Protein AF-0000000074214393 (afdb_homodimer)

Sequence (1050 aa):
MMAGSYHRRLPLFVALVVVVVRIVDSNDDSWNRFSKISNHDFQRIFLPNYLDDLMIFKNNNSDLIDQKCRQDLQSILNEMIYKHKLWATKIFNSWSPTLVSSGFLSGTITDYGDYDQCLHINDINYRHPIQTEYCLLEFEWPISSKRPFNHNVYHQTIIMSSNDNDDDETIYTQLARESSIFYYSSIVRGICLPNSCTKNINFLLQKEIFGFKLQRISCYHKPEWPLKPNIIQSIAIFTIGLIISITFVAGLYDYLVKDKNGHSIERILLCFSPMANFRSLIRMKSINQTTTIINADGNDLSFIDGLRFWSNVWIIIAHTFVYEDWNSYKNIFEANEKLKSPIIQSLMQFINPVDVFIFIGGFMASYTTLKNHIRNNDDGNGQKKFNPIIYIGFRYLRFTPQLIIYILLSFLLPLMGFWLNGPLWSKRIEQIEMKCSKTWLYSLIYAQNLIEPENMCGGHTWYLAVDMQLRLLSIIPLWFFVTGKNSSKQGLTITKILVLISIVITSLHIFIKKLPPGLILTSLRMMAGSYHRRLPLFVALVVVVVRIVDSNDDSWNRFSKISNHDFQRIFLPNYLDDLMIFKNNNSDLIDQKCRQDLQSILNEMIYKHKLWATKIFNSWSPTLVSSGFLSGTITDYGDYDQCLHINDINYRHPIQTEYCLLEFEWPISSKRPFNHNVYHQTIIMSSNDNDDDETIYTQLARESSIFYYSSIVRGICLPNSCTKNINFLLQKEIFGFKLQRISCYHKPEWPLKPNIIQSIAIFTIGLIISITFVAGLYDYLVKDKNGHSIERILLCFSPMANFRSLIRMKSINQTTTIINADGNDLSFIDGLRFWSNVWIIIAHTFVYEDWNSYKNIFEANEKLKSPIIQSLMQFINPVDVFIFIGGFMASYTTLKNHIRNNDDGNGQKKFNPIIYIGFRYLRFTPQLIIYILLSFLLPLMGFWLNGPLWSKRIEQIEMKCSKTWLYSLIYAQNLIEPENMCGGHTWYLAVDMQLRLLSIIPLWFFVTGKNSSKQGLTITKILVLISIVITSLHIFIKKLPPGLILTSLR

InterPro domains:
  IPR002656 Acyltransferase 3 domain [PF01757] (302-512)
  IPR006621 Nose resistant-to-fluoxetine protein, N-terminal [PF20146] (69-200)
  IPR006621 Nose resistant-to-fluoxetine protein, N-terminal [SM00703] (66-221)
  IPR052728 Oxygen and lipid transport regulator [PTHR11161] (61-513)

Solvent-accessible surface area (backbone atoms only — not comparable to full-atom values): 58515 Å² total; per-residue (Å²): 136,85,79,75,78,75,76,76,75,72,83,61,84,36,67,78,58,79,42,76,76,80,82,74,80,78,85,63,69,38,48,57,38,48,74,62,53,48,67,69,58,50,45,64,49,43,45,35,80,50,49,60,71,66,68,46,73,76,60,85,79,58,76,65,61,55,67,64,26,53,51,51,51,50,50,35,50,47,40,24,68,76,62,37,26,31,71,39,42,40,34,43,23,8,18,32,54,52,93,52,41,42,20,41,94,34,35,16,44,50,40,60,38,18,57,62,50,24,54,47,50,45,69,72,39,71,80,47,88,73,43,48,26,38,30,39,39,30,23,46,62,31,50,66,41,39,71,55,83,51,53,65,72,69,64,66,57,75,59,64,62,80,79,56,57,71,86,71,41,27,51,64,56,53,51,60,70,53,14,53,54,40,67,76,42,51,37,34,38,15,38,42,42,45,51,64,39,61,77,60,48,70,64,55,52,66,42,68,54,92,37,30,35,29,69,46,76,50,71,47,67,83,82,67,89,73,83,81,74,53,71,67,36,47,50,34,52,50,52,54,49,49,54,54,48,49,30,49,52,18,33,50,45,61,70,70,52,81,82,78,85,75,46,72,66,55,52,57,40,46,71,45,10,58,62,60,50,48,52,61,67,62,61,67,79,72,76,52,84,83,62,73,64,47,64,83,81,68,76,81,59,60,65,56,52,54,51,51,51,53,32,48,51,46,39,51,54,32,47,64,64,57,73,51,56,70,54,73,35,70,37,48,66,51,43,66,63,53,49,66,36,67,68,46,43,58,41,69,47,41,64,54,43,53,52,50,48,53,49,50,52,54,49,49,51,50,48,54,53,51,51,51,50,52,51,39,57,65,69,64,56,59,80,84,67,90,51,67,66,58,60,50,45,52,53,48,61,67,51,44,62,62,50,49,52,51,52,38,49,51,56,42,50,72,73,39,47,87,79,54,70,56,88,60,41,64,65,53,45,52,50,49,39,55,18,28,71,73,23,48,69,35,50,74,69,41,40,26,63,77,75,40,61,89,41,36,54,53,76,77,51,45,56,58,21,49,52,52,51,51,54,60,56,47,47,57,34,53,49,31,40,71,69,40,95,63,13,68,62,51,16,50,50,47,46,51,49,53,53,49,49,54,50,50,52,53,51,48,50,35,65,74,65,60,60,48,73,43,77,49,71,73,34,82,89,135,87,78,78,79,76,78,78,76,73,83,61,84,36,65,78,54,79,45,74,74,76,82,73,81,74,86,69,60,40,48,53,38,48,75,63,52,49,66,67,55,49,45,64,51,43,45,35,79,51,50,59,71,67,68,44,72,74,60,83,84,54,76,66,60,55,67,64,25,53,52,51,51,50,49,35,49,47,39,26,69,76,62,36,26,30,72,40,40,40,34,42,23,8,18,31,53,51,94,49,43,44,20,41,92,34,34,15,44,50,39,60,38,18,59,63,50,24,54,46,48,44,66,73,36,70,81,47,89,71,43,49,27,37,30,40,40,29,22,44,61,31,50,64,40,39,70,54,80,53,54,62,73,67,65,66,59,72,60,66,62,80,79,57,56,71,86,73,40,26,52,65,57,53,52,61,70,52,13,52,54,43,66,78,42,50,38,34,37,16,36,42,40,44,52,64,38,60,77,59,48,70,65,54,53,66,41,68,54,91,37,28,36,29,70,47,77,50,73,46,66,83,82,67,88,72,83,81,74,54,70,69,37,48,51,33,51,48,52,52,49,48,53,53,49,51,31,48,53,19,34,50,46,63,70,69,52,82,80,77,84,75,47,71,68,55,54,58,39,47,70,43,10,59,61,59,50,47,52,60,67,61,61,66,78,73,74,53,83,83,62,72,65,47,66,83,85,64,76,81,58,60,64,55,53,52,51,50,50,55,34,48,51,46,39,51,54,32,47,64,64,58,73,50,56,70,54,73,36,70,36,49,67,50,43,64,64,52,51,65,36,66,68,47,42,58,40,70,47,39,64,54,41,53,52,51,50,54,50,50,53,54,49,49,53,51,48,54,53,50,50,51,49,54,52,38,54,66,69,64,56,61,75,83,67,90,52,67,65,59,60,49,45,52,52,48,61,67,52,43,61,62,51,50,52,51,53,38,49,52,57,41,50,72,74,39,46,86,79,54,71,55,87,61,41,64,64,52,46,51,50,41,40,55,18,28,72,73,26,49,69,36,50,75,70,40,42,28,62,77,75,41,61,90,40,38,51,49,77,76,51,44,57,59,20,50,51,54,50,51,54,59,56,46,48,59,35,51,48,30,40,70,70,41,94,63,14,68,61,52,16,50,51,47,45,51,51,52,53,49,49,53,51,50,52,53,49,49,50,37,65,73,66,58,60,48,78,42,78,49,70,74,32,85,85

Organism: Dermatophagoides pteronyssinus (NCBI:txid6956)

Nearest PDB structures (foldseek):
  6whg-assembly1_B  TM=1.012E-01  e=2.075E+00  Saccharomyces cerev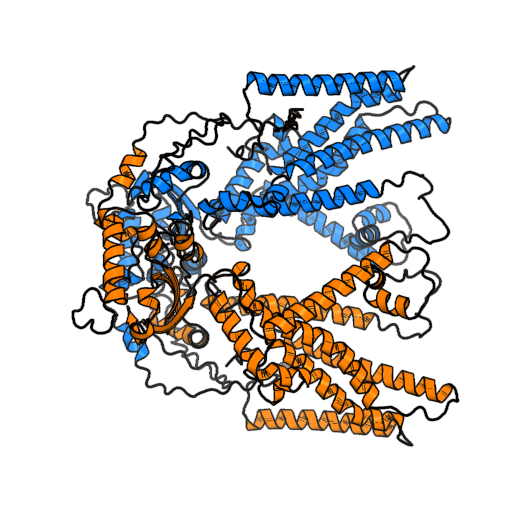isiae
  6whg-assembly1_B  TM=1.035E-01  e=1.298E+00  Saccharomyces cerevisiae

Structure (mmCIF, N/CA/C/O backbone):
data_AF-0000000074214393-model_v1
#
loop_
_entity.id
_entity.type
_entity.pdbx_description
1 polymer 'Nose resistant to fluoxetine protein 6-like'
#
loop_
_atom_site.group_PDB
_atom_site.id
_atom_site.type_symbol
_atom_site.label_atom_id
_atom_site.label_alt_id
_atom_site.label_comp_id
_atom_site.label_asym_id
_atom_site.label_entity_id
_atom_site.label_seq_id
_atom_site.pdbx_PDB_ins_code
_atom_site.Cartn_x
_atom_site.Cartn_y
_atom_site.Cartn_z
_atom_site.occupancy
_atom_site.B_iso_or_equiv
_atom_site.auth_seq_id
_atom_site.auth_comp_id
_atom_site.auth_asym_id
_atom_site.auth_atom_id
_atom_site.pdbx_PDB_model_num
ATOM 1 N N . MET A 1 1 ? 13.898 -31.422 45.75 1 19.58 1 MET A N 1
ATOM 2 C CA . MET A 1 1 ? 15 -31.531 44.812 1 19.58 1 MET A CA 1
ATOM 3 C C . MET A 1 1 ? 14.945 -30.406 43.781 1 19.58 1 MET A C 1
ATOM 5 O O . MET A 1 1 ? 13.883 -30.125 43.219 1 19.58 1 MET A O 1
ATOM 9 N N . MET A 1 2 ? 15.922 -29.375 43.875 1 18.7 2 MET A N 1
ATOM 10 C CA . MET A 1 2 ? 16.266 -28 43.531 1 18.7 2 MET A CA 1
ATOM 11 C C . MET A 1 2 ? 16.672 -27.906 42.062 1 18.7 2 MET A C 1
ATOM 13 O O . MET A 1 2 ? 17.828 -28.125 41.719 1 18.7 2 MET A O 1
ATOM 17 N N . ALA A 1 3 ? 15.836 -28.594 41.156 1 22.28 3 ALA A N 1
ATOM 18 C CA . ALA A 1 3 ? 16.219 -28.891 39.781 1 22.28 3 ALA A CA 1
ATOM 19 C C . ALA A 1 3 ? 16.609 -27.625 39.031 1 22.28 3 ALA A C 1
ATOM 21 O O . ALA A 1 3 ? 15.859 -26.641 39 1 22.28 3 ALA A O 1
ATOM 22 N N . GLY A 1 4 ? 17.938 -27.375 39 1 19.73 4 GLY A N 1
ATOM 23 C CA . GLY A 1 4 ? 18.812 -26.297 38.562 1 19.73 4 GLY A CA 1
ATOM 24 C C . GLY A 1 4 ? 18.625 -25.891 37.125 1 19.73 4 GLY A C 1
ATOM 25 O O . GLY A 1 4 ? 18.641 -26.734 36.219 1 19.73 4 GLY A O 1
ATOM 26 N N . SER A 1 5 ? 17.641 -24.969 36.844 1 20.19 5 SER A N 1
ATOM 27 C CA . SER A 1 5 ? 16.984 -24.453 35.656 1 20.19 5 SER A CA 1
ATOM 28 C C . SER A 1 5 ? 17.984 -23.938 34.625 1 20.19 5 SER A C 1
ATOM 30 O O . SER A 1 5 ? 18.641 -22.938 34.875 1 20.19 5 SER A O 1
ATOM 32 N N . TYR A 1 6 ? 18.844 -24.922 34.094 1 20.17 6 TYR A N 1
ATOM 33 C CA . TYR A 1 6 ? 19.969 -24.688 33.188 1 20.17 6 TYR A CA 1
ATOM 34 C C . TYR A 1 6 ? 19.531 -23.891 31.969 1 20.17 6 TYR A C 1
ATOM 36 O O . TYR A 1 6 ? 18.703 -24.359 31.172 1 20.17 6 TYR A O 1
ATOM 44 N N . HIS A 1 7 ? 19.391 -22.578 32.156 1 20.77 7 HIS A N 1
ATOM 45 C CA . HIS A 1 7 ? 19.031 -21.531 31.188 1 20.77 7 HIS A CA 1
ATOM 46 C C . HIS A 1 7 ? 19.969 -21.562 29.984 1 20.77 7 HIS A C 1
ATOM 48 O O . HIS A 1 7 ? 21.094 -21.078 30.078 1 20.77 7 HIS A O 1
ATOM 54 N N . ARG A 1 8 ? 19.969 -22.719 29.234 1 21.64 8 ARG A N 1
ATOM 55 C CA . ARG A 1 8 ? 20.828 -22.922 28.062 1 21.64 8 ARG A CA 1
ATOM 56 C C . ARG A 1 8 ? 20.734 -21.75 27.094 1 21.64 8 ARG A C 1
ATOM 58 O O . ARG A 1 8 ? 19.656 -21.453 26.594 1 21.64 8 ARG A O 1
ATOM 65 N N . ARG A 1 9 ? 21.703 -20.797 27.25 1 21.61 9 ARG A N 1
ATOM 66 C CA . ARG A 1 9 ? 22.062 -19.609 26.484 1 21.61 9 ARG A CA 1
ATOM 67 C C . ARG A 1 9 ? 22.422 -19.953 25.047 1 21.61 9 ARG A C 1
ATOM 69 O O . ARG A 1 9 ? 23.422 -20.641 24.797 1 21.61 9 ARG A O 1
ATOM 76 N N . LEU A 1 10 ? 21.469 -20.422 24.297 1 21.19 10 LEU A N 1
ATOM 77 C CA . LEU A 1 10 ? 21.781 -20.781 22.922 1 21.19 10 LEU A CA 1
ATOM 78 C C . LEU A 1 10 ? 22.516 -19.641 22.219 1 21.19 10 LEU A C 1
ATOM 80 O O . LEU A 1 10 ? 22.172 -18.469 22.391 1 21.19 10 LEU A O 1
ATOM 84 N N . PRO A 1 11 ? 23.797 -19.891 21.75 1 21.73 11 PRO A N 1
ATOM 85 C CA . PRO A 1 11 ? 24.812 -19.016 21.188 1 21.73 11 PRO A CA 1
ATOM 86 C C . PRO A 1 11 ? 24.312 -18.234 19.969 1 21.73 11 PRO A C 1
ATOM 88 O O . PRO A 1 11 ? 23.75 -18.828 19.047 1 21.73 11 PRO A O 1
ATOM 91 N N . LEU A 1 12 ? 23.812 -17.062 20.234 1 22.38 12 LEU A N 1
ATOM 92 C CA . LEU A 1 12 ? 23.312 -16.047 19.312 1 22.38 12 LEU A CA 1
ATOM 93 C C . LEU A 1 12 ? 24.406 -15.617 18.328 1 22.38 12 LEU A C 1
ATOM 95 O O . LEU A 1 12 ? 25.422 -15.047 18.734 1 22.38 12 LEU A O 1
ATOM 99 N N . PHE A 1 13 ? 24.828 -16.469 17.359 1 20.84 13 PHE A N 1
ATOM 100 C CA . PHE A 1 13 ? 25.781 -16.188 16.281 1 20.84 13 PHE A CA 1
ATOM 101 C C . PHE A 1 13 ? 25.453 -14.867 15.602 1 20.84 13 PHE A C 1
ATOM 103 O O . PHE A 1 13 ? 24.484 -14.773 14.859 1 20.84 13 PHE A O 1
ATOM 110 N N . VAL A 1 14 ? 25.828 -13.719 16.312 1 23.67 14 VAL A N 1
ATOM 111 C CA . VAL A 1 14 ? 25.688 -12.297 16.016 1 23.67 14 VAL A CA 1
ATOM 112 C C . VAL A 1 14 ? 26.641 -11.898 14.891 1 23.67 14 VAL A C 1
ATOM 114 O O . VAL A 1 14 ? 27.859 -12.008 15.039 1 23.67 14 VAL A O 1
ATOM 117 N N . ALA A 1 15 ? 26.516 -12.219 13.664 1 22.58 15 ALA A N 1
ATOM 118 C CA . ALA A 1 15 ? 27.328 -11.672 12.578 1 22.58 15 ALA A CA 1
ATOM 119 C C . ALA A 1 15 ? 27.5 -10.164 12.727 1 22.58 15 ALA A C 1
ATOM 121 O O . ALA A 1 15 ? 26.531 -9.445 12.984 1 22.58 15 ALA A O 1
ATOM 122 N N . LEU A 1 16 ? 28.828 -9.625 12.844 1 22.19 16 LEU A N 1
ATOM 123 C CA . LEU A 1 16 ? 29.625 -8.484 13.281 1 22.19 16 LEU A CA 1
ATOM 124 C C . LEU A 1 16 ? 29.484 -7.324 12.305 1 22.19 16 LEU A C 1
ATOM 126 O O . LEU A 1 16 ? 30.109 -7.328 11.242 1 22.19 16 LEU A O 1
ATOM 130 N N . VAL A 1 17 ? 28.484 -6.98 11.727 1 24.8 17 VAL A N 1
ATOM 131 C CA . VAL A 1 17 ? 28.641 -5.762 10.945 1 24.8 17 VAL A CA 1
ATOM 132 C C . VAL A 1 17 ? 29.156 -4.637 11.836 1 24.8 17 VAL A C 1
ATOM 134 O O . VAL A 1 17 ? 28.562 -4.34 12.875 1 24.8 17 VAL A O 1
ATOM 137 N N . VAL A 1 18 ? 30.484 -4.293 11.781 1 23.39 18 VAL A N 1
ATOM 138 C CA . VAL A 1 18 ? 31.391 -3.334 12.398 1 23.39 18 VAL A CA 1
ATOM 139 C C . VAL A 1 18 ? 30.875 -1.916 12.18 1 23.39 18 VAL A C 1
ATOM 141 O O . VAL A 1 18 ? 30.812 -1.436 11.047 1 23.39 18 VAL A O 1
ATOM 144 N N . VAL A 1 19 ? 29.859 -1.521 12.852 1 27.09 19 VAL A N 1
ATOM 145 C CA . VAL A 1 19 ? 29.469 -0.116 12.812 1 27.09 19 VAL A CA 1
ATOM 146 C C . VAL A 1 19 ? 30.516 0.733 13.531 1 27.09 19 VAL A C 1
ATOM 148 O O . VAL A 1 19 ? 30.859 0.456 14.68 1 27.09 19 VAL A O 1
ATOM 151 N N . VAL A 1 20 ? 31.469 1.395 12.883 1 25.14 20 VAL A N 1
ATOM 152 C CA . VAL A 1 20 ? 32.406 2.391 13.383 1 25.14 20 VAL A CA 1
ATOM 153 C C . VAL A 1 20 ? 31.656 3.49 14.125 1 25.14 20 VAL A C 1
ATOM 155 O O . VAL A 1 20 ? 30.781 4.145 13.547 1 25.14 20 VAL A O 1
ATOM 158 N N . VAL A 1 21 ? 31.641 3.375 15.414 1 27.48 21 VAL A N 1
ATOM 159 C CA . VAL A 1 21 ? 31.078 4.262 16.438 1 27.48 21 VAL A CA 1
ATOM 160 C C . VAL A 1 21 ? 31.906 5.539 16.516 1 27.48 21 VAL A C 1
ATOM 162 O O . VAL A 1 21 ? 33.094 5.488 16.859 1 27.48 21 VAL A O 1
ATOM 165 N N . ARG A 1 22 ? 31.672 6.629 15.828 1 27.42 22 ARG A N 1
ATOM 166 C CA . ARG A 1 22 ? 32.312 7.879 16.234 1 27.42 22 ARG A CA 1
ATOM 167 C C . ARG A 1 22 ? 31.797 8.344 17.594 1 27.42 22 ARG A C 1
ATOM 169 O O . ARG A 1 22 ? 30.594 8.391 17.812 1 27.42 22 ARG A O 1
ATOM 176 N N . ILE A 1 23 ? 32.5 8.266 18.578 1 28.75 23 ILE A N 1
ATOM 177 C CA . ILE A 1 23 ? 32.438 8.812 19.922 1 28.75 23 ILE A CA 1
ATOM 178 C C . ILE A 1 23 ? 32.094 10.305 19.859 1 28.75 23 ILE A C 1
ATOM 180 O O . ILE A 1 23 ? 32.938 11.109 19.422 1 28.75 23 ILE A O 1
ATOM 184 N N . VAL A 1 24 ? 30.828 10.719 19.672 1 31.5 24 VAL A N 1
ATOM 185 C CA . VAL A 1 24 ? 30.609 12.156 19.828 1 31.5 24 VAL A CA 1
ATOM 186 C C . VAL A 1 24 ? 30.688 12.523 21.312 1 31.5 24 VAL A C 1
ATOM 188 O O . VAL A 1 24 ? 30.141 11.812 22.156 1 31.5 24 VAL A O 1
ATOM 191 N N . ASP A 1 25 ? 31.438 13.367 21.812 1 32.34 25 ASP A N 1
ATOM 192 C CA . ASP A 1 25 ? 31.703 14.055 23.078 1 32.34 25 ASP A CA 1
ATOM 193 C C . ASP A 1 25 ? 30.406 14.578 23.688 1 32.34 25 ASP A C 1
ATOM 195 O O . ASP A 1 25 ? 29.531 15.07 22.984 1 32.34 25 ASP A O 1
ATOM 199 N N . SER A 1 26 ? 29.781 14.164 24.875 1 36.78 26 SER A N 1
ATOM 200 C CA . SER A 1 26 ? 28.719 14.414 25.844 1 36.78 26 SER A CA 1
ATOM 201 C C . SER A 1 26 ? 28.531 15.906 26.094 1 36.78 26 SER A C 1
ATOM 203 O O . SER A 1 26 ? 27.75 16.297 26.953 1 36.78 26 SER A O 1
ATOM 205 N N . ASN A 1 27 ? 29.453 16.734 26.062 1 37.91 27 ASN A N 1
ATOM 206 C CA . ASN A 1 27 ? 29.203 18.078 26.578 1 37.91 27 ASN A CA 1
ATOM 207 C C . ASN A 1 27 ? 27.953 18.688 25.984 1 37.91 27 ASN A C 1
ATOM 209 O O . ASN A 1 27 ? 28 19.75 25.359 1 37.91 27 ASN A O 1
ATOM 213 N N . ASP A 1 28 ? 26.844 18.031 25.375 1 42.84 28 ASP A N 1
ATOM 214 C CA . ASP A 1 28 ? 26.094 18.484 24.219 1 42.84 28 ASP A CA 1
ATOM 215 C C . ASP A 1 28 ? 25.047 19.516 24.609 1 42.84 28 ASP A C 1
ATOM 217 O O . ASP A 1 28 ? 24.172 19.234 25.422 1 42.84 28 ASP A O 1
ATOM 221 N N . ASP A 1 29 ? 25.125 20.844 24.531 1 49.19 29 ASP A N 1
ATOM 222 C CA . ASP A 1 29 ? 24.422 22.109 24.438 1 49.19 29 ASP A CA 1
ATOM 223 C C . ASP A 1 29 ? 23.062 21.938 23.766 1 49.19 29 ASP A C 1
ATOM 225 O O . ASP A 1 29 ? 22.219 22.828 23.812 1 49.19 29 ASP A O 1
ATOM 229 N N . SER A 1 30 ? 22.797 20.891 23.219 1 52.66 30 SER A N 1
ATOM 230 C CA . SER A 1 30 ? 21.594 20.766 22.391 1 52.66 30 SER A CA 1
ATOM 231 C C . SER A 1 30 ? 20.344 20.641 23.25 1 52.66 30 SER A C 1
ATOM 233 O O . SER A 1 30 ? 19.297 21.188 22.922 1 52.66 30 SER A O 1
ATOM 235 N N . TRP A 1 31 ? 20.438 19.875 24.516 1 56.19 31 TRP A N 1
ATOM 236 C CA . TRP A 1 31 ? 19.266 19.781 25.391 1 56.19 31 TRP A CA 1
ATOM 237 C C . TRP A 1 31 ? 18.812 21.172 25.812 1 56.19 31 TRP A C 1
ATOM 239 O O . TRP A 1 31 ? 17.609 21.438 25.891 1 56.19 31 TRP A O 1
ATOM 249 N N . ASN A 1 32 ? 19.891 22.016 25.906 1 58.19 32 ASN A N 1
ATOM 250 C CA . ASN A 1 32 ? 19.594 23.328 26.453 1 58.19 32 ASN A CA 1
ATOM 251 C C . ASN A 1 32 ? 18.75 24.156 25.5 1 58.19 32 ASN A C 1
ATOM 253 O O . ASN A 1 32 ? 17.906 24.953 25.922 1 58.19 32 ASN A O 1
ATOM 257 N N . ARG A 1 33 ? 18.703 23.797 24.281 1 64.44 33 ARG A N 1
ATOM 258 C CA . ARG A 1 33 ? 18.031 24.703 23.359 1 64.44 33 ARG A CA 1
ATOM 259 C C . ARG A 1 33 ? 16.516 24.453 23.344 1 64.44 33 ARG A C 1
ATOM 261 O O . ARG A 1 33 ? 15.734 25.406 23.391 1 64.44 33 ARG A O 1
ATOM 268 N N . PHE A 1 34 ? 16.094 23.266 23.438 1 73.31 34 PHE A N 1
ATOM 269 C CA . PHE A 1 34 ? 14.672 22.969 23.344 1 73.31 34 PHE A CA 1
ATOM 270 C C . PHE A 1 34 ? 13.977 23.219 24.688 1 73.31 34 PHE A C 1
ATOM 272 O O . PHE A 1 34 ? 12.836 23.672 24.719 1 73.31 34 PHE A O 1
ATOM 279 N N . SER A 1 35 ? 14.781 23.016 25.75 1 73.69 35 SER A N 1
ATOM 280 C CA . SER A 1 35 ? 14.195 23.234 27.078 1 73.69 35 SER A CA 1
ATOM 281 C C . SER A 1 35 ? 14.07 24.719 27.375 1 73.69 35 SER A C 1
ATOM 283 O O . SER A 1 35 ? 13.297 25.109 28.25 1 73.69 35 SER A O 1
ATOM 285 N N . LYS A 1 36 ? 14.766 25.594 26.531 1 75.88 36 LYS A N 1
ATOM 286 C CA . LYS A 1 36 ? 14.766 27.031 26.797 1 75.88 36 LYS A CA 1
ATOM 287 C C . LYS A 1 36 ? 13.805 27.75 25.859 1 75.88 36 LYS A C 1
ATOM 289 O O . LYS A 1 36 ? 13.852 28.984 25.734 1 75.88 36 LYS A O 1
ATOM 294 N N . ILE A 1 37 ? 12.961 27 25.328 1 80.94 37 ILE A N 1
ATOM 295 C CA . ILE A 1 37 ? 12.016 27.641 24.422 1 80.94 37 ILE A CA 1
ATOM 296 C C . ILE A 1 37 ? 10.984 28.438 25.219 1 80.94 37 ILE A C 1
ATOM 298 O O . ILE A 1 37 ? 10.602 28.047 26.312 1 80.94 37 ILE A O 1
ATOM 302 N N . SER A 1 38 ? 10.633 29.594 24.703 1 85.19 38 SER A N 1
ATOM 303 C CA . SER A 1 38 ? 9.633 30.422 25.344 1 85.19 38 SER A CA 1
ATOM 304 C C . SER A 1 38 ? 8.258 29.75 25.344 1 85.19 38 SER A C 1
ATOM 306 O O . SER A 1 38 ? 7.988 28.906 24.5 1 85.19 38 SER A O 1
ATOM 308 N N . ASN A 1 39 ? 7.465 30.109 26.312 1 87.69 39 ASN A N 1
ATOM 309 C CA . ASN A 1 39 ? 6.102 29.578 26.391 1 87.69 39 ASN A CA 1
ATOM 310 C C . ASN A 1 39 ? 5.309 29.922 25.125 1 87.69 39 ASN A C 1
ATOM 312 O O . ASN A 1 39 ? 4.484 29.141 24.672 1 87.69 39 ASN A O 1
ATOM 316 N N . HIS A 1 40 ? 5.641 31.062 24.609 1 87.12 40 HIS A N 1
ATOM 317 C CA . HIS A 1 40 ? 4.957 31.484 23.391 1 87.12 40 HIS A CA 1
ATOM 318 C C . HIS A 1 40 ? 5.316 30.578 22.219 1 87.12 40 HIS A C 1
ATOM 320 O O . HIS A 1 40 ? 4.438 30.156 21.453 1 87.12 40 HIS A O 1
ATOM 326 N N . ASP A 1 41 ? 6.555 30.25 22.141 1 87.94 41 ASP A N 1
ATOM 327 C CA . ASP A 1 41 ? 7 29.391 21.047 1 87.94 41 ASP A CA 1
ATOM 328 C C . ASP A 1 41 ? 6.516 27.953 21.25 1 87.94 41 ASP A C 1
ATOM 330 O O . ASP A 1 41 ? 6.168 27.266 20.297 1 87.94 41 ASP A O 1
ATOM 334 N N . PHE A 1 42 ? 6.457 27.609 22.484 1 90.81 42 PHE A N 1
ATOM 335 C CA . PHE A 1 42 ? 5.965 26.281 22.812 1 90.81 42 PHE A CA 1
ATOM 336 C C . PHE A 1 42 ? 4.516 26.109 22.375 1 90.81 42 PHE A C 1
ATOM 338 O O . PHE A 1 42 ? 4.148 25.078 21.812 1 90.81 42 PHE A O 1
ATOM 345 N N . GLN A 1 43 ? 3.721 27.141 22.578 1 90.06 43 GLN A N 1
ATOM 346 C CA . GLN A 1 43 ? 2.318 27.109 22.172 1 90.06 43 GLN A CA 1
ATOM 347 C C . GLN A 1 43 ? 2.184 27.109 20.656 1 90.06 43 GLN A C 1
ATOM 349 O O . GLN A 1 43 ? 1.339 26.406 20.094 1 90.06 43 GLN A O 1
ATOM 354 N N . ARG A 1 44 ? 3.055 27.781 20.016 1 87.75 44 ARG A N 1
ATOM 355 C CA . ARG A 1 44 ? 3.018 27.875 18.562 1 87.75 44 ARG A CA 1
ATOM 356 C C . ARG A 1 44 ? 3.338 26.531 17.922 1 87.75 44 ARG A C 1
ATOM 358 O O . ARG A 1 44 ? 2.83 26.219 16.828 1 87.75 44 ARG A O 1
ATOM 365 N N . ILE A 1 45 ? 4.125 25.766 18.625 1 89.12 45 ILE A N 1
ATOM 366 C CA . ILE A 1 45 ? 4.613 24.531 18.031 1 89.12 45 ILE A CA 1
ATOM 367 C C . ILE A 1 45 ? 3.629 23.391 18.312 1 89.12 45 ILE A C 1
ATOM 369 O O . ILE A 1 45 ? 3.387 22.547 17.453 1 89.12 45 ILE A O 1
ATOM 373 N N . PHE A 1 46 ? 2.943 23.438 19.422 1 92.75 46 PHE A N 1
ATOM 374 C CA . PHE A 1 46 ? 2.211 22.234 19.828 1 92.75 46 PHE A CA 1
ATOM 375 C C . PHE A 1 46 ? 0.707 22.484 19.781 1 92.75 46 PHE A C 1
ATOM 377 O O . PHE A 1 46 ? -0.085 21.547 19.812 1 92.75 46 PHE A O 1
ATOM 384 N N . LEU A 1 47 ? 0.25 23.734 19.734 1 92.12 47 LEU A N 1
ATOM 385 C CA . LEU A 1 47 ? -1.185 24 19.719 1 92.12 47 LEU A CA 1
ATOM 386 C C . LEU A 1 47 ? -1.685 24.219 18.297 1 92.12 47 LEU A C 1
ATOM 388 O O . LEU A 1 47 ? -1.022 24.875 17.484 1 92.12 47 LEU A O 1
ATOM 392 N N . PRO A 1 48 ? -2.801 23.578 17.984 1 92.44 48 PRO A N 1
ATOM 393 C CA . PRO A 1 48 ? -3.396 23.844 16.672 1 92.44 48 PRO A CA 1
ATOM 394 C C . PRO A 1 48 ? -3.844 25.297 16.516 1 92.44 48 PRO A C 1
ATOM 396 O O . PRO A 1 48 ? -4.215 25.938 17.5 1 92.44 48 PRO A O 1
ATOM 399 N N . ASN A 1 49 ? -3.867 25.797 15.344 1 89 49 ASN A N 1
ATOM 400 C CA . ASN A 1 49 ? -4.137 27.203 15.102 1 89 49 ASN A CA 1
ATOM 401 C C . ASN A 1 49 ? -5.625 27.516 15.211 1 89 49 ASN A C 1
ATOM 403 O O . ASN A 1 49 ? -6.023 28.688 15.18 1 89 49 ASN A O 1
ATOM 407 N N . TYR A 1 50 ? -6.48 26.531 15.391 1 89.69 50 TYR A N 1
ATOM 408 C CA . TYR A 1 50 ? -7.918 26.781 15.461 1 89.69 50 TYR A CA 1
ATOM 409 C C . TYR A 1 50 ? -8.477 26.344 16.812 1 89.69 50 TYR A C 1
ATOM 411 O O . TYR A 1 50 ? -9.695 26.266 16.984 1 89.69 50 TYR A O 1
ATOM 419 N N . LEU A 1 51 ? -7.598 26.047 17.75 1 88.88 51 LEU A N 1
ATOM 420 C CA . LEU A 1 51 ? -8.031 25.609 19.062 1 88.88 51 LEU A CA 1
ATOM 421 C C . LEU A 1 51 ? -8.906 26.656 19.734 1 88.88 51 LEU A C 1
ATOM 423 O O . LEU A 1 51 ? -9.984 26.359 20.234 1 88.88 51 LEU A O 1
ATOM 427 N N . ASP A 1 52 ? -8.477 27.922 19.672 1 83.06 52 ASP A N 1
ATOM 428 C CA . ASP A 1 52 ? -9.203 29.016 20.344 1 83.06 52 ASP A CA 1
ATOM 429 C C . ASP A 1 52 ? -10.555 29.25 19.672 1 83.06 52 ASP A C 1
ATOM 431 O O . ASP A 1 52 ? -11.547 29.547 20.344 1 83.06 52 ASP A O 1
ATOM 435 N N . ASP A 1 53 ? -10.578 29.094 18.391 1 83.62 53 ASP A N 1
ATOM 436 C CA . ASP A 1 53 ? -11.82 29.297 17.656 1 83.62 53 ASP A CA 1
ATOM 437 C C . ASP A 1 53 ? -12.805 28.156 17.875 1 83.62 53 ASP A C 1
ATOM 439 O O . ASP A 1 53 ? -14.016 28.375 17.906 1 83.62 53 ASP A O 1
ATOM 443 N N . LEU A 1 54 ? -12.211 27.078 18.078 1 79.25 54 LEU A N 1
ATOM 444 C CA . LEU A 1 54 ? -13.062 25.906 18.25 1 79.25 54 LEU A CA 1
ATOM 445 C C . LEU A 1 54 ? -13.602 25.828 19.672 1 79.25 54 LEU A C 1
ATOM 447 O O . LEU A 1 54 ? -14.781 25.547 19.875 1 79.25 54 LEU A O 1
ATOM 451 N N . MET A 1 55 ? -12.781 25.891 20.656 1 69.5 55 MET A N 1
ATOM 452 C CA . MET A 1 55 ? -13.203 25.641 22.031 1 69.5 55 MET A CA 1
ATOM 453 C C . MET A 1 55 ? -13.539 26.938 22.75 1 69.5 55 MET A C 1
ATOM 455 O O . MET A 1 55 ? -14.039 26.922 23.875 1 69.5 55 MET A O 1
ATOM 459 N N . ILE A 1 56 ? -13.977 28.109 21.969 1 59.62 56 ILE A N 1
ATOM 460 C CA . ILE A 1 56 ? -14.516 29.391 22.406 1 59.62 56 ILE A CA 1
ATOM 461 C C . ILE A 1 56 ? -13.891 29.797 23.734 1 59.62 56 ILE A C 1
ATOM 463 O O . ILE A 1 56 ? -14.57 29.812 24.766 1 59.62 56 ILE A O 1
ATOM 467 N N . PHE A 1 57 ? -12.648 29.594 24.016 1 53.44 57 PHE A N 1
ATOM 468 C CA . PHE A 1 57 ? -12.156 30.078 25.312 1 53.44 57 PHE A CA 1
ATOM 469 C C . PHE A 1 57 ? -12.312 31.578 25.422 1 53.44 57 PHE A C 1
ATOM 471 O O . PHE A 1 57 ? -12.367 32.125 26.531 1 53.44 57 PHE A O 1
ATOM 478 N N . LYS A 1 58 ? -12.336 32.312 24.312 1 50.16 58 LYS A N 1
ATOM 479 C CA . LYS A 1 58 ? -12.305 33.781 24.469 1 50.16 58 LYS A CA 1
ATOM 480 C C . LYS A 1 58 ? -13.688 34.312 24.812 1 50.16 58 LYS A C 1
ATOM 482 O O . LYS A 1 58 ? -13.805 35.312 25.531 1 50.16 58 LYS A O 1
ATOM 487 N N . ASN A 1 59 ? -14.703 34.031 23.859 1 46.5 59 ASN A N 1
ATOM 488 C CA . ASN A 1 59 ? -15.883 34.875 24.062 1 46.5 59 ASN A CA 1
ATOM 489 C C . ASN A 1 59 ? -16.75 34.344 25.203 1 46.5 59 ASN A C 1
ATOM 491 O O . ASN A 1 59 ? -16.875 33.125 25.359 1 46.5 59 ASN A O 1
ATOM 495 N N . ASN A 1 60 ? -17 35.125 26.188 1 44.81 60 ASN A N 1
ATOM 496 C CA . ASN A 1 60 ? -17.844 35.156 27.391 1 44.81 60 ASN A CA 1
ATOM 497 C C . ASN A 1 60 ? -19.156 34.406 27.172 1 44.81 60 ASN A C 1
ATOM 499 O O . ASN A 1 60 ? -19.859 34.094 28.125 1 44.81 60 ASN A O 1
ATOM 503 N N . ASN A 1 61 ? -19.797 34.562 26.047 1 43.75 61 ASN A N 1
ATOM 504 C CA . ASN A 1 61 ? -21.188 34.094 25.969 1 43.75 61 ASN A CA 1
ATOM 505 C C . ASN A 1 61 ? -21.281 32.594 25.844 1 43.75 61 ASN A C 1
ATOM 507 O O . ASN A 1 61 ? -22.25 32.062 25.281 1 43.75 61 ASN A O 1
ATOM 511 N N . SER A 1 62 ? -20.219 31.828 25.844 1 49.12 62 SER A N 1
ATOM 512 C CA . SER A 1 62 ? -20.312 30.453 25.375 1 49.12 62 SER A CA 1
ATOM 513 C C . SER A 1 62 ? -21.016 29.578 26.406 1 49.12 62 SER A C 1
ATOM 515 O O . SER A 1 62 ? -20.359 28.938 27.25 1 49.12 62 SER A O 1
ATOM 517 N N . ASP A 1 63 ? -22 29.828 26.719 1 51.38 63 ASP A N 1
ATOM 518 C CA . ASP A 1 63 ? -22.984 29.125 27.531 1 51.38 63 ASP A CA 1
ATOM 519 C C . ASP A 1 63 ? -23.094 27.656 27.125 1 51.38 63 ASP A C 1
ATOM 521 O O . ASP A 1 63 ? -23.625 26.828 27.859 1 51.38 63 ASP A O 1
ATOM 525 N N . LEU A 1 64 ? -22.547 27.266 25.922 1 60.19 64 LEU A N 1
ATOM 526 C CA . LEU A 1 64 ? -23.047 25.969 25.484 1 60.19 64 LEU A CA 1
ATOM 527 C C . LEU A 1 64 ? -22.031 24.859 25.797 1 60.19 64 LEU A C 1
ATOM 529 O O . LEU A 1 64 ? -22.344 23.672 25.672 1 60.19 64 LEU A O 1
ATOM 533 N N . ILE A 1 65 ? -20.797 25.281 26.297 1 69.75 65 ILE A N 1
ATOM 534 C CA . ILE A 1 65 ? -19.875 24.188 26.594 1 69.75 65 ILE A CA 1
ATOM 535 C C . ILE A 1 65 ? -20.094 23.688 28.016 1 69.75 65 ILE A C 1
ATOM 537 O O . ILE A 1 65 ? -20.25 24.484 28.938 1 69.75 65 ILE A O 1
ATOM 541 N N . ASP A 1 66 ? -20.297 22.391 28.094 1 76.81 66 ASP A N 1
ATOM 542 C CA . ASP A 1 66 ? -20.391 21.75 29.406 1 76.81 66 ASP A CA 1
ATOM 543 C C . ASP A 1 66 ? -19.266 22.219 30.328 1 76.81 66 ASP A C 1
ATOM 545 O O . ASP A 1 66 ? -18.109 22.359 29.891 1 76.81 66 ASP A O 1
ATOM 549 N N . GLN A 1 67 ? -19.562 22.75 31.469 1 82.31 67 GLN A N 1
ATOM 550 C CA . GLN A 1 67 ? -18.625 23.297 32.469 1 82.31 67 GLN A CA 1
ATOM 551 C C . GLN A 1 67 ? -17.484 22.312 32.719 1 82.31 67 GLN A C 1
ATOM 553 O O . GLN A 1 67 ? -16.328 22.719 32.844 1 82.31 67 GLN A O 1
ATOM 558 N N . LYS A 1 68 ? -17.812 21.062 32.75 1 86.56 68 LYS A N 1
ATOM 559 C CA . LYS A 1 68 ? -16.781 20.062 33.031 1 86.56 68 LYS A CA 1
ATOM 560 C C . LYS A 1 68 ? -15.781 19.969 31.875 1 86.56 68 LYS A C 1
ATOM 562 O O . LYS A 1 68 ? -14.578 19.828 32.094 1 86.56 68 LYS A O 1
ATOM 567 N N . CYS A 1 69 ? -16.25 20.062 30.734 1 87.81 69 CYS A N 1
ATOM 568 C CA . CYS A 1 69 ? -15.398 20.047 29.547 1 87.81 69 CYS A CA 1
ATOM 569 C C . CYS A 1 69 ? -14.438 21.219 29.547 1 87.81 69 CYS A C 1
ATOM 571 O O . CYS A 1 69 ? -13.242 21.062 29.312 1 87.81 69 CYS A O 1
ATOM 573 N N . ARG A 1 70 ? -14.938 22.375 29.875 1 85.62 70 ARG A N 1
ATOM 574 C CA . ARG A 1 70 ? -14.109 23.578 29.922 1 85.62 70 ARG A CA 1
ATOM 575 C C . ARG A 1 70 ? -13.031 23.469 30.984 1 85.62 70 ARG A C 1
ATOM 577 O O . ARG A 1 70 ? -11.883 23.844 30.75 1 85.62 70 ARG A O 1
ATOM 584 N N . GLN A 1 71 ? -13.453 22.969 32.094 1 87.69 71 GLN A N 1
ATOM 585 C CA . GLN A 1 71 ? -12.5 22.828 33.188 1 87.69 71 GLN A CA 1
ATOM 586 C C . GLN A 1 71 ? -11.391 21.828 32.812 1 87.69 71 GLN A C 1
ATOM 588 O O . GLN A 1 71 ? -10.219 22.078 33.094 1 87.69 71 GLN A O 1
ATOM 593 N N . ASP A 1 72 ? -11.797 20.781 32.25 1 89.5 72 ASP A N 1
ATOM 594 C CA . ASP A 1 72 ? -10.805 19.781 31.859 1 89.5 72 ASP A CA 1
ATOM 595 C C . ASP A 1 72 ? -9.844 20.312 30.812 1 89.5 72 ASP A C 1
ATOM 597 O O . ASP A 1 72 ? -8.633 20.125 30.906 1 89.5 72 ASP A O 1
ATOM 601 N N . LEU A 1 73 ? -10.344 21.016 29.875 1 90.12 73 LEU A N 1
ATOM 602 C CA . LEU A 1 73 ? -9.508 21.562 28.812 1 90.12 73 LEU A CA 1
ATOM 603 C C . LEU A 1 73 ? -8.547 22.609 29.375 1 90.12 73 LEU A C 1
ATOM 605 O O . LEU A 1 73 ? -7.387 22.672 28.953 1 90.12 73 LEU A O 1
ATOM 609 N N . GLN A 1 74 ? -9.031 23.391 30.281 1 88.56 74 GLN A N 1
ATOM 610 C CA . GLN A 1 74 ? -8.18 24.391 30.906 1 88.56 74 GLN A CA 1
ATOM 611 C C . GLN A 1 74 ? -7.082 23.734 31.734 1 88.56 74 GLN A C 1
ATOM 613 O O . GLN A 1 74 ? -5.938 24.203 31.75 1 88.56 74 GLN A O 1
ATOM 618 N N . SER A 1 75 ? -7.504 22.719 32.375 1 89.31 75 SER A N 1
ATOM 619 C CA . SER A 1 75 ? -6.512 22 33.156 1 89.31 75 SER A CA 1
ATOM 620 C C . SER A 1 75 ? -5.445 21.375 32.281 1 89.31 75 SER A C 1
ATOM 622 O O . SER A 1 75 ? -4.254 21.438 32.594 1 89.31 75 SER A O 1
ATOM 624 N N . ILE A 1 76 ? -5.867 20.844 31.172 1 92 76 ILE A N 1
ATOM 625 C CA . ILE A 1 76 ? -4.938 20.234 30.234 1 92 76 ILE A CA 1
ATOM 626 C C . ILE A 1 76 ? -4 21.297 29.672 1 92 76 ILE A C 1
ATOM 628 O O . ILE A 1 76 ? -2.787 21.094 29.594 1 92 76 ILE A O 1
ATOM 632 N N . LEU A 1 77 ? -4.523 22.422 29.375 1 92.31 77 LEU A N 1
ATOM 633 C CA . LEU A 1 77 ? -3.736 23.516 28.812 1 92.31 77 LEU A CA 1
ATOM 634 C C . LEU A 1 77 ? -2.715 24.031 29.812 1 92.31 77 LEU A C 1
ATOM 636 O O . LEU A 1 77 ? -1.558 24.266 29.469 1 92.31 77 LEU A O 1
ATOM 640 N N . ASN A 1 78 ? -3.121 24.125 31.031 1 90.12 78 ASN A N 1
ATOM 641 C CA . ASN A 1 78 ? -2.219 24.594 32.062 1 90.12 78 ASN A CA 1
ATOM 642 C C . ASN A 1 78 ? -1.089 23.609 32.344 1 90.12 78 ASN A C 1
ATOM 644 O O . ASN A 1 78 ? 0.069 24.016 32.469 1 90.12 78 ASN A O 1
ATOM 648 N N . GLU A 1 79 ? -1.473 22.406 32.375 1 90.25 79 GLU A N 1
ATOM 649 C CA . GLU A 1 79 ? -0.453 21.391 32.594 1 90.25 79 GLU A CA 1
ATOM 650 C C . GLU A 1 79 ? 0.534 21.312 31.438 1 90.25 79 GLU A C 1
ATOM 652 O O . GLU A 1 79 ? 1.716 21.031 31.625 1 90.25 79 GLU A O 1
ATOM 657 N N . MET A 1 80 ? 0.105 21.594 30.234 1 92.25 80 MET A N 1
ATOM 658 C CA . MET A 1 80 ? 0.971 21.578 29.062 1 92.25 80 MET A CA 1
ATOM 659 C C . MET A 1 80 ? 1.889 22.797 29.047 1 92.25 80 MET A C 1
ATOM 661 O O . MET A 1 80 ? 3.1 22.672 28.859 1 92.25 80 MET A O 1
ATOM 665 N N . ILE A 1 81 ? 1.35 23.984 29.328 1 90.06 81 ILE A N 1
ATOM 666 C CA . ILE A 1 81 ? 2.076 25.234 29.141 1 90.06 81 ILE A CA 1
ATOM 667 C C . ILE A 1 81 ? 3.043 25.453 30.312 1 90.06 81 ILE A C 1
ATOM 669 O O . ILE A 1 81 ? 4.203 25.812 30.094 1 90.06 81 ILE A O 1
ATOM 673 N N . TYR A 1 82 ? 2.641 25.078 31.516 1 88.25 82 TYR A N 1
ATOM 674 C CA . TYR A 1 82 ? 3.461 25.469 32.656 1 88.25 82 TYR A CA 1
ATOM 675 C C . TYR A 1 82 ? 4.324 24.297 33.125 1 88.25 82 TYR A C 1
ATOM 677 O O . TYR A 1 82 ? 5.441 24.484 33.594 1 88.25 82 TYR A O 1
ATOM 685 N N . LYS A 1 83 ? 3.838 23.094 32.906 1 88.06 83 LYS A N 1
ATOM 686 C CA . LYS A 1 83 ? 4.594 21.953 33.406 1 88.06 83 LYS A CA 1
ATOM 687 C C . LYS A 1 83 ? 5.129 21.094 32.25 1 88.06 83 LYS A C 1
ATOM 689 O O . LYS A 1 83 ? 5.918 20.172 32.5 1 88.06 83 LYS A O 1
ATOM 694 N N . HIS A 1 84 ? 4.711 21.359 31.125 1 89.62 84 HIS A N 1
ATOM 695 C CA . HIS A 1 84 ? 5.141 20.609 29.938 1 89.62 84 HIS A CA 1
ATOM 696 C C . HIS A 1 84 ? 4.953 19.109 30.141 1 89.62 84 HIS A C 1
ATOM 698 O O . HIS A 1 84 ? 5.84 18.328 29.812 1 89.62 84 HIS A O 1
ATOM 704 N N . LYS A 1 85 ? 3.805 18.797 30.719 1 89.44 85 LYS A N 1
ATOM 705 C CA . LYS A 1 85 ? 3.504 17.391 30.953 1 89.44 85 LYS A CA 1
ATOM 706 C C . LYS A 1 85 ? 3.291 16.656 29.625 1 89.44 85 LYS A C 1
ATOM 708 O O . LYS A 1 85 ? 2.682 17.188 28.703 1 89.44 85 LYS A O 1
ATOM 713 N N . LEU A 1 86 ? 3.738 15.461 29.562 1 89.75 86 LEU A N 1
ATOM 714 C CA . LEU A 1 86 ? 3.717 14.656 28.359 1 89.75 86 LEU A CA 1
ATOM 715 C C . LEU A 1 86 ? 2.283 14.359 27.922 1 89.75 86 LEU A C 1
ATOM 717 O O . LEU A 1 86 ? 1.921 14.578 26.766 1 89.75 86 LEU A O 1
ATOM 721 N N . TRP A 1 87 ? 1.405 13.859 28.875 1 88.25 87 TRP A N 1
ATOM 722 C CA . TRP A 1 87 ? 0.048 13.445 28.531 1 88.25 87 TRP A CA 1
ATOM 723 C C . TRP A 1 87 ? -0.772 14.633 28.031 1 88.25 87 TRP A C 1
ATOM 725 O O . TRP A 1 87 ? -1.562 14.5 27.094 1 88.25 87 TRP A O 1
ATOM 735 N N . ALA A 1 88 ? -0.561 15.781 28.609 1 91.12 88 ALA A N 1
ATOM 736 C CA . ALA A 1 88 ? -1.296 16.984 28.234 1 91.12 88 ALA A CA 1
ATOM 737 C C . ALA A 1 88 ? -0.856 17.469 26.859 1 91.12 88 ALA A C 1
ATOM 739 O O . ALA A 1 88 ? -1.689 17.859 26.031 1 91.12 88 ALA A O 1
ATOM 740 N N . THR A 1 89 ? 0.451 17.391 26.609 1 93.12 89 THR A N 1
ATOM 741 C CA . THR A 1 89 ? 0.971 17.859 25.328 1 93.12 89 THR A CA 1
ATOM 742 C C . THR A 1 89 ? 0.584 16.891 24.203 1 93.12 89 THR A C 1
ATOM 744 O O . THR A 1 89 ? 0.336 17.328 23.078 1 93.12 89 THR A O 1
ATOM 747 N N . LYS A 1 90 ? 0.521 15.625 24.547 1 93.44 90 LYS A N 1
ATOM 748 C CA . LYS A 1 90 ? 0.156 14.617 23.547 1 93.44 90 LYS A CA 1
ATOM 749 C C . LYS A 1 90 ? -1.276 14.82 23.062 1 93.44 90 LYS A C 1
ATOM 751 O O . LYS A 1 90 ? -1.591 14.523 21.906 1 93.44 90 LYS A O 1
ATOM 756 N N . ILE A 1 91 ? -2.154 15.297 23.922 1 94.12 91 ILE A N 1
ATOM 757 C CA . ILE A 1 91 ? -3.551 15.492 23.547 1 94.12 91 ILE A CA 1
ATOM 758 C C . ILE A 1 91 ? -3.645 16.531 22.422 1 94.12 91 ILE A C 1
ATOM 760 O O . ILE A 1 91 ? -4.246 16.266 21.375 1 94.12 91 ILE A O 1
ATOM 764 N N . PHE A 1 92 ? -2.945 17.625 22.578 1 94.56 92 PHE A N 1
ATOM 765 C CA . PHE A 1 92 ? -3.031 18.688 21.578 1 94.56 92 PHE A CA 1
ATOM 766 C C . PHE A 1 92 ? -2.15 18.375 20.375 1 94.56 92 PHE A C 1
ATOM 768 O O . PHE A 1 92 ? -2.479 18.75 19.25 1 94.56 92 PHE A O 1
ATOM 775 N N . ASN A 1 93 ? -1.069 17.672 20.641 1 95.56 93 ASN A N 1
ATOM 776 C CA . ASN A 1 93 ? -0.185 17.297 19.547 1 95.56 93 ASN A CA 1
ATOM 777 C C . ASN A 1 93 ? -0.822 16.25 18.641 1 95.56 93 ASN A C 1
ATOM 779 O O . ASN A 1 93 ? -0.37 16.031 17.516 1 95.56 93 ASN A O 1
ATOM 783 N N . SER A 1 94 ? -1.875 15.641 19.062 1 96.31 94 SER A N 1
ATOM 784 C CA . SER A 1 94 ? -2.57 14.648 18.25 1 96.31 94 SER A CA 1
ATOM 785 C C . SER A 1 94 ? -3.531 15.305 17.266 1 96.31 94 SER A C 1
ATOM 787 O O . SER A 1 94 ? -4.012 14.664 16.328 1 96.31 94 SER A O 1
ATOM 789 N N . TRP A 1 95 ? -3.793 16.594 17.5 1 96.5 95 TRP A N 1
ATOM 790 C CA . TRP A 1 95 ? -4.707 17.328 16.641 1 96.5 95 TRP A CA 1
ATOM 791 C C . TRP A 1 95 ? -4.066 17.609 15.281 1 96.5 95 TRP A C 1
ATOM 793 O O . TRP A 1 95 ? -2.842 17.688 15.164 1 96.5 95 TRP A O 1
ATOM 803 N N . SER A 1 96 ? -4.934 17.656 14.273 1 95.12 96 SER A N 1
ATOM 804 C CA . SER A 1 96 ? -4.453 18.297 13.055 1 95.12 96 SER A CA 1
ATOM 805 C C . SER A 1 96 ? -4 19.734 13.336 1 95.12 96 SER A C 1
ATOM 807 O O . SER A 1 96 ? -4.723 20.5 13.969 1 95.12 96 SER A O 1
ATOM 809 N N . PRO A 1 97 ? -2.844 20.094 12.945 1 93.44 97 PRO A N 1
ATOM 810 C CA . PRO A 1 97 ? -2.297 21.391 13.352 1 93.44 97 PRO A CA 1
ATOM 811 C C . PRO A 1 97 ? -3.041 22.562 12.719 1 93.44 97 PRO A C 1
ATOM 813 O O . PRO A 1 97 ? -3.111 23.641 13.312 1 93.44 97 PRO A O 1
ATOM 816 N N . THR A 1 98 ? -3.535 22.375 11.5 1 92.88 98 THR A N 1
ATOM 817 C CA . THR A 1 98 ? -4.23 23.453 10.805 1 92.88 98 THR A CA 1
ATOM 818 C C . THR A 1 98 ? -5.555 22.953 10.234 1 92.88 98 THR A C 1
ATOM 820 O O . THR A 1 98 ? -5.738 21.75 10.023 1 92.88 98 THR A O 1
ATOM 823 N N . LEU A 1 99 ? -6.449 23.859 10.055 1 90.88 99 LEU A N 1
ATOM 824 C CA . LEU A 1 99 ? -7.727 23.5 9.453 1 90.88 99 LEU A CA 1
ATOM 825 C C . LEU A 1 99 ? -7.57 23.25 7.957 1 90.88 99 LEU A C 1
ATOM 827 O O . LEU A 1 99 ? -8.258 22.391 7.398 1 90.88 99 LEU A O 1
ATOM 831 N N . VAL A 1 100 ? -6.621 24.016 7.363 1 91.44 100 VAL A N 1
ATOM 832 C CA . VAL A 1 100 ? -6.312 23.812 5.949 1 91.44 100 VAL A CA 1
ATOM 833 C C . VAL A 1 100 ? -5 23.047 5.805 1 91.44 100 VAL A C 1
ATOM 835 O O . VAL A 1 100 ? -3.955 23.5 6.273 1 91.44 100 VAL A O 1
ATOM 838 N N . SER A 1 101 ? -5.07 21.922 5.25 1 92.19 101 SER A N 1
ATOM 839 C CA . SER A 1 101 ? -3.9 21.047 5.121 1 92.19 101 SER A CA 1
ATOM 840 C C . SER A 1 101 ? -3.006 21.5 3.969 1 92.19 101 SER A C 1
ATOM 842 O O . SER A 1 101 ? -3.41 22.328 3.146 1 92.19 101 SER A O 1
ATOM 844 N N . SER A 1 102 ? -1.812 20.953 4.012 1 94.44 102 SER A N 1
ATOM 845 C CA . SER A 1 102 ? -0.93 21.141 2.863 1 94.44 102 SER A CA 1
ATOM 846 C C . SER A 1 102 ? -1.519 20.516 1.604 1 94.44 102 SER A C 1
ATOM 848 O O . SER A 1 102 ? -2.014 19.391 1.637 1 94.44 102 SER A O 1
ATOM 850 N N . GLY A 1 103 ? -1.595 21.328 0.579 1 94.31 103 GLY A N 1
ATOM 851 C CA . GLY A 1 103 ? -2.137 20.828 -0.677 1 94.31 103 GLY A CA 1
ATOM 852 C C . GLY A 1 103 ? -3.643 20.984 -0.779 1 94.31 103 GLY A C 1
ATOM 853 O O . GLY A 1 103 ? -4.293 20.297 -1.563 1 94.31 103 GLY A O 1
ATOM 854 N N . PHE A 1 104 ? -4.219 21.844 0.03 1 92.88 104 PHE A N 1
ATOM 855 C CA . PHE A 1 104 ? -5.656 22.078 0.045 1 92.88 104 PHE A CA 1
ATOM 856 C C . PHE A 1 104 ? -6.137 22.562 -1.317 1 92.88 104 PHE A C 1
ATOM 858 O O . PHE A 1 104 ? -7.199 22.141 -1.79 1 92.88 104 PHE A O 1
ATOM 865 N N . LEU A 1 105 ? -5.379 23.344 -1.928 1 91.56 105 LEU A N 1
ATOM 866 C CA . LEU A 1 105 ? -5.789 23.953 -3.189 1 91.56 105 LEU A CA 1
ATOM 867 C C . LEU A 1 105 ? -5.633 22.969 -4.344 1 91.56 105 LEU A C 1
ATOM 869 O O . LEU A 1 105 ? -6.059 23.25 -5.465 1 91.56 105 LEU A O 1
ATOM 873 N N . SER A 1 106 ? -4.977 21.891 -4.031 1 91.06 106 SER A N 1
ATOM 874 C CA . SER A 1 106 ? -4.926 20.797 -5.008 1 91.06 106 SER A CA 1
ATOM 875 C C . SER A 1 106 ? -5.926 19.703 -4.664 1 91.06 106 SER A C 1
ATOM 877 O O . SER A 1 106 ? -6.016 18.688 -5.367 1 91.06 106 SER A O 1
ATOM 879 N N . GLY A 1 107 ? -6.609 19.891 -3.578 1 90.38 107 GLY A N 1
ATOM 880 C CA . GLY A 1 107 ? -7.695 18.984 -3.262 1 90.38 107 GLY A CA 1
ATOM 881 C C . GLY A 1 107 ? -7.375 18.047 -2.111 1 90.38 107 GLY A C 1
ATOM 882 O O . GLY A 1 107 ? -8.023 17.016 -1.947 1 90.38 107 GLY A O 1
ATOM 883 N N . THR A 1 108 ? -6.289 18.266 -1.368 1 92.62 108 THR A N 1
ATOM 884 C CA . THR A 1 108 ? -6.031 17.516 -0.142 1 92.62 108 THR A CA 1
ATOM 885 C C . THR A 1 108 ? -6.871 18.062 1.009 1 92.62 108 THR A C 1
ATOM 887 O O . THR A 1 108 ? -6.547 19.094 1.585 1 92.62 108 THR A O 1
ATOM 890 N N . ILE A 1 109 ? -7.863 17.328 1.353 1 91.12 109 ILE A N 1
ATOM 891 C CA . ILE A 1 109 ? -8.859 17.922 2.236 1 91.12 109 ILE A CA 1
ATOM 892 C C . ILE A 1 109 ? -8.906 17.141 3.553 1 91.12 109 ILE A C 1
ATOM 894 O O . ILE A 1 109 ? -9.672 17.5 4.461 1 91.12 109 ILE A O 1
ATOM 898 N N . THR A 1 110 ? -8.109 16.156 3.688 1 92.62 110 THR A N 1
ATOM 899 C CA . THR A 1 110 ? -8.18 15.375 4.91 1 92.62 110 THR A CA 1
ATOM 900 C C . THR A 1 110 ? -6.848 15.414 5.656 1 92.62 110 THR A C 1
ATOM 902 O O . THR A 1 110 ? -5.781 15.438 5.039 1 92.62 110 THR A O 1
ATOM 905 N N . ASP A 1 111 ? -6.867 15.594 6.902 1 93.75 111 ASP A N 1
ATOM 906 C CA . ASP A 1 111 ? -5.777 15.461 7.863 1 93.75 111 ASP A CA 1
ATOM 907 C C . ASP A 1 111 ? -6.266 14.805 9.156 1 93.75 111 ASP A C 1
ATOM 909 O O . ASP A 1 111 ? -6.961 15.43 9.953 1 93.75 111 ASP A O 1
ATOM 913 N N . TYR A 1 112 ? -5.906 13.633 9.391 1 93.62 112 TYR A N 1
ATOM 914 C CA . TYR A 1 112 ? -6.457 12.828 10.477 1 93.62 112 TYR A CA 1
ATOM 915 C C . TYR A 1 112 ? -5.691 13.07 11.773 1 93.62 112 TYR A C 1
ATOM 917 O O . TYR A 1 112 ? -6.012 12.484 12.812 1 93.62 112 TYR A O 1
ATOM 925 N N . GLY A 1 113 ? -4.734 13.953 11.734 1 94.38 113 GLY A N 1
ATOM 926 C CA . GLY A 1 113 ? -3.912 14.039 12.93 1 94.38 113 GLY A CA 1
ATOM 927 C C . GLY A 1 113 ? -3.238 12.727 13.289 1 94.38 113 GLY A C 1
ATOM 928 O O . GLY A 1 113 ? -2.748 12.016 12.414 1 94.38 113 GLY A O 1
ATOM 929 N N . ASP A 1 114 ? -3.115 12.516 14.586 1 95.25 114 ASP A N 1
ATOM 930 C CA . ASP A 1 114 ? -2.516 11.25 14.992 1 95.25 114 ASP A CA 1
ATOM 931 C C . ASP A 1 114 ? -3.482 10.438 15.852 1 95.25 114 ASP A C 1
ATOM 933 O O . ASP A 1 114 ? -3.604 10.68 17.062 1 95.25 114 ASP A O 1
ATOM 937 N N . TYR A 1 115 ? -4.094 9.484 15.266 1 93.56 115 TYR A N 1
ATOM 938 C CA . TYR A 1 115 ? -5.105 8.625 15.867 1 93.56 115 TYR A CA 1
ATOM 939 C C . TYR A 1 115 ? -4.504 7.789 17 1 93.56 115 TYR A C 1
ATOM 941 O O . TYR A 1 115 ? -5.078 7.703 18.078 1 93.56 115 TYR A O 1
ATOM 949 N N . ASP A 1 116 ? -3.404 7.246 16.812 1 90 116 ASP A N 1
ATOM 950 C CA . ASP A 1 116 ? -2.779 6.324 17.766 1 90 116 ASP A CA 1
ATOM 951 C C . ASP A 1 116 ? -2.281 7.062 19 1 90 116 ASP A C 1
ATOM 953 O O . ASP A 1 116 ? -2.441 6.578 20.125 1 90 116 ASP A O 1
ATOM 957 N N . GLN A 1 117 ? -1.664 8.195 18.781 1 91.62 117 GLN A N 1
ATOM 958 C CA . GLN A 1 117 ? -1.184 8.977 19.906 1 91.62 117 GLN A CA 1
ATOM 959 C C . GLN A 1 117 ? -2.334 9.383 20.828 1 91.62 117 GLN A C 1
ATOM 961 O O . GLN A 1 117 ? -2.189 9.375 22.062 1 91.62 117 GLN A O 1
ATOM 966 N N . CYS A 1 118 ? -3.422 9.703 20.281 1 93.31 118 CYS A N 1
ATOM 967 C CA . CYS A 1 118 ? -4.582 10.109 21.047 1 93.31 118 CYS A CA 1
ATOM 968 C C . CYS A 1 118 ? -5.102 8.961 21.906 1 93.31 118 CYS A C 1
ATOM 970 O O . CYS A 1 118 ? -5.344 9.133 23.109 1 93.31 118 CYS A O 1
ATOM 972 N N . LEU A 1 119 ? -5.195 7.844 21.359 1 89.94 119 LEU A N 1
ATOM 973 C CA . LEU A 1 119 ? -5.812 6.727 22.078 1 89.94 119 LEU A CA 1
ATOM 974 C C . LEU A 1 119 ? -4.816 6.055 23.016 1 89.94 119 LEU A C 1
ATOM 976 O O . LEU A 1 119 ? -5.207 5.457 24.016 1 89.94 119 LEU A O 1
ATOM 980 N N . HIS A 1 120 ? -3.545 6.18 22.75 1 86.06 120 HIS A N 1
ATOM 981 C CA . HIS A 1 120 ? -2.525 5.535 23.578 1 86.06 120 HIS A CA 1
ATOM 982 C C . HIS A 1 120 ? -2.316 6.289 24.891 1 86.06 120 HIS A C 1
ATOM 984 O O . HIS A 1 120 ? -1.708 5.766 25.812 1 86.06 120 HIS A O 1
ATOM 990 N N . ILE A 1 121 ? -2.771 7.492 24.984 1 84.75 121 ILE A N 1
ATOM 991 C CA . ILE A 1 121 ? -2.676 8.258 26.219 1 84.75 121 ILE A CA 1
ATOM 992 C C . ILE A 1 121 ? -3.416 7.527 27.344 1 84.75 121 ILE A C 1
ATOM 994 O O . ILE A 1 121 ? -2.996 7.562 28.5 1 84.75 121 ILE A O 1
ATOM 998 N N . ASN A 1 122 ? -4.414 6.805 26.969 1 76.5 122 ASN A N 1
ATOM 999 C CA . ASN A 1 122 ? -5.234 6.082 27.922 1 76.5 122 ASN A CA 1
ATOM 1000 C C . ASN A 1 122 ? -4.52 4.84 28.453 1 76.5 122 ASN A C 1
ATOM 1002 O O . ASN A 1 122 ? -4.848 4.336 29.531 1 76.5 122 ASN A O 1
ATOM 1006 N N . ASP A 1 123 ? -3.576 4.348 27.672 1 67.88 123 ASP A N 1
ATOM 1007 C CA . ASP A 1 123 ? -2.863 3.139 28.062 1 67.88 123 ASP A CA 1
ATOM 1008 C C . ASP A 1 123 ? -1.814 3.443 29.141 1 67.88 123 ASP A C 1
ATOM 1010 O O . ASP A 1 123 ? -1.526 2.602 29.984 1 67.88 123 ASP A O 1
ATOM 1014 N N . ILE A 1 124 ? -1.052 4.496 28.953 1 58.97 124 ILE A N 1
ATOM 1015 C CA . ILE A 1 124 ? 0.032 4.852 29.859 1 58.97 124 ILE A CA 1
ATOM 1016 C C . ILE A 1 124 ? -0.543 5.23 31.219 1 58.97 124 ILE A C 1
ATOM 1018 O O . ILE A 1 124 ? -0.04 4.789 32.25 1 58.97 124 ILE A O 1
ATOM 1022 N N . ASN A 1 125 ? -1.537 6.227 31.203 1 55.16 125 ASN A N 1
ATOM 1023 C CA . ASN A 1 125 ? -1.931 6.875 32.438 1 55.16 125 ASN A CA 1
ATOM 1024 C C . ASN A 1 125 ? -3.236 6.305 32.969 1 55.16 125 ASN A C 1
ATOM 1026 O O . ASN A 1 125 ? -4.305 6.887 32.781 1 55.16 125 ASN A O 1
ATOM 1030 N N . TYR A 1 126 ? -3.213 4.938 33.219 1 52.09 126 TYR A N 1
ATOM 1031 C CA . TYR A 1 126 ? -4.449 4.375 33.781 1 52.09 126 TYR A CA 1
ATOM 1032 C C . TYR A 1 126 ? -4.996 5.246 34.906 1 52.09 126 TYR A C 1
ATOM 1034 O O . TYR A 1 126 ? -6.211 5.305 35.094 1 52.09 126 TYR A O 1
ATOM 1042 N N . ARG A 1 127 ? -4.043 5.984 35.469 1 53.22 127 ARG A N 1
ATOM 1043 C CA . ARG A 1 127 ? -4.52 6.586 36.719 1 53.22 127 ARG A CA 1
ATOM 1044 C C . ARG A 1 127 ? -4.988 8.023 36.5 1 53.22 127 ARG A C 1
ATOM 1046 O O . ARG A 1 127 ? -5.469 8.68 37.406 1 53.22 127 ARG A O 1
ATOM 1053 N N . HIS A 1 128 ? -4.703 8.461 35.156 1 59.03 128 HIS A N 1
ATOM 1054 C CA . HIS A 1 128 ? -5.18 9.836 35.062 1 59.03 128 HIS A CA 1
ATOM 1055 C C . HIS A 1 128 ? -6.672 9.883 34.75 1 59.03 128 HIS A C 1
ATOM 1057 O O . HIS A 1 128 ? -7.195 9.031 34.031 1 59.03 128 HIS A O 1
ATOM 1063 N N . PRO A 1 129 ? -7.301 10.641 35.5 1 66 129 PRO A N 1
ATOM 1064 C CA . PRO A 1 129 ? -8.766 10.695 35.469 1 66 129 PRO A CA 1
ATOM 1065 C C . PRO A 1 129 ? -9.305 11.125 34.094 1 66 129 PRO A C 1
ATOM 1067 O O . PRO A 1 129 ? -10.492 10.953 33.812 1 66 129 PRO A O 1
ATOM 1070 N N . ILE A 1 130 ? -8.32 11.648 33.125 1 81.25 130 ILE A N 1
ATOM 1071 C CA . ILE A 1 130 ? -8.906 12.148 31.906 1 81.25 130 ILE A CA 1
ATOM 1072 C C . ILE A 1 130 ? -8.703 11.125 30.781 1 81.25 130 ILE A C 1
ATOM 1074 O O . ILE A 1 130 ? -7.566 10.797 30.438 1 81.25 130 ILE A O 1
ATOM 1078 N N . GLN A 1 131 ? -9.758 10.555 30.359 1 87.62 131 GLN A N 1
ATOM 1079 C CA . GLN A 1 131 ? -9.758 9.656 29.203 1 87.62 131 GLN A CA 1
ATOM 1080 C C . GLN A 1 131 ? -10 10.43 27.906 1 87.62 131 GLN A C 1
ATOM 1082 O O . GLN A 1 131 ? -10.805 11.359 27.875 1 87.62 131 GLN A O 1
ATOM 1087 N N . THR A 1 132 ? -9.188 10.047 26.906 1 92.19 132 THR A N 1
ATOM 1088 C CA . THR A 1 132 ? -9.281 10.773 25.641 1 92.19 132 THR A CA 1
ATOM 1089 C C . THR A 1 132 ? -10.031 9.953 24.594 1 92.19 132 THR A C 1
ATOM 1091 O O . THR A 1 132 ? -10.062 8.727 24.672 1 92.19 132 THR A O 1
ATOM 1094 N N . GLU A 1 133 ? -10.688 10.664 23.766 1 92.94 133 GLU A N 1
ATOM 1095 C CA . GLU A 1 133 ? -11.367 10.094 22.609 1 92.94 133 GLU A CA 1
ATOM 1096 C C . GLU A 1 133 ? -10.938 10.781 21.328 1 92.94 133 GLU A C 1
ATOM 1098 O O . GLU A 1 133 ? -10.648 11.977 21.312 1 92.94 133 GLU A O 1
ATOM 1103 N N . TYR A 1 134 ? -10.781 9.961 20.312 1 94.69 134 TYR A N 1
ATOM 1104 C CA . TYR A 1 134 ? -10.438 10.492 19 1 94.69 134 TYR A CA 1
ATOM 1105 C C . TYR A 1 134 ? -11.688 10.883 18.219 1 94.69 134 TYR A C 1
ATOM 1107 O O . TYR A 1 134 ? -12.617 10.086 18.094 1 94.69 134 TYR A O 1
ATOM 1115 N N . CYS A 1 135 ? -11.734 12.117 17.734 1 94.5 135 CYS A N 1
ATOM 1116 C CA . CYS A 1 135 ? -12.914 12.609 17.016 1 94.5 135 CYS A CA 1
ATOM 1117 C C . CYS A 1 135 ? -12.539 13.125 15.641 1 94.5 135 CYS A C 1
ATOM 1119 O O . CYS A 1 135 ? -11.461 13.695 15.445 1 94.5 135 CYS A O 1
ATOM 1121 N N . LEU A 1 136 ? -13.398 12.891 14.719 1 93.88 136 LEU A N 1
ATOM 1122 C CA . LEU A 1 136 ? -13.273 13.43 13.367 1 93.88 136 LEU A CA 1
ATOM 1123 C C . LEU A 1 136 ? -14.273 14.562 13.141 1 93.88 136 LEU A C 1
ATOM 1125 O O . LEU A 1 136 ? -15.477 14.383 13.336 1 93.88 136 LEU A O 1
ATOM 1129 N N . LEU A 1 137 ? -13.781 15.703 12.766 1 94.12 137 LEU A N 1
ATOM 1130 C CA . LEU A 1 137 ? -14.617 16.844 12.414 1 94.12 137 LEU A CA 1
ATOM 1131 C C . LEU A 1 137 ? -14.797 16.953 10.906 1 94.12 137 LEU A C 1
ATOM 1133 O O . LEU A 1 137 ? -13.82 16.938 10.156 1 94.12 137 LEU A O 1
ATOM 1137 N N . GLU A 1 138 ? -15.953 17.016 10.5 1 92.88 138 GLU A N 1
ATOM 1138 C CA . GLU A 1 138 ? -16.25 17.172 9.078 1 92.88 138 GLU A CA 1
ATOM 1139 C C . GLU A 1 138 ? -16.828 18.562 8.789 1 92.88 138 GLU A C 1
ATOM 1141 O O . GLU A 1 138 ? -17.906 18.906 9.281 1 92.88 138 GLU A O 1
ATOM 1146 N N . PHE A 1 139 ? -16.109 19.281 7.984 1 91.88 139 PHE A N 1
ATOM 1147 C CA . PHE A 1 139 ? -16.516 20.641 7.613 1 91.88 139 PHE A CA 1
ATOM 1148 C C . PHE A 1 139 ? -17.094 20.656 6.199 1 91.88 139 PHE A C 1
ATOM 1150 O O . PHE A 1 139 ? -16.609 19.938 5.316 1 91.88 139 PHE A O 1
ATOM 1157 N N . GLU A 1 140 ? -18.047 21.453 6.043 1 88 140 GLU A N 1
ATOM 1158 C CA . GLU A 1 140 ? -18.594 21.672 4.707 1 88 140 GLU A CA 1
ATOM 1159 C C . GLU A 1 140 ? -17.734 22.656 3.91 1 88 140 GLU A C 1
ATOM 1161 O O . GLU A 1 140 ? -17.062 23.516 4.484 1 88 140 GLU A O 1
ATOM 1166 N N . TRP A 1 141 ? -17.781 22.469 2.621 1 84 141 TRP A N 1
ATOM 1167 C CA . TRP A 1 141 ? -17.062 23.391 1.75 1 84 141 TRP A CA 1
ATOM 1168 C C . TRP A 1 141 ? -17.688 24.781 1.786 1 84 141 TRP A C 1
ATOM 1170 O O . TRP A 1 141 ? -18.906 24.906 1.895 1 84 141 TRP A O 1
ATOM 1180 N N . PRO A 1 142 ? -16.844 25.734 1.792 1 74.12 142 PRO A N 1
ATOM 1181 C CA . PRO A 1 142 ? -17.391 27.094 1.85 1 74.12 142 PRO A CA 1
ATOM 1182 C C . PRO A 1 142 ? -18.156 27.484 0.588 1 74.12 142 PRO A C 1
ATOM 1184 O O . PRO A 1 142 ? -18.969 28.406 0.618 1 74.12 142 PRO A O 1
ATOM 1187 N N . ILE A 1 143 ? -17.734 26.797 -0.524 1 69.19 143 ILE A N 1
ATOM 1188 C CA . ILE A 1 143 ? -18.422 27.094 -1.773 1 69.19 143 ILE A CA 1
ATOM 1189 C C . ILE A 1 143 ? -19.469 26.016 -2.064 1 69.19 143 ILE A C 1
ATOM 1191 O O . ILE A 1 143 ? -19.203 24.828 -1.855 1 69.19 143 ILE A O 1
ATOM 1195 N N . SER A 1 144 ? -20.578 26.547 -2.207 1 60.47 144 SER A N 1
ATOM 1196 C CA . SER A 1 144 ? -21.672 25.594 -2.461 1 60.47 144 SER A CA 1
ATOM 1197 C C . SER A 1 144 ? -21.328 24.672 -3.625 1 60.47 144 SER A C 1
ATOM 1199 O O . SER A 1 144 ? -20.672 25.094 -4.586 1 60.47 144 SER A O 1
ATOM 1201 N N . SER A 1 145 ? -21.344 23.406 -3.279 1 58.22 145 SER A N 1
ATOM 1202 C CA . SER A 1 145 ? -21.078 22.359 -4.258 1 58.22 145 SER A CA 1
ATOM 1203 C C . SER A 1 145 ? -21.906 22.547 -5.52 1 58.22 145 SER A C 1
ATOM 1205 O O . SER A 1 145 ? -23.062 22.984 -5.445 1 58.22 145 SER A O 1
ATOM 1207 N N . LYS A 1 146 ? -21.156 22.844 -6.602 1 52.91 146 LYS A N 1
ATOM 1208 C CA . LYS A 1 146 ? -21.938 22.75 -7.832 1 52.91 146 LYS A CA 1
ATOM 1209 C C . LYS A 1 146 ? -22.734 21.453 -7.875 1 52.91 146 LYS A C 1
ATOM 1211 O O . LYS A 1 146 ? -22.281 20.422 -7.395 1 52.91 146 LYS A O 1
ATOM 1216 N N . ARG A 1 147 ? -23.984 21.625 -7.883 1 43.94 147 ARG A N 1
ATOM 1217 C CA . ARG A 1 147 ? -24.859 20.453 -7.957 1 43.94 147 ARG A CA 1
ATOM 1218 C C . ARG A 1 147 ? -24.203 19.344 -8.781 1 43.94 147 ARG A C 1
ATOM 1220 O O . ARG A 1 147 ? -23.516 19.625 -9.758 1 43.94 147 ARG A O 1
ATOM 1227 N N . PRO A 1 148 ? -24.016 18.234 -8.062 1 44.12 148 PRO A N 1
ATOM 1228 C CA . PRO A 1 148 ? -23.5 17.094 -8.82 1 44.12 148 PRO A CA 1
ATOM 1229 C C . PRO A 1 148 ? -23.922 17.109 -10.289 1 44.12 148 PRO A C 1
ATOM 1231 O O . PRO A 1 148 ? -24.906 17.766 -10.641 1 44.12 148 PRO A O 1
ATOM 1234 N N . PHE A 1 149 ? -23.141 16.641 -11.219 1 39.66 149 PHE A N 1
ATOM 1235 C CA . PHE A 1 149 ? -23.562 16.406 -12.594 1 39.66 149 PHE A CA 1
ATOM 1236 C C . PHE A 1 149 ? -25.047 16.062 -12.648 1 39.66 149 PHE A C 1
ATOM 1238 O O . PHE A 1 149 ? -25.469 14.984 -12.211 1 39.66 149 PHE A O 1
ATOM 1245 N N . ASN A 1 150 ? -25.906 16.75 -12.156 1 34.97 150 ASN A N 1
ATOM 1246 C CA . ASN A 1 150 ? -27.094 16.391 -12.898 1 34.97 150 ASN A CA 1
ATOM 1247 C C . ASN A 1 150 ? -26.766 15.984 -14.336 1 34.97 150 ASN A C 1
ATOM 1249 O O . ASN A 1 150 ? -25.766 16.453 -14.898 1 34.97 150 ASN A O 1
ATOM 1253 N N . HIS A 1 151 ? -27.172 14.758 -14.773 1 34.34 151 HIS A N 1
ATOM 1254 C CA . HIS A 1 151 ? -27.078 14.305 -16.156 1 34.34 151 HIS A CA 1
ATOM 1255 C C . HIS A 1 151 ? -27.203 15.477 -17.125 1 34.34 151 HIS A C 1
ATOM 1257 O O . HIS A 1 151 ? -27.25 15.273 -18.344 1 34.34 151 HIS A O 1
ATOM 1263 N N . ASN A 1 152 ? -27.891 16.547 -16.812 1 31.33 152 ASN A N 1
ATOM 1264 C CA . ASN A 1 152 ? -27.766 17.531 -17.875 1 31.33 152 ASN A CA 1
ATOM 1265 C C . ASN A 1 152 ? -26.344 18.062 -17.984 1 31.33 152 ASN A C 1
ATOM 1267 O O . ASN A 1 152 ? -25.797 18.609 -17.016 1 31.33 152 ASN A O 1
ATOM 1271 N N . VAL A 1 153 ? -25.547 17.422 -18.656 1 31.66 153 VAL A N 1
ATOM 1272 C CA . VAL A 1 153 ? -24.266 17.781 -19.266 1 31.66 153 VAL A CA 1
ATOM 1273 C C . VAL A 1 153 ? -24.156 19.297 -19.375 1 31.66 153 VAL A C 1
ATOM 1275 O O . VAL A 1 153 ? -23.281 19.812 -20.078 1 31.66 153 VAL A O 1
ATOM 1278 N N . TYR A 1 154 ? -25.219 20.016 -19.031 1 28.95 154 TYR A N 1
ATOM 1279 C CA . TYR A 1 154 ? -24.844 21.391 -19.312 1 28.95 154 TYR A CA 1
ATOM 1280 C C . TYR A 1 154 ? -23.719 21.828 -18.375 1 28.95 154 TYR A C 1
ATOM 1282 O O . TYR A 1 154 ? -23.938 22.094 -17.188 1 28.95 154 TYR A O 1
ATOM 1290 N N . HIS A 1 155 ? -22.672 21.125 -18.281 1 31.98 155 HIS A N 1
ATOM 1291 C CA . HIS A 1 155 ? -21.453 21.766 -17.812 1 31.98 155 HIS A CA 1
ATOM 1292 C C . HIS A 1 155 ? -21.438 23.25 -18.172 1 31.98 155 HIS A C 1
ATOM 1294 O O . HIS A 1 155 ? -21.125 23.609 -19.297 1 31.98 155 HIS A O 1
ATOM 1300 N N . GLN A 1 156 ? -22.5 23.906 -17.922 1 30.64 156 GLN A N 1
ATOM 1301 C CA . GLN A 1 156 ? -22.031 25.281 -18.047 1 30.64 156 GLN A CA 1
ATOM 1302 C C . GLN A 1 156 ? -20.688 25.469 -17.344 1 30.64 156 GLN A C 1
ATOM 1304 O O . GLN A 1 156 ? -20.609 25.391 -16.125 1 30.64 156 GLN A O 1
ATOM 1309 N N . THR A 1 157 ? -19.672 24.75 -17.75 1 32.88 157 THR A N 1
ATOM 1310 C CA . THR A 1 157 ? -18.375 25.375 -17.516 1 32.88 157 THR A CA 1
ATOM 1311 C C . THR A 1 157 ? -18.531 26.875 -17.328 1 32.88 157 THR A C 1
ATOM 1313 O O . THR A 1 157 ? -19.016 27.578 -18.219 1 32.88 157 THR A O 1
ATOM 1316 N N . ILE A 1 158 ? -19.359 27.359 -16.438 1 33.06 158 ILE A N 1
ATOM 1317 C CA . ILE A 1 158 ? -18.922 28.75 -16.328 1 33.06 158 ILE A CA 1
ATOM 1318 C C . ILE A 1 158 ? -17.469 28.859 -16.812 1 33.06 158 ILE A C 1
ATOM 1320 O O . ILE A 1 158 ? -16.547 28.344 -16.172 1 33.06 158 ILE A O 1
ATOM 1324 N N . ILE A 1 159 ? -17.25 28.453 -18.078 1 33.53 159 ILE A N 1
ATOM 1325 C CA . ILE A 1 159 ? -16.109 28.969 -18.812 1 33.53 159 ILE A CA 1
ATOM 1326 C C . ILE A 1 159 ? -15.6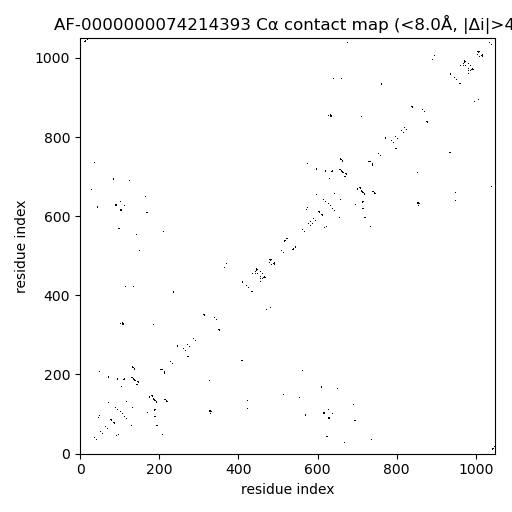95 30.328 -18.234 1 33.53 159 ILE A C 1
ATOM 1328 O O . ILE A 1 159 ? -16.391 31.328 -18.438 1 33.53 159 ILE A O 1
ATOM 1332 N N . MET A 1 160 ? -15.633 30.484 -16.906 1 33.41 160 MET A N 1
ATOM 1333 C CA . MET A 1 160 ? -14.781 31.672 -16.812 1 33.41 160 MET A CA 1
ATOM 1334 C C . MET A 1 160 ? -13.867 31.797 -18.016 1 33.41 160 MET A C 1
ATOM 1336 O O . MET A 1 160 ? -13.344 30.797 -18.516 1 33.41 160 MET A O 1
ATOM 1340 N N . SER A 1 161 ? -14.203 32.719 -18.969 1 32.38 161 SER A N 1
ATOM 1341 C CA . SER A 1 161 ? -13.469 33.062 -20.172 1 32.38 161 SER A CA 1
ATOM 1342 C C . SER A 1 161 ? -12.062 32.469 -20.156 1 32.38 161 SER A C 1
ATOM 1344 O O . SER A 1 161 ? -11.344 32.594 -19.172 1 32.38 161 SER A O 1
ATOM 1346 N N . SER A 1 162 ? -11.82 31.312 -20.703 1 36.59 162 SER A N 1
ATOM 1347 C CA . SER A 1 162 ? -10.539 30.812 -21.188 1 36.59 162 SER A CA 1
ATOM 1348 C C . SER A 1 162 ? -9.523 31.938 -21.328 1 36.59 162 SER A C 1
ATOM 1350 O O . SER A 1 162 ? -8.328 31.688 -21.5 1 36.59 162 SER A O 1
ATOM 1352 N N . ASN A 1 163 ? -10.078 33 -21.891 1 35.56 163 ASN A N 1
ATOM 1353 C CA . ASN A 1 163 ? -9.148 34.094 -22.125 1 35.56 163 ASN A CA 1
ATOM 1354 C C . ASN A 1 163 ? -8.43 34.5 -20.859 1 35.56 163 ASN A C 1
ATOM 1356 O O . ASN A 1 163 ? -7.891 35.594 -20.766 1 35.56 163 ASN A O 1
ATOM 1360 N N . ASP A 1 164 ? -8.984 34.188 -19.703 1 40.03 164 ASP A N 1
ATOM 1361 C CA . ASP A 1 164 ? -8.406 34.719 -18.469 1 40.03 164 ASP A CA 1
ATOM 1362 C C . ASP A 1 164 ? -6.965 34.219 -18.297 1 40.03 164 ASP A C 1
ATOM 1364 O O . ASP A 1 164 ? -6.695 33.031 -18.312 1 40.03 164 ASP A O 1
ATOM 1368 N N . ASN A 1 165 ? -6.191 34.906 -18.656 1 44.66 165 ASN A N 1
ATOM 1369 C CA . ASN A 1 165 ? -4.758 34.844 -18.391 1 44.66 165 ASN A CA 1
ATOM 1370 C C . ASN A 1 165 ? -4.453 34.219 -17.031 1 44.66 165 ASN A C 1
ATOM 1372 O O . ASN A 1 165 ? -4.918 34.688 -16 1 44.66 165 ASN A O 1
ATOM 1376 N N . ASP A 1 166 ? -4.211 32.875 -16.953 1 52.75 166 ASP A N 1
ATOM 1377 C CA . ASP A 1 166 ? -3.76 32.031 -15.859 1 52.75 166 ASP A CA 1
ATOM 1378 C C . ASP A 1 166 ? -3.096 32.844 -14.766 1 52.75 166 ASP A C 1
ATOM 1380 O O . ASP A 1 166 ? -3.193 32.531 -13.578 1 52.75 166 ASP A O 1
ATOM 1384 N N . ASP A 1 167 ? -2.576 34 -15.211 1 58.81 167 ASP A N 1
ATOM 1385 C CA . ASP A 1 167 ? -1.867 34.844 -14.242 1 58.81 167 ASP A CA 1
ATOM 1386 C C . ASP A 1 167 ? -2.84 35.5 -13.266 1 58.81 167 ASP A C 1
ATOM 1388 O O . ASP A 1 167 ? -2.447 35.906 -12.18 1 58.81 167 ASP A O 1
ATOM 1392 N N . ASP A 1 168 ? -4.242 35.531 -13.547 1 67 168 ASP A N 1
ATOM 1393 C CA . ASP A 1 168 ? -5.121 36.281 -12.656 1 67 168 ASP A CA 1
ATOM 1394 C C . ASP A 1 168 ? -6.078 35.344 -11.914 1 67 168 ASP A C 1
ATOM 1396 O O . ASP A 1 168 ? -7.082 35.812 -11.359 1 67 168 ASP A O 1
ATOM 1400 N N . GLU A 1 169 ? -5.672 34.125 -11.836 1 82 169 GLU A N 1
ATOM 1401 C CA . GLU A 1 169 ? -6.562 33.219 -11.125 1 82 169 GLU A CA 1
ATOM 1402 C C . GLU A 1 169 ? -6.387 33.344 -9.617 1 82 169 GLU A C 1
ATOM 1404 O O . GLU A 1 169 ? -5.262 33.438 -9.125 1 82 169 GLU A O 1
ATOM 1409 N N . THR A 1 170 ? -7.578 33.469 -8.945 1 85.69 170 THR A N 1
ATOM 1410 C CA . THR A 1 170 ? -7.57 33.531 -7.484 1 85.69 170 THR A CA 1
ATOM 1411 C C . THR A 1 170 ? -7.945 32.188 -6.891 1 85.69 170 THR A C 1
ATOM 1413 O O . THR A 1 170 ? -8.297 31.25 -7.621 1 85.69 170 THR A O 1
ATOM 1416 N N . ILE A 1 171 ? -7.816 32.062 -5.664 1 87.88 171 ILE A N 1
ATOM 1417 C CA . ILE A 1 171 ? -8.148 30.828 -4.961 1 87.88 171 ILE A CA 1
ATOM 1418 C C . ILE A 1 171 ? -9.648 30.547 -5.086 1 87.88 171 ILE A C 1
ATOM 1420 O O . ILE A 1 171 ? -10.062 29.391 -5.203 1 87.88 171 ILE A O 1
ATOM 1424 N N . TYR A 1 172 ? -10.43 31.562 -5.277 1 82 172 TYR A N 1
ATOM 1425 C CA . TYR A 1 172 ? -11.875 31.422 -5.348 1 82 172 TYR A CA 1
ATOM 1426 C C . TYR A 1 172 ? -12.305 30.859 -6.699 1 82 172 TYR A C 1
ATOM 1428 O O . TYR A 1 172 ? -13.211 30.031 -6.77 1 82 172 TYR A O 1
ATOM 1436 N N . THR A 1 173 ? -11.555 31.266 -7.676 1 80.06 173 THR A N 1
ATOM 1437 C CA . THR A 1 173 ? -11.883 30.766 -9.008 1 80.06 173 THR A CA 1
ATOM 1438 C C . THR A 1 173 ? -11.539 29.281 -9.125 1 80.06 173 THR A C 1
ATOM 1440 O O . THR A 1 173 ? -12.273 28.516 -9.75 1 80.06 173 THR A O 1
ATOM 1443 N N . GLN A 1 174 ? -10.445 28.953 -8.508 1 82.25 174 GLN A N 1
ATOM 1444 C CA . GLN A 1 174 ? -10.062 27.547 -8.523 1 82.25 174 GLN A CA 1
ATOM 1445 C C . GLN A 1 174 ? -11.07 26.688 -7.773 1 82.25 174 GLN A C 1
ATOM 1447 O O . GLN A 1 174 ? -11.484 25.641 -8.266 1 82.25 174 GLN A O 1
ATOM 1452 N N . LEU A 1 175 ? -11.469 27.109 -6.625 1 82 175 LEU A N 1
ATOM 1453 C CA . LEU A 1 175 ? -12.422 26.359 -5.816 1 82 175 LEU A CA 1
ATOM 1454 C C . LEU A 1 175 ? -13.781 26.281 -6.504 1 82 175 LEU A C 1
ATOM 1456 O O . LEU A 1 175 ? -14.477 25.266 -6.414 1 82 175 LEU A O 1
ATOM 1460 N N . ALA A 1 176 ? -14.125 27.312 -7.227 1 76.81 176 ALA A N 1
ATOM 1461 C CA . ALA A 1 176 ? -15.383 27.312 -7.965 1 76.81 176 ALA A CA 1
ATOM 1462 C C . ALA A 1 176 ? -15.352 26.312 -9.117 1 76.81 176 ALA A C 1
ATOM 1464 O O . ALA A 1 176 ? -16.344 25.625 -9.391 1 76.81 176 ALA A O 1
ATOM 1465 N N . ARG A 1 177 ? -14.188 26.25 -9.695 1 75.44 177 ARG A N 1
ATOM 1466 C CA . ARG A 1 177 ? -14.023 25.344 -10.82 1 75.44 177 ARG A CA 1
ATOM 1467 C C . ARG A 1 177 ? -14.117 23.891 -10.375 1 75.44 177 ARG A C 1
ATOM 1469 O O . ARG A 1 177 ? -14.68 23.047 -11.086 1 75.44 177 ARG A O 1
ATOM 1476 N N . GLU A 1 178 ? -13.633 23.656 -9.18 1 78.94 178 GLU A N 1
ATOM 1477 C CA . GLU A 1 178 ? -13.586 22.281 -8.695 1 78.94 178 GLU A CA 1
ATOM 1478 C C . GLU A 1 178 ? -14.758 21.969 -7.777 1 78.94 178 GLU A C 1
ATOM 1480 O O . GLU A 1 178 ? -14.758 20.969 -7.059 1 78.94 178 GLU A O 1
ATOM 1485 N N . SER A 1 179 ? -15.789 22.688 -7.742 1 77.31 179 SER A N 1
ATOM 1486 C CA . SER A 1 179 ? -16.891 22.594 -6.789 1 77.31 179 SER A CA 1
ATOM 1487 C C . SER A 1 179 ? -17.703 21.328 -7.004 1 77.31 179 SER A C 1
ATOM 1489 O O . SER A 1 179 ? -18.469 20.906 -6.125 1 77.31 179 SER A O 1
ATOM 1491 N N . SER A 1 180 ? -17.531 20.609 -8.117 1 70.44 180 SER A N 1
ATOM 1492 C CA . SER A 1 180 ? -18.281 19.375 -8.375 1 70.44 180 SER A CA 1
ATOM 1493 C C . SER A 1 180 ? -17.891 18.281 -7.387 1 70.44 180 SER A C 1
ATOM 1495 O O . SER A 1 180 ? -18.703 17.422 -7.055 1 70.44 180 SER A O 1
ATOM 1497 N N . ILE A 1 181 ? -16.719 18.375 -6.902 1 75.44 181 ILE A N 1
ATOM 1498 C CA . ILE A 1 181 ? -16.188 17.344 -6.016 1 75.44 181 ILE A CA 1
ATOM 1499 C C . ILE A 1 181 ? -16.672 17.594 -4.59 1 75.44 181 ILE A C 1
ATOM 1501 O O . ILE A 1 181 ? -16.672 16.688 -3.754 1 75.44 181 ILE A O 1
ATOM 1505 N N . PHE A 1 182 ? -17.156 18.828 -4.332 1 77.88 182 PHE A N 1
ATOM 1506 C CA . PHE A 1 182 ? -17.5 19.25 -2.975 1 77.88 182 PHE A CA 1
ATOM 1507 C C . PHE A 1 182 ? -18.734 18.5 -2.48 1 77.88 182 PHE A C 1
ATOM 1509 O O . PHE A 1 182 ? -18.922 18.344 -1.272 1 77.88 182 PHE A O 1
ATOM 1516 N N . TYR A 1 183 ? -19.469 17.953 -3.418 1 71.31 183 TYR A N 1
ATOM 1517 C CA . TYR A 1 183 ? -20.672 17.203 -3.049 1 71.31 183 TYR A CA 1
ATOM 1518 C C . TYR A 1 183 ? -20.312 15.859 -2.447 1 71.31 183 TYR A C 1
ATOM 1520 O O . TYR A 1 183 ? -21 15.359 -1.554 1 71.31 183 TYR A O 1
ATOM 1528 N N . TYR A 1 184 ? -19.203 15.328 -2.816 1 72.12 184 TYR A N 1
ATOM 1529 C CA . TYR A 1 184 ? -18.828 13.977 -2.418 1 72.12 184 TYR A CA 1
ATOM 1530 C C . TYR A 1 184 ? -17.75 14 -1.348 1 72.12 184 TYR A C 1
ATOM 1532 O O . TYR A 1 184 ? -17.266 12.945 -0.909 1 72.12 184 TYR A O 1
ATOM 1540 N N . SER A 1 185 ? -17.438 15.164 -1 1 81.88 185 SER A N 1
ATOM 1541 C CA . SER A 1 185 ? -16.312 15.258 -0.077 1 81.88 185 SER A CA 1
ATOM 1542 C C . SER A 1 185 ? -16.547 16.328 0.989 1 81.88 185 SER A C 1
ATOM 1544 O O . SER A 1 185 ? -17.438 17.156 0.842 1 81.88 185 SER A O 1
ATOM 1546 N N . SER A 1 186 ? -15.977 16.141 2.039 1 88.5 186 SER A N 1
ATOM 1547 C CA . SER A 1 186 ? -15.938 17.109 3.135 1 88.5 186 SER A CA 1
ATOM 1548 C C . SER A 1 186 ? -14.523 17.281 3.666 1 88.5 186 SER A C 1
ATOM 1550 O O . SER A 1 186 ? -13.641 16.469 3.391 1 88.5 186 SER A O 1
ATOM 1552 N N . ILE A 1 187 ? -14.312 18.375 4.203 1 91.88 187 ILE A N 1
ATOM 1553 C CA . ILE A 1 187 ? -13.016 18.625 4.824 1 91.88 187 ILE A CA 1
ATOM 1554 C C . ILE A 1 187 ? -12.953 17.938 6.188 1 91.88 187 ILE A C 1
ATOM 1556 O O . ILE A 1 187 ? -13.781 18.203 7.062 1 91.88 187 ILE A O 1
ATOM 1560 N N . VAL A 1 188 ? -12.078 17.031 6.355 1 93.81 188 VAL A N 1
ATOM 1561 C CA . VAL A 1 188 ? -12.039 16.203 7.555 1 93.81 188 VAL A CA 1
ATOM 1562 C C . VAL A 1 188 ? -10.781 16.516 8.367 1 93.81 188 VAL A C 1
ATOM 1564 O O . VAL A 1 188 ? -9.688 16.594 7.809 1 93.81 188 VAL A O 1
ATOM 1567 N N . ARG A 1 189 ? -10.922 16.75 9.656 1 94.88 189 ARG A N 1
ATOM 1568 C CA . ARG A 1 189 ? -9.82 16.969 10.586 1 94.88 189 ARG A CA 1
ATOM 1569 C C . ARG A 1 189 ? -9.938 16.062 11.805 1 94.88 189 ARG A C 1
ATOM 1571 O O . ARG A 1 189 ? -11.039 15.859 12.328 1 94.88 189 ARG A O 1
ATOM 1578 N N . GLY A 1 190 ? -8.828 15.484 12.18 1 95.56 190 GLY A N 1
ATOM 1579 C CA . GLY A 1 190 ? -8.797 14.664 13.391 1 95.56 190 GLY A CA 1
ATOM 1580 C C . GLY A 1 190 ? -8.383 15.445 14.625 1 95.56 190 GLY A C 1
ATOM 1581 O O . GLY A 1 190 ? -7.453 16.25 14.57 1 95.56 190 GLY A O 1
ATOM 1582 N N . ILE A 1 191 ? -9.125 15.266 15.734 1 95.75 191 ILE A N 1
ATOM 1583 C CA . ILE A 1 191 ? -8.789 15.914 17 1 95.75 191 ILE A CA 1
ATOM 1584 C C . ILE A 1 191 ? -8.891 14.914 18.141 1 95.75 191 ILE A C 1
ATOM 1586 O O . ILE A 1 191 ? -9.414 13.812 17.969 1 95.75 191 ILE A O 1
ATOM 1590 N N . CYS A 1 192 ? -8.328 15.266 19.219 1 95.69 192 CYS A N 1
ATOM 1591 C CA . CYS A 1 192 ? -8.328 14.469 20.438 1 95.69 192 CYS A CA 1
ATOM 1592 C C . CYS A 1 192 ? -8.961 15.234 21.594 1 95.69 192 CYS A C 1
ATOM 1594 O O . CYS A 1 192 ? -8.461 16.297 21.984 1 95.69 192 CYS A O 1
ATOM 1596 N N . LEU A 1 193 ? -10.062 14.727 22.156 1 93.5 193 LEU A N 1
ATOM 1597 C CA . LEU A 1 193 ? -10.781 15.406 23.234 1 93.5 193 LEU A CA 1
ATOM 1598 C C . LEU A 1 193 ? -10.945 14.484 24.438 1 93.5 193 LEU A C 1
ATOM 1600 O O . LEU A 1 193 ? -10.977 13.258 24.297 1 93.5 193 LEU A O 1
ATOM 1604 N N . PRO A 1 194 ? -11.023 15.133 25.578 1 91.31 194 PRO A N 1
ATOM 1605 C CA . PRO A 1 194 ? -11.352 14.328 26.75 1 91.31 194 PRO A CA 1
ATOM 1606 C C . PRO A 1 194 ? -12.789 13.812 26.734 1 91.31 194 PRO A C 1
ATOM 1608 O O . PRO A 1 194 ? -13.648 14.391 26.062 1 91.31 194 PRO A O 1
ATOM 1611 N N . ASN A 1 195 ? -13.031 12.828 27.469 1 89.25 195 ASN A N 1
ATOM 1612 C CA . ASN A 1 195 ? -14.336 12.172 27.484 1 89.25 195 ASN A CA 1
ATOM 1613 C C . ASN A 1 195 ? -15.422 13.102 28 1 89.25 195 ASN A C 1
ATOM 1615 O O . ASN A 1 195 ? -16.594 12.969 27.625 1 89.25 195 ASN A O 1
ATOM 1619 N N . SER A 1 196 ? -15.07 14.086 28.797 1 88.62 196 SER A N 1
ATOM 1620 C CA . SER A 1 196 ? -16.031 15.047 29.312 1 88.62 196 SER A CA 1
ATOM 1621 C C . SER A 1 196 ? -16.594 15.914 28.203 1 88.62 196 SER A C 1
ATOM 1623 O O . SER A 1 196 ? -17.734 16.391 28.297 1 88.62 196 SER A O 1
ATOM 1625 N N . CYS A 1 197 ? -15.836 16.078 27.172 1 89.12 197 CYS A N 1
ATOM 1626 C CA . CYS A 1 197 ? -16.266 16.922 26.062 1 89.12 197 CYS A CA 1
ATOM 1627 C C . CYS A 1 197 ? -17.094 16.141 25.062 1 89.12 197 CYS A C 1
ATOM 1629 O O . CYS A 1 197 ? -17.969 16.703 24.391 1 89.12 197 CYS A O 1
ATOM 1631 N N . THR A 1 198 ? -16.828 14.914 24.953 1 88.75 198 THR A N 1
ATOM 1632 C CA . THR A 1 198 ? -17.469 14.117 23.922 1 88.75 198 THR A CA 1
ATOM 1633 C C . THR A 1 198 ? -18.891 13.727 24.328 1 88.75 198 THR A C 1
ATOM 1635 O O . THR A 1 198 ? -19.719 13.391 23.484 1 88.75 198 THR A O 1
ATOM 1638 N N . LYS A 1 199 ? -19.156 13.742 25.594 1 84.38 199 LYS A N 1
ATOM 1639 C CA . LYS A 1 199 ? -20.5 13.406 26.062 1 84.38 199 LYS A CA 1
ATOM 1640 C C . LYS A 1 199 ? -21.531 14.391 25.531 1 84.38 199 LYS A C 1
ATOM 1642 O O . LYS A 1 199 ? -22.641 13.984 25.125 1 84.38 199 LYS A O 1
ATOM 1647 N N . ASN A 1 200 ? -21.156 15.648 25.406 1 82.12 200 ASN A N 1
ATOM 1648 C CA . ASN A 1 200 ? -22.031 16.672 24.844 1 82.12 200 ASN A CA 1
ATOM 1649 C C . ASN A 1 200 ? -21.344 17.453 23.734 1 82.12 200 ASN A C 1
ATOM 1651 O O . ASN A 1 200 ? -21.219 18.672 23.828 1 82.12 200 ASN A O 1
ATOM 1655 N N . ILE A 1 201 ? -21 16.781 22.688 1 85.81 201 ILE A N 1
ATOM 1656 C CA . ILE A 1 201 ? -20.141 17.391 21.656 1 85.81 201 ILE A CA 1
ATOM 1657 C C . ILE A 1 201 ? -21.016 18.141 20.641 1 85.81 201 ILE A C 1
ATOM 1659 O O . ILE A 1 201 ? -20.5 18.922 19.844 1 85.81 201 ILE A O 1
ATOM 1663 N N . ASN A 1 202 ? -22.328 18.141 20.797 1 83.19 202 ASN A N 1
ATOM 1664 C CA . ASN A 1 202 ? -23.234 18.734 19.828 1 83.19 202 ASN A CA 1
ATOM 1665 C C . ASN A 1 202 ? -23.156 20.266 19.844 1 83.19 202 ASN A C 1
ATOM 1667 O O . ASN A 1 202 ? -23.594 20.922 18.906 1 83.19 202 ASN A O 1
ATOM 1671 N N . PHE A 1 203 ? -22.516 20.75 20.938 1 80.69 203 PHE A N 1
ATOM 1672 C CA . PHE A 1 203 ? -22.391 22.188 21.016 1 80.69 203 PHE A CA 1
ATOM 1673 C C . PHE A 1 203 ? -21.422 22.719 19.969 1 80.69 203 PHE A C 1
ATOM 1675 O O . PHE A 1 203 ? -21.453 23.906 19.625 1 80.69 203 PHE A O 1
ATOM 1682 N N . LEU A 1 204 ? -20.625 21.891 19.359 1 86.5 204 LEU A N 1
ATOM 1683 C CA . LEU A 1 204 ? -19.656 22.297 18.359 1 86.5 204 LEU A CA 1
ATOM 1684 C C . LEU A 1 204 ? -20.281 22.297 16.969 1 86.5 204 LEU A C 1
ATOM 1686 O O . LEU A 1 204 ? -19.75 22.922 16.047 1 86.5 204 LEU A O 1
ATOM 1690 N N . LEU A 1 205 ? -21.422 21.703 16.906 1 87.75 205 LEU A N 1
ATOM 1691 C CA . LEU A 1 205 ? -22.031 21.562 15.594 1 87.75 205 LEU A CA 1
ATOM 1692 C C . LEU A 1 205 ? -22.5 22.922 15.055 1 87.75 205 LEU A C 1
ATOM 1694 O O . LEU A 1 205 ? -22.984 23.75 15.82 1 87.75 205 LEU A O 1
ATOM 1698 N N . GLN A 1 206 ? -22.25 23.266 13.82 1 84.19 206 GLN A N 1
ATOM 1699 C CA . GLN A 1 206 ? -22.672 24.438 13.062 1 84.19 206 GLN A CA 1
ATOM 1700 C C . GLN A 1 206 ? -21.797 25.641 13.391 1 84.19 206 GLN A C 1
ATOM 1702 O O . GLN A 1 206 ? -22.078 26.766 12.961 1 84.19 206 GLN A O 1
ATOM 1707 N N . LYS A 1 207 ? -20.766 25.344 14.125 1 85.44 207 LYS A N 1
ATOM 1708 C CA . LYS A 1 207 ? -19.812 26.422 14.359 1 85.44 207 LYS A CA 1
ATOM 1709 C C . LYS A 1 207 ? -19.016 26.734 13.086 1 85.44 207 LYS A C 1
ATOM 1711 O O . LYS A 1 207 ? -18.641 25.828 12.344 1 85.44 207 LYS A O 1
ATOM 1716 N N . GLU A 1 208 ? -18.812 28.031 12.883 1 85.88 208 GLU A N 1
ATOM 1717 C CA . GLU A 1 208 ? -18.047 28.469 11.727 1 85.88 208 GLU A CA 1
ATOM 1718 C C . GLU A 1 208 ? -16.641 28.906 12.133 1 85.88 208 GLU A C 1
ATOM 1720 O O . GLU A 1 208 ? -16.484 29.766 13 1 85.88 208 GLU A O 1
ATOM 1725 N N . ILE A 1 209 ? -15.688 28.234 11.633 1 87.88 209 ILE A N 1
ATOM 1726 C CA . ILE A 1 209 ? -14.289 28.562 11.867 1 87.88 209 ILE A CA 1
ATOM 1727 C C . ILE A 1 209 ? -13.609 28.938 10.547 1 87.88 209 ILE A C 1
ATOM 1729 O O . ILE A 1 209 ? -13.484 28.094 9.648 1 87.88 209 ILE A O 1
ATOM 1733 N N . PHE A 1 210 ? -13.109 30.094 10.367 1 86.69 210 PHE A N 1
ATOM 1734 C CA . PHE A 1 210 ? -12.43 30.594 9.18 1 86.69 210 PHE A CA 1
ATOM 1735 C C . PHE A 1 210 ? -13.297 30.406 7.938 1 86.69 210 PHE A C 1
ATOM 1737 O O . PHE A 1 210 ? -12.805 30 6.883 1 86.69 210 PHE A O 1
ATOM 1744 N N . GLY A 1 211 ? -14.547 30.484 8.086 1 82.62 211 GLY A N 1
ATOM 1745 C CA . GLY A 1 211 ? -15.461 30.359 6.957 1 82.62 211 GLY A CA 1
ATOM 1746 C C . GLY A 1 211 ? -15.922 28.938 6.707 1 82.62 211 GLY A C 1
ATOM 1747 O O . GLY A 1 211 ? -16.75 28.688 5.828 1 82.62 211 GLY A O 1
ATOM 1748 N N . PHE A 1 212 ? -15.414 28.016 7.488 1 88.62 212 PHE A N 1
ATOM 1749 C CA . PHE A 1 212 ? -15.812 26.625 7.352 1 88.62 212 PHE A CA 1
ATOM 1750 C C . PHE A 1 212 ? -16.844 26.25 8.414 1 88.62 212 PHE A C 1
ATOM 1752 O O . PHE A 1 212 ? -16.625 26.484 9.602 1 88.62 212 PHE A O 1
ATOM 1759 N N . LYS A 1 213 ? -17.859 25.641 7.988 1 88.5 213 LYS A N 1
ATOM 1760 C CA . LYS A 1 213 ? -18.938 25.25 8.898 1 88.5 213 LYS A CA 1
ATOM 1761 C C . LYS A 1 213 ? -18.828 23.766 9.266 1 88.5 213 LYS A C 1
ATOM 1763 O O . LYS A 1 213 ? -18.688 22.922 8.391 1 88.5 213 LYS A O 1
ATOM 1768 N N . LEU A 1 214 ? -18.875 23.516 10.562 1 91.94 214 LEU A N 1
ATOM 1769 C CA . LEU A 1 214 ? -18.812 22.141 11.055 1 91.94 214 LEU A CA 1
ATOM 1770 C C . LEU A 1 214 ? -20.156 21.453 10.922 1 91.94 214 LEU A C 1
ATOM 1772 O O . LEU A 1 214 ? -21.156 21.938 11.461 1 91.94 214 LEU A O 1
ATOM 1776 N N . GLN A 1 215 ? -20.172 20.344 10.25 1 90 215 GLN A N 1
ATOM 1777 C CA . GLN A 1 215 ? -21.438 19.688 9.953 1 90 215 GLN A CA 1
ATOM 1778 C C . GLN A 1 215 ? -21.609 18.406 10.781 1 90 215 GLN A C 1
ATOM 1780 O O . GLN A 1 215 ? -22.703 18.125 11.273 1 90 215 GLN A O 1
ATOM 1785 N N . ARG A 1 216 ? -20.547 17.703 10.836 1 89.94 216 ARG A N 1
ATOM 1786 C CA . ARG A 1 216 ? -20.656 16.406 11.5 1 89.94 216 ARG A CA 1
ATOM 1787 C C . ARG A 1 216 ? -19.422 16.141 12.367 1 89.94 216 ARG A C 1
ATOM 1789 O O . ARG A 1 216 ? -18.312 16.578 12.039 1 89.94 216 ARG A O 1
ATOM 1796 N N . ILE A 1 217 ? -19.672 15.469 13.492 1 91.31 217 ILE A N 1
ATOM 1797 C CA . ILE A 1 217 ? -18.609 15.047 14.398 1 91.31 217 ILE A CA 1
ATOM 1798 C C . ILE A 1 217 ? -18.766 13.57 14.742 1 91.31 217 ILE A C 1
ATOM 1800 O O . ILE A 1 217 ? -19.875 13.117 15.055 1 91.31 217 ILE A O 1
ATOM 1804 N N . SER A 1 218 ? -17.734 12.789 14.562 1 89.62 218 SER A N 1
ATOM 1805 C CA . SER A 1 218 ? -17.719 11.383 14.938 1 89.62 218 SER A CA 1
ATOM 1806 C C . SER A 1 218 ? -16.547 11.07 15.859 1 89.62 218 SER A C 1
ATOM 1808 O O . SER A 1 218 ? -15.398 11.312 15.508 1 89.62 218 SER A O 1
ATOM 1810 N N . CYS A 1 219 ? -16.844 10.594 16.984 1 91.12 219 CYS A N 1
ATOM 1811 C CA . CYS A 1 219 ? -15.805 10.297 17.953 1 91.12 219 CYS A CA 1
ATOM 1812 C C . CYS A 1 219 ? -15.688 8.797 18.188 1 91.12 219 CYS A C 1
ATOM 1814 O O . CYS A 1 219 ? -16.672 8.062 18.078 1 91.12 219 CYS A O 1
ATOM 1816 N N . TYR A 1 220 ? -14.508 8.367 18.438 1 89.06 220 TYR A N 1
ATOM 1817 C CA . TYR A 1 220 ? -14.195 6.961 18.672 1 89.06 220 TYR A CA 1
ATOM 1818 C C . TYR A 1 220 ? -13.469 6.766 19.984 1 89.06 220 TYR A C 1
ATOM 1820 O O . TYR A 1 220 ? -12.602 7.562 20.359 1 89.06 220 TYR A O 1
ATOM 1828 N N . HIS A 1 221 ? -13.906 5.84 20.719 1 85.44 221 HIS A N 1
ATOM 1829 C CA . HIS A 1 221 ? -13.234 5.441 21.953 1 85.44 221 HIS A CA 1
ATOM 1830 C C . HIS A 1 221 ? -12.711 4.012 21.859 1 85.44 221 HIS A C 1
ATOM 1832 O O . HIS A 1 221 ? -13.305 3.172 21.188 1 85.44 221 HIS A O 1
ATOM 1838 N N . LYS A 1 222 ? -11.602 3.717 22.453 1 80.5 222 LYS A N 1
ATOM 1839 C CA . LYS A 1 222 ? -11.031 2.371 22.469 1 80.5 222 LYS A CA 1
ATOM 1840 C C . LYS A 1 222 ? -11.977 1.392 23.172 1 80.5 222 LYS A C 1
ATOM 1842 O O . LYS A 1 222 ? -12.508 1.688 24.234 1 80.5 222 LYS A O 1
ATOM 1847 N N . PRO A 1 223 ? -12.242 0.34 22.484 1 79.75 223 PRO A N 1
ATOM 1848 C CA . PRO A 1 223 ? -13.141 -0.628 23.125 1 79.75 223 PRO A CA 1
ATOM 1849 C C . PRO A 1 223 ? -12.562 -1.226 24.391 1 79.75 223 PRO A C 1
ATOM 1851 O O . PRO A 1 223 ? -11.344 -1.392 24.516 1 79.75 223 PRO A O 1
ATOM 1854 N N . GLU A 1 224 ? -13.422 -1.426 25.344 1 75.75 224 GLU A N 1
ATOM 1855 C CA . GLU A 1 224 ? -13.023 -2.004 26.625 1 75.75 224 GLU A CA 1
ATOM 1856 C C . GLU A 1 224 ? -13.117 -3.525 26.594 1 75.75 224 GLU A C 1
ATOM 1858 O O . GLU A 1 224 ? -13.984 -4.086 25.922 1 75.75 224 GLU A O 1
ATOM 1863 N N . TRP A 1 225 ? -12.141 -4.203 27.188 1 77.5 225 TRP A N 1
ATOM 1864 C CA . TRP A 1 225 ? -12.172 -5.652 27.344 1 77.5 225 TRP A CA 1
ATOM 1865 C C . TRP A 1 225 ? -12.977 -6.043 28.578 1 77.5 225 TRP A C 1
ATOM 1867 O O . TRP A 1 225 ? -12.891 -5.383 29.625 1 77.5 225 TRP A O 1
ATOM 1877 N N . PRO A 1 226 ? -13.883 -7.082 28.438 1 80.44 226 PRO A N 1
ATOM 1878 C CA . PRO A 1 226 ? -14.102 -8.07 27.375 1 80.44 226 PRO A CA 1
ATOM 1879 C C . PRO A 1 226 ? -15.156 -7.637 26.375 1 80.44 226 PRO A C 1
ATOM 1881 O O . PRO A 1 226 ? -16.047 -6.844 26.703 1 80.44 226 PRO A O 1
ATOM 1884 N N . LEU A 1 227 ? -15.086 -8.164 25.25 1 82.31 227 LEU A N 1
ATOM 1885 C CA . LEU A 1 227 ? -16.047 -7.863 24.203 1 82.31 227 LEU A CA 1
ATOM 1886 C C . LEU A 1 227 ? -17.422 -8.422 24.547 1 82.31 227 LEU A C 1
ATOM 1888 O O . LEU A 1 227 ? -17.531 -9.523 25.094 1 82.31 227 LEU A O 1
ATOM 1892 N N . LYS A 1 228 ? -18.422 -7.633 24.484 1 87.88 228 LYS A N 1
ATOM 1893 C CA . LYS A 1 228 ? -19.797 -8.062 24.703 1 87.88 228 LYS A CA 1
ATOM 1894 C C . LYS A 1 228 ? -20.562 -8.172 23.375 1 87.88 228 LYS A C 1
ATOM 1896 O O . LYS A 1 228 ? -21.172 -7.199 22.922 1 87.88 228 LYS A O 1
ATOM 1901 N N . PRO A 1 229 ? -20.516 -9.398 22.766 1 91 229 PRO A N 1
ATOM 1902 C CA . PRO A 1 229 ? -21.203 -9.555 21.484 1 91 229 PRO A CA 1
ATOM 1903 C C . PRO A 1 229 ? -22.719 -9.594 21.641 1 91 229 PRO A C 1
ATOM 1905 O O . PRO A 1 229 ? -23.234 -10.062 22.656 1 91 229 PRO A O 1
ATOM 1908 N N . ASN A 1 230 ? -23.484 -9.031 20.766 1 90.62 230 ASN A N 1
ATOM 1909 C CA . ASN A 1 230 ? -24.938 -9.156 20.703 1 90.62 230 ASN A CA 1
ATOM 1910 C C . ASN A 1 230 ? -25.359 -10.531 20.203 1 90.62 230 ASN A C 1
ATOM 1912 O O . ASN A 1 230 ? -24.5 -11.383 19.922 1 90.62 230 ASN A O 1
ATOM 1916 N N . ILE A 1 231 ? -26.578 -10.781 20.062 1 92.06 231 ILE A N 1
ATOM 1917 C CA . ILE A 1 231 ? -27.109 -12.094 19.703 1 92.06 231 ILE A CA 1
ATOM 1918 C C . ILE A 1 231 ? -26.703 -12.438 18.281 1 92.06 231 ILE A C 1
ATOM 1920 O O . ILE A 1 231 ? -26.281 -13.555 18 1 92.06 231 ILE A O 1
ATOM 1924 N N . ILE A 1 232 ? -26.812 -11.492 17.422 1 90.56 232 ILE A N 1
ATOM 1925 C CA . ILE A 1 232 ? -26.484 -11.734 16.016 1 90.56 232 ILE A CA 1
ATOM 1926 C C . ILE A 1 232 ? -25 -12.008 15.875 1 90.56 232 ILE A C 1
ATOM 1928 O O . ILE A 1 232 ? -24.594 -12.883 15.109 1 90.56 232 ILE A O 1
ATOM 1932 N N . GLN A 1 233 ? -24.25 -11.312 16.578 1 93.12 233 GLN A N 1
ATOM 1933 C CA . GLN A 1 233 ? -22.797 -11.492 16.547 1 93.12 233 GLN A CA 1
ATOM 1934 C C . GLN A 1 233 ? -22.391 -12.836 17.141 1 93.12 233 GLN A C 1
ATOM 1936 O O . GLN A 1 233 ? -21.484 -13.492 16.641 1 93.12 233 GLN A O 1
ATOM 1941 N N . SER A 1 234 ? -23.125 -13.328 18.094 1 95 234 SER A N 1
ATOM 1942 C CA . SER A 1 234 ? -22.859 -14.625 18.688 1 95 234 SER A CA 1
ATOM 1943 C C . SER A 1 234 ? -23.172 -15.758 17.719 1 95 234 SER A C 1
ATOM 1945 O O . SER A 1 234 ? -22.438 -16.734 17.641 1 95 234 SER A O 1
ATOM 1947 N N . ILE A 1 235 ? -24.234 -15.539 17.047 1 93.94 235 ILE A N 1
ATOM 1948 C CA . ILE A 1 235 ? -24.609 -16.531 16.031 1 93.94 235 ILE A CA 1
ATOM 1949 C C . ILE A 1 235 ? -23.547 -16.578 14.938 1 93.94 235 ILE A C 1
ATOM 1951 O O . ILE A 1 235 ? -23.172 -17.656 14.469 1 93.94 235 ILE A O 1
ATOM 1955 N N . A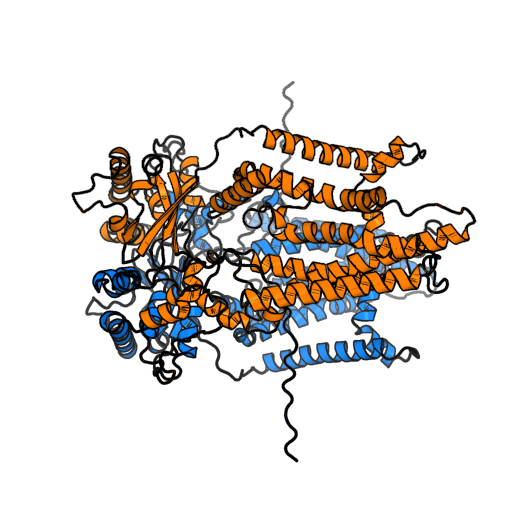LA A 1 236 ? -23.125 -15.383 14.578 1 94.62 236 ALA A N 1
ATOM 1956 C CA . ALA A 1 236 ? -22.094 -15.305 13.547 1 94.62 236 ALA A CA 1
ATOM 1957 C C . ALA A 1 236 ? -20.812 -15.984 13.992 1 94.62 236 ALA A C 1
ATOM 1959 O O . ALA A 1 236 ? -20.203 -16.75 13.234 1 94.62 236 ALA A O 1
ATOM 1960 N N . ILE A 1 237 ? -20.375 -15.805 15.188 1 95.25 237 ILE A N 1
ATOM 1961 C CA . ILE A 1 237 ? -19.156 -16.391 15.727 1 95.25 237 ILE A CA 1
ATOM 1962 C C . ILE A 1 237 ? -19.297 -17.922 15.773 1 95.25 237 ILE A C 1
ATOM 1964 O O . ILE A 1 237 ? -18.375 -18.641 15.375 1 95.25 237 ILE A O 1
ATOM 1968 N N . PHE A 1 238 ? -20.469 -18.375 16.141 1 95.75 238 PHE A N 1
ATOM 1969 C CA . PHE A 1 238 ? -20.703 -19.797 16.25 1 95.75 238 PHE A CA 1
ATOM 1970 C C . PHE A 1 238 ? -20.719 -20.453 14.867 1 95.75 238 PHE A C 1
ATOM 1972 O O . PHE A 1 238 ? -20.094 -21.5 14.664 1 95.75 238 PHE A O 1
ATOM 1979 N N . THR A 1 239 ? -21.391 -19.812 13.945 1 95.25 239 THR A N 1
ATOM 1980 C CA . THR A 1 239 ? -21.5 -20.375 12.602 1 95.25 239 THR A CA 1
ATOM 1981 C C . THR A 1 239 ? -20.141 -20.422 11.914 1 95.25 239 THR A C 1
ATOM 1983 O O . THR A 1 239 ? -19.766 -21.438 11.336 1 95.25 239 THR A O 1
ATOM 1986 N N . ILE A 1 240 ? -19.406 -19.359 11.977 1 94.88 240 ILE A N 1
ATOM 1987 C CA . ILE A 1 240 ? -18.094 -19.312 11.352 1 94.88 240 ILE A CA 1
ATOM 1988 C C . ILE A 1 240 ? -17.141 -20.266 12.078 1 94.88 240 ILE A C 1
ATOM 1990 O O . ILE A 1 240 ? -16.344 -20.969 11.445 1 94.88 240 ILE A O 1
ATOM 1994 N N . GLY A 1 241 ? -17.25 -20.328 13.391 1 95.5 241 GLY A N 1
ATOM 1995 C CA . GLY A 1 241 ? -16.453 -21.266 14.148 1 95.5 241 GLY A CA 1
ATOM 1996 C C . GLY A 1 241 ? -16.734 -22.719 13.789 1 95.5 241 GLY A C 1
ATOM 1997 O O . GLY A 1 241 ? -15.805 -23.531 13.703 1 95.5 241 GLY A O 1
ATOM 1998 N N . LEU A 1 242 ? -17.969 -22.984 13.562 1 94.94 242 LEU A N 1
ATOM 1999 C CA . LEU A 1 242 ? -18.375 -24.344 13.18 1 94.94 242 LEU A CA 1
ATOM 2000 C C . LEU A 1 242 ? -17.812 -24.703 11.812 1 94.94 242 LEU A C 1
ATOM 2002 O O . LEU A 1 242 ? -17.297 -25.812 11.625 1 94.94 242 LEU A O 1
ATOM 2006 N N . ILE A 1 243 ? -17.859 -23.781 10.898 1 93.5 243 ILE A N 1
ATOM 2007 C CA . ILE A 1 243 ? -17.344 -24.031 9.555 1 93.5 243 ILE A CA 1
ATOM 2008 C C . ILE A 1 243 ? -15.836 -24.25 9.602 1 93.5 243 ILE A C 1
ATOM 2010 O O . ILE A 1 243 ? -15.312 -25.156 8.969 1 93.5 243 ILE A O 1
ATOM 2014 N N . ILE A 1 244 ? -15.133 -23.453 10.375 1 94.62 244 ILE A N 1
ATOM 2015 C CA . ILE A 1 244 ? -13.68 -23.562 10.492 1 94.62 244 ILE A CA 1
ATOM 2016 C C . ILE A 1 244 ? -13.32 -24.875 11.172 1 94.62 244 ILE A C 1
ATOM 2018 O O . ILE A 1 244 ? -12.383 -25.562 10.75 1 94.62 244 ILE A O 1
ATOM 2022 N N . SER A 1 245 ? -14.109 -25.344 12.133 1 95.75 245 SER A N 1
ATOM 2023 C CA . SER A 1 245 ? -13.852 -26.594 12.852 1 95.75 245 SER A CA 1
ATOM 2024 C C . SER A 1 245 ? -14.07 -27.797 11.945 1 95.75 245 SER A C 1
ATOM 2026 O O . SER A 1 245 ? -13.266 -28.734 11.938 1 95.75 245 SER A O 1
ATOM 2028 N N . ILE A 1 246 ? -15.086 -27.719 11.148 1 93.94 246 ILE A N 1
ATOM 2029 C CA . ILE A 1 246 ? -15.383 -28.812 10.242 1 93.94 246 ILE A CA 1
ATOM 2030 C C . ILE A 1 246 ? -14.273 -28.938 9.195 1 93.94 246 ILE A C 1
ATOM 2032 O O . ILE A 1 246 ? -13.828 -30.031 8.875 1 93.94 246 ILE A O 1
ATOM 2036 N N . THR A 1 247 ? -13.836 -27.812 8.672 1 93.94 247 THR A N 1
ATOM 2037 C CA . THR A 1 247 ? -12.773 -27.812 7.68 1 93.94 247 THR A CA 1
ATOM 2038 C C . THR A 1 247 ? -11.469 -28.344 8.281 1 93.94 247 THR A C 1
ATOM 2040 O O . THR A 1 247 ? -10.727 -29.062 7.629 1 93.94 247 THR A O 1
ATOM 2043 N N . PHE A 1 248 ? -11.312 -28.016 9.547 1 94.69 248 PHE A N 1
ATOM 2044 C CA . PHE A 1 248 ? -10.102 -28.469 10.227 1 94.69 248 PHE A CA 1
ATOM 2045 C C . PHE A 1 248 ? -10.141 -29.969 10.461 1 94.69 248 PHE A C 1
ATOM 2047 O O . PHE A 1 248 ? -9.156 -30.672 10.195 1 94.69 248 PHE A O 1
ATOM 2054 N N . VAL A 1 249 ? -11.242 -30.516 10.883 1 94 249 VAL A N 1
ATOM 2055 C CA . VAL A 1 249 ? -11.391 -31.938 11.141 1 94 249 VAL A CA 1
ATOM 2056 C C . VAL A 1 249 ? -11.297 -32.719 9.836 1 94 249 VAL A C 1
ATOM 2058 O O . VAL A 1 249 ? -10.648 -33.781 9.773 1 94 249 VAL A O 1
ATOM 2061 N N . ALA A 1 250 ? -11.898 -32.156 8.812 1 93.88 250 ALA A N 1
ATOM 2062 C CA . ALA A 1 250 ? -11.836 -32.781 7.508 1 93.88 250 ALA A CA 1
ATOM 2063 C C . ALA A 1 250 ? -10.406 -32.844 6.98 1 93.88 250 ALA A C 1
ATOM 2065 O O . ALA A 1 250 ? -9.977 -33.844 6.41 1 93.88 250 ALA A O 1
ATOM 2066 N N . GLY A 1 251 ? -9.711 -31.781 7.129 1 92.69 251 GLY A N 1
ATOM 2067 C CA . GLY A 1 251 ? -8.32 -31.734 6.707 1 92.69 251 GLY A CA 1
ATOM 2068 C C . GLY A 1 251 ? -7.434 -32.719 7.457 1 92.69 251 GLY A C 1
ATOM 2069 O O . GLY A 1 251 ? -6.594 -33.375 6.852 1 92.69 251 GLY A O 1
ATOM 2070 N N . LEU A 1 252 ? -7.648 -32.844 8.734 1 92.94 252 LEU A N 1
ATOM 2071 C CA . LEU A 1 252 ? -6.879 -33.781 9.562 1 92.94 252 LEU A CA 1
ATOM 2072 C C . LEU A 1 252 ? -7.184 -35.219 9.18 1 92.94 252 LEU A C 1
ATOM 2074 O O . LEU A 1 252 ? -6.273 -36.062 9.117 1 92.94 252 LEU A O 1
ATOM 2078 N N . TYR A 1 253 ? -8.445 -35.469 8.922 1 90.38 253 TYR A N 1
ATOM 2079 C CA . TYR A 1 253 ? -8.844 -36.812 8.5 1 90.38 253 TYR A CA 1
ATOM 2080 C C . TYR A 1 253 ? -8.203 -37.188 7.16 1 90.38 253 TYR A C 1
ATOM 2082 O O . TYR A 1 253 ? -7.703 -38.281 6.984 1 90.38 253 TYR A O 1
ATOM 2090 N N . ASP A 1 254 ? -8.281 -36.219 6.266 1 89.56 254 ASP A N 1
ATOM 2091 C CA . ASP A 1 254 ? -7.703 -36.438 4.941 1 89.56 254 ASP A CA 1
ATOM 2092 C C . ASP A 1 254 ? -6.203 -36.719 5.035 1 89.56 254 ASP A C 1
ATOM 2094 O O . ASP A 1 254 ? -5.668 -37.562 4.305 1 89.56 254 ASP A O 1
ATOM 2098 N N . TYR A 1 255 ? -5.516 -36.094 5.965 1 87.12 255 TYR A N 1
ATOM 2099 C CA . TYR A 1 255 ? -4.066 -36.188 6.102 1 87.12 255 TYR A CA 1
ATOM 2100 C C . TYR A 1 255 ? -3.684 -37.469 6.832 1 87.12 255 TYR A C 1
ATOM 2102 O O . TYR A 1 255 ? -2.727 -38.156 6.449 1 87.12 255 TYR A O 1
ATOM 2110 N N . LEU A 1 256 ? -4.449 -37.906 7.793 1 88.44 256 LEU A N 1
ATOM 2111 C CA . LEU A 1 256 ? -4.051 -39 8.68 1 88.44 256 LEU A CA 1
ATOM 2112 C C . LEU A 1 256 ? -4.539 -40.344 8.148 1 88.44 256 LEU A C 1
ATOM 2114 O O . LEU A 1 256 ? -3.852 -41.344 8.281 1 88.44 256 LEU A O 1
ATOM 2118 N N . VAL A 1 257 ? -5.75 -40.312 7.543 1 83 257 VAL A N 1
ATOM 2119 C CA . VAL A 1 257 ? -6.32 -41.594 7.137 1 83 257 VAL A CA 1
ATOM 2120 C C . VAL A 1 257 ? -5.918 -41.906 5.695 1 83 257 VAL A C 1
ATOM 2122 O O . VAL A 1 257 ? -6.27 -41.156 4.773 1 83 257 VAL A O 1
AT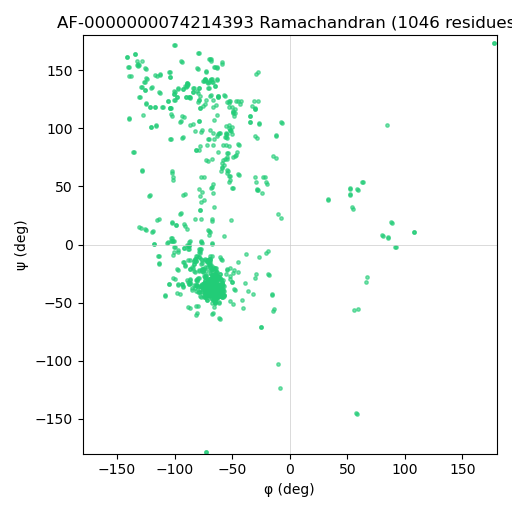OM 2125 N N . LYS A 1 258 ? -5.078 -42.844 5.395 1 74.81 258 LYS A N 1
ATOM 2126 C CA . LYS A 1 258 ? -4.57 -43.25 4.082 1 74.81 258 LYS A CA 1
ATOM 2127 C C . LYS A 1 258 ? -5.566 -44.125 3.35 1 74.81 258 LYS A C 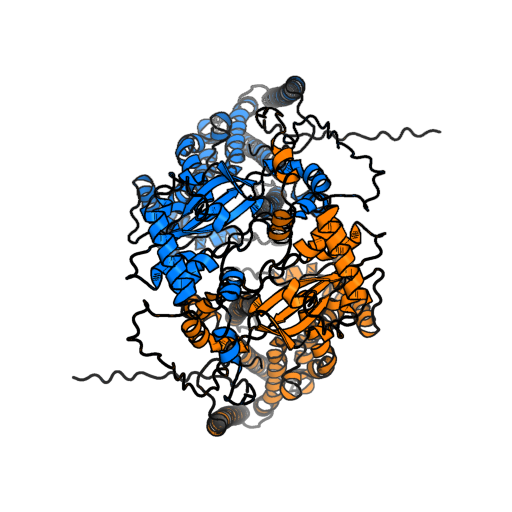1
ATOM 2129 O O . LYS A 1 258 ? -5.762 -44 2.141 1 74.81 258 LYS A O 1
ATOM 2134 N N . ASP A 1 259 ? -6.242 -45.094 4.102 1 73.5 259 ASP A N 1
ATOM 2135 C CA . ASP A 1 259 ? -7.168 -46.031 3.471 1 73.5 259 ASP A CA 1
ATOM 2136 C C . ASP A 1 259 ? -8.602 -45.5 3.531 1 73.5 259 ASP A C 1
ATOM 2138 O O . ASP A 1 259 ? -9.258 -45.594 4.57 1 73.5 259 ASP A O 1
ATOM 2142 N N . LYS A 1 260 ? -9.125 -44.781 2.598 1 74.56 260 LYS A N 1
ATOM 2143 C CA . LYS A 1 260 ? -10.461 -44.219 2.564 1 74.56 260 LYS A CA 1
ATOM 2144 C C . LYS A 1 260 ? -11.484 -45.219 2.055 1 74.56 260 LYS A C 1
ATOM 2146 O O . LYS A 1 260 ? -11.305 -45.812 0.989 1 74.56 260 LYS A O 1
ATOM 2151 N N . ASN A 1 261 ? -12.289 -45.812 2.93 1 73.56 261 ASN A N 1
ATOM 2152 C CA . ASN A 1 261 ? -13.227 -46.875 2.678 1 73.56 261 ASN A CA 1
ATOM 2153 C C . ASN A 1 261 ? -14.398 -46.438 1.811 1 73.56 261 ASN A C 1
ATOM 2155 O O . ASN A 1 261 ? -15.203 -47.25 1.359 1 73.56 261 ASN A O 1
ATOM 2159 N N . GLY A 1 262 ? -14.633 -45.188 1.502 1 73.38 262 GLY A N 1
ATOM 2160 C CA . GLY A 1 262 ? -15.664 -44.75 0.579 1 73.38 262 GLY A CA 1
ATOM 2161 C C . GLY A 1 262 ? -17.031 -44.594 1.231 1 73.38 262 GLY A C 1
ATOM 2162 O O . GLY A 1 262 ? -18.047 -44.5 0.542 1 73.38 262 GLY A O 1
ATOM 2163 N N . HIS A 1 263 ? -17.078 -44.75 2.621 1 82.44 263 HIS A N 1
ATOM 2164 C CA . HIS A 1 263 ? -18.359 -44.562 3.287 1 82.44 263 HIS A CA 1
ATOM 2165 C C . HIS A 1 263 ? -18.922 -43.188 3.045 1 82.44 263 HIS A C 1
ATOM 2167 O O . HIS A 1 263 ? -18.188 -42.25 2.697 1 82.44 263 HIS A O 1
ATOM 2173 N N . SER A 1 264 ? -20.312 -43.094 3.195 1 84.69 264 SER A N 1
ATOM 2174 C CA . SER A 1 264 ? -21.031 -41.875 2.848 1 84.69 264 SER A CA 1
ATOM 2175 C C . SER A 1 264 ? -20.547 -40.719 3.697 1 84.69 264 SER A C 1
ATOM 2177 O O . SER A 1 264 ? -20.344 -39.594 3.182 1 84.69 264 SER A O 1
ATOM 2179 N N . ILE A 1 265 ? -20.312 -40.938 4.988 1 86.31 265 ILE A N 1
ATOM 2180 C CA . ILE A 1 265 ? -19.906 -39.875 5.883 1 86.31 265 ILE A CA 1
ATOM 2181 C C . ILE A 1 265 ? -18.5 -39.406 5.523 1 86.31 265 ILE A C 1
ATOM 2183 O O . ILE A 1 265 ? -18.203 -38.219 5.582 1 86.31 265 ILE A O 1
ATOM 2187 N N . GLU A 1 266 ? -17.781 -40.312 5.141 1 87.5 266 GLU A N 1
ATOM 2188 C CA . GLU A 1 266 ? -16.422 -40 4.73 1 87.5 266 GLU A CA 1
ATOM 2189 C C . GLU A 1 266 ? -16.406 -39.125 3.479 1 87.5 266 GLU A C 1
ATOM 2191 O O . GLU A 1 266 ? -15.648 -38.156 3.391 1 87.5 266 GLU A O 1
ATOM 2196 N N . ARG A 1 267 ? -17.312 -39.469 2.629 1 87.38 267 ARG A N 1
ATOM 2197 C CA . ARG A 1 267 ? -17.375 -38.719 1.381 1 87.38 267 ARG A CA 1
ATOM 2198 C C . ARG A 1 267 ? -17.828 -37.281 1.635 1 87.38 267 ARG A C 1
ATOM 2200 O O . ARG A 1 267 ? -17.281 -36.344 1.041 1 87.38 267 ARG A O 1
ATOM 2207 N N . ILE A 1 268 ? -18.672 -37.188 2.51 1 88.44 268 ILE A N 1
ATOM 2208 C CA . ILE A 1 268 ? -19.188 -35.844 2.818 1 88.44 268 ILE A CA 1
ATOM 2209 C C . ILE A 1 268 ? -18.125 -35.031 3.539 1 88.44 268 ILE A C 1
ATOM 2211 O O . ILE A 1 268 ? -17.938 -33.844 3.25 1 88.44 268 ILE A O 1
ATOM 2215 N N . LEU A 1 269 ? -17.438 -35.625 4.41 1 88.62 269 LEU A N 1
ATOM 2216 C CA . LEU A 1 269 ? -16.391 -34.938 5.164 1 88.62 269 LEU A CA 1
ATOM 2217 C C . LEU A 1 269 ? -15.258 -34.5 4.242 1 88.62 269 LEU A C 1
ATOM 2219 O O . LEU A 1 269 ? -14.703 -33.406 4.402 1 88.62 269 LEU A O 1
ATOM 2223 N N . LEU A 1 270 ? -15 -35.281 3.299 1 88.69 270 LEU A N 1
ATOM 2224 C CA . LEU A 1 270 ? -13.867 -35.031 2.412 1 88.69 270 LEU A CA 1
ATOM 2225 C C . LEU A 1 270 ? -14.188 -33.875 1.471 1 88.69 270 LEU A C 1
ATOM 2227 O O . LEU A 1 270 ? -13.273 -33.25 0.912 1 88.69 270 LEU A O 1
ATOM 2231 N N . CYS A 1 271 ? -15.453 -33.625 1.349 1 88.56 271 CYS A N 1
ATOM 2232 C CA . CYS A 1 271 ? -15.836 -32.469 0.539 1 88.56 271 CYS A CA 1
ATOM 2233 C C . CYS A 1 271 ? -15.367 -31.172 1.186 1 88.56 271 CYS A C 1
ATOM 2235 O O . CYS A 1 271 ? -15.141 -30.172 0.496 1 88.56 271 CYS A O 1
ATOM 2237 N N . PHE A 1 272 ? -15.109 -31.266 2.49 1 91.38 272 PHE A N 1
ATOM 2238 C CA . PHE A 1 272 ? -14.734 -30.047 3.211 1 91.38 272 PHE A CA 1
ATOM 2239 C C . PHE A 1 272 ? -13.227 -30 3.453 1 91.38 272 PHE A C 1
ATOM 2241 O O . PHE A 1 272 ? -12.727 -29.078 4.098 1 91.38 272 PHE A O 1
ATOM 2248 N N . SER A 1 273 ? -12.5 -30.953 2.965 1 91.62 273 SER A N 1
ATOM 2249 C CA . SER A 1 273 ? -11.055 -30.984 3.154 1 91.62 273 SER A CA 1
ATOM 2250 C C . SER A 1 273 ? -10.359 -29.969 2.262 1 91.62 273 SER A C 1
ATOM 2252 O O . SER A 1 273 ? -10.523 -29.984 1.039 1 91.62 273 SER A O 1
ATOM 2254 N N . PRO A 1 274 ? -9.633 -29 2.859 1 90.94 274 PRO A N 1
ATOM 2255 C CA . PRO A 1 274 ? -8.938 -28 2.047 1 90.94 274 PRO A CA 1
ATOM 2256 C C . PRO A 1 274 ? -7.891 -28.609 1.121 1 90.94 274 PRO A C 1
ATOM 2258 O O . PRO A 1 274 ? -7.688 -28.125 0.005 1 90.94 274 PRO A O 1
ATOM 2261 N N . MET A 1 275 ? -7.285 -29.703 1.462 1 86 275 MET A N 1
ATOM 2262 C CA . MET A 1 275 ? -6.258 -30.344 0.646 1 86 275 MET A CA 1
ATOM 2263 C C . MET A 1 275 ? -6.871 -30.984 -0.594 1 86 275 MET A C 1
ATOM 2265 O O . MET A 1 275 ? -6.352 -30.828 -1.701 1 86 275 MET A O 1
ATOM 2269 N N . ALA A 1 276 ? -7.941 -31.719 -0.343 1 84.19 276 ALA A N 1
ATOM 2270 C CA . ALA A 1 276 ? -8.617 -32.344 -1.47 1 84.19 276 ALA A CA 1
ATOM 2271 C C . ALA A 1 276 ? -9.133 -31.312 -2.457 1 84.19 276 ALA A C 1
ATOM 2273 O O . ALA A 1 276 ? -9 -31.484 -3.672 1 84.19 276 ALA A O 1
ATOM 2274 N N . ASN A 1 277 ? -9.625 -30.219 -1.897 1 86.94 277 ASN A N 1
ATOM 2275 C CA . ASN A 1 277 ? -10.156 -29.172 -2.752 1 86.94 277 ASN A CA 1
ATOM 2276 C C . ASN A 1 277 ? -9.047 -28.422 -3.477 1 86.94 277 ASN A C 1
ATOM 2278 O O . ASN A 1 277 ? -9.211 -28.016 -4.633 1 86.94 277 ASN A O 1
ATOM 2282 N N . PHE A 1 278 ? -7.973 -28.281 -2.756 1 85 278 PHE A N 1
ATOM 2283 C CA . PHE A 1 278 ? -6.848 -27.594 -3.379 1 85 278 PHE A CA 1
ATOM 2284 C C . PHE A 1 278 ? -6.277 -28.406 -4.527 1 85 278 PHE A C 1
ATOM 2286 O O . PHE A 1 278 ? -5.965 -27.875 -5.59 1 85 278 PHE A O 1
ATOM 2293 N N . ARG A 1 279 ? -6.125 -29.719 -4.434 1 75.75 279 ARG A N 1
ATOM 2294 C CA . ARG A 1 279 ? -5.641 -30.609 -5.477 1 75.75 279 ARG A CA 1
ATOM 2295 C C . ARG A 1 279 ? -6.562 -30.594 -6.691 1 75.75 279 ARG A C 1
ATOM 2297 O O . ARG A 1 279 ? -6.098 -30.609 -7.832 1 75.75 279 ARG A O 1
ATOM 2304 N N . SER A 1 280 ? -7.773 -30.5 -6.297 1 78.12 280 SER A N 1
ATOM 2305 C CA . SER A 1 280 ? -8.75 -30.453 -7.379 1 78.12 280 SER A CA 1
ATOM 2306 C C . SER A 1 280 ? -8.672 -29.141 -8.141 1 78.12 280 SER A C 1
ATOM 2308 O O . SER A 1 280 ? -8.867 -29.109 -9.359 1 78.12 280 SER A O 1
ATOM 2310 N N . LEU A 1 281 ? -8.289 -28.172 -7.438 1 75.88 281 LEU A N 1
ATOM 2311 C CA . LEU A 1 281 ? -8.234 -26.844 -8.039 1 75.88 281 LEU A CA 1
ATOM 2312 C C . LEU A 1 281 ? -7.016 -26.703 -8.945 1 75.88 281 LEU A C 1
ATOM 2314 O O . LEU A 1 281 ? -7.09 -26.078 -10 1 75.88 281 LEU A O 1
ATOM 2318 N N . ILE A 1 282 ? -5.875 -27.344 -8.562 1 68.44 282 ILE A N 1
ATOM 2319 C CA . ILE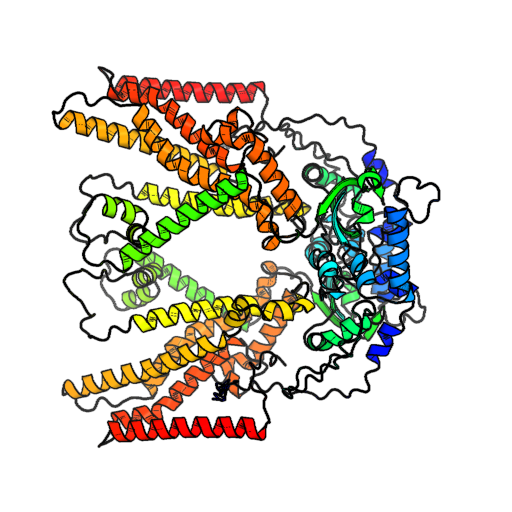 A 1 282 ? -4.637 -27.156 -9.312 1 68.44 282 ILE A CA 1
ATOM 2320 C C . ILE A 1 282 ? -4.52 -28.234 -10.391 1 68.44 282 ILE A C 1
ATOM 2322 O O . ILE A 1 282 ? -3.74 -28.094 -11.336 1 68.44 282 ILE A O 1
ATOM 2326 N N . ARG A 1 283 ? -5.234 -29.281 -10.406 1 58.94 283 ARG A N 1
ATOM 2327 C CA . ARG A 1 283 ? -5.156 -30.359 -11.391 1 58.94 283 ARG A CA 1
ATOM 2328 C C . ARG A 1 283 ? -5.316 -29.812 -12.805 1 58.94 283 ARG A C 1
ATOM 2330 O O . ARG A 1 283 ? -6.312 -29.156 -13.117 1 58.94 283 ARG A O 1
ATOM 2337 N N . MET A 1 284 ? -3.959 -29.531 -13.312 1 52.59 284 MET A N 1
ATOM 2338 C CA . MET A 1 284 ? -3.939 -29.172 -14.727 1 52.59 284 MET A CA 1
ATOM 2339 C C . MET A 1 284 ? -4.109 -30.422 -15.594 1 52.59 284 MET A C 1
ATOM 2341 O O . MET A 1 284 ? -3.49 -31.453 -15.344 1 52.59 284 MET A O 1
ATOM 2345 N N . LYS A 1 285 ? -5.156 -30.812 -16.109 1 48.75 285 LYS A N 1
ATOM 2346 C CA . LYS A 1 285 ? -5.285 -31.938 -17.031 1 48.75 285 LYS A CA 1
ATOM 2347 C C . LYS A 1 285 ? -4.188 -31.906 -18.094 1 48.75 285 LYS A C 1
ATOM 2349 O O . LYS A 1 285 ? -3.98 -30.891 -18.75 1 48.75 285 LYS A O 1
ATOM 2354 N N . SER A 1 286 ? -3.031 -32.5 -17.734 1 42.72 286 SER A N 1
ATOM 2355 C CA . SER A 1 286 ? -2.012 -32.688 -18.75 1 42.72 286 SER A CA 1
ATOM 2356 C C . SER A 1 286 ? -2.641 -32.969 -20.109 1 42.72 286 SER A C 1
ATOM 2358 O O . SER A 1 286 ? -3.539 -33.812 -20.203 1 42.72 286 SER A O 1
ATOM 2360 N N . ILE A 1 287 ? -2.551 -32.062 -21.031 1 39.53 287 ILE A N 1
ATOM 2361 C CA . ILE A 1 287 ? -2.795 -32.406 -22.422 1 39.53 287 ILE A CA 1
ATOM 2362 C C . ILE A 1 287 ? -1.928 -33.594 -22.828 1 39.53 287 ILE A C 1
ATOM 2364 O O . ILE A 1 287 ? -0.703 -33.469 -22.906 1 39.53 287 ILE A O 1
ATOM 2368 N N . ASN A 1 288 ? -1.812 -34.719 -22.297 1 34 288 ASN A N 1
ATOM 2369 C CA . ASN A 1 288 ? -1.132 -35.719 -23.109 1 34 288 ASN A CA 1
ATOM 2370 C C . ASN A 1 288 ? -1.348 -35.469 -24.609 1 34 288 ASN A C 1
ATOM 2372 O O . ASN A 1 288 ? -2.441 -35.094 -25.031 1 34 288 ASN A O 1
ATOM 2376 N N . GLN A 1 289 ? -0.203 -35.188 -25.375 1 34.72 289 GLN A N 1
ATOM 2377 C CA . GLN A 1 289 ? -0.149 -35.094 -26.828 1 34.72 289 GLN A CA 1
ATOM 2378 C C . GLN A 1 289 ? -1.258 -35.906 -27.484 1 34.72 289 GLN A C 1
ATOM 2380 O O . GLN A 1 289 ? -1.831 -35.5 -28.484 1 34.72 289 GLN A O 1
ATOM 2385 N N . THR A 1 290 ? -1.076 -37.344 -27.391 1 31.41 290 THR A N 1
ATOM 2386 C CA . THR A 1 290 ? -1.825 -38.25 -28.281 1 31.41 290 THR A CA 1
ATOM 2387 C C . THR A 1 290 ? -3.326 -38.094 -28.062 1 31.41 290 THR A C 1
ATOM 2389 O O . THR A 1 290 ? -4.109 -38.125 -29 1 31.41 290 THR A O 1
ATOM 2392 N N . THR A 1 291 ? -3.75 -38.469 -26.766 1 29.56 291 THR A N 1
ATOM 2393 C CA . THR A 1 291 ? -5.207 -38.438 -26.688 1 29.56 291 THR A CA 1
ATOM 2394 C C . THR A 1 291 ? -5.699 -37 -26.516 1 29.56 291 THR A C 1
ATOM 2396 O O . THR A 1 291 ? -5.328 -36.344 -25.562 1 29.56 291 THR A O 1
ATOM 2399 N N . THR A 1 292 ? -5.844 -36.156 -27.469 1 31.78 292 THR A N 1
ATOM 2400 C CA . THR A 1 292 ? -6.934 -35.219 -27.641 1 31.78 292 THR A CA 1
ATOM 2401 C C . THR A 1 292 ? -8.039 -35.469 -26.625 1 31.78 292 THR A C 1
ATOM 2403 O O . THR A 1 292 ? -9.039 -36.125 -26.922 1 31.78 292 THR A O 1
ATOM 2406 N N . ILE A 1 293 ? -7.668 -36.094 -25.547 1 30.12 293 ILE A N 1
ATOM 2407 C CA . ILE A 1 293 ? -8.898 -36.25 -24.797 1 30.12 293 ILE A CA 1
ATOM 2408 C C . ILE A 1 293 ? -9.586 -34.906 -24.594 1 30.12 293 ILE A C 1
ATOM 2410 O O . ILE A 1 293 ? -9.062 -34.031 -23.906 1 30.12 293 ILE A O 1
ATOM 2414 N N . ILE A 1 294 ? -10.18 -34.344 -25.453 1 33.09 294 ILE A N 1
ATOM 2415 C CA . ILE A 1 294 ? -11.539 -33.812 -25.312 1 33.09 294 ILE A CA 1
ATOM 2416 C C . ILE A 1 294 ? -12.18 -34.406 -24.047 1 33.09 294 ILE A C 1
ATOM 2418 O O . ILE A 1 294 ? -12.219 -35.625 -23.875 1 33.09 294 ILE A O 1
ATOM 2422 N N . ASN A 1 295 ? -11.945 -34.062 -22.75 1 35.72 295 ASN A N 1
ATOM 2423 C CA . ASN A 1 295 ? -13.062 -34.688 -22.062 1 35.72 295 ASN A CA 1
ATOM 2424 C C . ASN A 1 295 ? -14.078 -35.281 -23.047 1 35.72 295 ASN A C 1
ATOM 2426 O O . ASN A 1 295 ? -14.289 -34.719 -24.125 1 35.72 295 ASN A O 1
ATOM 2430 N N . ALA A 1 296 ? -14.148 -36.625 -23.266 1 35.72 296 ALA A N 1
ATOM 2431 C CA . ALA A 1 296 ? -15.227 -37.188 -24.078 1 35.72 296 ALA A CA 1
ATOM 2432 C C . ALA A 1 296 ? -16.328 -36.188 -24.312 1 35.72 296 ALA A C 1
ATOM 2434 O O . ALA A 1 296 ? -17.062 -36.25 -25.297 1 35.72 296 ALA A O 1
ATOM 2435 N N . ASP A 1 297 ? -16.891 -35.625 -23.219 1 42.72 297 ASP A N 1
ATOM 2436 C CA . ASP A 1 297 ? -18.094 -34.906 -23.609 1 42.72 297 ASP A CA 1
ATOM 2437 C C . ASP A 1 297 ? -17.75 -33.688 -24.453 1 42.72 297 ASP A C 1
ATOM 2439 O O . ASP A 1 297 ? -17.141 -32.75 -23.969 1 42.72 297 ASP A O 1
ATOM 2443 N N . GLY A 1 298 ? -16.922 -33.562 -25.562 1 44.97 298 GLY A N 1
ATOM 2444 C CA . GLY A 1 298 ? -16.688 -32.688 -26.703 1 44.97 298 GLY A CA 1
ATOM 2445 C C . GLY A 1 298 ? -16.438 -31.25 -26.297 1 44.97 298 GLY A C 1
ATOM 2446 O O . GLY A 1 298 ? -16.047 -30.422 -27.125 1 44.97 298 GLY A O 1
ATOM 2447 N N . ASN A 1 299 ? -17.203 -30.375 -25.547 1 50.91 299 ASN A N 1
ATOM 2448 C CA . ASN A 1 299 ? -17.406 -28.922 -25.547 1 50.91 299 ASN A CA 1
ATOM 2449 C C . ASN A 1 299 ? -16.297 -28.203 -24.797 1 50.91 299 ASN A C 1
ATOM 2451 O O . ASN A 1 299 ? -16.188 -28.312 -23.578 1 50.91 299 ASN A O 1
ATOM 2455 N N . ASP A 1 300 ? -15.094 -27.938 -25.391 1 59.06 300 ASP A N 1
ATOM 2456 C CA . ASP A 1 300 ? -13.922 -27.172 -24.984 1 59.06 300 ASP A CA 1
ATOM 2457 C C . ASP A 1 300 ? -14.312 -25.766 -24.547 1 59.06 300 ASP A C 1
ATOM 2459 O O . ASP A 1 300 ? -14.383 -24.844 -25.375 1 59.06 300 ASP A O 1
ATOM 2463 N N . LEU A 1 301 ? -15.086 -25.609 -23.625 1 75.81 301 LEU A N 1
ATOM 2464 C CA . LEU A 1 301 ? -15.469 -24.297 -23.125 1 75.81 301 LEU A CA 1
ATOM 2465 C C . LEU A 1 301 ? -14.367 -23.703 -22.234 1 75.81 301 LEU A C 1
ATOM 2467 O O . LEU A 1 301 ? -14.648 -22.969 -21.297 1 75.81 301 LEU A O 1
ATOM 2471 N N . SER A 1 302 ? -13.086 -24.109 -22.547 1 78.31 302 SER A N 1
ATOM 2472 C CA . SER A 1 302 ? -11.961 -23.594 -21.766 1 78.31 302 SER A CA 1
ATOM 2473 C C . SER A 1 302 ? -11.797 -22.094 -21.969 1 78.31 302 SER A C 1
ATOM 2475 O O . SER A 1 302 ? -11.289 -21.391 -21.078 1 78.31 302 SER A O 1
ATOM 2477 N N . PHE A 1 303 ? -12.242 -21.672 -23.078 1 81.94 303 PHE A N 1
ATOM 2478 C CA . PHE A 1 303 ? -12.125 -20.234 -23.344 1 81.94 303 PHE A CA 1
ATOM 2479 C C . PHE A 1 303 ? -13 -19.438 -22.391 1 81.94 303 PHE A C 1
ATOM 2481 O O . PHE A 1 303 ? -12.672 -18.297 -22.047 1 81.94 303 PHE A O 1
ATOM 2488 N N . ILE A 1 304 ? -14.07 -20 -21.922 1 86.12 304 ILE A N 1
ATOM 2489 C CA . ILE A 1 304 ? -14.969 -19.328 -20.984 1 86.12 304 ILE A CA 1
ATOM 2490 C C . ILE A 1 304 ? -14.281 -19.141 -19.641 1 86.12 304 ILE A C 1
ATOM 2492 O O . ILE A 1 304 ? -14.461 -18.125 -18.969 1 86.12 304 ILE A O 1
ATOM 2496 N N . ASP A 1 305 ? -13.453 -20.078 -19.344 1 84.75 305 ASP A N 1
ATOM 2497 C CA . ASP A 1 305 ? -12.719 -19.984 -18.094 1 84.75 305 ASP A CA 1
ATOM 2498 C C . ASP A 1 305 ? -11.695 -18.859 -18.141 1 84.75 305 ASP A C 1
ATOM 2500 O O . ASP A 1 305 ? -11.484 -18.156 -17.141 1 84.75 305 ASP A O 1
ATOM 2504 N N . GLY A 1 306 ? -11.086 -18.766 -19.25 1 86.62 306 GLY A N 1
ATOM 2505 C CA . GLY A 1 306 ? -10.164 -17.656 -19.406 1 86.62 306 GLY A CA 1
ATOM 2506 C C . GLY A 1 306 ? -10.836 -16.297 -19.328 1 86.62 306 GLY A C 1
ATOM 2507 O O . GLY A 1 306 ? -10.312 -15.383 -18.703 1 86.62 306 GLY A O 1
ATOM 2508 N N . LEU A 1 307 ? -12.016 -16.219 -19.859 1 89.94 307 LEU A N 1
ATOM 2509 C CA . LEU A 1 307 ? -12.781 -14.969 -19.828 1 89.94 307 LEU A CA 1
ATOM 2510 C C . LEU A 1 307 ? -13.211 -14.633 -18.406 1 89.94 307 LEU A C 1
ATOM 2512 O O . LEU A 1 307 ? -13.156 -13.469 -18 1 89.94 307 LEU A O 1
ATOM 2516 N N . ARG A 1 308 ? -13.555 -15.633 -17.703 1 90.19 308 ARG A N 1
ATOM 2517 C CA . ARG A 1 308 ? -13.953 -15.43 -16.312 1 90.19 308 ARG A CA 1
ATOM 2518 C C . ARG A 1 308 ? -12.781 -14.938 -15.469 1 90.19 308 ARG A C 1
ATOM 2520 O O . ARG A 1 308 ? -12.945 -14.062 -14.617 1 90.19 308 ARG A O 1
ATOM 2527 N N . PHE A 1 309 ? -11.633 -15.531 -15.781 1 88.31 309 PHE A N 1
ATOM 2528 C CA . PHE A 1 309 ? -10.438 -15.172 -15.016 1 88.31 309 PHE A CA 1
ATOM 2529 C C . PHE A 1 309 ? -10.07 -13.711 -15.242 1 88.31 309 PHE A C 1
ATOM 2531 O O . PHE A 1 309 ? -9.898 -12.953 -14.289 1 88.31 309 PHE A O 1
ATOM 2538 N N . TRP A 1 310 ? -10.047 -13.328 -16.422 1 89.81 310 TRP A N 1
ATOM 2539 C CA . TRP A 1 310 ? -9.617 -11.969 -16.734 1 89.81 310 TRP A CA 1
ATOM 2540 C C . TRP A 1 310 ? -10.672 -10.953 -16.297 1 89.81 310 TRP A C 1
ATOM 2542 O O . TRP A 1 310 ? -10.328 -9.852 -15.852 1 89.81 310 TRP A O 1
ATOM 2552 N N . SER A 1 311 ? -11.891 -11.297 -16.406 1 91.31 311 SER A N 1
ATOM 2553 C CA . SER A 1 311 ? -12.961 -10.414 -15.953 1 91.31 311 SER A CA 1
ATOM 2554 C C . SER A 1 311 ? -12.93 -10.227 -14.438 1 91.31 311 SER A C 1
ATOM 2556 O O . SER A 1 311 ? -13.133 -9.117 -13.938 1 91.31 311 SER A O 1
ATOM 2558 N N . ASN A 1 312 ? -12.609 -11.273 -13.82 1 91.81 312 ASN A N 1
ATOM 2559 C CA . ASN A 1 312 ? -12.516 -11.203 -12.367 1 91.81 312 ASN A CA 1
ATOM 2560 C C . ASN A 1 312 ? -11.336 -10.336 -11.922 1 91.81 312 ASN A C 1
ATOM 2562 O O . ASN A 1 312 ? -11.469 -9.539 -10.992 1 91.81 312 ASN A O 1
ATOM 2566 N N . VAL A 1 313 ? -10.25 -10.5 -12.562 1 91.56 313 VAL A N 1
ATOM 2567 C CA . VAL A 1 313 ? -9.062 -9.711 -12.242 1 91.56 313 VAL A CA 1
ATOM 2568 C C . VAL A 1 313 ? -9.359 -8.227 -12.469 1 91.56 313 VAL A C 1
ATOM 2570 O O . VAL A 1 313 ? -9.016 -7.383 -11.641 1 91.56 313 VAL A O 1
ATOM 2573 N N . TRP A 1 314 ? -10.016 -8.016 -13.523 1 89.25 314 TRP A N 1
ATOM 2574 C CA . TRP A 1 314 ? -10.375 -6.645 -13.875 1 89.25 314 TRP A CA 1
ATOM 2575 C C . TRP A 1 314 ? -11.281 -6.031 -12.812 1 89.25 314 TRP A C 1
ATOM 2577 O O . TRP A 1 314 ? -11.016 -4.93 -12.32 1 89.25 314 TRP A O 1
ATOM 2587 N N . ILE A 1 315 ? -12.156 -6.715 -12.352 1 88.81 315 ILE A N 1
ATOM 2588 C CA . ILE A 1 315 ? -13.133 -6.227 -11.383 1 88.81 315 ILE A CA 1
ATOM 2589 C C . ILE A 1 315 ? -12.453 -6.004 -10.031 1 88.81 315 ILE A C 1
ATOM 2591 O O . ILE A 1 315 ? -12.688 -4.988 -9.375 1 88.81 315 ILE A O 1
ATOM 2595 N N . ILE A 1 316 ? -11.641 -6.906 -9.703 1 89.25 316 ILE A N 1
ATOM 2596 C CA . ILE A 1 316 ? -10.977 -6.805 -8.406 1 89.25 316 ILE A CA 1
ATOM 2597 C C . ILE A 1 316 ? -10.047 -5.598 -8.398 1 89.25 316 ILE A C 1
ATOM 2599 O O . ILE A 1 316 ? -10.039 -4.816 -7.441 1 89.25 316 ILE A O 1
ATOM 2603 N N . ILE A 1 317 ? -9.328 -5.375 -9.422 1 86.5 317 ILE A N 1
ATOM 2604 C CA . ILE A 1 317 ? -8.406 -4.246 -9.5 1 86.5 317 ILE A CA 1
ATOM 2605 C C . ILE A 1 317 ? -9.195 -2.936 -9.5 1 86.5 317 ILE A C 1
ATOM 2607 O O . ILE A 1 317 ? -8.836 -1.99 -8.797 1 86.5 317 ILE A O 1
ATOM 2611 N N . ALA A 1 318 ? -10.195 -2.934 -10.211 1 83 318 ALA A N 1
ATOM 2612 C CA . ALA A 1 318 ? -11 -1.723 -10.312 1 83 318 ALA A CA 1
ATOM 2613 C C . ALA A 1 318 ? -11.648 -1.383 -8.969 1 83 318 ALA A C 1
ATOM 2615 O O . ALA A 1 318 ? -11.625 -0.226 -8.539 1 83 318 ALA A O 1
ATOM 2616 N N . HIS A 1 319 ? -12.148 -2.369 -8.273 1 82.44 319 HIS A N 1
ATOM 2617 C CA . HIS A 1 319 ? -12.797 -2.129 -6.988 1 82.44 319 HIS A CA 1
ATOM 2618 C C . HIS A 1 319 ? -11.773 -1.729 -5.926 1 82.44 319 HIS A C 1
ATOM 2620 O O . HIS A 1 319 ? -12.078 -0.929 -5.039 1 82.44 319 HIS A O 1
ATOM 2626 N N . THR A 1 320 ? -10.68 -2.293 -6.047 1 82.25 320 THR A N 1
ATOM 2627 C CA . THR A 1 320 ? -9.641 -1.931 -5.098 1 82.25 320 THR A CA 1
ATOM 2628 C C . THR A 1 320 ? -9.234 -0.47 -5.27 1 82.25 320 THR A C 1
ATOM 2630 O O . THR A 1 320 ? -8.945 0.221 -4.289 1 82.25 320 THR A O 1
ATOM 2633 N N . PHE A 1 321 ? -9.328 -0.013 -6.406 1 72.69 321 PHE A N 1
ATOM 2634 C CA . PHE A 1 321 ? -8.953 1.365 -6.695 1 72.69 321 PHE A CA 1
ATOM 2635 C C . PHE A 1 321 ? -10.078 2.324 -6.324 1 72.69 321 PHE A C 1
ATOM 2637 O O . PHE A 1 321 ? -9.828 3.422 -5.82 1 72.69 321 PHE A O 1
ATOM 2644 N N . VAL A 1 322 ? -11.312 1.881 -6.504 1 69.12 322 VAL A N 1
ATOM 2645 C CA . VAL A 1 322 ? -12.445 2.783 -6.344 1 69.12 322 VAL A CA 1
ATOM 2646 C C . VAL A 1 322 ? -12.891 2.795 -4.883 1 69.12 322 VAL A C 1
ATOM 2648 O O . VAL A 1 322 ? -13.398 3.809 -4.391 1 69.12 322 VAL A O 1
ATOM 2651 N N . TYR A 1 323 ? -12.805 1.673 -4.133 1 69.81 323 TYR A N 1
ATOM 2652 C CA . TYR A 1 323 ? -13.352 1.594 -2.783 1 69.81 323 TYR A CA 1
ATOM 2653 C C . TYR A 1 323 ? -12.531 2.439 -1.815 1 69.81 323 TYR A C 1
ATOM 2655 O O . TYR A 1 323 ? -12.922 2.633 -0.664 1 69.81 323 TYR A O 1
ATOM 2663 N N . GLU A 1 324 ? -11.727 3.189 -2.43 1 68.12 324 GLU A N 1
ATOM 2664 C CA . GLU A 1 324 ? -10.992 4.09 -1.544 1 68.12 324 GLU A CA 1
ATOM 2665 C C . GLU A 1 324 ? -11.742 5.406 -1.354 1 68.12 324 GLU A C 1
ATOM 2667 O O . GLU A 1 324 ? -12.43 5.875 -2.262 1 68.12 324 GLU A O 1
ATOM 2672 N N . ASP A 1 325 ? -12.016 5.852 -0.049 1 66.19 325 ASP A N 1
ATOM 2673 C CA . ASP A 1 325 ? -12.656 7.109 0.333 1 66.19 325 ASP A CA 1
ATOM 2674 C C . ASP A 1 325 ? -11.969 8.297 -0.333 1 66.19 325 ASP A C 1
ATOM 2676 O O . ASP A 1 325 ? -10.742 8.398 -0.323 1 66.19 325 ASP A O 1
ATOM 2680 N N . TRP A 1 326 ? -12.883 9.031 -1.061 1 69.88 326 TRP A N 1
ATOM 2681 C CA . TRP A 1 326 ? -12.367 10.211 -1.745 1 69.88 326 TRP A CA 1
ATOM 2682 C C . TRP A 1 326 ? -11.555 11.078 -0.792 1 69.88 326 TRP A C 1
ATOM 2684 O O . TRP A 1 326 ? -10.594 11.742 -1.205 1 69.88 326 TRP A O 1
ATOM 2694 N N . ASN A 1 327 ? -12.031 11 0.43 1 74.69 327 ASN A N 1
ATOM 2695 C CA . ASN A 1 327 ? -11.352 11.828 1.417 1 74.69 327 ASN A CA 1
ATOM 2696 C C . ASN A 1 327 ? -9.945 11.305 1.717 1 74.69 327 ASN A C 1
ATOM 2698 O O . ASN A 1 327 ? -9.117 12.023 2.281 1 74.69 327 ASN A O 1
ATOM 2702 N N . SER A 1 328 ? -9.812 10.133 1.277 1 75.31 328 SER A N 1
ATOM 2703 C CA . SER A 1 328 ? -8.5 9.547 1.569 1 75.31 328 SER A CA 1
ATOM 2704 C C . SER A 1 328 ? -7.488 9.891 0.484 1 75.31 328 SER A C 1
ATOM 2706 O O . SER A 1 328 ? -6.285 9.688 0.662 1 75.31 328 SER A O 1
ATOM 2708 N N . TYR A 1 329 ? -8 10.594 -0.572 1 75.06 329 TYR A N 1
ATOM 2709 C CA . TYR A 1 329 ? -7.117 10.906 -1.688 1 75.06 329 TYR A CA 1
ATOM 2710 C C . TYR A 1 329 ? -6.426 12.25 -1.479 1 75.06 329 TYR A C 1
ATOM 2712 O O . TYR A 1 329 ? -7.039 13.203 -0.992 1 75.06 329 TYR A O 1
ATOM 2720 N N . LYS A 1 330 ? -5.227 12.188 -1.761 1 82.31 330 LYS A N 1
ATOM 2721 C CA . LYS A 1 330 ? -4.477 13.438 -1.845 1 82.31 330 LYS A CA 1
ATOM 2722 C C . LYS A 1 330 ? -4.555 14.031 -3.248 1 82.31 330 LYS A C 1
ATOM 2724 O O . LYS A 1 330 ? -4.594 13.297 -4.238 1 82.31 330 LYS A O 1
ATOM 2729 N N . ASN A 1 331 ? -4.734 15.32 -3.396 1 85.94 331 ASN A N 1
ATOM 2730 C CA . ASN A 1 331 ? -4.758 16.031 -4.672 1 85.94 331 ASN A CA 1
ATOM 2731 C C . ASN A 1 331 ? -5.91 15.562 -5.551 1 85.94 331 ASN A C 1
ATOM 2733 O O . ASN A 1 331 ? -5.711 15.242 -6.727 1 85.94 331 ASN A O 1
ATOM 2737 N N . ILE A 1 332 ? -7.055 15.602 -5.023 1 84.06 332 ILE A N 1
ATOM 2738 C CA . ILE A 1 332 ? -8.242 15.062 -5.688 1 84.06 332 ILE A CA 1
ATOM 2739 C C . ILE A 1 332 ? -8.586 15.93 -6.895 1 84.06 332 ILE A C 1
ATOM 2741 O O . ILE A 1 332 ? -9.234 15.461 -7.836 1 84.06 332 ILE A O 1
ATOM 2745 N N . PHE A 1 333 ? -8.18 17.188 -6.875 1 82.44 333 PHE A N 1
ATOM 2746 C CA . PHE A 1 333 ? -8.516 18.078 -7.988 1 82.44 333 PHE A CA 1
ATOM 2747 C C . PHE A 1 333 ? -7.781 17.641 -9.258 1 82.44 333 PHE A C 1
ATOM 2749 O O . PHE A 1 333 ? -8.203 17.969 -10.367 1 82.44 333 PHE A O 1
ATOM 2756 N N . GLU A 1 334 ? -6.691 16.906 -9.07 1 76.56 334 GLU A N 1
ATOM 2757 C CA . GLU A 1 334 ? -5.953 16.406 -10.219 1 76.56 334 GLU A CA 1
ATOM 2758 C C . GLU A 1 334 ? -6.492 15.047 -10.68 1 76.56 334 GLU A C 1
ATOM 2760 O O . GLU A 1 334 ? -6 14.477 -11.648 1 76.56 334 GLU A O 1
ATOM 2765 N N . ALA A 1 335 ? -7.453 14.609 -9.977 1 70.94 335 ALA A N 1
ATOM 2766 C CA . ALA A 1 335 ? -8.039 13.305 -10.297 1 70.94 335 ALA A CA 1
ATOM 2767 C C . ALA A 1 335 ? -8.625 13.305 -11.711 1 70.94 335 ALA A C 1
ATOM 2769 O O . ALA A 1 335 ? -8.531 12.297 -12.422 1 70.94 335 ALA A O 1
ATOM 2770 N N . ASN A 1 336 ? -9.195 14.477 -12.125 1 66.56 336 ASN A N 1
ATOM 2771 C CA . ASN A 1 336 ? -9.766 14.555 -13.461 1 66.56 336 ASN A CA 1
ATOM 2772 C C . ASN A 1 336 ? -8.711 14.344 -14.539 1 66.56 336 ASN A C 1
ATOM 2774 O O . ASN A 1 336 ? -8.977 13.703 -15.555 1 66.56 336 ASN A O 1
ATOM 2778 N N . GLU A 1 337 ? -7.523 14.93 -14.211 1 68.88 337 GLU A N 1
ATOM 2779 C CA . GLU A 1 337 ? -6.445 14.758 -15.18 1 68.88 337 GLU A CA 1
ATOM 2780 C C . GLU A 1 337 ? -5.953 13.312 -15.203 1 68.88 337 GLU A C 1
ATOM 2782 O O . GLU A 1 337 ? -5.637 12.773 -16.266 1 68.88 337 GLU A O 1
ATOM 2787 N N . LYS A 1 338 ? -5.992 12.727 -14.117 1 71.75 338 LYS A N 1
ATOM 2788 C CA . LYS A 1 338 ? -5.543 11.344 -14.031 1 71.75 338 LYS A CA 1
ATOM 2789 C C . LYS A 1 338 ? -6.559 10.398 -14.672 1 71.75 338 LYS A C 1
ATOM 2791 O O . LYS A 1 338 ? -6.188 9.367 -15.234 1 71.75 338 LYS A O 1
ATOM 2796 N N . LEU A 1 339 ? -7.84 10.812 -14.664 1 68.94 339 LEU A N 1
ATOM 2797 C CA . LEU A 1 339 ? -8.906 10 -15.234 1 68.94 339 LEU A CA 1
ATOM 2798 C C . LEU A 1 339 ? -8.859 10.016 -16.766 1 68.94 339 LEU A C 1
ATOM 2800 O O . LEU A 1 339 ? -9.43 9.141 -17.422 1 68.94 339 LEU A O 1
ATOM 2804 N N . LYS A 1 340 ? -8.031 10.969 -17.281 1 70.62 340 LYS A N 1
ATOM 2805 C CA . LYS A 1 340 ? -7.918 11.07 -18.734 1 70.62 340 LYS A CA 1
ATOM 2806 C C . LYS A 1 340 ? -6.918 10.047 -19.281 1 70.62 340 LYS A C 1
ATOM 2808 O O . LYS A 1 340 ? -6.906 9.758 -20.469 1 70.62 340 LYS A O 1
ATOM 2813 N N . SER A 1 341 ? -6.203 9.484 -18.375 1 75.5 341 SER A N 1
ATOM 2814 C CA . SER A 1 341 ? -5.262 8.453 -18.797 1 75.5 341 SER A CA 1
ATOM 2815 C C . SER A 1 341 ? -5.992 7.234 -19.359 1 75.5 341 SER A C 1
ATOM 2817 O O . SER A 1 341 ? -6.996 6.797 -18.781 1 75.5 341 SER A O 1
ATOM 2819 N N . PRO A 1 342 ? -5.551 6.699 -20.422 1 78.12 342 PRO A N 1
ATOM 2820 C CA . PRO A 1 342 ? -6.227 5.551 -21.031 1 78.12 342 PRO A CA 1
ATOM 2821 C C . PRO A 1 342 ? -6.23 4.32 -20.125 1 78.12 342 PRO A C 1
ATOM 2823 O O . PRO A 1 342 ? -7.195 3.551 -20.141 1 78.12 342 PRO A O 1
ATOM 2826 N N . ILE A 1 343 ? -5.25 4.188 -19.391 1 76.31 343 ILE A N 1
ATOM 2827 C CA . ILE A 1 343 ? -5.168 3.033 -18.5 1 76.31 343 ILE A CA 1
ATOM 2828 C C . ILE A 1 343 ? -6.223 3.148 -17.406 1 76.31 343 ILE A C 1
ATOM 2830 O O . ILE A 1 343 ? -6.945 2.188 -17.125 1 76.31 343 ILE A O 1
ATOM 2834 N N . ILE A 1 344 ? -6.375 4.328 -16.906 1 76.56 344 ILE A N 1
ATOM 2835 C CA . ILE A 1 344 ? -7.332 4.539 -15.828 1 76.56 344 ILE A CA 1
ATOM 2836 C C . ILE A 1 344 ? -8.758 4.504 -16.391 1 76.56 344 ILE A C 1
ATOM 2838 O O . ILE A 1 344 ? -9.664 3.949 -15.758 1 76.56 344 ILE A O 1
ATOM 2842 N N . GLN A 1 345 ? -8.859 4.996 -17.562 1 76.06 345 GLN A N 1
ATOM 2843 C CA . GLN A 1 345 ? -10.18 4.965 -18.203 1 76.06 345 GLN A CA 1
ATOM 2844 C C . GLN A 1 345 ? -10.633 3.531 -18.453 1 76.06 345 GLN A C 1
ATOM 2846 O O . GLN A 1 345 ? -11.805 3.199 -18.234 1 76.06 345 GLN A O 1
ATOM 2851 N N . SER A 1 346 ? -9.664 2.748 -18.859 1 78.31 346 SER A N 1
ATOM 2852 C CA . SER A 1 346 ? -9.984 1.347 -19.109 1 78.31 346 SER A CA 1
ATOM 2853 C C . SER A 1 346 ? -10.32 0.616 -17.812 1 78.31 346 SER A C 1
ATOM 2855 O O . SER A 1 346 ? -11.227 -0.217 -17.781 1 78.31 346 SER A O 1
ATOM 2857 N N . LEU A 1 347 ? -9.695 1.038 -16.828 1 77.69 347 LEU A N 1
ATOM 2858 C CA . LEU A 1 347 ? -9.93 0.407 -15.539 1 77.69 347 LEU A CA 1
ATOM 2859 C C . LEU A 1 347 ? -11.281 0.832 -14.961 1 77.69 347 LEU A C 1
ATOM 2861 O O . LEU A 1 347 ? -11.984 0.02 -14.359 1 77.69 347 LEU A O 1
ATOM 2865 N N . MET A 1 348 ? -11.617 2.064 -15.281 1 74.56 348 MET A N 1
ATOM 2866 C CA . MET A 1 348 ? -12.844 2.611 -14.711 1 74.56 348 MET A CA 1
ATOM 2867 C C . MET A 1 348 ? -14.07 2.088 -15.445 1 74.56 348 MET A C 1
ATOM 2869 O O . MET A 1 348 ? -15.195 2.232 -14.977 1 74.56 348 MET A O 1
ATOM 2873 N N . GLN A 1 349 ? -13.789 1.411 -16.484 1 76.31 349 GLN A N 1
ATOM 2874 C CA . GLN A 1 349 ? -14.883 0.763 -17.203 1 76.31 349 GLN A CA 1
ATOM 2875 C C . GLN A 1 349 ? -15.109 -0.66 -16.688 1 76.31 349 GLN A C 1
ATOM 2877 O O . GLN A 1 349 ? -15.266 -1.589 -17.484 1 76.31 349 GLN A O 1
ATOM 2882 N N . PHE A 1 350 ? -15.07 -0.779 -15.398 1 74.88 350 PHE A N 1
ATOM 2883 C CA . PHE A 1 350 ? -15.133 -2.107 -14.797 1 74.88 350 PHE A CA 1
ATOM 2884 C C . PHE A 1 350 ? -16.562 -2.639 -14.812 1 74.88 350 PHE A C 1
ATOM 2886 O O . PHE A 1 350 ? -16.812 -3.762 -14.375 1 74.88 350 PHE A O 1
ATOM 2893 N N . ILE A 1 351 ? -17.531 -1.898 -15.391 1 75.12 351 ILE A N 1
ATOM 2894 C CA . ILE A 1 351 ? -18.891 -2.377 -15.57 1 75.12 351 ILE A CA 1
ATOM 2895 C C . ILE A 1 351 ? -18.953 -3.361 -16.734 1 75.12 351 ILE A C 1
ATOM 2897 O O . ILE A 1 351 ? -19.797 -4.262 -16.75 1 75.12 351 ILE A O 1
ATOM 2901 N N . ASN A 1 352 ? -17.953 -3.24 -17.578 1 81.25 352 ASN A N 1
ATOM 2902 C CA . ASN A 1 352 ? -17.938 -4.082 -18.766 1 81.25 352 ASN A CA 1
ATOM 2903 C C . ASN A 1 352 ? -17.703 -5.551 -18.422 1 81.25 352 ASN A C 1
ATOM 2905 O O . ASN A 1 352 ? -18.422 -6.43 -18.906 1 81.25 352 ASN A O 1
ATOM 2909 N N . PRO A 1 353 ? -16.797 -5.719 -17.516 1 87.69 353 PRO A N 1
ATOM 2910 C CA . PRO A 1 353 ? -16.609 -7.129 -17.156 1 87.69 353 PRO A CA 1
ATOM 2911 C C . PRO A 1 353 ? -17.844 -7.727 -16.484 1 87.69 353 PRO A C 1
ATOM 2913 O O . PRO A 1 353 ? -18.078 -8.938 -16.562 1 87.69 353 PRO A O 1
ATOM 2916 N N . VAL A 1 354 ? -18.719 -7.008 -15.898 1 87.81 354 VAL A N 1
ATOM 2917 C CA . VAL A 1 354 ? -19.953 -7.492 -15.289 1 87.81 354 VAL A CA 1
ATOM 2918 C C . VAL A 1 354 ? -20.906 -7.984 -16.375 1 87.81 354 VAL A C 1
ATOM 2920 O O . VAL A 1 354 ? -21.562 -9.016 -16.219 1 87.81 354 VAL A O 1
ATOM 2923 N N . ASP A 1 355 ? -20.906 -7.312 -17.453 1 88.69 355 ASP A N 1
ATOM 2924 C CA . ASP A 1 355 ? -21.734 -7.734 -18.594 1 88.69 355 ASP A CA 1
ATOM 2925 C C . ASP A 1 355 ? -21.266 -9.07 -19.141 1 88.69 355 ASP A C 1
ATOM 2927 O O . ASP A 1 355 ? -22.078 -9.898 -19.562 1 88.69 355 ASP A O 1
ATOM 2931 N N . VAL A 1 356 ? -20.016 -9.203 -19.078 1 91.19 356 VAL A N 1
ATOM 2932 C CA . VAL A 1 356 ? -19.453 -10.453 -19.562 1 91.19 356 VAL A CA 1
ATOM 2933 C C . VAL A 1 356 ? -19.891 -11.609 -18.656 1 91.19 356 VAL A C 1
ATOM 2935 O O . VAL A 1 356 ? -20.25 -12.68 -19.141 1 91.19 356 VAL A O 1
ATOM 2938 N N . PHE A 1 357 ? -19.969 -11.328 -17.438 1 91.44 357 PHE A N 1
ATOM 2939 C CA . PHE A 1 357 ? -20.375 -12.367 -16.5 1 91.44 357 PHE A CA 1
ATOM 2940 C C . PHE A 1 357 ? -21.844 -12.727 -16.703 1 91.44 357 PHE A C 1
ATOM 2942 O O . PHE A 1 357 ? -22.219 -13.898 -16.656 1 91.44 357 PHE A O 1
ATOM 2949 N N . ILE A 1 358 ? -22.609 -11.742 -16.922 1 91.12 358 ILE A N 1
ATOM 2950 C CA . ILE A 1 358 ? -24.031 -11.984 -17.141 1 91.12 358 ILE A CA 1
ATOM 2951 C C . ILE A 1 358 ? -24.234 -12.766 -18.438 1 91.12 358 ILE A C 1
ATOM 2953 O O . ILE A 1 358 ? -25.047 -13.688 -18.5 1 91.12 358 ILE A O 1
ATOM 2957 N N . PHE A 1 359 ? -23.438 -12.422 -19.359 1 91.69 359 PHE A N 1
ATOM 2958 C CA . PHE A 1 359 ? -23.5 -13.117 -20.641 1 91.69 359 PHE A CA 1
ATOM 2959 C C . PHE A 1 359 ? -23.094 -14.578 -20.484 1 91.69 359 PHE A C 1
ATOM 2961 O O . PHE A 1 359 ? -23.797 -15.477 -20.969 1 91.69 359 PHE A O 1
ATOM 2968 N N . ILE A 1 360 ? -22.062 -14.766 -19.781 1 91.56 360 ILE A N 1
ATOM 2969 C CA . ILE A 1 360 ? -21.578 -16.125 -19.562 1 91.56 360 ILE A CA 1
ATOM 2970 C C . ILE A 1 360 ? -22.609 -16.922 -18.766 1 91.56 360 ILE A C 1
ATOM 2972 O O . ILE A 1 360 ? -22.859 -18.094 -19.047 1 91.56 360 ILE A O 1
ATOM 2976 N N . GLY A 1 361 ? -23.25 -16.312 -17.781 1 90.31 361 GLY A N 1
ATOM 2977 C CA . GLY A 1 361 ? -24.281 -16.969 -16.984 1 90.31 361 GLY A CA 1
ATOM 2978 C C . GLY A 1 361 ? -25.469 -17.422 -17.812 1 90.31 361 GLY A C 1
ATOM 2979 O O . GLY A 1 361 ? -25.938 -18.547 -17.672 1 90.31 361 GLY A O 1
ATOM 2980 N N . GLY A 1 362 ? -25.906 -16.578 -18.688 1 90.94 362 GLY A N 1
ATOM 2981 C CA . GLY A 1 362 ? -26.984 -16.938 -19.578 1 90.94 362 GLY A CA 1
ATOM 2982 C C . GLY A 1 362 ? -26.609 -18.031 -20.578 1 90.94 362 GLY A C 1
ATOM 2983 O O . GLY A 1 362 ? -27.391 -18.953 -20.812 1 90.94 362 GLY A O 1
ATOM 2984 N N . PHE A 1 363 ? -25.422 -17.922 -21.062 1 91 363 PHE A N 1
ATOM 2985 C CA . PHE A 1 363 ? -24.938 -18.891 -22.031 1 91 363 PHE A CA 1
ATOM 2986 C C . PHE A 1 363 ? -24.828 -20.281 -21.406 1 91 363 PHE A C 1
ATOM 2988 O O . PHE A 1 363 ? -25.281 -21.266 -21.984 1 91 363 PHE A O 1
ATOM 2995 N N . MET A 1 364 ? -24.266 -20.266 -20.234 1 88.69 364 MET A N 1
ATOM 2996 C CA . MET A 1 364 ? -24.078 -21.547 -19.562 1 88.69 364 MET A CA 1
ATOM 2997 C C . MET A 1 364 ? -25.422 -22.141 -19.156 1 88.69 364 MET A C 1
ATOM 2999 O O . MET A 1 364 ? -25.594 -23.359 -19.219 1 88.69 364 MET A O 1
ATOM 3003 N N . ALA A 1 365 ? -26.312 -21.344 -18.766 1 89.44 365 ALA A N 1
ATOM 3004 C CA . ALA A 1 365 ? -27.641 -21.812 -18.391 1 89.44 365 ALA A CA 1
ATOM 3005 C C . ALA A 1 365 ? -28.359 -22.469 -19.578 1 89.44 365 ALA A C 1
ATOM 3007 O O . ALA A 1 365 ? -28.938 -23.547 -19.438 1 89.44 365 ALA A O 1
ATOM 3008 N N . SER A 1 366 ? -28.219 -21.859 -20.688 1 89.94 366 SER A N 1
ATOM 3009 C CA . SER A 1 366 ? -28.859 -22.391 -21.891 1 89.94 366 SER A CA 1
ATOM 3010 C C . SER A 1 366 ? -28.141 -23.641 -22.391 1 89.94 366 SER A C 1
ATOM 3012 O O . SER A 1 366 ? -28.766 -24.656 -22.688 1 89.94 366 SER A O 1
ATOM 3014 N N . TYR A 1 367 ? -26.875 -23.516 -22.344 1 87.75 367 TYR A N 1
ATOM 3015 C CA . TYR A 1 367 ? -26.062 -24.609 -22.875 1 87.75 367 TYR A CA 1
ATOM 3016 C C . TYR A 1 367 ? -26.25 -25.875 -22.047 1 87.75 367 TYR A C 1
ATOM 3018 O O . TYR A 1 367 ? -26.531 -26.938 -22.609 1 87.75 367 TYR A O 1
ATOM 3026 N N . THR A 1 368 ? -26.156 -25.781 -20.766 1 85.88 368 THR A N 1
ATOM 3027 C CA . THR A 1 368 ? -26.25 -26.953 -19.906 1 85.88 368 THR A CA 1
ATOM 3028 C C . THR A 1 368 ? -27.672 -27.531 -19.922 1 85.88 368 THR A C 1
ATOM 3030 O O . THR A 1 368 ? -27.844 -28.75 -19.953 1 85.88 368 THR A O 1
ATOM 3033 N N . THR A 1 369 ? -28.703 -26.703 -19.922 1 86.12 369 THR A N 1
ATOM 3034 C CA . THR A 1 369 ? -30.094 -27.172 -19.922 1 86.12 369 THR A CA 1
ATOM 3035 C C . THR A 1 369 ? -30.438 -27.859 -21.25 1 86.12 369 THR A C 1
ATOM 3037 O O . THR A 1 369 ? -31.047 -28.922 -21.25 1 86.12 369 THR A O 1
ATOM 3040 N N . LEU A 1 370 ? -29.938 -27.281 -22.312 1 84.12 370 LEU A N 1
ATOM 3041 C CA . LEU A 1 370 ? -30.234 -27.844 -23.625 1 84.12 370 LEU A CA 1
ATOM 3042 C C . LEU A 1 370 ? -29.438 -29.141 -23.844 1 84.12 370 LEU A C 1
ATOM 3044 O O . LEU A 1 370 ? -29.969 -30.109 -24.406 1 84.12 370 LEU A O 1
ATOM 3048 N N . LYS A 1 371 ? -28.281 -29.094 -23.391 1 83.19 371 LYS A N 1
ATOM 3049 C CA . LYS A 1 371 ? -27.453 -30.297 -23.516 1 83.19 371 LYS A CA 1
ATOM 3050 C C . LYS A 1 371 ? -28.031 -31.453 -22.719 1 83.19 371 LYS A C 1
ATOM 3052 O O . LYS A 1 371 ? -28.094 -32.594 -23.203 1 83.19 371 LYS A O 1
ATOM 3057 N N . ASN A 1 372 ? -28.484 -31.172 -21.516 1 81.5 372 ASN A N 1
ATOM 3058 C CA . ASN A 1 372 ? -29.094 -32.188 -20.672 1 81.5 372 ASN A CA 1
ATOM 3059 C C . ASN A 1 372 ? -30.422 -32.688 -21.266 1 81.5 372 ASN A C 1
ATOM 3061 O O . ASN A 1 372 ? -30.734 -33.875 -21.172 1 81.5 372 ASN A O 1
ATOM 3065 N N . HIS A 1 373 ? -31.203 -31.844 -21.875 1 78.5 373 HIS A N 1
ATOM 3066 C CA . HIS A 1 373 ? -32.469 -32.188 -22.516 1 78.5 373 HIS A CA 1
ATOM 3067 C C . HIS A 1 373 ? -32.219 -33.125 -23.703 1 78.5 373 HIS A C 1
ATOM 3069 O O . HIS A 1 373 ? -32.938 -34.125 -23.859 1 78.5 373 HIS A O 1
ATOM 3075 N N . ILE A 1 374 ? -31.234 -32.781 -24.438 1 75.62 374 ILE A N 1
ATOM 3076 C CA . ILE A 1 374 ? -30.922 -33.562 -25.625 1 75.62 374 ILE A CA 1
ATOM 3077 C C . ILE A 1 374 ? -30.422 -34.938 -25.203 1 75.62 374 ILE A C 1
ATOM 3079 O O . ILE A 1 374 ? -30.828 -35.969 -25.781 1 75.62 374 ILE A O 1
ATOM 3083 N N . ARG A 1 375 ? -29.656 -34.938 -24.219 1 75.75 375 ARG A N 1
ATOM 3084 C CA . ARG A 1 375 ? -29.125 -36.219 -23.719 1 75.75 375 ARG A CA 1
ATOM 3085 C C . ARG A 1 375 ? -30.234 -37.094 -23.172 1 75.75 375 ARG A C 1
ATOM 3087 O O . ARG A 1 375 ? -30.234 -38.312 -23.406 1 75.75 375 ARG A O 1
ATOM 3094 N N . ASN A 1 376 ? -31.172 -36.562 -22.469 1 74.44 376 ASN A N 1
ATOM 3095 C CA . ASN A 1 376 ? -32.281 -37.281 -21.875 1 74.44 376 ASN A CA 1
ATOM 3096 C C . ASN A 1 376 ? -33.25 -37.812 -22.953 1 74.44 376 ASN A C 1
ATOM 3098 O O . ASN A 1 376 ? -33.844 -38.875 -22.797 1 74.44 376 ASN A O 1
ATOM 3102 N N . ASN A 1 377 ? -33.5 -37.062 -23.906 1 70.12 377 ASN A N 1
ATOM 3103 C CA . ASN A 1 377 ? -34.344 -37.5 -25.016 1 70.12 377 ASN A CA 1
ATOM 3104 C C . ASN A 1 377 ? -33.719 -38.656 -25.781 1 70.12 377 ASN A C 1
ATOM 3106 O O . ASN A 1 377 ? -34.438 -39.531 -26.266 1 70.12 377 ASN A O 1
ATOM 3110 N N . ASP A 1 378 ? -32.438 -38.625 -25.875 1 64.5 378 ASP A N 1
ATOM 3111 C CA . ASP A 1 378 ? -31.734 -39.688 -26.594 1 64.5 378 ASP A CA 1
ATOM 3112 C C . ASP A 1 378 ? -31.719 -41 -25.797 1 64.5 378 ASP A C 1
ATOM 3114 O O . ASP A 1 378 ? -31.75 -42.062 -26.375 1 64.5 378 ASP A O 1
ATOM 3118 N N . ASP A 1 379 ? -31.438 -41 -24.609 1 59.75 379 ASP A N 1
ATOM 3119 C CA . ASP A 1 379 ? -31.328 -42.219 -23.797 1 59.75 379 ASP A CA 1
ATOM 3120 C C . ASP A 1 379 ? -32.688 -42.875 -23.625 1 59.75 379 ASP A C 1
ATOM 3122 O O . ASP A 1 379 ? -32.812 -43.906 -22.969 1 59.75 379 ASP A O 1
ATOM 3126 N N . GLY A 1 380 ? -33.656 -42.688 -24.406 1 56.81 380 GLY A N 1
ATOM 3127 C CA . GLY A 1 380 ? -34.938 -43.375 -24.406 1 56.81 380 GLY A CA 1
ATOM 3128 C C . GLY A 1 380 ? -35.781 -43.094 -23.188 1 56.81 380 GLY A C 1
ATOM 3129 O O . GLY A 1 380 ? -36.875 -43.656 -23.016 1 56.81 380 GLY A O 1
ATOM 3130 N N . ASN A 1 381 ? -35.031 -42.906 -22.172 1 51.59 381 ASN A N 1
ATOM 3131 C CA . ASN A 1 381 ? -35.812 -42.688 -20.953 1 51.59 381 ASN A CA 1
ATOM 3132 C C . ASN A 1 381 ? -36.688 -41.438 -21.047 1 51.59 381 ASN A C 1
ATOM 3134 O O . ASN A 1 381 ? -36.188 -40.344 -21.266 1 51.59 381 ASN A O 1
ATOM 3138 N N . GLY A 1 382 ? -37.688 -41.438 -21.609 1 48.56 382 GLY A N 1
ATOM 3139 C CA . GLY A 1 382 ? -38.719 -40.469 -21.984 1 48.56 382 GLY A CA 1
ATOM 3140 C C . GLY A 1 382 ? -38.5 -39.125 -21.328 1 48.56 382 GLY A C 1
ATOM 3141 O O . GLY A 1 382 ? -37.562 -38.375 -21.688 1 48.56 382 GLY A O 1
ATOM 3142 N N . GLN A 1 383 ? -39.469 -38.531 -20.547 1 48.34 383 GLN A N 1
ATOM 3143 C CA . GLN A 1 383 ? -40.031 -37.219 -20.156 1 48.34 383 GLN A CA 1
ATOM 3144 C C . GLN A 1 383 ? -39.188 -36.594 -19.047 1 48.34 383 GLN A C 1
ATOM 3146 O O . GLN A 1 383 ? -39.688 -36.25 -17.984 1 48.34 383 GLN A O 1
ATOM 3151 N N . LYS A 1 384 ? -38 -36.906 -18.828 1 57.91 384 LYS A N 1
ATOM 3152 C CA . LYS A 1 384 ? -37.5 -36.188 -17.656 1 57.91 384 LYS A CA 1
ATOM 3153 C C . LYS A 1 384 ? -37.562 -34.688 -17.875 1 57.91 384 LYS A C 1
ATOM 3155 O O . LYS A 1 384 ? -36.906 -34.156 -18.797 1 57.91 384 LYS A O 1
ATOM 3160 N N . LYS A 1 385 ? -38.625 -33.938 -17.422 1 65.69 385 LYS A N 1
ATOM 3161 C CA . LYS A 1 385 ? -39.219 -32.594 -17.5 1 65.69 385 LYS A CA 1
ATOM 3162 C C . LYS A 1 385 ? -38.312 -31.578 -16.844 1 65.69 385 LYS A C 1
ATOM 3164 O O . LYS A 1 385 ? -37.625 -31.875 -15.852 1 65.69 385 LYS A O 1
ATOM 3169 N N . PHE A 1 386 ? -37.844 -30.625 -17.578 1 82.81 386 PHE A N 1
ATOM 3170 C CA . PHE A 1 386 ? -37.25 -29.406 -17.031 1 82.81 386 PHE A CA 1
ATOM 3171 C C . PHE A 1 386 ? -37.938 -29 -15.75 1 82.81 386 PHE A C 1
ATOM 3173 O O . PHE A 1 386 ? -39.156 -28.766 -15.734 1 82.81 386 PHE A O 1
ATOM 3180 N N . ASN A 1 387 ? -37.25 -29.234 -14.555 1 86.62 387 ASN A N 1
ATOM 3181 C CA . ASN A 1 387 ? -37.781 -28.812 -13.258 1 86.62 387 ASN A CA 1
ATOM 3182 C C . ASN A 1 387 ? -37.219 -27.438 -12.859 1 86.62 387 ASN A C 1
ATOM 3184 O O . ASN A 1 387 ? -36.062 -27.328 -12.469 1 86.62 387 ASN A O 1
ATOM 3188 N N . PRO A 1 388 ? -38.031 -26.438 -12.945 1 90 388 PRO A N 1
ATOM 3189 C CA . PRO A 1 388 ? -37.594 -25.078 -12.633 1 90 388 PRO A CA 1
ATOM 3190 C C . PRO A 1 388 ? -37.125 -24.938 -11.195 1 90 388 PRO A C 1
ATOM 3192 O O . PRO A 1 388 ? -36.25 -24.109 -10.906 1 90 388 PRO A O 1
ATOM 3195 N N . ILE A 1 389 ? -37.594 -25.688 -10.273 1 91.88 389 ILE A N 1
ATOM 3196 C CA . ILE A 1 389 ? -37.219 -25.578 -8.859 1 91.88 389 ILE A CA 1
ATOM 3197 C C . ILE A 1 389 ? -35.781 -26.062 -8.656 1 91.88 389 ILE A C 1
ATOM 3199 O O . ILE A 1 389 ? -35.031 -25.422 -7.945 1 91.88 389 ILE A O 1
ATOM 3203 N N . ILE A 1 390 ? -35.5 -27.047 -9.336 1 89 390 ILE A N 1
ATOM 3204 C CA . ILE A 1 390 ? -34.125 -27.578 -9.219 1 89 390 ILE A CA 1
ATOM 3205 C C . ILE A 1 390 ? -33.156 -26.656 -9.93 1 89 390 ILE A C 1
ATOM 3207 O O . ILE A 1 390 ? -32.031 -26.438 -9.453 1 89 390 ILE A O 1
ATOM 3211 N N . TYR A 1 391 ? -33.688 -26.156 -11.078 1 90.94 391 TYR A N 1
ATOM 3212 C CA . TYR A 1 391 ? -32.875 -25.219 -11.867 1 90.94 391 TYR A CA 1
ATOM 3213 C C . TYR A 1 391 ? -32.5 -24 -11.039 1 90.94 391 TYR A C 1
ATOM 3215 O O . TYR A 1 391 ? -31.312 -23.656 -10.969 1 90.94 391 TYR A O 1
ATOM 3223 N N . ILE A 1 392 ? -33.406 -23.469 -10.297 1 93.75 392 ILE A N 1
ATOM 3224 C CA . ILE A 1 392 ? -33.156 -22.281 -9.484 1 93.75 392 ILE A CA 1
ATOM 3225 C C . ILE A 1 392 ? -32.469 -22.688 -8.172 1 93.75 392 ILE A C 1
ATOM 3227 O O . ILE A 1 392 ? -31.641 -21.953 -7.645 1 93.75 392 ILE A O 1
ATOM 3231 N N . GLY A 1 393 ? -32.875 -23.797 -7.656 1 93.62 393 GLY A N 1
ATOM 3232 C CA . GLY A 1 393 ? -32.312 -24.281 -6.395 1 93.62 393 GLY A CA 1
ATOM 3233 C C . GLY A 1 393 ? -30.812 -24.5 -6.426 1 93.62 393 GLY A C 1
ATOM 3234 O O . GLY A 1 393 ? -30.109 -24.125 -5.488 1 93.62 393 GLY A O 1
ATOM 3235 N N . PHE A 1 394 ? -30.344 -24.984 -7.512 1 90.06 394 PHE A N 1
ATOM 3236 C CA . PHE A 1 394 ? -28.906 -25.234 -7.629 1 90.06 394 PHE A CA 1
ATOM 3237 C C . PHE A 1 394 ? -28.141 -23.922 -7.695 1 90.06 394 PHE A C 1
ATOM 3239 O O . PHE A 1 394 ? -27.047 -23.797 -7.117 1 90.06 394 PHE A O 1
ATOM 3246 N N . ARG A 1 395 ? -28.656 -23.031 -8.352 1 91.81 395 ARG A N 1
ATOM 3247 C CA . ARG A 1 395 ? -28.016 -21.734 -8.422 1 91.81 395 ARG A CA 1
ATOM 3248 C C . ARG A 1 395 ? -28.031 -21.047 -7.059 1 91.81 395 ARG A C 1
ATOM 3250 O O . ARG A 1 395 ? -27.031 -20.438 -6.656 1 91.81 395 ARG A O 1
ATOM 3257 N N . TYR A 1 396 ? -29.156 -21.156 -6.422 1 95.31 396 TYR A N 1
ATOM 3258 C CA . TYR A 1 396 ? -29.281 -20.594 -5.086 1 95.31 396 TYR A CA 1
ATOM 3259 C C . TYR A 1 396 ? -28.25 -21.188 -4.137 1 95.31 396 TYR A C 1
ATOM 3261 O O . TYR A 1 396 ? -27.625 -20.469 -3.357 1 95.31 396 TYR A O 1
ATOM 3269 N N . LEU A 1 397 ? -28.062 -22.453 -4.309 1 93.44 397 LEU A N 1
ATOM 3270 C CA . LEU A 1 397 ? -27.125 -23.156 -3.439 1 93.44 397 LEU A CA 1
ATOM 3271 C C . LEU A 1 397 ? -25.688 -22.781 -3.783 1 93.44 397 LEU A C 1
ATOM 3273 O O . LEU A 1 397 ? -24.812 -22.812 -2.916 1 93.44 397 LEU A O 1
ATOM 3277 N N . ARG A 1 398 ? -25.453 -22.406 -4.941 1 91.31 398 ARG A N 1
ATOM 3278 C CA . ARG A 1 398 ? -24.109 -22.031 -5.379 1 91.31 398 ARG A CA 1
ATOM 3279 C C . ARG A 1 398 ? -23.734 -20.641 -4.879 1 91.31 398 ARG A C 1
ATOM 3281 O O . ARG A 1 398 ? -22.609 -20.422 -4.434 1 91.31 398 ARG A O 1
ATOM 3288 N N . PHE A 1 399 ? -24.672 -19.719 -4.812 1 93.56 399 PHE A N 1
ATOM 3289 C CA . PHE A 1 399 ? -24.406 -18.312 -4.504 1 93.56 399 PHE A CA 1
ATOM 3290 C C . PHE A 1 399 ? -24.562 -18.047 -3.012 1 93.56 399 PHE A C 1
ATOM 3292 O O . PHE A 1 399 ? -23.797 -17.281 -2.422 1 93.56 399 PHE A O 1
ATOM 3299 N N . THR A 1 400 ? -25.422 -18.688 -2.369 1 95.31 400 THR A N 1
ATOM 3300 C CA . THR A 1 400 ? -25.953 -18.281 -1.068 1 95.31 400 THR A CA 1
ATOM 3301 C C . THR A 1 400 ? -24.922 -18.531 0.028 1 95.31 400 THR A C 1
ATOM 3303 O O . THR A 1 400 ? -24.766 -17.703 0.93 1 95.31 400 THR A O 1
ATOM 3306 N N . PRO A 1 401 ? -24.203 -19.656 -0.006 1 92.31 401 PRO A N 1
ATOM 3307 C CA . PRO A 1 401 ? -23.219 -19.844 1.07 1 92.31 401 PRO A CA 1
ATOM 3308 C C . PRO A 1 401 ? -22.203 -18.719 1.155 1 92.31 401 PRO A C 1
ATOM 3310 O O . PRO A 1 401 ? -21.875 -18.25 2.252 1 92.31 401 PRO A O 1
ATOM 3313 N N . GLN A 1 402 ? -21.703 -18.281 0.05 1 92.94 402 GLN A N 1
ATOM 3314 C CA . GLN A 1 402 ? -20.734 -17.188 0.048 1 92.94 402 GLN A CA 1
ATOM 3315 C C . GLN A 1 402 ? -21.375 -15.883 0.503 1 92.94 402 GLN A C 1
ATOM 3317 O O . GLN A 1 402 ? -20.734 -15.094 1.214 1 92.94 402 GLN A O 1
ATOM 3322 N N . LEU A 1 403 ? -22.594 -15.688 0.122 1 95.5 403 LEU A N 1
ATOM 3323 C CA . LEU A 1 403 ? -23.312 -14.484 0.525 1 95.5 403 LEU A CA 1
ATOM 3324 C C . LEU A 1 403 ? -23.562 -14.484 2.029 1 95.5 403 LEU A C 1
ATOM 3326 O O . LEU A 1 403 ? -23.406 -13.445 2.686 1 95.5 403 LEU A O 1
ATOM 3330 N N . ILE A 1 404 ? -23.906 -15.648 2.545 1 94.38 404 ILE A N 1
ATOM 3331 C CA . ILE A 1 404 ? -24.156 -15.766 3.975 1 94.38 404 ILE A CA 1
ATOM 3332 C C . ILE A 1 404 ? -22.875 -15.469 4.758 1 94.38 404 ILE A C 1
ATOM 3334 O O . ILE A 1 404 ? -22.922 -14.758 5.766 1 94.38 404 ILE A O 1
ATOM 3338 N N . ILE A 1 405 ? -21.797 -15.969 4.324 1 93.81 405 ILE A N 1
ATOM 3339 C CA . ILE A 1 405 ? -20.531 -15.719 5 1 93.81 405 ILE A CA 1
ATOM 3340 C C . ILE A 1 405 ? -20.203 -14.227 4.961 1 93.81 405 ILE A C 1
ATOM 3342 O O . ILE A 1 405 ? -19.734 -13.664 5.949 1 93.81 405 ILE A O 1
ATOM 3346 N N . TYR A 1 406 ? -20.469 -13.586 3.848 1 93.88 406 TYR A N 1
ATOM 3347 C CA . TYR A 1 406 ? -20.234 -12.148 3.727 1 93.88 406 TYR A CA 1
ATOM 3348 C C . TYR A 1 406 ? -21.078 -11.367 4.723 1 93.88 406 TYR A C 1
ATOM 3350 O O . TYR A 1 406 ? -20.578 -10.461 5.395 1 93.88 406 TYR A O 1
ATOM 3358 N N . ILE A 1 407 ? -22.297 -11.75 4.809 1 94.88 407 ILE A N 1
ATOM 3359 C CA . ILE A 1 407 ? -23.234 -11.07 5.711 1 94.88 407 ILE A CA 1
ATOM 3360 C C . ILE A 1 407 ? -22.797 -11.289 7.156 1 94.88 407 ILE A C 1
ATOM 3362 O O . ILE A 1 407 ? -22.75 -10.352 7.949 1 94.88 407 ILE A O 1
ATOM 3366 N N . LEU A 1 408 ? -22.5 -12.508 7.484 1 94.5 408 LEU A N 1
ATOM 3367 C CA . LEU A 1 408 ? -22.062 -12.82 8.844 1 94.5 408 LEU A CA 1
ATOM 3368 C C . LEU A 1 408 ? -20.781 -12.062 9.195 1 94.5 408 LEU A C 1
ATOM 3370 O O . LEU A 1 408 ? -20.656 -11.539 10.305 1 94.5 408 LEU A O 1
ATOM 3374 N N . LEU A 1 409 ? -19.859 -11.969 8.258 1 93.25 409 LEU A N 1
ATOM 3375 C CA . LEU A 1 409 ? -18.609 -11.234 8.484 1 93.25 409 LEU A CA 1
ATOM 3376 C C . LEU A 1 409 ? -18.891 -9.75 8.68 1 93.25 409 LEU A C 1
ATOM 3378 O O . LEU A 1 409 ? -18.219 -9.094 9.477 1 93.25 409 LEU A O 1
ATOM 3382 N N . SER A 1 410 ? -19.859 -9.211 7.957 1 93.19 410 SER A N 1
ATOM 3383 C CA . SER A 1 410 ? -20.234 -7.805 8.086 1 93.19 410 SER A CA 1
ATOM 3384 C C . SER A 1 410 ? -20.75 -7.492 9.484 1 93.19 410 SER A C 1
ATOM 3386 O O . SER A 1 410 ? -20.547 -6.395 10.008 1 93.19 410 SER A O 1
ATOM 3388 N N . PHE A 1 411 ? -21.328 -8.492 10.172 1 92.56 411 PHE A N 1
ATOM 3389 C CA . PHE A 1 411 ? -21.844 -8.297 11.523 1 92.56 411 PHE A CA 1
ATOM 3390 C C . PHE A 1 411 ? -20.734 -8.461 12.555 1 92.56 411 PHE A C 1
ATOM 3392 O O . PHE A 1 411 ? -20.844 -7.957 13.672 1 92.56 411 PHE A O 1
ATOM 3399 N N . LEU A 1 412 ? -19.688 -9.102 12.164 1 92.44 412 LEU A N 1
ATOM 3400 C CA . LEU A 1 412 ? -18.594 -9.375 13.102 1 92.44 412 LEU A CA 1
ATOM 3401 C C . LEU A 1 412 ? -17.562 -8.258 13.07 1 92.44 412 LEU A C 1
ATOM 3403 O O . LEU A 1 412 ? -16.781 -8.109 14.008 1 92.44 412 LEU A O 1
ATOM 3407 N N . LEU A 1 413 ? -17.531 -7.441 12.055 1 89.81 413 LEU A N 1
ATOM 3408 C CA . LEU A 1 413 ? -16.484 -6.445 11.828 1 89.81 413 LEU A CA 1
ATOM 3409 C C . LEU A 1 413 ? -16.422 -5.453 12.984 1 89.81 413 LEU A C 1
ATOM 3411 O O . LEU A 1 413 ? -15.328 -5.098 13.445 1 89.81 413 LEU A O 1
ATOM 3415 N N . PRO A 1 414 ? -17.609 -5.027 13.578 1 86.81 414 PRO A N 1
ATOM 3416 C CA . PRO A 1 414 ? -17.531 -4.062 14.68 1 86.81 414 PRO A CA 1
ATOM 3417 C C . PRO A 1 414 ? -16.812 -4.617 15.898 1 86.81 414 PRO A C 1
ATOM 3419 O O . PRO A 1 414 ? -16.266 -3.854 16.703 1 86.81 414 PRO A O 1
ATOM 3422 N N . LEU A 1 415 ? -16.766 -5.961 16.031 1 87.75 415 LEU A N 1
ATOM 3423 C CA . LEU A 1 415 ? -16.109 -6.586 17.156 1 87.75 415 LEU A CA 1
ATOM 3424 C C . LEU A 1 415 ? -14.594 -6.652 16.938 1 87.75 415 LEU A C 1
ATOM 3426 O O . LEU A 1 415 ? -13.836 -6.867 17.875 1 87.75 415 LEU A O 1
ATOM 3430 N N . MET A 1 416 ? -14.188 -6.434 15.727 1 85.38 416 MET A N 1
ATOM 3431 C CA . MET A 1 416 ? -12.773 -6.586 15.391 1 85.38 416 MET A CA 1
ATOM 3432 C C . MET A 1 416 ? -12.023 -5.266 15.555 1 85.38 416 MET A C 1
ATOM 3434 O O . MET A 1 416 ? -10.883 -5.137 15.117 1 85.38 416 MET A O 1
ATOM 3438 N N . GLY A 1 417 ? -12.586 -4.336 16.234 1 79.19 417 GLY A N 1
ATOM 3439 C CA . GLY A 1 417 ? -12 -3.02 16.438 1 79.19 417 GLY A CA 1
ATOM 3440 C C . GLY A 1 417 ? -10.711 -3.059 17.234 1 79.19 417 GLY A C 1
ATOM 3441 O O . GLY A 1 417 ? -9.891 -2.141 17.141 1 79.19 417 GLY A O 1
ATOM 3442 N N . PHE A 1 418 ? -10.539 -4.18 17.969 1 76.94 418 PHE A N 1
ATOM 3443 C CA . PHE A 1 418 ? -9.328 -4.328 18.766 1 76.94 418 PHE A CA 1
ATOM 3444 C C . PHE A 1 418 ? -8.117 -4.559 17.859 1 76.94 418 PHE A C 1
ATOM 3446 O O . PHE A 1 418 ? -7.023 -4.074 18.141 1 76.94 418 PHE A O 1
ATOM 3453 N N . TRP A 1 419 ? -8.453 -5.195 16.75 1 77.25 419 TRP A N 1
ATOM 3454 C CA . TRP A 1 419 ? -7.352 -5.555 15.859 1 77.25 419 TRP A CA 1
ATOM 3455 C C . TRP A 1 419 ? -7.309 -4.633 14.648 1 77.25 419 TRP A C 1
ATOM 3457 O O . TRP A 1 419 ? -6.23 -4.309 14.148 1 77.25 419 TRP A O 1
ATOM 3467 N N . LEU A 1 420 ? -8.484 -4.281 14.297 1 81.81 420 LEU A N 1
ATOM 3468 C CA . LEU A 1 420 ? -8.609 -3.428 13.117 1 81.81 420 LEU A CA 1
ATOM 3469 C C . LEU A 1 420 ? -9.188 -2.068 13.492 1 81.81 420 LEU A C 1
ATOM 3471 O O . LEU A 1 420 ? -10.312 -1.983 13.992 1 81.81 420 LEU A O 1
ATOM 3475 N N . ASN A 1 421 ? -8.281 -1.097 13.547 1 84.62 421 ASN A N 1
ATOM 3476 C CA . ASN A 1 421 ? -8.75 0.245 13.875 1 84.62 421 ASN A CA 1
ATOM 3477 C C . ASN A 1 421 ? -8.016 1.309 13.062 1 84.62 421 ASN A C 1
ATOM 3479 O O . ASN A 1 421 ? -7.055 1 12.352 1 84.62 421 ASN A O 1
ATOM 3483 N N . GLY A 1 422 ? -8.648 2.443 13.031 1 87.5 422 GLY A N 1
ATOM 3484 C CA . GLY A 1 422 ? -8.141 3.588 12.297 1 87.5 422 GLY A CA 1
ATOM 3485 C C . GLY A 1 422 ? -9.07 4.785 12.336 1 87.5 422 GLY A C 1
ATOM 3486 O O . GLY A 1 422 ? -10.164 4.711 12.898 1 87.5 422 GLY A O 1
ATOM 3487 N N . PRO A 1 423 ? -8.602 5.801 11.828 1 88.69 423 PRO A N 1
ATOM 3488 C CA . PRO A 1 423 ? -9.375 7.047 11.906 1 88.69 423 PRO A CA 1
ATOM 3489 C C . PRO A 1 423 ? -10.75 6.93 11.258 1 88.69 423 PRO A C 1
ATOM 3491 O O . PRO A 1 423 ? -11.727 7.488 11.758 1 88.69 423 PRO A O 1
ATOM 3494 N N . LEU A 1 424 ? -10.828 6.141 10.156 1 87.44 424 LEU A N 1
ATOM 3495 C CA . LEU A 1 424 ? -12.086 6.055 9.43 1 87.44 424 LEU A CA 1
ATOM 3496 C C . LEU A 1 424 ? -12.836 4.773 9.781 1 87.44 424 LEU A C 1
ATOM 3498 O O . LEU A 1 424 ? -13.906 4.5 9.227 1 87.44 424 LEU A O 1
ATOM 3502 N N . TRP A 1 425 ? -12.352 4.023 10.641 1 85 425 TRP A N 1
ATOM 3503 C CA . TRP A 1 425 ? -12.883 2.703 10.961 1 85 425 TRP A CA 1
ATOM 3504 C C . TRP A 1 425 ? -14.312 2.805 11.484 1 85 425 TRP A C 1
ATOM 3506 O O . TRP A 1 425 ? -15.219 2.141 10.969 1 85 425 TRP A O 1
ATOM 3516 N N . SER A 1 426 ? -14.531 3.707 12.484 1 81.5 426 SER A N 1
ATOM 3517 C CA . SER A 1 426 ? -15.844 3.801 13.125 1 81.5 426 SER A CA 1
ATOM 3518 C C . SER A 1 426 ? -16.906 4.234 12.125 1 81.5 426 SER A C 1
ATOM 3520 O O . SER A 1 426 ? -18 3.65 12.078 1 81.5 426 SER A O 1
ATOM 3522 N N . LYS A 1 427 ? -16.531 5.188 11.359 1 81.06 427 LYS A N 1
ATOM 3523 C CA . LYS A 1 427 ? -17.5 5.691 10.383 1 81.06 427 LYS A CA 1
ATOM 3524 C C . LYS A 1 427 ? -17.859 4.617 9.359 1 81.06 427 LYS A C 1
ATOM 3526 O O . LYS A 1 427 ? -19.031 4.418 9.039 1 81.06 427 LYS A O 1
ATOM 3531 N N . ARG A 1 428 ? -16.906 3.9 8.891 1 82.81 428 ARG A N 1
ATOM 3532 C CA . ARG A 1 428 ? -17.109 2.902 7.852 1 82.81 428 ARG A CA 1
ATOM 3533 C C . ARG A 1 428 ? -17.859 1.689 8.398 1 82.81 428 ARG A C 1
ATOM 3535 O O . ARG A 1 428 ? -18.781 1.187 7.762 1 82.81 428 ARG A O 1
ATOM 3542 N N . ILE A 1 429 ? -17.516 1.239 9.555 1 85.62 429 ILE A N 1
ATOM 3543 C CA . ILE A 1 429 ? -18.109 0.036 10.133 1 85.62 429 ILE A CA 1
ATOM 3544 C C . ILE A 1 429 ? -19.547 0.318 10.547 1 85.62 429 ILE A C 1
ATOM 3546 O O . ILE A 1 429 ? -20.422 -0.537 10.398 1 85.62 429 ILE A O 1
ATOM 3550 N N . GLU A 1 430 ? -19.766 1.537 11.07 1 83.31 430 GLU A N 1
ATOM 3551 C CA . GLU A 1 430 ? -21.125 1.909 11.422 1 83.31 430 GLU A CA 1
ATOM 3552 C C . GLU A 1 430 ? -22.047 1.889 10.203 1 83.31 430 GLU A C 1
ATOM 3554 O O . GLU A 1 430 ? -23.188 1.427 10.281 1 83.31 430 GLU A O 1
ATOM 3559 N N . GLN A 1 431 ? -21.547 2.322 9.133 1 84.69 431 GLN A N 1
ATOM 3560 C CA . GLN A 1 431 ? -22.328 2.334 7.906 1 84.69 431 GLN A CA 1
ATOM 3561 C C . GLN A 1 431 ? -22.609 0.917 7.414 1 84.69 431 GLN A C 1
ATOM 3563 O O . GLN A 1 431 ? -23.734 0.604 7.008 1 84.69 431 GLN A O 1
ATOM 3568 N N . ILE A 1 432 ? -21.672 0.067 7.469 1 88.44 432 ILE A N 1
ATOM 3569 C CA . ILE A 1 432 ? -21.828 -1.312 7.016 1 88.44 432 ILE A CA 1
ATOM 3570 C C . ILE A 1 432 ? -22.828 -2.043 7.91 1 88.44 432 ILE A C 1
ATOM 3572 O O . ILE A 1 432 ? -23.703 -2.752 7.418 1 88.44 432 ILE A O 1
ATOM 3576 N N . GLU A 1 433 ? -22.703 -1.815 9.195 1 87.88 433 GLU A N 1
ATOM 3577 C CA . GLU A 1 433 ? -23.594 -2.477 10.141 1 87.88 433 GLU A CA 1
ATOM 3578 C C . GLU A 1 433 ? -25.047 -1.998 9.969 1 87.88 433 GLU A C 1
ATOM 3580 O O . GLU A 1 433 ? -25.969 -2.803 9.984 1 87.88 433 GLU A O 1
ATOM 3585 N N . MET A 1 434 ? -25.188 -0.733 9.797 1 88.69 434 MET A N 1
ATOM 3586 C CA . MET A 1 434 ? -26.531 -0.177 9.617 1 88.69 434 MET A CA 1
ATOM 3587 C C . MET A 1 434 ? -27.172 -0.714 8.344 1 88.69 434 MET A C 1
ATOM 3589 O O . MET A 1 434 ? -28.328 -1.136 8.359 1 88.69 434 MET A O 1
ATOM 3593 N N . LYS A 1 435 ? -26.422 -0.755 7.277 1 91.88 435 LYS A N 1
ATOM 3594 C CA . LYS A 1 435 ? -26.953 -1.216 5.996 1 91.88 435 LYS A CA 1
ATOM 3595 C C . LYS A 1 435 ? -27.266 -2.709 6.035 1 91.88 435 LYS A C 1
ATOM 3597 O O . LYS A 1 435 ? -28.328 -3.137 5.602 1 91.88 435 LYS A O 1
ATOM 3602 N N . CYS A 1 436 ? -26.438 -3.473 6.613 1 93.44 436 CYS A N 1
ATOM 3603 C CA . CYS A 1 436 ? -26.625 -4.918 6.645 1 93.44 436 CYS A CA 1
ATOM 3604 C C . CYS A 1 436 ? -27.75 -5.297 7.613 1 93.44 436 CYS A C 1
ATOM 3606 O O . CYS A 1 436 ? -28.484 -6.258 7.375 1 93.44 436 CYS A O 1
ATOM 3608 N N . SER A 1 437 ? -27.891 -4.516 8.719 1 92 437 SER A N 1
ATOM 3609 C CA . SER A 1 437 ? -28.969 -4.793 9.664 1 92 437 SER A CA 1
ATOM 3610 C C . SER A 1 437 ? -30.328 -4.527 9.039 1 92 437 SER A C 1
ATOM 3612 O O . SER A 1 437 ? -31.297 -5.246 9.32 1 92 437 SER A O 1
ATOM 3614 N N . LYS A 1 438 ? -30.344 -3.654 8.117 1 91.25 438 LYS A N 1
ATOM 3615 C CA . LYS A 1 438 ? -31.609 -3.266 7.504 1 91.25 438 LYS A CA 1
ATOM 3616 C C . LYS A 1 438 ? -31.969 -4.203 6.359 1 91.25 438 LYS A C 1
ATOM 3618 O O . LYS A 1 438 ? -33.156 -4.504 6.152 1 91.25 438 LYS A O 1
ATOM 3623 N N . THR A 1 439 ? -30.938 -4.73 5.625 1 93 439 THR A N 1
ATOM 3624 C CA . THR A 1 439 ? -31.297 -5.367 4.363 1 93 439 THR A CA 1
ATOM 3625 C C . THR A 1 439 ? -30.75 -6.793 4.305 1 93 439 THR A C 1
ATOM 3627 O O . THR A 1 439 ? -30.781 -7.43 3.25 1 93 439 THR A O 1
ATOM 3630 N N . TRP A 1 440 ? -30.297 -7.395 5.348 1 92.81 440 TRP A N 1
ATOM 3631 C CA . TRP A 1 440 ? -29.688 -8.727 5.293 1 92.81 440 TRP A CA 1
ATOM 3632 C C . TRP A 1 440 ? -30.688 -9.758 4.805 1 92.81 440 TRP A C 1
ATOM 3634 O O . TRP A 1 440 ? -30.344 -10.664 4.039 1 92.81 440 TRP A O 1
ATOM 3644 N N . LEU A 1 441 ? -32.031 -9.617 5.148 1 93.19 441 LEU A N 1
ATOM 3645 C CA . LEU A 1 441 ? -33.062 -10.562 4.746 1 93.19 441 LEU A CA 1
ATOM 3646 C C . LEU A 1 441 ? -33.344 -10.438 3.256 1 93.19 441 LEU A C 1
ATOM 3648 O O . LEU A 1 441 ? -33.562 -11.445 2.57 1 93.19 441 LEU A O 1
ATOM 3652 N N . TYR A 1 442 ? -33.312 -9.227 2.783 1 95.06 442 TYR A N 1
ATOM 3653 C CA . TYR A 1 442 ? -33.562 -8.992 1.366 1 95.06 442 TYR A CA 1
ATOM 3654 C C . TYR A 1 442 ? -32.438 -9.523 0.509 1 95.06 442 TYR A C 1
ATOM 3656 O O . TYR A 1 442 ? -32.656 -9.961 -0.625 1 95.06 442 TYR A O 1
ATOM 3664 N N . SER A 1 443 ? -31.281 -9.5 1.104 1 95.5 443 SER A N 1
ATOM 3665 C CA . SER A 1 443 ? -30.125 -10.031 0.381 1 95.5 443 SER A CA 1
ATOM 3666 C C . SER A 1 443 ? -30.219 -11.547 0.233 1 95.5 443 SER A C 1
ATOM 3668 O O . SER A 1 443 ? -29.828 -12.094 -0.802 1 95.5 443 SER A O 1
ATOM 3670 N N . LEU A 1 444 ? -30.812 -12.234 1.187 1 94.94 444 LEU A N 1
ATOM 3671 C CA . LEU A 1 444 ? -30.906 -13.688 1.149 1 94.94 444 LEU A CA 1
ATOM 3672 C C . LEU A 1 444 ? -31.953 -14.133 0.127 1 94.94 444 LEU A C 1
ATOM 3674 O O . LEU A 1 444 ? -31.859 -15.242 -0.405 1 94.94 444 LEU A O 1
ATOM 3678 N N . ILE A 1 445 ? -32.844 -13.258 -0.194 1 95.44 445 ILE A N 1
ATOM 3679 C CA . ILE A 1 445 ? -33.844 -13.594 -1.202 1 95.44 445 ILE A CA 1
ATOM 3680 C C . ILE A 1 445 ? -33.5 -12.922 -2.527 1 95.44 445 ILE A C 1
ATOM 3682 O O . ILE A 1 445 ? -34.281 -12.961 -3.482 1 95.44 445 ILE A O 1
ATOM 3686 N N . TYR A 1 446 ? -32.375 -12.281 -2.6 1 96.06 446 TYR A N 1
ATOM 3687 C CA . TYR A 1 446 ? -31.797 -11.664 -3.797 1 96.06 446 TYR A CA 1
ATOM 3688 C C . TYR A 1 446 ? -32.75 -10.609 -4.359 1 96.06 446 TYR A C 1
ATOM 3690 O O . TYR A 1 446 ? -33 -10.57 -5.566 1 96.06 446 TYR A O 1
ATOM 3698 N N . ALA A 1 447 ? -33.281 -9.719 -3.469 1 95.44 447 ALA A N 1
ATOM 3699 C CA . ALA A 1 447 ? -34.188 -8.648 -3.855 1 95.44 447 ALA A CA 1
ATOM 3700 C C . ALA A 1 447 ? -33.719 -7.305 -3.295 1 95.44 447 ALA A C 1
ATOM 3702 O O . ALA A 1 447 ? -34.5 -6.332 -3.283 1 95.44 447 ALA A O 1
ATOM 3703 N N . GLN A 1 448 ? -32.5 -7.242 -2.83 1 92.19 448 GLN A N 1
ATOM 3704 C CA . GLN A 1 448 ? -32 -6.047 -2.162 1 92.19 448 GLN A CA 1
ATOM 3705 C C . GLN A 1 448 ? -31.906 -4.879 -3.135 1 92.19 448 GLN A C 1
ATOM 3707 O O . GLN A 1 448 ? -32.062 -3.719 -2.742 1 92.19 448 GLN A O 1
ATOM 3712 N N . ASN A 1 449 ? -31.672 -5.152 -4.426 1 91 449 ASN A N 1
ATOM 3713 C CA . ASN A 1 449 ? -31.516 -4.09 -5.414 1 91 449 ASN A CA 1
ATOM 3714 C C . ASN A 1 449 ? -32.844 -3.467 -5.781 1 91 449 ASN A C 1
ATOM 3716 O O . ASN A 1 449 ? -32.906 -2.336 -6.266 1 91 449 ASN A O 1
ATOM 3720 N N . LEU A 1 450 ? -33.938 -4.199 -5.535 1 92 450 LEU A N 1
ATOM 3721 C CA . LEU A 1 450 ? -35.281 -3.717 -5.895 1 92 450 LEU A CA 1
ATOM 3722 C C . LEU A 1 450 ? -35.969 -3.078 -4.695 1 92 450 LEU A C 1
ATOM 3724 O O . LEU A 1 450 ? -36.656 -2.061 -4.836 1 92 450 LEU A O 1
ATOM 3728 N N . ILE A 1 451 ? -35.75 -3.541 -3.512 1 91.94 451 ILE A N 1
ATOM 3729 C CA . ILE A 1 451 ? -36.5 -3.109 -2.326 1 91.94 451 ILE A CA 1
ATOM 3730 C C . ILE A 1 451 ? -35.812 -1.896 -1.708 1 91.94 451 ILE A C 1
ATOM 3732 O O . ILE A 1 451 ? -36.438 -0.871 -1.459 1 91.94 451 ILE A O 1
ATOM 3736 N N . GLU A 1 452 ? -34.469 -2.016 -1.41 1 90.88 452 GLU A N 1
ATOM 3737 C CA . GLU A 1 452 ? -33.719 -0.923 -0.812 1 90.88 452 GLU A CA 1
ATOM 3738 C C . GLU A 1 452 ? -32.375 -0.758 -1.491 1 90.88 452 GLU A C 1
ATOM 3740 O O . GLU A 1 452 ? -31.328 -1.129 -0.927 1 90.88 452 GLU A O 1
ATOM 3745 N N . PRO A 1 453 ? -32.375 -0.138 -2.59 1 87.94 453 PRO A N 1
ATOM 3746 C CA . PRO A 1 453 ? -31.109 -0.038 -3.357 1 87.94 453 PRO A CA 1
ATOM 3747 C C . PRO A 1 453 ? -30.078 0.845 -2.676 1 87.94 453 PRO A C 1
ATOM 3749 O O . PRO A 1 453 ? -28.875 0.656 -2.879 1 87.94 453 PRO A O 1
ATOM 3752 N N . GLU A 1 454 ? -30.469 1.744 -1.784 1 84.56 454 GLU A N 1
ATOM 3753 C CA . GLU A 1 454 ? -29.531 2.684 -1.173 1 84.56 454 GLU A CA 1
ATOM 3754 C C . GLU A 1 454 ? -28.859 2.078 0.06 1 84.56 454 GLU A C 1
ATOM 3756 O O . GLU A 1 454 ? -27.781 2.498 0.454 1 84.56 454 GLU A O 1
ATOM 3761 N N . ASN A 1 455 ? -29.469 1.116 0.598 1 88.94 455 ASN A N 1
ATOM 3762 C CA . ASN A 1 455 ? -28.969 0.549 1.846 1 88.94 455 ASN A CA 1
ATOM 3763 C C . ASN A 1 455 ? -28.672 -0.941 1.704 1 88.94 455 ASN A C 1
ATOM 3765 O O . ASN A 1 455 ? -28.984 -1.728 2.602 1 88.94 455 ASN A O 1
ATOM 3769 N N . MET A 1 456 ? -28.078 -1.276 0.594 1 91.12 456 MET A N 1
ATOM 3770 C CA . MET A 1 456 ? -27.766 -2.688 0.385 1 91.12 456 MET A CA 1
ATOM 3771 C C . MET A 1 456 ? -26.594 -3.121 1.249 1 91.12 456 MET A C 1
ATOM 3773 O O . MET A 1 456 ? -25.625 -2.367 1.413 1 91.12 456 MET A O 1
ATOM 3777 N N . CYS A 1 457 ? -26.703 -4.324 1.756 1 90.81 457 CYS A N 1
ATOM 3778 C CA . CYS A 1 457 ? -25.578 -4.91 2.482 1 90.81 457 CYS A CA 1
ATOM 3779 C C . CYS A 1 457 ? -24.438 -5.273 1.532 1 90.81 457 CYS A C 1
ATOM 3781 O O . CYS A 1 457 ? -24.375 -6.402 1.034 1 90.81 457 CYS A O 1
ATOM 3783 N N . GLY A 1 458 ? -23.516 -4.438 1.268 1 87.44 458 GLY A N 1
ATOM 3784 C CA . GLY A 1 458 ? -22.5 -4.578 0.229 1 87.44 458 GLY A CA 1
ATOM 3785 C C . GLY A 1 458 ? -22.984 -4.117 -1.134 1 87.44 458 GLY A C 1
ATOM 3786 O O . GLY A 1 458 ? -23.766 -4.805 -1.793 1 87.44 458 GLY A O 1
ATOM 3787 N N . GLY A 1 459 ? -22.594 -3.021 -1.511 1 84.69 459 GLY A N 1
ATOM 3788 C CA . GLY A 1 459 ? -23.031 -2.441 -2.77 1 84.69 459 GLY A CA 1
ATOM 3789 C C . GLY A 1 459 ? -22.766 -3.338 -3.963 1 84.69 459 GLY A C 1
ATOM 3790 O O . GLY A 1 459 ? -23.562 -3.367 -4.906 1 84.69 459 GLY A O 1
ATOM 3791 N N . HIS A 1 460 ? -21.781 -4.223 -3.896 1 85.31 460 HIS A N 1
ATOM 3792 C CA . HIS A 1 460 ? -21.406 -5.055 -5.031 1 85.31 460 HIS A CA 1
ATOM 3793 C C . HIS A 1 460 ? -22.328 -6.266 -5.156 1 85.31 460 HIS A C 1
ATOM 3795 O O . HIS A 1 460 ? -22.328 -6.938 -6.191 1 85.31 460 HIS A O 1
ATOM 3801 N N . THR A 1 461 ? -23.188 -6.523 -4.148 1 91.44 461 THR A N 1
ATOM 3802 C CA . THR A 1 461 ? -24.062 -7.691 -4.18 1 91.44 461 THR A CA 1
ATOM 3803 C C . THR A 1 461 ? -25.25 -7.453 -5.113 1 91.44 461 THR A C 1
ATOM 3805 O O . THR A 1 461 ? -26.047 -8.359 -5.352 1 91.44 461 THR A O 1
ATOM 3808 N N . TRP A 1 462 ? -25.359 -6.27 -5.664 1 90.12 462 TRP A N 1
ATOM 3809 C CA . TRP A 1 462 ? -26.406 -6.012 -6.645 1 90.12 462 TRP A CA 1
ATOM 3810 C C . TRP A 1 462 ? -26.312 -6.984 -7.812 1 90.12 462 TRP A C 1
ATOM 3812 O O . TRP A 1 462 ? -27.328 -7.406 -8.367 1 90.12 462 TRP A O 1
ATOM 3822 N N . TYR A 1 463 ? -25.125 -7.34 -8.195 1 90.31 463 TYR A N 1
ATOM 3823 C CA . TYR A 1 463 ? -24.906 -8.258 -9.305 1 90.31 463 TYR A CA 1
ATOM 3824 C C . TYR A 1 463 ? -25.531 -9.617 -9.023 1 90.31 463 TYR A C 1
ATOM 3826 O O . TYR A 1 463 ? -26.109 -10.242 -9.914 1 90.31 463 TYR A O 1
ATOM 3834 N N . LEU A 1 464 ? -25.375 -10.086 -7.82 1 93.12 464 LEU A N 1
ATOM 3835 C CA . LEU A 1 464 ? -25.938 -11.383 -7.457 1 93.12 464 LEU A CA 1
ATOM 3836 C C . LEU A 1 464 ? -27.469 -11.359 -7.566 1 93.12 464 LEU A C 1
ATOM 3838 O O . LEU A 1 464 ? -28.078 -12.336 -8.008 1 93.12 464 LEU A O 1
ATOM 3842 N N . ALA A 1 465 ? -28 -10.258 -7.125 1 94.5 465 ALA A N 1
ATOM 3843 C CA . ALA A 1 465 ? -29.453 -10.117 -7.211 1 94.5 465 ALA A CA 1
ATOM 3844 C C . ALA A 1 465 ? -29.922 -10.125 -8.664 1 94.5 465 ALA A C 1
ATOM 3846 O O . ALA A 1 465 ? -30.859 -10.852 -9.016 1 94.5 465 ALA A O 1
ATOM 3847 N N . VAL A 1 466 ? -29.234 -9.477 -9.516 1 93.69 466 VAL A N 1
ATOM 3848 C CA . VAL A 1 466 ? -29.594 -9.391 -10.93 1 93.69 466 VAL A CA 1
ATOM 3849 C C . VAL A 1 466 ? -29.406 -10.75 -11.594 1 93.69 466 VAL A C 1
ATOM 3851 O O . VAL A 1 466 ? -30.25 -11.18 -12.383 1 93.69 466 VAL A O 1
ATOM 3854 N N . ASP A 1 467 ? -28.312 -11.367 -11.289 1 93.94 467 ASP A N 1
ATOM 3855 C CA . ASP A 1 467 ? -28.047 -12.688 -11.852 1 93.94 467 ASP A CA 1
ATOM 3856 C C . ASP A 1 467 ? -29.156 -13.672 -11.5 1 93.94 467 ASP A C 1
ATOM 3858 O O . ASP A 1 467 ? -29.656 -14.398 -12.367 1 93.94 467 ASP A O 1
ATOM 3862 N N . MET A 1 468 ? -29.594 -13.703 -10.25 1 95.12 468 MET A N 1
ATOM 3863 C CA . MET A 1 468 ? -30.656 -14.602 -9.812 1 95.12 468 MET A CA 1
ATOM 3864 C C . MET A 1 468 ? -31.984 -14.234 -10.469 1 95.12 468 MET A C 1
ATOM 3866 O O . MET A 1 468 ? -32.75 -15.109 -10.875 1 95.12 468 MET A O 1
ATOM 3870 N N . GLN A 1 469 ? -32.219 -13.016 -10.594 1 94.62 469 GLN A N 1
ATOM 3871 C CA . GLN A 1 469 ? -33.438 -12.547 -11.227 1 94.62 469 GLN A CA 1
ATOM 3872 C C . GLN A 1 469 ? -33.5 -12.914 -12.703 1 94.62 469 GLN A C 1
ATOM 3874 O O . GLN A 1 469 ? -34.5 -13.367 -13.211 1 94.62 469 GLN A O 1
ATOM 3879 N N . LEU A 1 470 ? -32.406 -12.734 -13.359 1 94.06 470 LEU A N 1
ATOM 3880 C CA . LEU A 1 470 ? -32.344 -13.094 -14.766 1 94.06 470 LEU A CA 1
ATOM 3881 C C . LEU A 1 470 ? -32.406 -14.609 -14.945 1 94.06 470 LEU A C 1
ATOM 3883 O O . LEU A 1 470 ? -32.969 -15.094 -15.93 1 94.06 470 LEU A O 1
ATOM 3887 N N . ARG A 1 471 ? -31.844 -15.305 -13.984 1 93.88 471 ARG A N 1
ATOM 3888 C CA . ARG A 1 471 ? -31.984 -16.766 -14.008 1 93.88 471 ARG A CA 1
ATOM 3889 C C . ARG A 1 471 ? -33.438 -17.188 -13.883 1 93.88 471 ARG A C 1
ATOM 3891 O O . ARG A 1 471 ? -33.875 -18.109 -14.555 1 93.88 471 ARG A O 1
ATOM 3898 N N . LEU A 1 472 ? -34.156 -16.516 -13.047 1 94.25 472 LEU A N 1
ATOM 3899 C CA . LEU A 1 472 ? -35.562 -16.781 -12.883 1 94.25 472 LEU A CA 1
ATOM 3900 C C . LEU A 1 472 ? -36.344 -16.453 -14.156 1 94.25 472 LEU A C 1
ATOM 3902 O O . LEU A 1 472 ? -37.219 -17.219 -14.578 1 94.25 472 LEU A O 1
ATOM 3906 N N . LEU A 1 473 ? -35.969 -15.406 -14.758 1 92.81 473 LEU A N 1
ATOM 3907 C CA . LEU A 1 473 ? -36.625 -14.984 -15.992 1 92.81 473 LEU A CA 1
ATOM 3908 C C . LEU A 1 473 ? -36.312 -15.938 -17.141 1 92.81 473 LEU A C 1
ATOM 3910 O O . LEU A 1 473 ? -37.094 -16.109 -18.047 1 92.81 473 LEU A O 1
ATOM 3914 N N . SER A 1 474 ? -35.156 -16.547 -17.109 1 94.06 474 SER A N 1
ATOM 3915 C CA . SER A 1 474 ? -34.719 -17.422 -18.188 1 94.06 474 SER A CA 1
ATOM 3916 C C . SER A 1 474 ? -35.531 -18.703 -18.219 1 94.06 474 SER A C 1
ATOM 3918 O O . SER A 1 474 ? -35.5 -19.453 -19.203 1 94.06 474 SER A O 1
ATOM 3920 N N . ILE A 1 475 ? -36.312 -19 -17.172 1 93.06 475 ILE A N 1
ATOM 3921 C CA . ILE A 1 475 ? -37.156 -20.188 -17.109 1 93.06 475 ILE A CA 1
ATOM 3922 C C . ILE A 1 475 ? -38.219 -20.125 -18.219 1 93.06 475 ILE A C 1
ATOM 3924 O O . ILE A 1 475 ? -38.562 -21.141 -18.828 1 93.06 475 ILE A O 1
ATOM 3928 N N . ILE A 1 476 ? -38.594 -18.953 -18.562 1 92.12 476 ILE A N 1
ATOM 3929 C CA . ILE A 1 476 ? -39.656 -18.766 -19.531 1 92.12 476 ILE A CA 1
ATOM 3930 C C . ILE A 1 476 ? -39.188 -19.25 -20.906 1 92.12 476 ILE A C 1
ATOM 3932 O O . ILE A 1 476 ? -39.75 -20.203 -21.469 1 92.12 476 ILE A O 1
ATOM 3936 N N . PRO A 1 477 ? -38.125 -18.688 -21.469 1 91.75 477 PRO A N 1
ATOM 3937 C CA . PRO A 1 477 ? -37.719 -19.203 -22.766 1 91.75 477 PRO A CA 1
ATOM 3938 C C . PRO A 1 477 ? -37.219 -20.656 -22.719 1 91.75 477 PRO A C 1
ATOM 3940 O O . PRO A 1 477 ? -37.469 -21.422 -23.656 1 91.75 477 PRO A O 1
ATOM 3943 N N . LEU A 1 478 ? -36.562 -21.141 -21.703 1 90.75 478 LEU A N 1
ATOM 3944 C CA . LEU A 1 478 ? -36.031 -22.484 -21.594 1 90.75 478 LEU A CA 1
ATOM 3945 C C . LEU A 1 478 ? -37.156 -23.516 -21.516 1 90.75 478 LEU A C 1
ATOM 3947 O O . LEU A 1 478 ? -37.031 -24.609 -22.047 1 90.75 478 LEU A O 1
ATOM 3951 N N . TRP A 1 479 ? -38.281 -23.062 -20.812 1 88.38 479 TRP A N 1
ATOM 3952 C CA . TRP A 1 479 ? -39.438 -23.938 -20.734 1 88.38 479 TRP A CA 1
ATOM 3953 C C . TRP A 1 479 ? -40 -24.219 -22.125 1 88.38 479 TRP A C 1
ATOM 3955 O O . TRP A 1 479 ? -40.312 -25.359 -22.453 1 88.38 479 TRP A O 1
ATOM 3965 N N . PHE A 1 480 ? -39.969 -23.25 -22.953 1 87.62 480 PHE A N 1
ATOM 3966 C CA . PHE A 1 480 ? -40.531 -23.391 -24.312 1 87.62 480 PHE A CA 1
ATOM 3967 C C . PHE A 1 480 ? -39.531 -24.125 -25.203 1 87.62 480 PHE A C 1
ATOM 3969 O O . PHE A 1 480 ? -39.938 -24.797 -26.156 1 87.62 480 PHE A O 1
ATOM 3976 N N . PHE A 1 481 ? -38.281 -24.031 -24.969 1 87.12 481 PHE A N 1
ATOM 3977 C CA . PHE A 1 481 ? -37.25 -24.734 -25.734 1 87.12 481 PHE A CA 1
ATOM 3978 C C . PHE A 1 481 ? -37.344 -26.234 -25.484 1 87.12 481 PHE A C 1
ATOM 3980 O O . PHE A 1 481 ? -37.094 -27.047 -26.375 1 87.12 481 PHE A O 1
ATOM 3987 N N . VAL A 1 482 ? -37.75 -26.609 -24.281 1 83 482 VAL A N 1
ATOM 3988 C CA . VAL A 1 482 ? -37.656 -28.016 -23.875 1 83 482 VAL A CA 1
ATOM 3989 C C . VAL A 1 482 ? -39.031 -28.672 -24.078 1 83 482 VAL A C 1
ATOM 3991 O O . VAL A 1 482 ? -39.125 -29.812 -24.516 1 83 482 VAL A O 1
ATOM 3994 N N . THR A 1 483 ? -40.188 -28.016 -23.734 1 76.94 483 THR A N 1
ATOM 3995 C CA . THR A 1 483 ? -41.5 -28.672 -23.688 1 76.94 483 THR A CA 1
ATOM 3996 C C . THR A 1 483 ? -42.281 -28.422 -24.969 1 76.94 483 THR A C 1
ATOM 3998 O O . THR A 1 483 ? -43.219 -29.156 -25.297 1 76.94 483 THR A O 1
ATOM 4001 N N . GLY A 1 484 ? -41.969 -27.406 -25.734 1 68 484 GLY A N 1
ATOM 4002 C CA . GLY A 1 484 ? -42.812 -27.047 -26.859 1 68 484 GLY A CA 1
ATOM 4003 C C . GLY A 1 484 ? -42.781 -28.047 -27.984 1 68 484 GLY A C 1
ATOM 4004 O O . GLY A 1 484 ? -41.812 -28.812 -28.109 1 68 484 GLY A O 1
ATOM 4005 N N . LYS A 1 485 ? -43.875 -28.422 -28.734 1 65.12 485 LYS A N 1
ATOM 4006 C CA . LYS A 1 485 ? -43.969 -29.312 -29.875 1 65.12 485 LYS A CA 1
ATOM 4007 C C . LYS A 1 485 ? -42.969 -28.938 -30.953 1 65.12 485 LYS A C 1
ATOM 4009 O O . LYS A 1 485 ? -42.312 -29.812 -31.531 1 65.12 485 LYS A O 1
ATOM 4014 N N . ASN A 1 486 ? -42.844 -27.625 -31.391 1 73.25 486 ASN A N 1
ATOM 4015 C CA . ASN A 1 486 ? -41.844 -27.016 -32.219 1 73.25 486 ASN A CA 1
ATOM 4016 C C . ASN A 1 486 ? -40.844 -26.203 -31.406 1 73.25 486 ASN A C 1
ATOM 4018 O O . ASN A 1 486 ? -40.719 -24.984 -31.594 1 73.25 486 ASN A O 1
ATOM 4022 N N . SER A 1 487 ? -40.125 -26.859 -30.5 1 75.88 487 SER A N 1
ATOM 4023 C CA . SER A 1 487 ? -39.438 -26.375 -29.312 1 75.88 487 SER A CA 1
ATOM 4024 C C . SER A 1 487 ? -38.375 -25.344 -29.688 1 75.88 487 SER A C 1
ATOM 4026 O O . SER A 1 487 ? -38.281 -24.281 -29.062 1 75.88 487 SER A O 1
ATOM 4028 N N . SER A 1 488 ? -37.656 -25.516 -30.812 1 81.88 488 SER A N 1
ATOM 4029 C CA . SER A 1 488 ? -36.531 -24.625 -31.125 1 81.88 488 SER A CA 1
ATOM 4030 C C . SER A 1 488 ? -37.031 -23.281 -31.625 1 81.88 488 SER A C 1
ATOM 4032 O O . SER A 1 488 ? -36.531 -22.234 -31.219 1 81.88 488 SER A O 1
ATOM 4034 N N . LYS A 1 489 ? -38.156 -23.281 -32.406 1 87.88 489 LYS A N 1
ATOM 4035 C CA . LYS A 1 489 ? -38.688 -22.047 -32.969 1 87.88 489 LYS A CA 1
ATOM 4036 C C . LYS A 1 489 ? -39.406 -21.234 -31.906 1 87.88 489 LYS A C 1
ATOM 4038 O O . LYS A 1 489 ? -39.281 -20.016 -31.859 1 87.88 489 LYS A O 1
ATOM 4043 N N . GLN A 1 490 ? -40.125 -21.859 -31.094 1 89.31 490 GLN A N 1
ATOM 4044 C CA . GLN A 1 490 ? -40.875 -21.172 -30.047 1 89.31 490 GLN A CA 1
ATOM 4045 C C . GLN A 1 490 ? -39.906 -20.547 -29.016 1 89.31 490 GLN A C 1
ATOM 4047 O O . GLN A 1 490 ? -40.125 -19.406 -28.594 1 89.31 490 GLN A O 1
ATOM 4052 N N . GLY A 1 491 ? -38.969 -21.375 -28.609 1 88.69 491 GLY A N 1
ATOM 4053 C CA . GLY A 1 491 ? -37.969 -20.844 -27.672 1 88.69 491 GLY A CA 1
ATOM 4054 C C . GLY A 1 491 ? -37.219 -19.641 -28.203 1 88.69 491 GLY A C 1
ATOM 4055 O O . GLY A 1 491 ? -37.031 -18.656 -27.469 1 88.69 491 GLY A O 1
ATOM 4056 N N . LEU A 1 492 ? -36.875 -19.641 -29.438 1 91.38 492 LEU A N 1
ATOM 4057 C CA . LEU A 1 492 ? -36.156 -18.531 -30.047 1 91.38 492 LEU A CA 1
ATOM 4058 C C . LEU A 1 492 ? -37.031 -17.312 -30.188 1 91.38 492 LEU A C 1
ATOM 4060 O O . LEU A 1 492 ? -36.562 -16.172 -30.016 1 91.38 492 LEU A O 1
ATOM 4064 N N . THR A 1 493 ? -38.281 -17.547 -30.547 1 93.06 493 THR A N 1
ATOM 4065 C CA . THR A 1 493 ? -39.219 -16.438 -30.703 1 93.06 493 THR A CA 1
ATOM 4066 C C . THR A 1 493 ? -39.438 -15.727 -29.375 1 93.06 493 THR A C 1
ATOM 4068 O O . THR A 1 493 ? -39.438 -14.492 -29.297 1 93.06 493 THR A O 1
ATOM 4071 N N . ILE A 1 494 ? -39.594 -16.484 -28.328 1 92.69 494 ILE A N 1
ATOM 4072 C CA . ILE A 1 494 ? -39.781 -15.898 -27.016 1 92.69 494 ILE A CA 1
ATOM 4073 C C . ILE A 1 494 ? -38.531 -15.125 -26.578 1 92.69 494 ILE A C 1
ATOM 4075 O O . ILE A 1 494 ? -38.656 -14.055 -25.984 1 92.69 494 ILE A O 1
ATOM 4079 N N . THR A 1 495 ? -37.375 -15.711 -26.859 1 92.5 495 THR A N 1
ATOM 4080 C CA . THR A 1 495 ? -36.125 -15.031 -26.531 1 92.5 495 THR A CA 1
ATOM 4081 C C . THR A 1 495 ? -36.031 -13.695 -27.266 1 92.5 495 THR A C 1
ATOM 4083 O O . THR A 1 495 ? -35.656 -12.68 -26.672 1 92.5 495 THR A O 1
ATOM 4086 N N . LYS A 1 496 ? -36.438 -13.633 -28.516 1 94.12 496 LYS A N 1
ATOM 4087 C CA . LYS A 1 496 ? -36.406 -12.406 -29.312 1 94.12 496 LYS A CA 1
ATOM 4088 C C . LYS A 1 496 ? -37.375 -11.375 -28.75 1 94.12 496 LYS A C 1
ATOM 4090 O O . LYS A 1 496 ? -37.062 -10.18 -28.703 1 94.12 496 LYS A O 1
ATOM 4095 N N . ILE A 1 497 ? -38.469 -11.859 -28.375 1 94.81 497 ILE A N 1
ATOM 4096 C CA . ILE A 1 497 ? -39.469 -10.961 -27.812 1 94.81 497 ILE A CA 1
ATOM 4097 C C . ILE A 1 497 ? -38.969 -10.359 -26.5 1 94.81 497 ILE A C 1
ATOM 4099 O O . ILE A 1 497 ? -39.125 -9.164 -26.266 1 94.81 497 ILE A O 1
ATOM 4103 N N . LEU A 1 498 ? -38.375 -11.188 -25.672 1 93.69 498 LEU A N 1
ATOM 4104 C CA . LEU A 1 498 ? -37.844 -10.711 -24.406 1 93.69 498 LEU A CA 1
ATOM 4105 C C . LEU A 1 498 ? -36.719 -9.695 -24.609 1 93.69 498 LEU A C 1
ATOM 4107 O O . LEU A 1 498 ? -36.625 -8.719 -23.875 1 93.69 498 LEU A O 1
ATOM 4111 N N . VAL A 1 499 ? -35.875 -9.898 -25.562 1 92.31 499 VAL A N 1
ATOM 4112 C CA . VAL A 1 499 ? -34.812 -8.969 -25.891 1 92.31 499 VAL A CA 1
ATOM 4113 C C . VAL A 1 499 ? -35.375 -7.645 -26.375 1 92.31 499 VAL A C 1
ATOM 4115 O O . VAL A 1 499 ? -34.938 -6.57 -25.969 1 92.31 499 VAL A O 1
ATOM 4118 N N . LEU A 1 500 ? -36.406 -7.742 -27.203 1 93.81 500 LEU A N 1
ATOM 4119 C CA . LEU A 1 500 ? -37.062 -6.543 -27.719 1 93.81 500 LEU A CA 1
ATOM 4120 C C . LEU A 1 500 ? -37.75 -5.758 -26.609 1 93.81 500 LEU A C 1
ATOM 4122 O O . LEU A 1 500 ? -37.656 -4.527 -26.562 1 93.81 500 LEU A O 1
ATOM 4126 N N . ILE A 1 501 ? -38.312 -6.445 -25.75 1 94.12 501 ILE A N 1
ATOM 4127 C CA . ILE A 1 501 ? -39 -5.801 -24.609 1 94.12 501 ILE A CA 1
ATOM 4128 C C . ILE A 1 501 ? -37.938 -5.086 -23.75 1 94.12 501 ILE A C 1
ATOM 4130 O O . ILE A 1 501 ? -38.188 -3.969 -23.281 1 94.12 501 ILE A O 1
ATOM 4134 N N . SER A 1 502 ? -36.844 -5.684 -23.484 1 91.44 502 SER A N 1
ATOM 4135 C CA . SER A 1 502 ? -35.781 -5.09 -22.672 1 91.44 502 SER A CA 1
ATOM 4136 C C . SER A 1 502 ? -35.25 -3.816 -23.312 1 91.44 502 SER A C 1
ATOM 4138 O O . SER A 1 502 ? -35 -2.822 -22.625 1 91.44 502 SER A O 1
ATOM 4140 N N . ILE A 1 503 ? -35.156 -3.83 -24.625 1 90.94 503 ILE A N 1
ATOM 4141 C CA . ILE A 1 503 ? -34.656 -2.668 -25.359 1 90.94 503 ILE A CA 1
ATOM 4142 C C . ILE A 1 503 ? -35.688 -1.538 -25.281 1 90.94 503 ILE A C 1
ATOM 4144 O O . ILE A 1 503 ? -35.344 -0.385 -25.016 1 90.94 503 ILE A O 1
ATOM 4148 N N . VAL A 1 504 ? -36.875 -1.883 -25.438 1 92.38 504 VAL A N 1
ATOM 4149 C CA . VAL A 1 504 ? -37.938 -0.886 -25.453 1 92.38 504 VAL A CA 1
ATOM 4150 C C . VAL A 1 504 ? -38.094 -0.275 -24.062 1 92.38 504 VAL A C 1
ATOM 4152 O O . VAL A 1 504 ? -38.188 0.947 -23.922 1 92.38 504 VAL A O 1
ATOM 4155 N N . ILE A 1 505 ? -38.031 -1.054 -23.062 1 91.25 505 ILE A N 1
ATOM 4156 C CA . ILE A 1 505 ? -38.219 -0.571 -21.703 1 91.25 505 ILE A CA 1
ATOM 4157 C C . ILE A 1 505 ? -37.062 0.341 -21.328 1 91.25 505 ILE A C 1
ATOM 4159 O O . ILE A 1 505 ? -37.281 1.404 -20.734 1 91.25 505 ILE A O 1
ATOM 4163 N N . THR A 1 506 ? -35.906 -0.028 -21.625 1 86.69 506 THR A N 1
ATOM 4164 C CA . THR A 1 506 ? -34.719 0.769 -21.297 1 86.69 506 THR A CA 1
ATOM 4165 C C . THR A 1 506 ? -34.75 2.09 -22.047 1 86.69 506 THR A C 1
ATOM 4167 O O . THR A 1 506 ? -34.438 3.143 -21.484 1 86.69 506 THR A O 1
ATOM 4170 N N . SER A 1 507 ? -35.125 2.018 -23.328 1 87.69 507 SER A N 1
ATOM 4171 C CA . SER A 1 507 ? -35.219 3.221 -24.156 1 87.69 507 SER A CA 1
ATOM 4172 C C . SER A 1 507 ? -36.281 4.176 -23.656 1 87.69 507 SER A C 1
ATOM 4174 O O . SER A 1 507 ? -36.062 5.387 -23.594 1 87.69 507 SER A O 1
ATOM 4176 N N . LEU A 1 508 ? -37.312 3.654 -23.281 1 88.62 508 LEU A N 1
ATOM 4177 C CA . LEU A 1 508 ? -38.406 4.473 -22.766 1 88.62 508 LEU A CA 1
ATOM 4178 C C . LEU A 1 508 ? -38.031 5.109 -21.438 1 88.62 508 LEU A C 1
ATOM 4180 O O . LEU A 1 508 ? -38.344 6.273 -21.188 1 88.62 508 LEU A O 1
ATOM 4184 N N . HIS A 1 509 ? -37.375 4.375 -20.625 1 86.38 509 HIS A N 1
ATOM 4185 C CA . HIS A 1 509 ? -36.938 4.895 -19.344 1 86.38 509 HIS A CA 1
ATOM 4186 C C . HIS A 1 509 ? -35.938 6.043 -19.516 1 86.38 509 HIS A C 1
ATOM 4188 O O . HIS A 1 509 ? -36.031 7.051 -18.812 1 86.38 509 HIS A O 1
ATOM 4194 N N . ILE A 1 510 ? -35.062 5.926 -20.438 1 77.69 510 ILE A N 1
ATOM 4195 C CA . ILE A 1 510 ? -34.062 6.953 -20.719 1 77.69 510 ILE A CA 1
ATOM 4196 C C . ILE A 1 510 ? -34.75 8.188 -21.297 1 77.69 510 ILE A C 1
ATOM 4198 O O . ILE A 1 510 ? -34.406 9.32 -20.938 1 77.69 510 ILE A O 1
ATOM 4202 N N . PHE A 1 511 ? -35.719 7.957 -22.172 1 80.5 511 PHE A N 1
ATOM 4203 C CA . PHE A 1 511 ? -36.438 9.047 -22.828 1 80.5 511 PHE A CA 1
ATOM 4204 C C . PHE A 1 511 ? -37.281 9.812 -21.828 1 80.5 511 PHE A C 1
ATOM 4206 O O . PHE A 1 511 ? -37.312 11.047 -21.828 1 80.5 511 PHE A O 1
ATOM 4213 N N . ILE A 1 512 ? -37.844 9.133 -20.969 1 84.62 512 ILE A N 1
ATOM 4214 C CA . ILE A 1 512 ? -38.75 9.75 -20.031 1 84.62 512 ILE A CA 1
ATOM 4215 C C . ILE A 1 512 ? -37.969 10.469 -18.938 1 84.62 512 ILE A C 1
ATOM 4217 O O . ILE A 1 512 ? -38.312 11.602 -18.562 1 84.62 512 ILE A O 1
ATOM 4221 N N . LYS A 1 513 ? -36.938 9.852 -18.5 1 77.44 513 LYS A N 1
ATOM 4222 C CA . LYS A 1 513 ? -36.156 10.422 -17.391 1 77.44 513 LYS A CA 1
ATOM 4223 C C . LYS A 1 513 ? -35.031 11.281 -17.891 1 77.44 513 LYS A C 1
ATOM 4225 O O . LYS A 1 513 ? -34.312 11.906 -17.109 1 77.44 513 LYS A O 1
ATOM 4230 N N . LYS A 1 514 ? -34.812 11.398 -19.188 1 72.81 514 LYS A N 1
ATOM 4231 C CA . LYS A 1 514 ? -33.781 12.211 -19.812 1 72.81 514 LYS A CA 1
ATOM 4232 C C . LYS A 1 514 ? -32.406 11.906 -19.234 1 72.81 514 LYS A C 1
ATOM 4234 O O . LYS A 1 514 ? -31.672 12.82 -18.844 1 72.81 514 LYS A O 1
ATOM 4239 N N . LEU A 1 515 ? -32.062 10.688 -19.125 1 68.56 515 LEU A N 1
ATOM 4240 C CA . LEU A 1 515 ? -30.797 10.266 -18.516 1 68.56 515 LEU A CA 1
ATOM 4241 C C . LEU A 1 515 ? -29.641 10.445 -19.484 1 68.56 515 LEU A C 1
ATOM 4243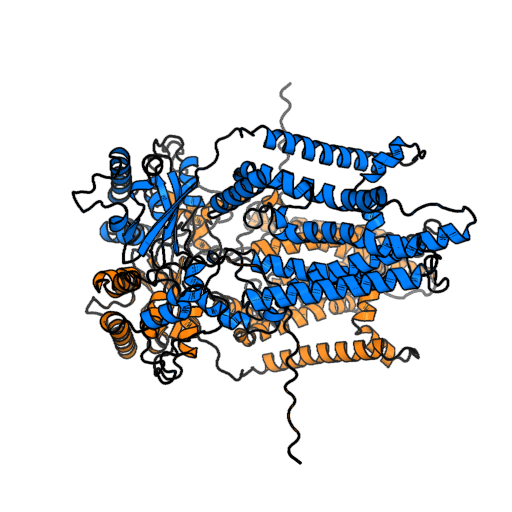 O O . LEU A 1 515 ? -29.797 10.203 -20.688 1 68.56 515 LEU A O 1
ATOM 4247 N N . PRO A 1 516 ? -28.344 11.078 -19.031 1 58.69 516 PRO A N 1
ATOM 4248 C CA . PRO A 1 516 ? -27.172 11.25 -19.906 1 58.69 516 PRO A CA 1
ATOM 4249 C C . PRO A 1 516 ? -26.516 9.922 -20.281 1 58.69 516 PRO A C 1
ATOM 4251 O O . PRO A 1 516 ? -26.75 8.906 -19.625 1 58.69 516 PRO A O 1
ATOM 4254 N N . PRO A 1 517 ? -25.672 9.922 -21.531 1 57.22 517 PRO A N 1
ATOM 4255 C CA . PRO A 1 517 ? -24.984 8.703 -21.969 1 57.22 517 PRO A CA 1
ATOM 4256 C C . PRO A 1 517 ? -23.719 8.406 -21.172 1 57.22 517 PRO A C 1
ATOM 4258 O O . PRO A 1 517 ? -22.75 9.156 -21.234 1 57.22 517 PRO A O 1
ATOM 4261 N N . GLY A 1 518 ? -23.453 8.484 -19.875 1 53.16 518 GLY A N 1
ATOM 4262 C CA . GLY A 1 518 ? -22.219 8.18 -19.156 1 53.16 518 GLY A CA 1
ATOM 4263 C C . GLY A 1 518 ? -22.438 7.227 -17.984 1 53.16 518 GLY A C 1
ATOM 4264 O O . GLY A 1 518 ? -23.562 6.84 -17.703 1 53.16 518 GLY A O 1
ATOM 4265 N N . LEU A 1 519 ? -21.172 6.586 -17.672 1 49.12 519 LEU A N 1
ATOM 4266 C CA . LEU A 1 519 ? -21.172 5.734 -16.484 1 49.12 519 LEU A CA 1
ATOM 4267 C C . LEU A 1 519 ? -21.766 6.473 -15.297 1 49.12 519 LEU A C 1
ATOM 4269 O O . LEU A 1 519 ? -21.406 7.617 -15.023 1 49.12 519 LEU A O 1
ATOM 4273 N N . ILE A 1 520 ? -22.906 6.219 -15.008 1 39.56 520 ILE A N 1
ATOM 4274 C CA . ILE A 1 520 ? -23.484 6.824 -13.812 1 39.56 520 ILE A CA 1
ATOM 4275 C C . ILE A 1 520 ? -22.547 6.613 -12.625 1 39.56 520 ILE A C 1
ATOM 4277 O O . ILE A 1 520 ? -22.469 5.512 -12.078 1 39.56 520 ILE A O 1
ATOM 4281 N N . LEU A 1 521 ? -21.203 6.898 -12.734 1 40.12 521 LEU A N 1
ATOM 4282 C CA . LEU A 1 521 ? -20.422 6.711 -11.508 1 40.12 521 LEU A CA 1
ATOM 4283 C C . LEU A 1 521 ? -21.188 7.234 -10.297 1 40.12 521 LEU A C 1
ATOM 4285 O O . LEU A 1 521 ? -20.812 6.949 -9.156 1 40.12 521 LEU A O 1
ATOM 4289 N N . THR A 1 522 ? -21.688 8.367 -10.398 1 34 522 THR A N 1
ATOM 4290 C CA . THR A 1 522 ? -22.047 9.219 -9.273 1 34 522 THR A CA 1
ATOM 4291 C C . THR A 1 522 ? -23.25 8.648 -8.523 1 34 522 THR A C 1
ATOM 4293 O O . THR A 1 522 ? -23.891 9.344 -7.723 1 34 522 THR A O 1
ATOM 4296 N N . SER A 1 523 ? -23.672 7.414 -8.875 1 31.92 523 SER A N 1
ATOM 4297 C CA . SER A 1 523 ? -24.875 7.141 -8.117 1 31.92 523 SER A CA 1
ATOM 4298 C C . SER A 1 523 ? -24.578 6.996 -6.625 1 31.92 523 SER A C 1
ATOM 4300 O O . SER A 1 523 ? -25.406 6.484 -5.871 1 31.92 523 SER A O 1
ATOM 4302 N N . LEU A 1 524 ? -23.422 7.105 -6.078 1 29.34 524 LEU A N 1
ATOM 4303 C CA . LEU A 1 524 ? -23.484 6.781 -4.656 1 29.34 524 LEU A CA 1
ATOM 4304 C C . LEU A 1 524 ? -24.578 7.562 -3.961 1 29.34 524 LEU A C 1
ATOM 4306 O O . LEU A 1 524 ? -24.812 7.402 -2.76 1 29.34 524 LEU A O 1
ATOM 4310 N N . ARG A 1 525 ? -25.109 8.672 -4.219 1 26.86 525 ARG A N 1
ATOM 4311 C CA . ARG A 1 525 ? -26.188 9.172 -3.363 1 26.86 525 ARG A CA 1
ATOM 4312 C C . ARG A 1 525 ? -27.516 8.516 -3.717 1 26.86 525 ARG A C 1
ATOM 4314 O O . ARG A 1 525 ? -27.859 8.383 -4.895 1 26.86 525 ARG A O 1
ATOM 4321 N N . MET B 1 1 ? -13.875 14.922 -54.219 1 20.25 1 MET B N 1
ATOM 4322 C CA . MET B 1 1 ? -14.984 14.109 -53.75 1 20.25 1 MET B CA 1
ATOM 4323 C C . MET B 1 1 ? -14.945 13.977 -52.219 1 20.25 1 MET B C 1
ATOM 4325 O O . MET B 1 1 ? -13.906 13.617 -51.656 1 20.25 1 MET B O 1
ATOM 4329 N N . MET B 1 2 ? -15.828 14.781 -51.438 1 19.5 2 MET B N 1
ATOM 4330 C CA . MET B 1 2 ? -15.938 15.383 -50.125 1 19.5 2 MET B CA 1
ATOM 4331 C C . MET B 1 2 ? -16.328 14.344 -49.094 1 19.5 2 MET B C 1
ATOM 4333 O O . MET B 1 2 ? -17.484 13.898 -49.062 1 19.5 2 MET B O 1
ATOM 4337 N N . ALA B 1 3 ? -15.477 13.234 -48.938 1 22.84 3 ALA B N 1
ATOM 4338 C CA . ALA B 1 3 ? -15.742 11.961 -48.281 1 22.84 3 ALA B CA 1
ATOM 4339 C C . ALA B 1 3 ? -16.188 12.164 -46.844 1 22.84 3 ALA B C 1
ATOM 4341 O O . ALA B 1 3 ? -15.484 12.82 -46.062 1 22.84 3 ALA B O 1
ATOM 4342 N N . GLY B 1 4 ? -17.531 12.188 -46.625 1 20.39 4 GLY B N 1
ATOM 4343 C CA . GLY B 1 4 ? -18.438 12.516 -45.531 1 20.39 4 GLY B CA 1
ATOM 4344 C C . GLY B 1 4 ? -18.203 11.703 -44.281 1 20.39 4 GLY B C 1
ATOM 4345 O O . GLY B 1 4 ? -18.172 10.469 -44.312 1 20.39 4 GLY B O 1
ATOM 4346 N N . SER B 1 5 ? -17.234 12.141 -43.375 1 20.83 5 SER B N 1
ATOM 4347 C CA . SER B 1 5 ? -16.531 11.57 -42.219 1 20.83 5 SER B CA 1
ATOM 4348 C C . SER B 1 5 ? -17.516 11.102 -41.156 1 20.83 5 SER B C 1
ATOM 4350 O O . SER B 1 5 ? -18.203 11.914 -40.531 1 20.83 5 SER B O 1
ATOM 4352 N N . TYR B 1 6 ? -18.312 9.977 -41.5 1 20.33 6 TYR B N 1
ATOM 4353 C CA . TYR B 1 6 ? -19.406 9.375 -40.719 1 20.33 6 TYR B CA 1
ATOM 4354 C C . TYR B 1 6 ? -18.953 9.008 -39.312 1 20.33 6 TYR B C 1
ATOM 4356 O O . TYR B 1 6 ? -18.031 8.195 -39.156 1 20.33 6 TYR B O 1
ATOM 4364 N N . HIS B 1 7 ? -18.875 10.016 -38.438 1 21.42 7 HIS B N 1
ATOM 4365 C CA . HIS B 1 7 ? -18.531 9.977 -37 1 21.42 7 HIS B CA 1
ATOM 4366 C C . HIS B 1 7 ? -19.422 9 -36.25 1 21.42 7 HIS B C 1
ATOM 4368 O O . HIS B 1 7 ? -20.594 9.305 -35.969 1 21.42 7 HIS B O 1
ATOM 4374 N N . ARG B 1 8 ? -19.328 7.656 -36.594 1 22.31 8 ARG B N 1
ATOM 4375 C CA . ARG B 1 8 ? -20.141 6.586 -36 1 22.31 8 ARG B CA 1
ATOM 4376 C C . ARG B 1 8 ? -20.094 6.641 -34.469 1 22.31 8 ARG B C 1
ATOM 4378 O O . ARG B 1 8 ? -19.016 6.555 -33.875 1 22.31 8 ARG B O 1
ATOM 4385 N N . ARG B 1 9 ? -21.156 7.273 -33.875 1 22.34 9 ARG B N 1
ATOM 4386 C CA . ARG B 1 9 ? -21.594 7.461 -32.5 1 22.34 9 ARG B CA 1
ATOM 4387 C C . ARG B 1 9 ? -21.828 6.121 -31.812 1 22.34 9 ARG B C 1
ATOM 4389 O O . ARG B 1 9 ? -22.766 5.395 -32.156 1 22.34 9 ARG B O 1
ATOM 4396 N N . LEU B 1 10 ? -20.812 5.34 -31.594 1 21.59 10 LEU B N 1
ATOM 4397 C CA . LEU B 1 10 ? -21.031 4.051 -30.953 1 21.59 10 LEU B CA 1
ATOM 4398 C C . LEU B 1 10 ? -21.812 4.219 -29.656 1 21.59 10 LEU B C 1
ATOM 4400 O O . LEU B 1 10 ? -21.578 5.16 -28.891 1 21.59 10 LEU B O 1
ATOM 4404 N N . PRO B 1 11 ? -23.047 3.596 -29.562 1 21.66 11 PRO B N 1
ATOM 4405 C CA . PRO B 1 11 ? -24.109 3.666 -28.562 1 21.66 11 PRO B CA 1
ATOM 4406 C C . PRO B 1 11 ? -23.625 3.352 -27.156 1 21.66 11 PRO B C 1
ATOM 4408 O O . PRO B 1 11 ? -22.922 2.354 -26.953 1 21.66 11 PRO B O 1
ATOM 4411 N N . LEU B 1 12 ? -23.312 4.395 -26.438 1 22.14 12 LEU B N 1
ATOM 4412 C CA . LEU B 1 12 ? -22.859 4.508 -25.047 1 22.14 12 LEU B CA 1
ATOM 4413 C C . LEU B 1 12 ? -23.906 3.926 -24.094 1 22.14 12 LEU B C 1
ATOM 4415 O O . LEU B 1 12 ? -25 4.477 -23.953 1 22.14 12 LEU B O 1
ATOM 4419 N N . PHE B 1 13 ? -24.234 2.6 -24.141 1 20.92 13 PHE B N 1
ATOM 4420 C CA . PHE B 1 13 ? -25.141 1.902 -23.234 1 20.92 13 PHE B CA 1
ATOM 4421 C C . PHE B 1 13 ? -24.828 2.236 -21.781 1 20.92 13 PHE B C 1
ATOM 4423 O O . PHE B 1 13 ? -23.828 1.753 -21.234 1 20.92 13 PHE B O 1
ATOM 4430 N N . VAL B 1 14 ? -25.25 3.475 -21.344 1 23.7 14 VAL B N 1
ATOM 4431 C CA . VAL B 1 14 ? -25.125 4.16 -20.062 1 23.7 14 VAL B CA 1
ATOM 4432 C C . VAL B 1 14 ? -26.062 3.51 -19.031 1 23.7 14 VAL B C 1
ATOM 4434 O O . VAL B 1 14 ? -27.281 3.508 -19.203 1 23.7 14 VAL B O 1
ATOM 4437 N N . ALA B 1 15 ? -25.875 2.357 -18.484 1 22.84 15 ALA B N 1
ATOM 4438 C CA . ALA B 1 15 ? -26.656 1.828 -17.359 1 22.84 15 ALA B CA 1
ATOM 4439 C C . ALA B 1 15 ? -26.906 2.906 -16.312 1 22.84 15 ALA B C 1
ATOM 4441 O O . ALA B 1 15 ? -26 3.652 -15.945 1 22.84 15 ALA B O 1
ATOM 4442 N N . LEU B 1 16 ? -28.25 3.203 -15.945 1 22.14 16 LEU B N 1
ATOM 4443 C CA . LEU B 1 16 ? -29.125 4.203 -15.336 1 22.14 16 LEU B CA 1
ATOM 4444 C C . LEU B 1 16 ? -28.984 4.199 -13.82 1 22.14 16 LEU B C 1
ATOM 4446 O O . LEU B 1 16 ? -29.547 3.34 -13.141 1 22.14 16 LEU B O 1
ATOM 4450 N N . VAL B 1 17 ? -27.969 4.023 -13.18 1 24.86 17 VAL B N 1
ATOM 4451 C CA . VAL B 1 17 ? -28.094 4.191 -11.734 1 24.86 17 VAL B CA 1
ATOM 4452 C C . VAL B 1 17 ? -28.719 5.559 -11.43 1 24.86 17 VAL B C 1
ATOM 4454 O O . VAL B 1 17 ? -28.219 6.586 -11.891 1 24.86 17 VAL B O 1
ATOM 4457 N N . VAL B 1 18 ? -30.047 5.602 -11.078 1 23.23 18 VAL B N 1
ATOM 4458 C CA . VAL B 1 18 ? -31.016 6.633 -10.703 1 23.23 18 VAL B CA 1
ATOM 4459 C C . VAL B 1 18 ? -30.5 7.391 -9.477 1 23.23 18 VAL B C 1
ATOM 4461 O O . VAL B 1 18 ? -30.391 6.816 -8.391 1 23.23 18 VAL B O 1
ATOM 4464 N N . VAL B 1 19 ? -29.547 8.188 -9.602 1 26.91 19 VAL B N 1
ATOM 4465 C CA . VAL B 1 19 ? -29.172 9.078 -8.508 1 26.91 19 VAL B CA 1
ATOM 4466 C C . VAL B 1 19 ? -30.281 10.102 -8.266 1 26.91 19 VAL B C 1
ATOM 4468 O O . VAL B 1 19 ? -30.688 10.797 -9.195 1 26.91 19 VAL B O 1
ATOM 4471 N N . VAL B 1 20 ? -31.188 9.891 -7.328 1 24.97 20 VAL B N 1
ATOM 4472 C CA . VAL B 1 20 ? -32.156 10.867 -6.84 1 24.97 20 VAL B CA 1
ATOM 4473 C C . VAL B 1 20 ? -31.453 12.148 -6.43 1 24.97 20 VAL B C 1
ATOM 4475 O O . VAL B 1 20 ? -30.562 12.125 -5.574 1 24.97 20 VAL B O 1
ATOM 4478 N N . VAL B 1 21 ? -31.484 13.07 -7.301 1 27.44 21 VAL B N 1
ATOM 4479 C CA . VAL B 1 21 ? -30.969 14.43 -7.219 1 27.44 21 VAL B CA 1
ATOM 4480 C C . VAL B 1 21 ? -31.844 15.258 -6.273 1 27.44 21 VAL B C 1
ATOM 4482 O O . VAL B 1 21 ? -33.031 15.477 -6.539 1 27.44 21 VAL B O 1
ATOM 4485 N N . ARG B 1 22 ? -31.656 15.281 -4.965 1 27.56 22 ARG B N 1
ATOM 4486 C CA . ARG B 1 22 ? -32.344 16.344 -4.234 1 27.56 22 ARG B CA 1
ATOM 4487 C C . ARG B 1 22 ? -31.828 17.719 -4.672 1 27.56 22 ARG B C 1
ATOM 4489 O O . ARG B 1 22 ? -30.625 17.938 -4.773 1 27.56 22 ARG B O 1
ATOM 4496 N N . ILE B 1 23 ? -32.562 18.438 -5.289 1 28.62 23 ILE B N 1
ATOM 4497 C CA . ILE B 1 23 ? -32.5 19.844 -5.672 1 28.62 23 ILE B CA 1
ATOM 4498 C C . ILE B 1 23 ? -32.156 20.688 -4.445 1 28.62 23 ILE B C 1
ATOM 4500 O O . ILE B 1 23 ? -33 20.812 -3.529 1 28.62 23 ILE B O 1
ATOM 4504 N N . VAL B 1 24 ? -30.906 20.703 -3.967 1 31.7 24 VAL B N 1
ATOM 4505 C CA . VAL B 1 24 ? -30.688 21.719 -2.938 1 31.7 24 VAL B CA 1
ATOM 4506 C C . VAL B 1 24 ? -30.797 23.109 -3.541 1 31.7 24 VAL B C 1
ATOM 4508 O O . VAL B 1 24 ? -30.312 23.359 -4.645 1 31.7 24 VAL B O 1
ATOM 4511 N N . ASP B 1 25 ? -31.594 23.953 -3.076 1 31.11 25 ASP B N 1
ATOM 4512 C CA . ASP B 1 25 ? -31.859 25.375 -3.283 1 31.11 25 ASP B CA 1
ATOM 4513 C C . ASP B 1 25 ? -30.562 26.188 -3.225 1 31.11 25 ASP B C 1
ATOM 4515 O O . ASP B 1 25 ? -29.688 25.906 -2.412 1 31.11 25 ASP B O 1
ATOM 4519 N N . SER B 1 26 ? -30.047 26.859 -4.262 1 35.66 26 SER B N 1
ATOM 4520 C CA . SER B 1 26 ? -29.031 27.859 -4.586 1 35.66 26 SER B CA 1
ATOM 4521 C C . SER B 1 26 ? -28.953 28.938 -3.514 1 35.66 26 SER B C 1
ATOM 4523 O O . SER B 1 26 ? -28.422 30.031 -3.756 1 35.66 26 SER B O 1
ATOM 4525 N N . ASN B 1 27 ? -29.656 29.156 -2.566 1 37.59 27 ASN B N 1
ATOM 4526 C CA . ASN B 1 27 ? -29.391 30.344 -1.752 1 37.59 27 ASN B CA 1
ATOM 4527 C C . ASN B 1 27 ? -27.938 30.406 -1.299 1 37.59 27 ASN B C 1
ATOM 4529 O O . ASN B 1 27 ? -27.5 29.594 -0.479 1 37.59 27 ASN B O 1
ATOM 4533 N N . ASP B 1 28 ? -26.828 30.953 -2.088 1 45.12 28 ASP B N 1
ATOM 4534 C CA . ASP B 1 28 ? -25.406 31.125 -2.348 1 45.12 28 ASP B CA 1
ATOM 4535 C C . ASP B 1 28 ? -24.703 31.734 -1.135 1 45.12 28 ASP B C 1
ATOM 4537 O O . ASP B 1 28 ? -24 32.75 -1.251 1 45.12 28 ASP B O 1
ATOM 4541 N N . ASP B 1 29 ? -25.125 31.953 -0.055 1 48.97 29 ASP B N 1
ATOM 4542 C CA . ASP B 1 29 ? -24.516 32.562 1.122 1 48.97 29 ASP B CA 1
ATOM 4543 C C . ASP B 1 29 ? -23.188 31.891 1.46 1 48.97 29 ASP B C 1
ATOM 4545 O O . ASP B 1 29 ? -22.344 32.5 2.129 1 48.97 29 ASP B O 1
ATOM 4549 N N . SER B 1 30 ? -22.984 30.797 1.03 1 53.09 30 SER B N 1
ATOM 4550 C CA . SER B 1 30 ? -21.797 30.078 1.484 1 53.09 30 SER B CA 1
ATOM 4551 C C . SER B 1 30 ? -20.516 30.672 0.882 1 53.09 30 SER B C 1
ATOM 4553 O O . SER B 1 30 ? -19.484 30.75 1.549 1 53.09 30 SER B O 1
ATOM 4555 N N . TRP B 1 31 ? -20.625 31.156 -0.491 1 55.97 31 TRP B N 1
ATOM 4556 C CA . TRP B 1 31 ? -19.453 31.797 -1.085 1 55.97 31 TRP B CA 1
ATOM 4557 C C . TRP B 1 31 ? -19.016 33 -0.27 1 55.97 31 TRP B C 1
ATOM 4559 O O . TRP B 1 31 ? -17.828 33.25 -0.1 1 55.97 31 TRP B O 1
ATOM 4569 N N . ASN B 1 32 ? -20.109 33.562 0.32 1 58.03 32 ASN B N 1
ATOM 4570 C CA . ASN B 1 32 ? -19.859 34.844 1.008 1 58.03 32 ASN B CA 1
ATOM 4571 C C . ASN B 1 32 ? -19.031 34.625 2.273 1 58.03 32 ASN B C 1
ATOM 4573 O O . ASN B 1 32 ? -18.203 35.469 2.623 1 58.03 32 ASN B O 1
ATOM 4577 N N . ARG B 1 33 ? -18.969 33.438 2.762 1 64.12 33 ARG B N 1
ATOM 4578 C CA . ARG B 1 33 ? -18.297 33.312 4.055 1 64.12 33 ARG B CA 1
ATOM 4579 C C . ARG B 1 33 ? -16.797 33.188 3.887 1 64.12 33 ARG B C 1
ATOM 4581 O O . ARG B 1 33 ? -16.016 33.844 4.598 1 64.12 33 ARG B O 1
ATOM 4588 N N . PHE B 1 34 ? -16.344 32.5 2.926 1 73.06 34 PHE B N 1
ATOM 4589 C CA . PHE B 1 34 ? -14.914 32.281 2.758 1 73.06 34 PHE B CA 1
ATOM 4590 C C . PHE B 1 34 ? -14.242 33.469 2.1 1 73.06 34 PHE B C 1
ATOM 4592 O O . PHE B 1 34 ? -13.102 33.812 2.432 1 73.06 34 PHE B O 1
ATOM 4599 N N . SER B 1 35 ? -15.055 34.156 1.265 1 73.38 35 SER B N 1
ATOM 4600 C CA . SER B 1 35 ? -14.477 35.312 0.598 1 73.38 35 SER B CA 1
ATOM 4601 C C . SER B 1 35 ? -14.383 36.5 1.545 1 73.38 35 SER B C 1
ATOM 4603 O O . SER B 1 35 ? -13.625 37.438 1.301 1 73.38 35 SER B O 1
ATOM 4605 N N . LYS B 1 36 ? -15.086 36.406 2.766 1 75.94 36 LYS B N 1
ATOM 4606 C CA . LYS B 1 36 ? -15.117 37.5 3.705 1 75.94 36 LYS B CA 1
ATOM 4607 C C . LYS B 1 36 ? -14.164 37.25 4.879 1 75.94 36 LYS B C 1
ATOM 4609 O O . LYS B 1 36 ? -14.242 37.938 5.898 1 75.94 36 LYS B O 1
ATOM 4614 N N . ILE B 1 37 ? -13.305 36.406 4.637 1 81.06 37 ILE B N 1
ATOM 4615 C CA . ILE B 1 37 ? -12.367 36.125 5.719 1 81.06 37 ILE B CA 1
ATOM 4616 C C . ILE B 1 37 ? -11.359 37.25 5.84 1 81.06 37 ILE B C 1
ATOM 4618 O O . ILE B 1 37 ? -10.969 37.875 4.836 1 81.06 37 ILE B O 1
ATOM 4622 N N . SER B 1 38 ? -11.031 37.594 7.059 1 85.31 38 SER B N 1
ATOM 4623 C CA . SER B 1 38 ? -10.055 38.656 7.305 1 85.31 38 SER B CA 1
ATOM 4624 C C . SER B 1 38 ? -8.672 38.25 6.809 1 85.31 38 SER B C 1
ATOM 4626 O O . SER B 1 38 ? -8.375 37.062 6.68 1 85.31 38 SER B O 1
ATOM 4628 N N . ASN B 1 39 ? -7.898 39.25 6.469 1 87.69 39 ASN B N 1
ATOM 4629 C CA . ASN B 1 39 ? -6.523 39 6.043 1 87.69 39 ASN B CA 1
ATOM 4630 C C . ASN B 1 39 ? -5.73 38.281 7.117 1 87.69 39 ASN B C 1
ATOM 4632 O O . ASN B 1 39 ? -4.883 37.438 6.801 1 87.69 39 ASN B O 1
ATOM 4636 N N . HIS B 1 40 ? -6.082 38.594 8.32 1 87.12 40 HIS B N 1
ATOM 4637 C CA . HIS B 1 40 ? -5.395 37.938 9.422 1 87.12 40 HIS B CA 1
ATOM 4638 C C . HIS B 1 40 ? -5.719 36.438 9.469 1 87.12 40 HIS B C 1
ATOM 4640 O O . HIS B 1 40 ? -4.824 35.625 9.633 1 87.12 40 HIS B O 1
ATOM 4646 N N . ASP B 1 41 ? -6.953 36.156 9.258 1 87.94 41 ASP B N 1
ATOM 4647 C CA . ASP B 1 41 ? -7.363 34.75 9.273 1 87.94 41 ASP B CA 1
ATOM 4648 C C . ASP B 1 41 ? -6.852 34.031 8.039 1 87.94 41 ASP B C 1
ATOM 4650 O O . ASP B 1 41 ? -6.477 32.844 8.117 1 87.94 41 ASP B O 1
ATOM 4654 N N . PHE B 1 42 ? -6.801 34.75 6.984 1 90.88 42 PHE B N 1
ATOM 4655 C CA . PHE B 1 42 ? -6.277 34.188 5.754 1 90.88 42 PHE B CA 1
ATOM 4656 C C . PHE B 1 42 ? -4.82 33.75 5.922 1 90.88 42 PHE B C 1
ATOM 4658 O O . PHE B 1 42 ? -4.426 32.688 5.492 1 90.88 42 PHE B O 1
ATOM 4665 N N . GLN B 1 43 ? -4.047 34.562 6.605 1 90 43 GLN B N 1
ATOM 4666 C CA . GLN B 1 43 ? -2.643 34.281 6.852 1 90 43 GLN B CA 1
ATOM 4667 C C . GLN B 1 43 ? -2.494 33.094 7.824 1 90 43 GLN B C 1
ATOM 4669 O O . GLN B 1 43 ? -1.627 32.25 7.645 1 90 43 GLN B O 1
ATOM 4674 N N . ARG B 1 44 ? -3.375 33.031 8.727 1 87.69 44 ARG B N 1
ATOM 4675 C CA . ARG B 1 44 ? -3.326 31.969 9.734 1 87.69 44 ARG B CA 1
ATOM 4676 C C . ARG B 1 44 ? -3.611 30.609 9.109 1 87.69 44 ARG B C 1
ATOM 4678 O O . ARG B 1 44 ? -3.084 29.594 9.555 1 87.69 44 ARG B O 1
ATOM 4685 N N . ILE B 1 45 ? -4.391 30.641 8.062 1 89 45 ILE B N 1
ATOM 4686 C CA . ILE B 1 45 ? -4.848 29.391 7.473 1 89 45 ILE B CA 1
ATOM 4687 C C . ILE B 1 45 ? -3.838 28.922 6.43 1 89 45 ILE B C 1
ATOM 4689 O O . ILE B 1 45 ? -3.574 27.719 6.316 1 89 45 ILE B O 1
ATOM 4693 N N . PHE B 1 46 ? -3.17 29.812 5.758 1 92.75 46 PHE B N 1
ATOM 4694 C CA . PHE B 1 46 ? -2.414 29.375 4.586 1 92.75 46 PHE B CA 1
ATOM 4695 C C . PHE B 1 46 ? -0.917 29.531 4.82 1 92.75 46 PHE B C 1
ATOM 4697 O O . PHE B 1 46 ? -0.106 28.969 4.078 1 92.75 46 PHE B O 1
ATOM 4704 N N . LEU B 1 47 ? -0.483 30.297 5.828 1 92.12 47 LEU B N 1
ATOM 4705 C CA . LEU B 1 47 ? 0.946 30.484 6.059 1 92.12 47 LEU B CA 1
ATOM 4706 C C . LEU B 1 47 ? 1.455 29.531 7.129 1 92.12 47 LEU B C 1
ATOM 4708 O O . LEU B 1 47 ? 0.789 29.312 8.148 1 92.12 47 LEU B O 1
ATOM 4712 N N . PRO B 1 48 ? 2.586 28.906 6.84 1 92.44 48 PRO B N 1
ATOM 4713 C CA . PRO B 1 48 ? 3.188 28.078 7.887 1 92.44 48 PRO B CA 1
ATOM 4714 C C . PRO B 1 48 ? 3.611 28.891 9.109 1 92.44 48 PRO B C 1
ATOM 4716 O O . PRO B 1 48 ? 3.951 30.078 8.984 1 92.44 48 PRO B O 1
ATOM 4719 N N . ASN B 1 49 ? 3.635 28.312 10.242 1 88.94 49 ASN B N 1
ATOM 4720 C CA . ASN B 1 49 ? 3.877 29.031 11.484 1 88.94 49 ASN B CA 1
ATOM 4721 C C . ASN B 1 49 ? 5.359 29.328 11.672 1 88.94 49 ASN B C 1
ATOM 4723 O O . ASN B 1 49 ? 5.734 30.047 12.609 1 88.94 49 ASN B O 1
ATOM 4727 N N . TYR B 1 50 ? 6.242 28.875 10.805 1 89.62 50 TYR B N 1
ATOM 4728 C CA . TYR B 1 50 ? 7.672 29.109 10.961 1 89.62 50 TYR B CA 1
ATOM 4729 C C . TYR B 1 50 ? 8.227 29.891 9.773 1 89.62 50 TYR B C 1
ATOM 4731 O O . TYR B 1 50 ? 9.445 30.016 9.617 1 89.62 50 TYR B O 1
ATOM 4739 N N . LEU B 1 51 ? 7.332 30.406 8.938 1 88.88 51 LEU B N 1
ATOM 4740 C CA . LEU B 1 51 ? 7.758 31.156 7.766 1 88.88 51 LEU B CA 1
ATOM 4741 C C . LEU B 1 51 ? 8.602 32.375 8.164 1 88.88 51 LEU B C 1
ATOM 4743 O O . LEU B 1 51 ? 9.688 32.594 7.617 1 88.88 51 LEU B O 1
ATOM 4747 N N . ASP B 1 52 ? 8.164 33.094 9.18 1 83.19 52 ASP B N 1
ATOM 4748 C CA . ASP B 1 52 ? 8.852 34.312 9.602 1 83.19 52 ASP B CA 1
ATOM 4749 C C . ASP B 1 52 ? 10.211 34 10.219 1 83.19 52 ASP B C 1
ATOM 4751 O O . ASP B 1 52 ? 11.18 34.719 10.023 1 83.19 52 ASP B O 1
ATOM 4755 N N . ASP B 1 53 ? 10.242 32.906 10.914 1 83.88 53 ASP B N 1
ATOM 4756 C CA . ASP B 1 53 ? 11.484 32.5 11.57 1 83.88 53 ASP B CA 1
ATOM 4757 C C . ASP B 1 53 ? 12.492 31.969 10.547 1 83.88 53 ASP B C 1
ATOM 4759 O O . ASP B 1 53 ? 13.703 32.156 10.703 1 83.88 53 ASP B O 1
ATOM 4763 N N . LEU B 1 54 ? 11.93 31.406 9.578 1 79.56 54 LEU B N 1
ATOM 4764 C CA . LEU B 1 54 ? 12.805 30.828 8.57 1 79.56 54 LEU B CA 1
ATOM 4765 C C . LEU B 1 54 ? 13.328 31.891 7.613 1 79.56 54 LEU B C 1
ATOM 4767 O O . LEU B 1 54 ? 14.508 31.891 7.266 1 79.56 54 LEU B O 1
ATOM 4771 N N . MET B 1 55 ? 12.484 32.656 7.023 1 69.75 55 MET B N 1
ATOM 4772 C CA . MET B 1 55 ? 12.891 33.562 5.957 1 69.75 55 MET B CA 1
ATOM 4773 C C . MET B 1 55 ? 13.188 34.969 6.512 1 69.75 55 MET B C 1
ATOM 4775 O O . MET B 1 55 ? 13.68 35.844 5.785 1 69.75 55 MET B O 1
ATOM 4779 N N . ILE B 1 56 ? 13.633 35.094 7.93 1 59.44 56 ILE B N 1
ATOM 4780 C CA . ILE B 1 56 ? 14.148 36.25 8.664 1 59.44 56 ILE B CA 1
ATOM 4781 C C . ILE B 1 56 ? 13.492 37.531 8.141 1 59.44 56 ILE B C 1
ATOM 4783 O O . ILE B 1 56 ? 14.156 38.375 7.516 1 59.44 56 ILE B O 1
ATOM 4787 N N . PHE B 1 57 ? 12.258 37.594 7.82 1 53.47 57 PHE B N 1
ATOM 4788 C CA . PHE B 1 57 ? 11.742 38.875 7.383 1 53.47 57 PHE B CA 1
ATOM 4789 C C . PHE B 1 57 ? 11.883 39.938 8.492 1 53.47 57 PHE B C 1
ATOM 4791 O O . PHE B 1 57 ? 11.906 41.125 8.219 1 53.47 57 PHE B O 1
ATOM 4798 N N . LYS B 1 58 ? 11.922 39.469 9.742 1 48.88 58 LYS B N 1
ATOM 4799 C CA . LYS B 1 58 ? 11.883 40.5 10.766 1 48.88 58 LYS B CA 1
ATOM 4800 C C . LYS B 1 58 ? 13.266 41.125 10.992 1 48.88 58 LYS B C 1
ATOM 4802 O O . LYS B 1 58 ? 13.383 42.312 11.297 1 48.88 58 LYS B O 1
ATOM 4807 N N . ASN B 1 59 ? 14.297 40.188 11.438 1 46.38 59 ASN B N 1
ATOM 4808 C CA . ASN B 1 59 ? 15.453 40.906 11.984 1 46.38 59 ASN B CA 1
ATOM 4809 C C . ASN B 1 59 ? 16.344 41.469 10.875 1 46.38 59 ASN B C 1
ATOM 4811 O O . ASN B 1 59 ? 16.469 40.844 9.805 1 46.38 59 ASN B O 1
ATOM 4815 N N . ASN B 1 60 ? 16.641 42.688 10.93 1 44.66 60 ASN B N 1
ATOM 4816 C CA . ASN B 1 60 ? 17.484 43.656 10.25 1 44.66 60 ASN B CA 1
ATOM 4817 C C . ASN B 1 60 ? 18.797 43.031 9.797 1 44.66 60 ASN B C 1
ATOM 4819 O O . ASN B 1 60 ? 19.547 43.625 9.023 1 44.66 60 ASN B O 1
ATOM 4823 N N . ASN B 1 61 ? 19.406 42.188 10.562 1 44.38 61 ASN B N 1
ATOM 4824 C CA . ASN B 1 61 ? 20.766 41.812 10.203 1 44.38 61 ASN B CA 1
ATOM 4825 C C . ASN B 1 61 ? 20.781 40.812 9.039 1 44.38 61 ASN B C 1
ATOM 4827 O O . ASN B 1 61 ? 21.297 39.719 9.172 1 44.38 61 ASN B O 1
ATOM 4831 N N . SER B 1 62 ? 19.812 40.688 8.234 1 49.53 62 SER B N 1
ATOM 4832 C CA . SER B 1 62 ? 19.453 39.75 7.168 1 49.53 62 SER B CA 1
ATOM 4833 C C . SER B 1 62 ? 20.438 39.844 6.008 1 49.53 62 SER B C 1
ATOM 4835 O O . SER B 1 62 ? 20.062 40.188 4.887 1 49.53 62 SER B O 1
ATOM 4837 N N . ASP B 1 63 ? 21.469 40.094 6.227 1 51.62 63 ASP B N 1
ATOM 4838 C CA . ASP B 1 63 ? 22.484 40.281 5.195 1 51.62 63 ASP B CA 1
ATOM 4839 C C . ASP B 1 63 ? 22.656 39 4.363 1 51.62 63 ASP B C 1
ATOM 4841 O O . ASP B 1 63 ? 23.234 39.031 3.277 1 51.62 63 ASP B O 1
ATOM 4845 N N . LEU B 1 64 ? 22.078 37.875 4.836 1 60.06 64 LEU B N 1
ATOM 4846 C CA . LEU B 1 64 ? 22.625 36.688 4.137 1 60.06 64 LEU B CA 1
ATOM 4847 C C . LEU B 1 64 ? 21.656 36.219 3.074 1 60.06 64 LEU B C 1
ATOM 4849 O O . LEU B 1 64 ? 22 35.344 2.26 1 60.06 64 LEU B O 1
ATOM 4853 N N . ILE B 1 65 ? 20.406 36.812 3.059 1 69.44 65 ILE B N 1
ATOM 4854 C CA . ILE B 1 65 ? 19.516 36.312 2.014 1 69.44 65 ILE B CA 1
ATOM 4855 C C . ILE B 1 65 ? 19.734 37.094 0.726 1 69.44 65 ILE B C 1
ATOM 4857 O O . ILE B 1 65 ? 19.859 38.312 0.752 1 69.44 65 ILE B O 1
ATOM 4861 N N . ASP B 1 66 ? 19.984 36.344 -0.332 1 76.75 66 ASP B N 1
ATOM 4862 C CA . ASP B 1 66 ? 20.078 36.938 -1.658 1 76.75 66 ASP B CA 1
ATOM 4863 C C . ASP B 1 66 ? 18.938 37.938 -1.9 1 76.75 66 ASP B C 1
ATOM 4865 O O . ASP B 1 66 ? 17.797 37.656 -1.524 1 76.75 66 ASP B O 1
ATOM 4869 N N . GLN B 1 67 ? 19.219 39.156 -2.215 1 82.25 67 GLN B N 1
ATOM 4870 C CA . GLN B 1 67 ? 18.266 40.25 -2.434 1 82.25 67 GLN B CA 1
ATOM 4871 C C . GLN B 1 67 ? 17.141 39.812 -3.367 1 82.25 67 GLN B C 1
ATOM 4873 O O . GLN B 1 67 ? 15.977 40.125 -3.139 1 82.25 67 GLN B O 1
ATOM 4878 N N . LYS B 1 68 ? 17.5 39.031 -4.348 1 86.56 68 LYS B N 1
ATOM 4879 C CA . LYS B 1 68 ? 16.469 38.594 -5.297 1 86.56 68 LYS B CA 1
ATOM 4880 C C . LYS B 1 68 ? 15.5 37.625 -4.641 1 86.56 68 LYS B C 1
ATOM 4882 O O . LYS B 1 68 ? 14.297 37.656 -4.906 1 86.56 68 LYS B O 1
ATOM 4887 N N . CYS B 1 69 ? 15.984 36.812 -3.838 1 87.88 69 CYS B N 1
ATOM 4888 C CA . CYS B 1 69 ? 15.141 35.844 -3.119 1 87.88 69 CYS B CA 1
ATOM 4889 C C . CYS B 1 69 ? 14.156 36.594 -2.213 1 87.88 69 CYS B C 1
ATOM 4891 O O . CYS B 1 69 ? 12.961 36.281 -2.209 1 87.88 69 CYS B O 1
ATOM 4893 N N . ARG B 1 70 ? 14.617 37.594 -1.54 1 85.56 70 ARG B N 1
ATOM 4894 C CA . ARG B 1 70 ? 13.766 38.344 -0.64 1 85.56 70 ARG B CA 1
ATOM 4895 C C . ARG B 1 70 ? 12.68 39.094 -1.413 1 85.56 70 ARG B C 1
ATOM 4897 O O . ARG B 1 70 ? 11.523 39.125 -0.987 1 85.56 70 ARG B O 1
ATOM 4904 N N . GLN B 1 71 ? 13.094 39.625 -2.502 1 87.75 71 GLN B N 1
ATOM 4905 C CA . GLN B 1 71 ? 12.133 40.375 -3.318 1 87.75 71 GLN B CA 1
ATOM 4906 C C . GLN B 1 71 ? 11.055 39.438 -3.865 1 87.75 71 GLN B C 1
ATOM 4908 O O . GLN B 1 71 ? 9.867 39.781 -3.863 1 87.75 71 GLN B O 1
ATOM 4913 N N . ASP B 1 72 ? 11.484 38.344 -4.297 1 89.5 72 ASP B N 1
ATOM 4914 C CA . ASP B 1 72 ? 10.523 37.375 -4.844 1 89.5 72 ASP B CA 1
ATOM 4915 C C . ASP B 1 72 ? 9.562 36.875 -3.766 1 89.5 72 ASP B C 1
ATOM 4917 O O . ASP B 1 72 ? 8.352 36.812 -3.992 1 89.5 72 ASP B O 1
ATOM 4921 N N . LEU B 1 73 ? 10.062 36.625 -2.629 1 90.06 73 LEU B N 1
ATOM 4922 C CA . LEU B 1 73 ? 9.227 36.125 -1.537 1 90.06 73 LEU B CA 1
ATOM 4923 C C . LEU B 1 73 ? 8.234 37.219 -1.096 1 90.06 73 LEU B C 1
ATOM 4925 O O . LEU B 1 73 ? 7.074 36.906 -0.8 1 90.06 73 LEU B O 1
ATOM 4929 N N . GLN B 1 74 ? 8.695 38.406 -1.072 1 88.5 74 GLN B N 1
ATOM 4930 C CA . GLN B 1 74 ? 7.809 39.5 -0.7 1 88.5 74 GLN B CA 1
ATOM 4931 C C . GLN B 1 74 ? 6.723 39.719 -1.752 1 88.5 74 GLN B C 1
ATOM 4933 O O . GLN B 1 74 ? 5.566 40 -1.414 1 88.5 74 GLN B O 1
ATOM 4938 N N . SER B 1 75 ? 7.164 39.562 -2.934 1 89.44 75 SER B N 1
ATOM 4939 C CA . SER B 1 75 ? 6.18 39.688 -4.004 1 89.44 75 SER B CA 1
ATOM 4940 C C . SER B 1 75 ? 5.133 38.594 -3.93 1 89.44 75 SER B C 1
ATOM 4942 O O . SER B 1 75 ? 3.939 38.844 -4.098 1 89.44 75 SER B O 1
ATOM 4944 N N . ILE B 1 76 ? 5.582 37.406 -3.633 1 92.06 76 ILE B N 1
ATOM 4945 C CA . ILE B 1 76 ? 4.672 36.281 -3.518 1 92.06 76 ILE B CA 1
ATOM 4946 C C . ILE B 1 76 ? 3.719 36.5 -2.346 1 92.06 76 ILE B C 1
ATOM 4948 O O . ILE B 1 76 ? 2.512 36.281 -2.467 1 92.06 76 ILE B O 1
ATOM 4952 N N . LEU B 1 77 ? 4.219 37 -1.286 1 92.12 77 LEU B N 1
ATOM 4953 C CA . LEU B 1 77 ? 3.416 37.219 -0.094 1 92.12 77 LEU B CA 1
ATOM 4954 C C . LEU B 1 77 ? 2.373 38.312 -0.35 1 92.12 77 LEU B C 1
ATOM 4956 O O . LEU B 1 77 ? 1.215 38.188 0.051 1 92.12 77 LEU B O 1
ATOM 4960 N N . ASN B 1 78 ? 2.768 39.312 -1.048 1 90.12 78 ASN B N 1
ATOM 4961 C CA . ASN B 1 78 ? 1.844 40.406 -1.346 1 90.12 78 ASN B CA 1
ATOM 4962 C C . ASN B 1 78 ? 0.731 39.969 -2.289 1 90.12 78 ASN B C 1
ATOM 4964 O O . ASN B 1 78 ? -0.436 40.281 -2.082 1 90.12 78 ASN B O 1
ATOM 4968 N N . GLU B 1 79 ? 1.138 39.219 -3.238 1 90.38 79 GLU B N 1
ATOM 4969 C CA . GLU B 1 79 ? 0.137 38.719 -4.184 1 90.38 79 GLU B CA 1
ATOM 4970 C C . GLU B 1 79 ? -0.834 37.781 -3.506 1 90.38 79 GLU B C 1
ATOM 4972 O O . GLU B 1 79 ? -2.012 37.719 -3.865 1 90.38 79 GLU B O 1
ATOM 4977 N N . MET B 1 80 ? -0.401 37.031 -2.529 1 92.25 80 MET B N 1
ATOM 4978 C CA . MET B 1 80 ? -1.253 36.094 -1.801 1 92.25 80 MET B CA 1
ATOM 4979 C C . MET B 1 80 ? -2.195 36.844 -0.859 1 92.25 80 MET B C 1
ATOM 4981 O O . MET B 1 80 ? -3.4 36.594 -0.853 1 92.25 80 MET B O 1
ATOM 4985 N N . ILE B 1 81 ? -1.685 37.812 -0.119 1 90 81 ILE B N 1
ATOM 4986 C CA . ILE B 1 81 ? -2.438 38.469 0.96 1 90 81 ILE B CA 1
ATOM 4987 C C . ILE B 1 81 ? -3.416 39.469 0.38 1 90 81 ILE B C 1
ATOM 4989 O O . ILE B 1 81 ? -4.582 39.531 0.781 1 90 81 ILE B O 1
ATOM 4993 N N . TYR B 1 82 ? -3.02 40.188 -0.672 1 88.19 82 TYR B N 1
ATOM 4994 C CA . TYR B 1 82 ? -3.857 41.281 -1.12 1 88.19 82 TYR B CA 1
ATOM 4995 C C . TYR B 1 82 ? -4.699 40.875 -2.324 1 88.19 82 TYR B C 1
ATOM 4997 O O . TYR B 1 82 ? -5.824 41.375 -2.492 1 88.19 82 TYR B O 1
ATOM 5005 N N . LYS B 1 83 ? -4.191 39.969 -3.104 1 88.12 83 LYS B N 1
ATOM 5006 C CA . LYS B 1 83 ? -4.926 39.625 -4.316 1 88.12 83 LYS B CA 1
ATOM 5007 C C . LYS B 1 83 ? -5.434 38.188 -4.254 1 88.12 83 LYS B C 1
ATOM 5009 O O . LYS B 1 83 ? -6.203 37.75 -5.117 1 88.12 83 LYS B O 1
ATOM 5014 N N . HIS B 1 84 ? -5.008 37.469 -3.309 1 89.75 84 HIS B N 1
ATOM 5015 C CA . HIS B 1 84 ? -5.414 36.062 -3.137 1 89.75 84 HIS B CA 1
ATOM 5016 C C . HIS B 1 84 ? -5.199 35.281 -4.418 1 89.75 84 HIS B C 1
ATOM 5018 O O . HIS B 1 84 ? -6.066 34.5 -4.82 1 89.75 84 HIS B O 1
ATOM 5024 N N . LYS B 1 85 ? -4.051 35.531 -5.023 1 89.56 85 LYS B N 1
ATOM 5025 C CA . LYS B 1 85 ? -3.721 34.812 -6.254 1 89.56 85 LYS B CA 1
ATOM 5026 C C . LYS B 1 85 ? -3.48 33.344 -5.984 1 89.56 85 LYS B C 1
ATOM 5028 O O . LYS B 1 85 ? -2.877 32.969 -4.973 1 89.56 85 LYS B O 1
ATOM 5033 N N . LEU B 1 86 ? -3.9 32.531 -6.879 1 89.88 86 LEU B N 1
ATOM 5034 C CA . LEU B 1 86 ? -3.848 31.078 -6.727 1 89.88 86 LEU B CA 1
ATOM 5035 C C . LEU B 1 86 ? -2.402 30.594 -6.664 1 89.88 86 LEU B C 1
ATOM 5037 O O . LEU B 1 86 ? -2.033 29.844 -5.754 1 89.88 86 LEU B O 1
ATOM 5041 N N . TRP B 1 87 ? -1.522 31.016 -7.648 1 88.56 87 TRP B N 1
ATOM 5042 C CA . TRP B 1 87 ? -0.153 30.516 -7.734 1 88.56 87 TRP B CA 1
ATOM 5043 C C . TRP B 1 87 ? 0.645 30.906 -6.492 1 88.56 87 TRP B C 1
ATOM 5045 O O . TRP B 1 87 ? 1.448 30.125 -5.988 1 88.56 87 TRP B O 1
ATOM 5055 N N . ALA B 1 88 ? 0.407 32.094 -5.977 1 91.19 88 ALA B N 1
ATOM 5056 C CA . ALA B 1 88 ? 1.116 32.562 -4.793 1 91.19 88 ALA B CA 1
ATOM 5057 C C . ALA B 1 88 ? 0.679 31.812 -3.543 1 91.19 88 ALA B C 1
ATOM 5059 O O . ALA B 1 88 ? 1.512 31.438 -2.713 1 91.19 88 ALA B O 1
ATOM 5060 N N . THR B 1 89 ? -0.624 31.547 -3.459 1 93.19 89 THR B N 1
ATOM 5061 C CA . THR B 1 89 ? -1.142 30.844 -2.291 1 93.19 89 THR B CA 1
ATOM 5062 C C . THR B 1 89 ? -0.723 29.375 -2.314 1 93.19 89 THR B C 1
ATOM 5064 O O . THR B 1 89 ? -0.473 28.781 -1.266 1 93.19 89 THR B O 1
ATOM 5067 N N . LYS B 1 90 ? -0.631 28.828 -3.514 1 93.5 90 LYS B N 1
ATOM 5068 C CA . LYS B 1 90 ? -0.231 27.422 -3.656 1 93.5 90 LYS B CA 1
ATOM 5069 C C . LYS B 1 90 ? 1.2 27.219 -3.172 1 93.5 90 LYS B C 1
ATOM 5071 O O . LYS B 1 90 ? 1.534 26.141 -2.66 1 93.5 90 LYS B O 1
ATOM 5076 N N . ILE B 1 91 ? 2.064 28.203 -3.344 1 94.12 91 ILE B N 1
ATOM 5077 C CA . ILE B 1 91 ? 3.459 28.062 -2.939 1 94.12 91 ILE B CA 1
ATOM 5078 C C . ILE B 1 91 ? 3.541 27.859 -1.428 1 94.12 91 ILE B C 1
ATOM 5080 O O . ILE B 1 91 ? 4.156 26.906 -0.957 1 94.12 91 ILE B O 1
ATOM 5084 N N . PHE B 1 92 ? 2.816 28.656 -0.682 1 94.56 92 PHE B N 1
ATOM 5085 C CA . PHE B 1 92 ? 2.889 28.578 0.771 1 94.56 92 PHE B CA 1
ATOM 5086 C C . PHE B 1 92 ? 2.027 27.422 1.288 1 94.56 92 PHE B C 1
ATOM 5088 O O . PHE B 1 92 ? 2.355 26.797 2.299 1 94.56 92 PHE B O 1
ATOM 5095 N N . ASN B 1 93 ? 0.954 27.156 0.574 1 95.62 93 ASN B N 1
ATOM 5096 C CA . ASN B 1 93 ? 0.089 26.047 0.979 1 95.62 93 ASN B CA 1
ATOM 5097 C C . ASN B 1 93 ? 0.758 24.703 0.745 1 95.62 93 ASN B C 1
ATOM 5099 O O . ASN B 1 93 ? 0.318 23.688 1.284 1 95.62 93 ASN B O 1
ATOM 5103 N N . SER B 1 94 ? 1.82 24.656 0.017 1 96.31 94 SER B N 1
ATOM 5104 C CA . SER B 1 94 ? 2.547 23.422 -0.226 1 96.31 94 SER B CA 1
ATOM 5105 C C . SER B 1 94 ? 3.502 23.109 0.919 1 96.31 94 SER B C 1
ATOM 5107 O O . SER B 1 94 ? 4.012 21.984 1.021 1 96.31 94 SER B O 1
ATOM 5109 N N . TRP B 1 95 ? 3.732 24.109 1.771 1 96.56 95 TRP B N 1
ATOM 5110 C CA . TRP B 1 95 ? 4.641 23.938 2.898 1 96.56 95 TRP B CA 1
ATOM 5111 C C . TRP B 1 95 ? 4.012 23.047 3.969 1 96.56 95 TRP B C 1
ATOM 5113 O O . TRP B 1 95 ? 2.783 22.984 4.082 1 96.56 95 TRP B O 1
ATOM 5123 N N . SER B 1 96 ? 4.883 22.312 4.648 1 95.19 96 SER B N 1
ATOM 5124 C CA . SER B 1 96 ? 4.402 21.781 5.918 1 95.19 96 SER B CA 1
ATOM 5125 C C . SER B 1 96 ? 3.916 22.891 6.84 1 95.19 96 SER B C 1
ATOM 5127 O O . SER B 1 96 ? 4.609 23.891 7.035 1 95.19 96 SER B O 1
ATOM 5129 N N . PRO B 1 97 ? 2.754 22.797 7.352 1 93.56 97 PRO B N 1
ATOM 5130 C CA . PRO B 1 97 ? 2.174 23.922 8.094 1 93.56 97 PRO B CA 1
ATOM 5131 C C . PRO B 1 97 ? 2.898 24.203 9.406 1 93.56 97 PRO B C 1
ATOM 5133 O O . PRO B 1 97 ? 2.936 25.344 9.867 1 93.56 97 PRO B O 1
ATOM 5136 N N . THR B 1 98 ? 3.408 23.156 10.039 1 92.88 98 THR B N 1
ATOM 5137 C CA . THR B 1 98 ? 4.086 23.312 11.32 1 92.88 98 THR B CA 1
ATOM 5138 C C . THR B 1 98 ? 5.426 22.594 11.32 1 92.88 98 THR B C 1
ATOM 5140 O O . THR B 1 98 ? 5.641 21.672 10.523 1 92.88 98 THR B O 1
ATOM 5143 N N . LEU B 1 99 ? 6.305 23.047 12.141 1 90.81 99 LEU B N 1
ATOM 5144 C CA . LEU B 1 99 ? 7.598 22.391 12.266 1 90.81 99 LEU B CA 1
ATOM 5145 C C . LEU B 1 99 ? 7.461 21.062 13.016 1 90.81 99 LEU B C 1
ATOM 5147 O O . LEU B 1 99 ? 8.188 20.109 12.734 1 90.81 99 LEU B O 1
ATOM 5151 N N . VAL B 1 100 ? 6.5 21.062 13.961 1 91.44 100 VAL B N 1
ATOM 5152 C CA . VAL B 1 100 ? 6.211 19.844 14.703 1 91.44 100 VAL B CA 1
ATOM 5153 C C . VAL B 1 100 ? 4.918 19.219 14.188 1 91.44 100 VAL B C 1
ATOM 5155 O O . VAL B 1 100 ? 3.857 19.844 14.219 1 91.44 100 VAL B O 1
ATOM 5158 N N . SER B 1 101 ? 5.02 18.062 13.68 1 92.19 101 SER B N 1
ATOM 5159 C CA . SER B 1 101 ? 3.873 17.391 13.078 1 92.19 101 SER B CA 1
ATOM 5160 C C . SER B 1 101 ? 2.977 16.766 14.141 1 92.19 101 SER B C 1
ATOM 5162 O O . SER B 1 101 ? 3.369 16.672 15.305 1 92.19 101 SER B O 1
ATOM 5164 N N . SER B 1 102 ? 1.791 16.438 13.68 1 94.44 102 SER B N 1
ATOM 5165 C CA . SER B 1 102 ? 0.914 15.664 14.547 1 94.44 102 SER B CA 1
ATOM 5166 C C . SER B 1 102 ? 1.526 14.305 14.875 1 94.44 102 SER B C 1
ATOM 5168 O O . SER B 1 102 ? 2.045 13.625 13.992 1 94.44 102 SER B O 1
ATOM 5170 N N . GLY B 1 103 ? 1.597 14.023 16.156 1 94.25 103 GLY B N 1
ATOM 5171 C CA . GLY B 1 103 ? 2.164 12.75 16.578 1 94.25 103 GLY B CA 1
ATOM 5172 C C . GLY B 1 103 ? 3.666 12.805 16.766 1 94.25 103 GLY B C 1
ATOM 5173 O O . GLY B 1 103 ? 4.34 11.773 16.734 1 94.25 103 GLY B O 1
ATOM 5174 N N . PHE B 1 104 ? 4.223 13.984 16.922 1 92.88 104 PHE B N 1
ATOM 5175 C CA . PHE B 1 104 ? 5.656 14.18 17.109 1 92.88 104 PHE B CA 1
ATOM 5176 C C . PHE B 1 104 ? 6.141 13.445 18.359 1 92.88 104 PHE B C 1
ATOM 5178 O O . PHE B 1 104 ? 7.211 12.828 18.344 1 92.88 104 PHE B O 1
ATOM 5185 N N . LEU B 1 105 ? 5.367 13.453 19.328 1 91.56 105 LEU B N 1
ATOM 5186 C CA . LEU B 1 105 ? 5.773 12.875 20.609 1 91.56 105 LEU B CA 1
ATOM 5187 C C . LEU B 1 105 ? 5.652 11.359 20.578 1 91.56 105 LEU B C 1
ATOM 5189 O O . LEU B 1 105 ? 6.078 10.68 21.516 1 91.56 105 LEU B O 1
ATOM 5193 N N . SER B 1 106 ? 5.016 10.898 19.547 1 90.94 106 SER B N 1
ATOM 5194 C CA . SER B 1 106 ? 5 9.453 19.328 1 90.94 106 SER B CA 1
ATOM 5195 C C . SER B 1 106 ? 6.023 9.047 18.281 1 90.94 106 SER B C 1
ATOM 5197 O O . SER B 1 106 ? 6.145 7.863 17.938 1 90.94 106 SER B O 1
ATOM 5199 N N . GLY B 1 107 ? 6.695 10.008 17.734 1 90.31 107 GLY B N 1
ATOM 5200 C CA . GLY B 1 107 ? 7.797 9.695 16.844 1 90.31 107 GLY B CA 1
ATOM 5201 C C . GLY B 1 107 ? 7.488 9.984 15.391 1 90.31 107 GLY B C 1
ATOM 5202 O O . GLY B 1 107 ? 8.156 9.461 14.492 1 90.31 107 GLY B O 1
ATOM 5203 N N . THR B 1 108 ? 6.387 10.68 15.078 1 92.62 108 THR B N 1
ATOM 5204 C CA . THR B 1 108 ? 6.129 11.148 13.719 1 92.62 108 THR B CA 1
ATOM 5205 C C . THR B 1 108 ? 6.949 12.398 13.414 1 92.62 108 THR B C 1
ATOM 5207 O O . THR B 1 108 ? 6.598 13.492 13.844 1 92.62 108 THR B O 1
ATOM 5210 N N . ILE B 1 109 ? 7.953 12.219 12.633 1 91.06 109 ILE B N 1
ATOM 5211 C CA . ILE B 1 109 ? 8.93 13.297 12.539 1 91.06 109 ILE B CA 1
ATOM 5212 C C . ILE B 1 109 ? 8.977 13.828 11.109 1 91.06 109 ILE B C 1
ATOM 5214 O O . ILE B 1 109 ? 9.727 14.758 10.812 1 91.06 109 ILE B O 1
ATOM 5218 N N . THR B 1 110 ? 8.195 13.297 10.25 1 92.62 110 THR B N 1
ATOM 5219 C CA . THR B 1 110 ? 8.266 13.734 8.867 1 92.62 110 THR B CA 1
ATOM 5220 C C . THR B 1 110 ? 6.93 14.305 8.406 1 92.62 110 THR B C 1
ATOM 5222 O O . THR B 1 110 ? 5.871 13.812 8.805 1 92.62 110 THR B O 1
ATOM 5225 N N . ASP B 1 111 ? 6.934 15.375 7.762 1 93.75 111 ASP B N 1
ATOM 5226 C CA . ASP B 1 111 ? 5.836 16 7.027 1 93.75 111 ASP B CA 1
ATOM 5227 C C . ASP B 1 111 ? 6.324 16.594 5.707 1 93.75 111 ASP B C 1
ATOM 5229 O O . ASP B 1 111 ? 7 17.625 5.691 1 93.75 111 ASP B O 1
ATOM 5233 N N . TYR B 1 112 ? 5.988 16.016 4.645 1 93.56 112 TYR B N 1
ATOM 5234 C CA . TYR B 1 112 ? 6.543 16.359 3.342 1 93.56 112 TYR B CA 1
ATOM 5235 C C . TYR B 1 112 ? 5.754 17.5 2.695 1 93.56 112 TYR B C 1
ATOM 5237 O O . TYR B 1 112 ? 6.074 17.938 1.588 1 93.56 112 TYR B O 1
ATOM 5245 N N . GLY B 1 113 ? 4.777 18.016 3.396 1 94.38 113 GLY B N 1
ATOM 5246 C CA . GLY B 1 113 ? 3.941 18.969 2.697 1 94.38 113 GLY B CA 1
ATOM 5247 C C . GLY B 1 113 ? 3.297 18.406 1.446 1 94.38 113 GLY B C 1
ATOM 5248 O O . GLY B 1 113 ? 2.834 17.266 1.445 1 94.38 113 GLY B O 1
ATOM 5249 N N . ASP B 1 114 ? 3.166 19.266 0.458 1 95.25 114 ASP B N 1
ATOM 5250 C CA . ASP B 1 114 ? 2.592 18.766 -0.787 1 95.25 114 ASP B CA 1
ATOM 5251 C C . ASP B 1 114 ? 3.568 18.938 -1.948 1 95.25 114 ASP B C 1
ATOM 5253 O O . ASP B 1 114 ? 3.672 20.016 -2.527 1 95.25 114 ASP B O 1
ATOM 5257 N N . TYR B 1 115 ? 4.219 17.891 -2.305 1 93.56 115 TYR B N 1
ATOM 5258 C CA . TYR B 1 115 ? 5.242 17.828 -3.342 1 93.56 115 TYR B CA 1
ATOM 5259 C C . TYR B 1 115 ? 4.648 18.156 -4.707 1 93.56 115 TYR B C 1
ATOM 5261 O O . TYR B 1 115 ? 5.211 18.953 -5.461 1 93.56 115 TYR B O 1
ATOM 5269 N N . ASP B 1 116 ? 3.562 17.641 -5.027 1 90.12 116 ASP B N 1
ATOM 5270 C CA . ASP B 1 116 ? 2.949 17.766 -6.348 1 90.12 116 ASP B CA 1
ATOM 5271 C C . ASP B 1 116 ? 2.422 19.188 -6.574 1 90.12 116 ASP B C 1
ATOM 5273 O O . ASP B 1 116 ? 2.58 19.734 -7.66 1 90.12 116 ASP B O 1
ATOM 5277 N N . GLN B 1 117 ? 1.781 19.719 -5.562 1 91.69 117 GLN B N 1
ATOM 5278 C CA . GLN B 1 117 ? 1.271 21.078 -5.684 1 91.69 117 GLN B CA 1
ATOM 5279 C C . GLN B 1 117 ? 2.402 22.062 -5.945 1 91.69 117 GLN B C 1
ATOM 5281 O O . GLN B 1 117 ? 2.246 23 -6.734 1 91.69 117 GLN B O 1
ATOM 5286 N N . CYS B 1 118 ? 3.479 21.859 -5.336 1 93.38 118 CYS B N 1
ATOM 5287 C CA . CYS B 1 118 ? 4.625 22.75 -5.5 1 93.38 118 CYS B CA 1
ATOM 5288 C C . CYS B 1 118 ? 5.16 22.688 -6.926 1 93.38 118 CYS B C 1
ATOM 5290 O O . CYS B 1 118 ? 5.387 23.734 -7.555 1 93.38 118 CYS B O 1
ATOM 5292 N N . LEU B 1 119 ? 5.289 21.562 -7.441 1 90.06 119 LEU B N 1
ATOM 5293 C CA . LEU B 1 119 ? 5.926 21.422 -8.742 1 90.06 119 LEU B CA 1
ATOM 5294 C C . LEU B 1 119 ? 4.938 21.688 -9.867 1 90.06 119 LEU B C 1
ATOM 5296 O O . LEU B 1 119 ? 5.332 22.094 -10.961 1 90.06 119 LEU B O 1
ATOM 5300 N N . HIS B 1 120 ? 3.672 21.547 -9.625 1 86.25 120 HIS B N 1
ATOM 5301 C CA . HIS B 1 120 ? 2.658 21.734 -10.656 1 86.25 120 HIS B CA 1
ATOM 5302 C C . HIS B 1 120 ? 2.42 23.219 -10.914 1 86.25 120 HIS B C 1
ATOM 5304 O O . HIS B 1 120 ? 1.815 23.594 -11.922 1 86.25 120 HIS B O 1
ATOM 5310 N N . ILE B 1 121 ? 2.842 24.078 -10.039 1 85.19 121 ILE B N 1
ATOM 5311 C CA . ILE B 1 121 ? 2.719 25.516 -10.242 1 85.19 121 ILE B CA 1
ATOM 5312 C C . ILE B 1 121 ? 3.467 25.922 -11.508 1 85.19 121 ILE B C 1
ATOM 5314 O O . ILE B 1 121 ? 3.029 26.828 -12.227 1 85.19 121 ILE B O 1
ATOM 5318 N N . ASN B 1 122 ? 4.484 25.203 -11.805 1 77 122 ASN B N 1
ATOM 5319 C CA . ASN B 1 122 ? 5.312 25.516 -12.969 1 77 122 ASN B CA 1
ATOM 5320 C C . ASN B 1 122 ? 4.625 25.094 -14.266 1 77 122 ASN B C 1
ATOM 5322 O O . ASN B 1 122 ? 4.945 25.625 -15.336 1 77 122 ASN B O 1
ATOM 5326 N N . ASP B 1 123 ? 3.711 24.156 -14.156 1 68.44 123 ASP B N 1
ATOM 5327 C CA . ASP B 1 123 ? 3.023 23.656 -15.352 1 68.44 123 ASP B CA 1
ATOM 5328 C C . ASP B 1 123 ? 1.947 24.641 -15.805 1 68.44 123 ASP B C 1
ATOM 5330 O O . ASP B 1 123 ? 1.688 24.766 -17 1 68.44 123 ASP B O 1
ATOM 5334 N N . ILE B 1 124 ? 1.152 25.172 -14.883 1 59 124 ILE B N 1
ATOM 5335 C CA . ILE B 1 124 ? 0.047 26.078 -15.195 1 59 124 ILE B CA 1
ATOM 5336 C C . ILE B 1 124 ? 0.593 27.406 -15.727 1 59 124 ILE B C 1
ATOM 5338 O O . ILE B 1 124 ? 0.095 27.938 -16.719 1 59 124 ILE B O 1
ATOM 5342 N N . ASN B 1 125 ? 1.595 27.938 -14.891 1 56.5 125 ASN B N 1
ATOM 5343 C CA . ASN B 1 125 ? 1.993 29.328 -15.148 1 56.5 125 ASN B CA 1
ATOM 5344 C C . ASN B 1 125 ? 3.307 29.391 -15.922 1 56.5 125 ASN B C 1
ATOM 5346 O O . ASN B 1 125 ? 4.348 29.734 -15.352 1 56.5 125 ASN B O 1
ATOM 5350 N N . TYR B 1 126 ? 3.328 28.688 -17.125 1 52.56 126 TYR B N 1
ATOM 5351 C CA . TYR B 1 126 ? 4.582 28.719 -17.875 1 52.56 126 TYR B CA 1
ATOM 5352 C C . TYR B 1 126 ? 5.098 30.156 -18 1 52.56 126 TYR B C 1
ATOM 5354 O O . TYR B 1 126 ? 6.305 30.375 -18.078 1 52.56 126 TYR B O 1
ATOM 5362 N N . ARG B 1 127 ? 4.102 31.062 -17.828 1 54.59 127 ARG B N 1
ATOM 5363 C CA . ARG B 1 127 ? 4.539 32.406 -18.188 1 54.59 127 ARG B CA 1
ATOM 5364 C C . ARG B 1 127 ? 4.961 33.188 -16.953 1 54.59 127 ARG B C 1
ATOM 5366 O O . ARG B 1 127 ? 5.406 34.344 -17.047 1 54.59 127 ARG B O 1
ATOM 5373 N N . HIS B 1 128 ? 4.73 32.469 -15.75 1 60.31 128 HIS B N 1
ATOM 5374 C CA . HIS B 1 128 ? 5.145 33.312 -14.633 1 60.31 128 HIS B CA 1
ATOM 5375 C C . HIS B 1 128 ? 6.645 33.188 -14.383 1 60.31 128 HIS B C 1
ATOM 5377 O O . HIS B 1 128 ? 7.223 32.094 -14.555 1 60.31 128 HIS B O 1
ATOM 5383 N N . PRO B 1 129 ? 7.227 34.281 -14.273 1 66.12 129 PRO B N 1
ATOM 5384 C CA . PRO B 1 129 ? 8.688 34.344 -14.164 1 66.12 129 PRO B CA 1
ATOM 5385 C C . PRO B 1 129 ? 9.219 33.562 -12.945 1 66.12 129 PRO B C 1
ATOM 5387 O O . PRO B 1 129 ? 10.414 33.281 -12.867 1 66.12 129 PRO B O 1
ATOM 5390 N N . ILE B 1 130 ? 8.242 33.156 -11.969 1 81.81 130 ILE B N 1
ATOM 5391 C CA . ILE B 1 130 ? 8.797 32.531 -10.773 1 81.81 130 ILE B CA 1
ATOM 5392 C C . ILE B 1 130 ? 8.617 31.016 -10.852 1 81.81 130 ILE B C 1
ATOM 5394 O O . ILE B 1 130 ? 7.492 30.516 -10.914 1 81.81 130 ILE B O 1
ATOM 5398 N N . GLN B 1 131 ? 9.695 30.359 -11.016 1 87.81 131 GLN B N 1
ATOM 5399 C CA . GLN B 1 131 ? 9.711 28.891 -10.977 1 87.81 131 GLN B CA 1
ATOM 5400 C C . GLN B 1 131 ? 9.945 28.391 -9.555 1 87.81 131 GLN B C 1
ATOM 5402 O O . GLN B 1 131 ? 10.734 28.969 -8.805 1 87.81 131 GLN B O 1
ATOM 5407 N N . THR B 1 132 ? 9.164 27.344 -9.219 1 92.31 132 THR B N 1
ATOM 5408 C CA . THR B 1 132 ? 9.25 26.828 -7.855 1 92.31 132 THR B CA 1
ATOM 5409 C C . THR B 1 132 ? 10.031 25.516 -7.816 1 92.31 132 THR B C 1
ATOM 5411 O O . THR B 1 132 ? 10.094 24.797 -8.812 1 92.31 132 THR B O 1
ATOM 5414 N N . GLU B 1 133 ? 10.68 25.344 -6.73 1 93 133 GLU B N 1
ATOM 5415 C CA . GLU B 1 133 ? 11.391 24.109 -6.43 1 93 133 GLU B CA 1
ATOM 5416 C C . GLU B 1 133 ? 10.961 23.547 -5.078 1 93 133 GLU B C 1
ATOM 5418 O O . GLU B 1 133 ? 10.641 24.297 -4.156 1 93 133 GLU B O 1
ATOM 5423 N N . TYR B 1 134 ? 10.836 22.234 -5.082 1 94.69 134 TYR B N 1
ATOM 5424 C CA . TYR B 1 134 ? 10.492 21.547 -3.842 1 94.69 134 TYR B CA 1
ATOM 5425 C C . TYR B 1 134 ? 11.734 21.219 -3.029 1 94.69 134 TYR B C 1
ATOM 5427 O O . TYR B 1 134 ? 12.695 20.641 -3.551 1 94.69 134 TYR B O 1
ATOM 5435 N N . CYS B 1 135 ? 11.758 21.641 -1.762 1 94.44 135 CYS B N 1
ATOM 5436 C CA . CYS B 1 135 ? 12.938 21.438 -0.92 1 94.44 135 CYS B CA 1
ATOM 5437 C C . CYS B 1 135 ? 12.57 20.688 0.354 1 94.44 135 CYS B C 1
ATOM 5439 O O . CYS B 1 135 ? 11.477 20.875 0.9 1 94.44 135 CYS B O 1
ATOM 5441 N N . LEU B 1 136 ? 13.438 19.844 0.769 1 93.94 136 LEU B N 1
ATOM 5442 C CA . LEU B 1 136 ? 13.32 19.141 2.041 1 93.94 136 LEU B CA 1
ATOM 5443 C C . LEU B 1 136 ? 14.297 19.703 3.068 1 93.94 136 LEU B C 1
ATOM 5445 O O . LEU B 1 136 ? 15.5 19.781 2.814 1 93.94 136 LEU B O 1
ATOM 5449 N N . LEU B 1 137 ? 13.797 20.125 4.184 1 94.19 137 LEU B N 1
ATOM 5450 C CA . LEU B 1 137 ? 14.602 20.609 5.301 1 94.19 137 LEU B CA 1
ATOM 5451 C C . LEU B 1 137 ? 14.797 19.5 6.336 1 94.19 137 LEU B C 1
ATOM 5453 O O . LEU B 1 137 ? 13.828 18.906 6.805 1 94.19 137 LEU B O 1
ATOM 5457 N N . GLU B 1 138 ? 15.961 19.266 6.652 1 92.81 138 GLU B N 1
ATOM 5458 C CA . GLU B 1 138 ? 16.266 18.266 7.684 1 92.81 138 GLU B CA 1
ATOM 5459 C C . GLU B 1 138 ? 16.812 18.938 8.938 1 92.81 138 GLU B C 1
ATOM 5461 O O . GLU B 1 138 ? 17.875 19.562 8.906 1 92.81 138 GLU B O 1
ATOM 5466 N N . PHE B 1 139 ? 16.094 18.766 10 1 91.81 139 PHE B N 1
ATOM 5467 C CA . PHE B 1 139 ? 16.484 19.344 11.289 1 91.81 139 PHE B CA 1
ATOM 5468 C C . PHE B 1 139 ? 17.062 18.281 12.203 1 91.81 139 PHE B C 1
ATOM 5470 O O . PHE B 1 139 ? 16.609 17.125 12.203 1 91.81 139 PHE B O 1
ATOM 5477 N N . GLU B 1 140 ? 18 18.688 12.93 1 87.88 140 GLU B N 1
ATOM 5478 C CA . GLU B 1 140 ? 18.562 17.812 13.953 1 87.88 140 GLU B CA 1
ATOM 5479 C C . GLU B 1 140 ? 17.688 17.781 15.195 1 87.88 140 GLU B C 1
ATOM 5481 O O . GLU B 1 140 ? 16.984 18.766 15.492 1 87.88 140 GLU B O 1
ATOM 5486 N N . TRP B 1 141 ? 17.734 16.688 15.867 1 83.88 141 TRP B N 1
ATOM 5487 C CA . TRP B 1 141 ? 17.016 16.578 17.125 1 83.88 141 TRP B CA 1
ATOM 5488 C C . TRP B 1 141 ? 17.609 17.5 18.188 1 83.88 141 TRP B C 1
ATOM 5490 O O . TRP B 1 141 ? 18.828 17.688 18.219 1 83.88 141 TRP B O 1
ATOM 5500 N N . PRO B 1 142 ? 16.75 18.094 18.922 1 74.06 142 PRO B N 1
ATOM 5501 C CA . PRO B 1 142 ? 17.25 19.016 19.938 1 74.06 142 PRO B CA 1
ATOM 5502 C C . PRO B 1 142 ? 18.031 18.297 21.031 1 74.06 142 PRO B C 1
ATOM 5504 O O . PRO B 1 142 ? 18.844 18.922 21.719 1 74.06 142 PRO B O 1
ATOM 5507 N N . ILE B 1 143 ? 17.641 17 21.203 1 69.25 143 ILE B N 1
ATOM 5508 C CA . ILE B 1 143 ? 18.344 16.234 22.234 1 69.25 143 ILE B CA 1
ATOM 5509 C C . ILE B 1 143 ? 19.406 15.344 21.578 1 69.25 143 ILE B C 1
ATOM 5511 O O . ILE B 1 143 ? 19.141 14.742 20.531 1 69.25 143 ILE B O 1
ATOM 5515 N N . SER B 1 144 ? 20.5 15.578 22.078 1 61 144 SER B N 1
ATOM 5516 C CA . SER B 1 144 ? 21.594 14.805 21.5 1 61 144 SER B CA 1
ATOM 5517 C C . SER B 1 144 ? 21.297 13.305 21.547 1 61 144 SER B C 1
ATOM 5519 O O . SER B 1 144 ? 20.656 12.828 22.484 1 61 144 SER B O 1
ATOM 5521 N N . SER B 1 145 ? 21.344 12.781 20.359 1 58.59 145 SER B N 1
ATOM 5522 C CA . SER B 1 145 ? 21.109 11.352 20.203 1 58.59 145 SER B CA 1
ATOM 5523 C C . SER B 1 145 ? 21.953 10.539 21.172 1 58.59 145 SER B C 1
ATOM 5525 O O . SER B 1 145 ? 23.078 10.914 21.484 1 58.59 145 SER B O 1
ATOM 5527 N N . LYS B 1 146 ? 21.234 9.883 22.094 1 53.19 146 LYS B N 1
ATOM 5528 C CA . LYS B 1 146 ? 22.016 8.898 22.828 1 53.19 146 LYS B CA 1
ATOM 5529 C C . LYS B 1 146 ? 22.828 8.023 21.875 1 53.19 146 LYS B C 1
ATOM 5531 O O . LYS B 1 146 ? 22.344 7.68 20.781 1 53.19 146 LYS B O 1
ATOM 5536 N N . ARG B 1 147 ? 24.062 8.227 21.938 1 44.47 147 ARG B N 1
ATOM 5537 C CA . ARG B 1 147 ? 24.922 7.406 21.078 1 44.47 147 ARG B CA 1
ATOM 5538 C C . ARG B 1 147 ? 24.312 6.027 20.844 1 44.47 147 ARG B C 1
ATOM 5540 O O . ARG B 1 147 ? 23.672 5.465 21.75 1 44.47 147 ARG B O 1
ATOM 5547 N N . PRO B 1 148 ? 24.016 5.824 19.531 1 43.66 148 PRO B N 1
ATOM 5548 C CA . PRO B 1 148 ? 23.547 4.473 19.234 1 43.66 148 PRO B CA 1
ATOM 5549 C C . PRO B 1 148 ? 24.078 3.422 20.203 1 43.66 148 PRO B C 1
ATOM 5551 O O . PRO B 1 148 ? 25.109 3.646 20.859 1 43.66 148 PRO B O 1
ATOM 5554 N N . PHE B 1 149 ? 23.391 2.381 20.516 1 38.84 149 PHE B N 1
ATOM 5555 C CA . PHE B 1 149 ? 23.922 1.215 21.219 1 38.84 149 PHE B CA 1
ATOM 5556 C C . PHE B 1 149 ? 25.406 1.012 20.891 1 38.84 149 PHE B C 1
ATOM 5558 O O . PHE B 1 149 ? 25.75 0.699 19.75 1 38.84 149 PHE B O 1
ATOM 5565 N N . ASN B 1 150 ? 26.25 1.865 21.094 1 34.69 150 ASN B N 1
ATOM 5566 C CA . ASN B 1 150 ? 27.453 1.045 21.234 1 34.69 150 ASN B CA 1
ATOM 5567 C C . ASN B 1 150 ? 27.125 -0.352 21.75 1 34.69 150 ASN B C 1
ATOM 5569 O O . ASN B 1 150 ? 26.125 -0.538 22.453 1 34.69 150 ASN B O 1
ATOM 5573 N N . HIS B 1 151 ? 27.5 -1.452 21.047 1 34.06 151 HIS B N 1
ATOM 5574 C CA . HIS B 1 151 ? 27.406 -2.828 21.516 1 34.06 151 HIS B CA 1
ATOM 5575 C C . HIS B 1 151 ? 27.531 -2.895 23.031 1 34.06 151 HIS B C 1
ATOM 5577 O O . HIS B 1 151 ? 27.609 -3.984 23.609 1 34.06 151 HIS B O 1
ATOM 5583 N N . ASN B 1 152 ? 28.172 -1.97 23.719 1 31.05 152 ASN B N 1
ATOM 5584 C CA . ASN B 1 152 ? 28.047 -2.221 25.141 1 31.05 152 ASN B CA 1
ATOM 5585 C C . ASN B 1 152 ? 26.594 -2.066 25.609 1 31.05 152 ASN B C 1
ATOM 5587 O O . ASN B 1 152 ? 25.969 -1.036 25.359 1 31.05 152 ASN B O 1
ATOM 5591 N N . VAL B 1 153 ? 25.859 -3.061 25.609 1 31.48 153 VAL B N 1
ATOM 5592 C CA . VAL B 1 153 ? 24.594 -3.373 26.266 1 31.48 153 VAL B CA 1
ATOM 5593 C C . VAL B 1 153 ? 24.406 -2.445 27.453 1 31.48 153 VAL B C 1
ATOM 5595 O O . VAL B 1 153 ? 23.516 -2.668 28.281 1 31.48 153 VAL B O 1
ATOM 5598 N N . TYR B 1 154 ? 25.406 -1.662 27.781 1 28.7 154 TYR B N 1
ATOM 5599 C CA . TYR B 1 154 ? 25 -0.984 29 1 28.7 154 TYR B CA 1
ATOM 5600 C C . TYR B 1 154 ? 23.844 -0.03 28.734 1 28.7 154 TYR B C 1
ATOM 5602 O O . TYR B 1 154 ? 24.031 1.054 28.172 1 28.7 154 TYR B O 1
ATOM 5610 N N . HIS B 1 155 ? 22.828 -0.453 28.094 1 31.81 155 HIS B N 1
ATOM 5611 C CA . HIS B 1 155 ? 21.594 0.296 28.281 1 31.81 155 HIS B CA 1
ATOM 5612 C C . HIS B 1 155 ? 21.547 0.956 29.641 1 31.81 155 HIS B C 1
ATOM 5614 O O . HIS B 1 155 ? 21.234 0.298 30.641 1 31.81 155 HIS B O 1
ATOM 5620 N N . GLN B 1 156 ? 22.547 1.607 30.031 1 30.64 156 GLN B N 1
ATOM 5621 C CA . GLN B 1 156 ? 22.047 2.357 31.172 1 30.64 156 GLN B CA 1
ATOM 5622 C C . GLN B 1 156 ? 20.688 2.975 30.859 1 30.64 156 GLN B C 1
ATOM 5624 O O . GLN B 1 156 ? 20.578 3.855 30.016 1 30.64 156 GLN B O 1
ATOM 5629 N N . THR B 1 157 ? 19.688 2.162 30.562 1 33.06 157 THR B N 1
ATOM 5630 C CA . THR B 1 157 ? 18.375 2.703 30.906 1 33.06 157 THR B CA 1
ATOM 5631 C C . THR B 1 157 ? 18.5 3.826 31.938 1 33.06 157 THR B C 1
ATOM 5633 O O . THR B 1 157 ? 18.984 3.604 33.062 1 33.06 157 THR B O 1
ATOM 5636 N N . ILE B 1 158 ? 19.312 4.832 31.734 1 32.97 158 ILE B N 1
ATOM 5637 C CA . ILE B 1 158 ? 18.859 5.797 32.719 1 32.97 158 ILE B CA 1
ATOM 5638 C C . ILE B 1 158 ? 17.406 5.512 33.094 1 32.97 158 ILE B C 1
ATOM 5640 O O . ILE B 1 158 ? 16.5 5.699 32.281 1 32.97 158 ILE B O 1
ATOM 5644 N N . ILE B 1 159 ? 17.172 4.273 33.594 1 33.31 159 ILE B N 1
ATOM 5645 C CA . ILE B 1 159 ? 16.016 4.062 34.438 1 33.31 159 ILE B CA 1
ATOM 5646 C C . ILE B 1 159 ? 15.648 5.367 35.156 1 33.31 159 ILE B C 1
ATOM 5648 O O . ILE B 1 159 ? 16.359 5.805 36.062 1 33.31 159 ILE B O 1
ATOM 5652 N N . MET B 1 160 ? 15.594 6.5 34.438 1 33.16 160 MET B N 1
ATOM 5653 C CA . MET B 1 160 ? 14.781 7.336 35.312 1 33.16 160 MET B CA 1
ATOM 5654 C C . MET B 1 160 ? 13.867 6.48 36.188 1 33.16 160 MET B C 1
ATOM 5656 O O . MET B 1 160 ? 13.328 5.477 35.719 1 33.16 160 MET B O 1
ATOM 5660 N N . SER B 1 161 ? 14.203 6.328 37.5 1 32.09 161 SER B N 1
ATOM 5661 C CA . SER B 1 161 ? 13.461 5.621 38.531 1 32.09 161 SER B CA 1
ATOM 5662 C C . SER B 1 161 ? 12.055 5.273 38.062 1 32.09 161 SER B C 1
ATOM 5664 O O . SER B 1 161 ? 11.336 6.133 37.562 1 32.09 161 SER B O 1
ATOM 5666 N N . SER B 1 162 ? 11.797 4.133 37.531 1 36.34 162 SER B N 1
ATOM 5667 C CA . SER B 1 162 ? 10.523 3.436 37.438 1 36.34 162 SER B CA 1
ATOM 5668 C C . SER B 1 162 ? 9.492 4.043 38.406 1 36.34 162 SER B C 1
ATOM 5670 O O . SER B 1 162 ? 8.305 3.729 38.312 1 36.34 162 SER B O 1
ATOM 5672 N N . ASN B 1 163 ? 10.055 4.285 39.562 1 35.12 163 ASN B N 1
ATOM 5673 C CA . ASN B 1 163 ? 9.109 4.797 40.562 1 35.12 163 ASN B CA 1
ATOM 5674 C C . ASN B 1 163 ? 8.375 6.031 40.062 1 35.12 163 ASN B C 1
ATOM 5676 O O . ASN B 1 163 ? 7.82 6.805 40.844 1 35.12 163 ASN B O 1
ATOM 5680 N N . ASP B 1 164 ? 8.945 6.719 39.062 1 39.59 164 ASP B N 1
ATOM 5681 C CA . ASP B 1 164 ? 8.344 7.992 38.688 1 39.59 164 ASP B CA 1
ATOM 5682 C C . ASP B 1 164 ? 6.906 7.793 38.188 1 39.59 164 ASP B C 1
ATOM 5684 O O . ASP B 1 164 ? 6.66 7.012 37.281 1 39.59 164 ASP B O 1
ATOM 5688 N N . ASN B 1 165 ? 6.129 7.93 38.938 1 43.81 165 ASN B N 1
ATOM 5689 C CA . ASN B 1 165 ? 4.695 8.086 38.719 1 43.81 165 ASN B CA 1
ATOM 5690 C C . ASN B 1 165 ? 4.391 8.719 37.375 1 43.81 165 ASN B C 1
ATOM 5692 O O . ASN B 1 165 ? 4.836 9.828 37.094 1 43.81 165 ASN B O 1
ATOM 5696 N N . ASP B 1 166 ? 4.184 7.938 36.281 1 52.09 166 ASP B N 1
ATOM 5697 C CA . ASP B 1 166 ? 3.738 8.234 34.938 1 52.09 166 ASP B CA 1
ATOM 5698 C C . ASP B 1 166 ? 3.047 9.594 34.844 1 52.09 166 ASP B C 1
ATOM 5700 O O . ASP B 1 166 ? 3.143 10.289 33.844 1 52.09 166 ASP B O 1
ATOM 5704 N N . ASP B 1 167 ? 2.498 9.961 36.031 1 58.34 167 ASP B N 1
ATOM 5705 C CA . ASP B 1 167 ? 1.766 11.227 36.062 1 58.34 167 ASP B CA 1
ATOM 5706 C C . ASP B 1 167 ? 2.717 12.414 35.938 1 58.34 167 ASP B C 1
ATOM 5708 O O . ASP B 1 167 ? 2.303 13.516 35.562 1 58.34 167 ASP B O 1
ATOM 5712 N N . ASP B 1 168 ? 4.129 12.25 36.125 1 66.56 168 ASP B N 1
ATOM 5713 C CA . ASP B 1 168 ? 4.984 13.43 36.156 1 66.56 168 ASP B CA 1
ATOM 5714 C C . ASP B 1 168 ? 5.941 13.43 34.969 1 66.56 168 ASP B C 1
ATOM 5716 O O . ASP B 1 168 ? 6.934 14.172 34.969 1 66.56 168 ASP B O 1
ATOM 5720 N N . GLU B 1 169 ? 5.555 12.688 33.969 1 81.62 169 GLU B N 1
ATOM 5721 C CA . GLU B 1 169 ? 6.449 12.672 32.812 1 81.62 169 GLU B CA 1
ATOM 5722 C C . GLU B 1 169 ? 6.254 13.914 31.938 1 81.62 169 GLU B C 1
ATOM 5724 O O . GLU B 1 169 ? 5.121 14.336 31.703 1 81.62 169 GLU B O 1
ATOM 5729 N N . THR B 1 170 ? 7.438 14.539 31.641 1 85.5 170 THR B N 1
ATOM 5730 C CA . THR B 1 170 ? 7.41 15.703 30.75 1 85.5 170 THR B CA 1
ATOM 5731 C C . THR B 1 170 ? 7.812 15.312 29.328 1 85.5 170 THR B C 1
ATOM 5733 O O . THR B 1 170 ? 8.195 14.164 29.078 1 85.5 170 THR B O 1
ATOM 5736 N N . ILE B 1 171 ? 7.668 16.172 28.469 1 87.75 171 ILE B N 1
ATOM 5737 C CA . ILE B 1 171 ? 8.023 15.945 27.078 1 87.75 171 ILE B CA 1
ATOM 5738 C C . ILE B 1 171 ? 9.523 15.703 26.953 1 87.75 171 ILE B C 1
ATOM 5740 O O . ILE B 1 171 ? 9.969 14.891 26.141 1 87.75 171 ILE B O 1
ATOM 5744 N N . TYR B 1 172 ? 10.281 16.234 27.859 1 81.81 172 TYR B N 1
ATOM 5745 C CA . TYR B 1 172 ? 11.742 16.109 27.812 1 81.81 172 TYR B CA 1
ATOM 5746 C C . TYR B 1 172 ? 12.195 14.727 28.25 1 81.81 172 TYR B C 1
ATOM 5748 O O . TYR B 1 172 ? 13.117 14.164 27.656 1 81.81 172 TYR B O 1
ATOM 5756 N N . THR B 1 173 ? 11.438 14.211 29.172 1 79.94 173 THR B N 1
ATOM 5757 C CA . THR B 1 173 ? 11.789 12.875 29.641 1 79.94 173 THR B CA 1
ATOM 5758 C C . THR B 1 173 ? 11.484 11.836 28.562 1 79.94 173 THR B C 1
ATOM 5760 O O . THR B 1 173 ? 12.242 10.875 28.391 1 79.94 173 THR B O 1
ATOM 5763 N N . GLN B 1 174 ? 10.398 12.078 27.906 1 82.19 174 GLN B N 1
ATOM 5764 C CA . GLN B 1 174 ? 10.047 11.156 26.828 1 82.19 174 GLN B CA 1
ATOM 5765 C C . GLN B 1 174 ? 11.07 11.219 25.703 1 82.19 174 GLN B C 1
ATOM 5767 O O . GLN B 1 174 ? 11.516 10.18 25.203 1 82.19 174 GLN B O 1
ATOM 5772 N N . LEU B 1 175 ? 11.445 12.375 25.297 1 82 175 LEU B N 1
ATOM 5773 C CA . LEU B 1 175 ? 12.406 12.539 24.203 1 82 175 LEU B CA 1
ATOM 5774 C C . LEU B 1 175 ? 13.781 12 24.609 1 82 175 LEU B C 1
ATOM 5776 O O . LEU B 1 175 ? 14.492 11.438 23.781 1 82 175 LEU B O 1
ATOM 5780 N N . ALA B 1 176 ? 14.109 12.102 25.859 1 76.62 176 ALA B N 1
ATOM 5781 C CA . ALA B 1 176 ? 15.375 11.57 26.344 1 76.62 176 ALA B CA 1
ATOM 5782 C C . ALA B 1 176 ? 15.375 10.039 26.312 1 76.62 176 ALA B C 1
ATOM 5784 O O . ALA B 1 176 ? 16.375 9.422 25.969 1 76.62 176 ALA B O 1
ATOM 5785 N N . ARG B 1 177 ? 14.219 9.531 26.609 1 75.25 177 ARG B N 1
ATOM 5786 C CA . ARG B 1 177 ? 14.094 8.078 26.641 1 75.25 177 ARG B CA 1
ATOM 5787 C C . ARG B 1 177 ? 14.211 7.504 25.219 1 75.25 177 ARG B C 1
ATOM 5789 O O . ARG B 1 177 ? 14.805 6.441 25.031 1 75.25 177 ARG B O 1
ATOM 5796 N N . GLU B 1 178 ? 13.711 8.266 24.281 1 78.81 178 GLU B N 1
ATOM 5797 C CA . GLU B 1 178 ? 13.688 7.762 22.906 1 78.81 178 GLU B CA 1
ATOM 5798 C C . GLU B 1 178 ? 14.859 8.305 22.094 1 78.81 178 GLU B C 1
ATOM 5800 O O . GLU B 1 178 ? 14.867 8.211 20.875 1 78.81 178 GLU B O 1
ATOM 5805 N N . SER B 1 179 ? 15.867 8.82 22.641 1 77.25 179 SER B N 1
ATOM 5806 C CA . SER B 1 179 ? 16.969 9.523 21.984 1 77.25 179 SER B CA 1
ATOM 5807 C C . SER B 1 179 ? 17.812 8.562 21.156 1 77.25 179 SER B C 1
ATOM 5809 O O . SER B 1 179 ? 18.562 8.992 20.281 1 77.25 179 SER B O 1
ATOM 5811 N N . SER B 1 180 ? 17.656 7.242 21.312 1 70.5 180 SER B N 1
ATOM 5812 C CA . SER B 1 180 ? 18.438 6.281 20.531 1 70.5 180 SER B CA 1
ATOM 5813 C C . SER B 1 180 ? 18.062 6.328 19.047 1 70.5 180 SER B C 1
ATOM 5815 O O . SER B 1 180 ? 18.891 6.047 18.188 1 70.5 180 SER B O 1
ATOM 5817 N N . ILE B 1 181 ? 16.875 6.734 18.812 1 75.38 181 ILE B N 1
ATOM 5818 C CA . ILE B 1 181 ? 16.359 6.746 17.438 1 75.38 181 ILE B CA 1
ATOM 5819 C C . ILE B 1 181 ? 16.828 8.016 16.734 1 75.38 181 ILE B C 1
ATOM 5821 O O . ILE B 1 181 ? 16.828 8.078 15.5 1 75.38 181 ILE B O 1
ATOM 5825 N N . PHE B 1 182 ? 17.281 9.008 17.516 1 77.69 182 PHE B N 1
ATOM 5826 C CA . PHE B 1 182 ? 17.594 10.32 16.969 1 77.69 182 PHE B CA 1
ATOM 5827 C C . PHE B 1 182 ? 18.844 10.25 16.094 1 77.69 182 PHE B C 1
ATOM 5829 O O . PHE B 1 182 ? 19.047 11.102 15.234 1 77.69 182 PHE B O 1
ATOM 5836 N N . TYR B 1 183 ? 19.594 9.172 16.266 1 70.88 183 TYR B N 1
ATOM 5837 C CA . TYR B 1 183 ? 20.812 9 15.469 1 70.88 183 TYR B CA 1
ATOM 5838 C C . TYR B 1 183 ? 20.469 8.609 14.039 1 70.88 183 TYR B C 1
ATOM 5840 O O . TYR B 1 183 ? 21.156 8.992 13.102 1 70.88 183 TYR B O 1
ATOM 5848 N N . TYR B 1 184 ? 19.359 7.984 13.852 1 71.94 184 TYR B N 1
ATOM 5849 C CA . TYR B 1 184 ? 19.016 7.426 12.555 1 71.94 184 TYR B CA 1
ATOM 5850 C C . TYR B 1 184 ? 17.922 8.25 11.875 1 71.94 184 TYR B C 1
ATOM 5852 O O . TYR B 1 184 ? 17.469 7.914 10.781 1 71.94 184 TYR B O 1
ATOM 5860 N N . SER B 1 185 ? 17.578 9.242 12.562 1 81.75 185 SER B N 1
ATOM 5861 C CA . SER B 1 185 ? 16.453 9.992 12.031 1 81.75 185 SER B CA 1
ATOM 5862 C C . SER B 1 185 ? 16.656 11.492 12.18 1 81.75 185 SER B C 1
ATOM 5864 O O . SER B 1 185 ? 17.516 11.93 12.945 1 81.75 185 SER B O 1
ATOM 5866 N N . SER B 1 186 ? 16.078 12.18 11.352 1 88.31 186 SER B N 1
ATOM 5867 C CA . SER B 1 186 ? 16.016 13.633 11.398 1 88.31 186 SER B CA 1
ATOM 5868 C C . SER B 1 186 ? 14.586 14.125 11.188 1 88.31 186 SER B C 1
ATOM 5870 O O . SER B 1 186 ? 13.727 13.375 10.711 1 88.31 186 SER B O 1
ATOM 5872 N N . ILE B 1 187 ? 14.344 15.227 11.695 1 91.81 187 ILE B N 1
ATOM 5873 C CA . ILE B 1 187 ? 13.039 15.836 11.484 1 91.81 187 ILE B CA 1
ATOM 5874 C C . ILE B 1 187 ? 12.977 16.453 10.086 1 91.81 187 ILE B C 1
ATOM 5876 O O . ILE B 1 187 ? 13.781 17.328 9.75 1 91.81 187 ILE B O 1
ATOM 5880 N N . VAL B 1 188 ? 12.117 15.984 9.266 1 93.81 188 VAL B N 1
ATOM 5881 C CA . VAL B 1 188 ? 12.086 16.391 7.863 1 93.81 188 VAL B CA 1
ATOM 5882 C C . VAL B 1 188 ? 10.812 17.172 7.578 1 93.81 188 VAL B C 1
ATOM 5884 O O . VAL B 1 188 ? 9.719 16.766 7.98 1 93.81 188 VAL B O 1
ATOM 5887 N N . ARG B 1 189 ? 10.93 18.328 6.941 1 94.94 189 ARG B N 1
ATOM 5888 C CA . ARG B 1 189 ? 9.812 19.156 6.512 1 94.94 189 ARG B CA 1
ATOM 5889 C C . ARG B 1 189 ? 9.938 19.531 5.039 1 94.94 189 ARG B C 1
ATOM 5891 O O . ARG B 1 189 ? 11.039 19.828 4.559 1 94.94 189 ARG B O 1
ATOM 5898 N N . GLY B 1 190 ? 8.844 19.422 4.328 1 95.56 190 GLY B N 1
ATOM 5899 C CA . GLY B 1 190 ? 8.82 19.828 2.936 1 95.56 190 GLY B CA 1
ATOM 5900 C C . GLY B 1 190 ? 8.367 21.266 2.746 1 95.56 190 GLY B C 1
ATOM 5901 O O . GLY B 1 190 ? 7.426 21.719 3.396 1 95.56 190 GLY B O 1
ATOM 5902 N N . ILE B 1 191 ? 9.109 22.031 1.91 1 95.69 191 ILE B N 1
ATOM 5903 C CA . ILE B 1 191 ? 8.742 23.406 1.61 1 95.69 191 ILE B CA 1
ATOM 5904 C C . ILE B 1 191 ? 8.859 23.656 0.108 1 95.69 191 ILE B C 1
ATOM 5906 O O . ILE B 1 191 ? 9.406 22.844 -0.625 1 95.69 191 ILE B O 1
ATOM 5910 N N . CYS B 1 192 ? 8.273 24.703 -0.321 1 95.75 192 CYS B N 1
ATOM 5911 C CA . CYS B 1 192 ? 8.281 25.141 -1.714 1 95.75 192 CYS B CA 1
ATOM 5912 C C . CYS B 1 192 ? 8.875 26.531 -1.851 1 95.75 192 CYS B C 1
ATOM 5914 O O . CYS B 1 192 ? 8.352 27.5 -1.285 1 95.75 192 CYS B O 1
ATOM 5916 N N . LEU B 1 193 ? 9.977 26.672 -2.584 1 93.56 193 LEU B N 1
ATOM 5917 C CA . LEU B 1 193 ? 10.68 27.938 -2.738 1 93.56 193 LEU B CA 1
ATOM 5918 C C . LEU B 1 193 ? 10.844 28.297 -4.215 1 93.56 193 LEU B C 1
ATOM 5920 O O . LEU B 1 193 ? 10.898 27.406 -5.066 1 93.56 193 LEU B O 1
ATOM 5924 N N . PRO B 1 194 ? 10.891 29.594 -4.434 1 91.31 194 PRO B N 1
ATOM 5925 C CA . PRO B 1 194 ? 11.219 29.984 -5.801 1 91.31 194 PRO B CA 1
ATOM 5926 C C . PRO B 1 194 ? 12.672 29.688 -6.176 1 91.31 194 PRO B C 1
ATOM 5928 O O . PRO B 1 194 ? 13.523 29.547 -5.293 1 91.31 194 PRO B O 1
ATOM 5931 N N . ASN B 1 195 ? 12.93 29.625 -7.395 1 89.25 195 ASN B N 1
ATOM 5932 C CA . ASN B 1 195 ? 14.242 29.25 -7.906 1 89.25 195 ASN B CA 1
ATOM 5933 C C . ASN B 1 195 ? 15.312 30.266 -7.5 1 89.25 195 ASN B C 1
ATOM 5935 O O . ASN B 1 195 ? 16.484 29.906 -7.355 1 89.25 195 ASN B O 1
ATOM 5939 N N . SER B 1 196 ? 14.938 31.484 -7.262 1 88.69 196 SER B N 1
ATOM 5940 C CA . SER B 1 196 ? 15.883 32.531 -6.84 1 88.69 196 SER B CA 1
ATOM 5941 C C . SER B 1 196 ? 16.438 32.219 -5.449 1 88.69 196 SER B C 1
ATOM 5943 O O . SER B 1 196 ? 17.547 32.625 -5.125 1 88.69 196 SER B O 1
ATOM 5945 N N . CYS B 1 197 ? 15.672 31.516 -4.672 1 89.06 197 CYS B N 1
ATOM 5946 C CA . CYS B 1 197 ? 16.094 31.219 -3.311 1 89.06 197 CYS B CA 1
ATOM 5947 C C . CYS B 1 197 ? 16.953 29.969 -3.27 1 89.06 197 CYS B C 1
ATOM 5949 O O . CYS B 1 197 ? 17.828 29.828 -2.404 1 89.06 197 CYS B O 1
ATOM 5951 N N . THR B 1 198 ? 16.719 29.094 -4.148 1 88.69 198 THR B N 1
ATOM 5952 C CA . THR B 1 198 ? 17.391 27.797 -4.098 1 88.69 198 THR B CA 1
ATOM 5953 C C . THR B 1 198 ? 18.812 27.906 -4.641 1 88.69 198 THR B C 1
ATOM 5955 O O . THR B 1 198 ? 19.656 27.047 -4.352 1 88.69 198 THR B O 1
ATOM 5958 N N . LYS B 1 199 ? 19.062 28.891 -5.441 1 84.19 199 LYS B N 1
ATOM 5959 C CA . LYS B 1 199 ? 20.406 29.078 -5.988 1 84.19 199 LYS B CA 1
ATOM 5960 C C . LYS B 1 199 ? 21.422 29.312 -4.875 1 84.19 199 LYS B C 1
ATOM 5962 O O . LYS B 1 199 ? 22.531 28.781 -4.918 1 84.19 199 LYS B O 1
ATOM 5967 N N . ASN B 1 200 ? 21.016 30.016 -3.834 1 82.12 200 ASN B N 1
ATOM 5968 C CA . ASN B 1 200 ? 21.875 30.25 -2.678 1 82.12 200 ASN B CA 1
ATOM 5969 C C . ASN B 1 200 ? 21.172 29.875 -1.374 1 82.12 200 ASN B C 1
ATOM 5971 O O . ASN B 1 200 ? 21.031 30.719 -0.484 1 82.12 200 ASN B O 1
ATOM 5975 N N . ILE B 1 201 ? 20.859 28.625 -1.221 1 85.75 201 ILE B N 1
ATOM 5976 C CA . ILE B 1 201 ? 20 28.203 -0.115 1 85.75 201 ILE B CA 1
ATOM 5977 C C . ILE B 1 201 ? 20.859 27.922 1.116 1 85.75 201 ILE B C 1
ATOM 5979 O O . ILE B 1 201 ? 20.344 27.781 2.225 1 85.75 201 ILE B O 1
ATOM 5983 N N . ASN B 1 202 ? 22.188 28.062 1.033 1 83 202 ASN B N 1
ATOM 5984 C CA . ASN B 1 202 ? 23.094 27.703 2.123 1 83 202 ASN B CA 1
ATOM 5985 C C . ASN B 1 202 ? 22.984 28.703 3.281 1 83 202 ASN B C 1
ATOM 5987 O O . ASN B 1 202 ? 23.406 28.391 4.402 1 83 202 ASN B O 1
ATOM 5991 N N . PHE B 1 203 ? 22.328 29.828 2.969 1 80.38 203 PHE B N 1
ATOM 5992 C CA . PHE B 1 203 ? 22.156 30.812 4.027 1 80.38 203 PHE B CA 1
ATOM 5993 C C . PHE B 1 203 ? 21.203 30.297 5.094 1 80.38 203 PHE B C 1
ATOM 5995 O O . PHE B 1 203 ? 21.188 30.797 6.223 1 80.38 203 PHE B O 1
ATOM 6002 N N . LEU B 1 204 ? 20.422 29.297 4.828 1 86.31 204 LEU B N 1
ATOM 6003 C CA . LEU B 1 204 ? 19.453 28.75 5.77 1 86.31 204 LEU B CA 1
ATOM 6004 C C . LEU B 1 204 ? 20.094 27.703 6.664 1 86.31 204 LEU B C 1
ATOM 6006 O O . LEU B 1 204 ? 19.562 27.375 7.73 1 86.31 204 LEU B O 1
ATOM 6010 N N . LEU B 1 205 ? 21.234 27.312 6.258 1 87.69 205 LEU B N 1
ATOM 6011 C CA . LEU B 1 205 ? 21.859 26.203 6.992 1 87.69 205 LEU B CA 1
ATOM 6012 C C . LEU B 1 205 ? 22.312 26.672 8.375 1 87.69 205 LEU B C 1
ATOM 6014 O O . LEU B 1 205 ? 22.766 27.797 8.547 1 87.69 205 LEU B O 1
ATOM 6018 N N . GLN B 1 206 ? 22.062 25.922 9.43 1 83.75 206 GLN B N 1
ATOM 6019 C CA . GLN B 1 206 ? 22.469 26.094 10.82 1 83.75 206 GLN B CA 1
ATOM 6020 C C . GLN B 1 206 ? 21.562 27.094 11.539 1 83.75 206 GLN B C 1
ATOM 6022 O O . GLN B 1 206 ? 21.844 27.484 12.68 1 83.75 206 GLN B O 1
ATOM 6027 N N . LYS B 1 207 ? 20.547 27.453 10.828 1 85.19 207 LYS B N 1
ATOM 6028 C CA . LYS B 1 207 ? 19.547 28.297 11.5 1 85.19 207 LYS B CA 1
ATOM 6029 C C . LYS B 1 207 ? 18.766 27.5 12.539 1 85.19 207 LYS B C 1
ATOM 6031 O O . LYS B 1 207 ? 18.422 26.328 12.312 1 85.19 207 LYS B O 1
ATOM 6036 N N . GLU B 1 208 ? 18.547 28.156 13.672 1 85.69 208 GLU B N 1
ATOM 6037 C CA . GLU B 1 208 ? 17.781 27.531 14.742 1 85.69 208 GLU B CA 1
ATOM 6038 C C . GLU B 1 208 ? 16.359 28.094 14.812 1 85.69 208 GLU B C 1
ATOM 6040 O O . GLU B 1 208 ? 16.172 29.297 14.922 1 85.69 208 GLU B O 1
ATOM 6045 N N . ILE B 1 209 ? 15.422 27.25 14.602 1 87.75 209 ILE B N 1
ATOM 6046 C CA . ILE B 1 209 ? 14.008 27.609 14.695 1 87.75 209 ILE B CA 1
ATOM 6047 C C . ILE B 1 209 ? 13.352 26.812 15.82 1 87.75 209 ILE B C 1
ATOM 6049 O O . ILE B 1 209 ? 13.25 25.578 15.742 1 87.75 209 ILE B O 1
ATOM 6053 N N . PHE B 1 210 ? 12.828 27.406 16.828 1 86.62 210 PHE B N 1
ATOM 6054 C CA . PHE B 1 210 ? 12.148 26.781 17.953 1 86.62 210 PHE B CA 1
ATOM 6055 C C . PHE B 1 210 ? 13.039 25.734 18.609 1 86.62 210 PHE B C 1
ATOM 6057 O O . PHE B 1 210 ? 12.57 24.641 18.969 1 86.62 210 PHE B O 1
ATOM 6064 N N . GLY B 1 211 ? 14.289 25.906 18.578 1 82.56 211 GLY B N 1
ATOM 6065 C CA . GLY B 1 211 ? 15.219 24.984 19.219 1 82.56 211 GLY B CA 1
ATOM 6066 C C . GLY B 1 211 ? 15.711 23.906 18.281 1 82.56 211 GLY B C 1
ATOM 6067 O O . GLY B 1 211 ? 16.562 23.078 18.656 1 82.56 211 GLY B O 1
ATOM 6068 N N . PHE B 1 212 ? 15.219 23.906 17.078 1 88.56 212 PHE B N 1
ATOM 6069 C CA . PHE B 1 212 ? 15.648 22.922 16.078 1 88.56 212 PHE B CA 1
ATOM 6070 C C . PHE B 1 212 ? 16.672 23.531 15.125 1 88.56 212 PHE B C 1
ATOM 6072 O O . PHE B 1 212 ? 16.438 24.594 14.555 1 88.56 212 PHE B O 1
ATOM 6079 N N . LYS B 1 213 ? 17.719 22.844 14.93 1 88.31 213 LYS B N 1
ATOM 6080 C CA . LYS B 1 213 ? 18.781 23.328 14.055 1 88.31 213 LYS B CA 1
ATOM 6081 C C . LYS B 1 213 ? 18.703 22.672 12.68 1 88.31 213 LYS B C 1
ATOM 6083 O O . LYS B 1 213 ? 18.594 21.438 12.578 1 88.31 213 LYS B O 1
ATOM 6088 N N . LEU B 1 214 ? 18.734 23.5 11.672 1 91.81 214 LEU B N 1
ATOM 6089 C CA . LEU B 1 214 ? 18.688 23.016 10.297 1 91.81 214 LEU B CA 1
ATOM 6090 C C . LEU B 1 214 ? 20.062 22.5 9.859 1 91.81 214 LEU B C 1
ATOM 6092 O O . LEU B 1 214 ? 21.047 23.234 9.906 1 91.81 214 LEU B O 1
ATOM 6096 N N . GLN B 1 215 ? 20.109 21.281 9.422 1 89.81 215 GLN B N 1
ATOM 6097 C CA . GLN B 1 215 ? 21.391 20.656 9.117 1 89.81 215 GLN B CA 1
ATOM 6098 C C . GLN B 1 215 ? 21.562 20.5 7.609 1 89.81 215 GLN B C 1
ATOM 6100 O O . GLN B 1 215 ? 22.656 20.703 7.082 1 89.81 215 GLN B O 1
ATOM 6105 N N . ARG B 1 216 ? 20.516 20.062 7.02 1 89.88 216 ARG B N 1
ATOM 6106 C CA . ARG B 1 216 ? 20.641 19.75 5.602 1 89.88 216 ARG B CA 1
ATOM 6107 C C . ARG B 1 216 ? 19.422 20.234 4.828 1 89.88 216 ARG B C 1
ATOM 6109 O O . ARG B 1 216 ? 18.312 20.219 5.355 1 89.88 216 ARG B O 1
ATOM 6116 N N . ILE B 1 217 ? 19.656 20.672 3.6 1 91.25 217 ILE B N 1
ATOM 6117 C CA . ILE B 1 217 ? 18.594 21.094 2.688 1 91.25 217 ILE B CA 1
ATOM 6118 C C . ILE B 1 217 ? 18.797 20.406 1.331 1 91.25 217 ILE B C 1
ATOM 6120 O O . ILE B 1 217 ? 19.906 20.391 0.799 1 91.25 217 ILE B O 1
ATOM 6124 N N . SER B 1 218 ? 17.781 19.75 0.839 1 89.69 218 SER B N 1
ATOM 6125 C CA . SER B 1 218 ? 17.797 19.156 -0.488 1 89.69 218 SER B CA 1
ATOM 6126 C C . SER B 1 218 ? 16.625 19.641 -1.33 1 89.69 218 SER B C 1
ATOM 6128 O O . SER B 1 218 ? 15.469 19.5 -0.931 1 89.69 218 SER B O 1
ATOM 6130 N N . CYS B 1 219 ? 16.922 20.203 -2.41 1 91.19 219 CYS B N 1
ATOM 6131 C CA . CYS B 1 219 ? 15.875 20.75 -3.27 1 91.19 219 CYS B CA 1
ATOM 6132 C C . CYS B 1 219 ? 15.781 19.969 -4.574 1 91.19 219 CYS B C 1
ATOM 6134 O O . CYS B 1 219 ? 16.781 19.438 -5.059 1 91.19 219 CYS B O 1
ATOM 6136 N N . TYR B 1 220 ? 14.602 19.859 -5.074 1 89.12 220 TYR B N 1
ATOM 6137 C CA . TYR B 1 220 ? 14.32 19.125 -6.305 1 89.12 220 TYR B CA 1
ATOM 6138 C C . TYR B 1 220 ? 13.586 20.016 -7.305 1 89.12 220 TYR B C 1
ATOM 6140 O O . TYR B 1 220 ? 12.695 20.781 -6.93 1 89.12 220 TYR B O 1
ATOM 6148 N N . HIS B 1 221 ? 14.039 19.984 -8.484 1 85.5 221 HIS B N 1
ATOM 6149 C CA . HIS B 1 221 ? 13.352 20.672 -9.578 1 85.5 221 HIS B CA 1
ATOM 6150 C C . HIS B 1 221 ? 12.875 19.688 -10.633 1 85.5 221 HIS B C 1
ATOM 6152 O O . HIS B 1 221 ? 13.492 18.641 -10.836 1 85.5 221 HIS B O 1
ATOM 6158 N N . LYS B 1 222 ? 11.766 19.938 -11.25 1 80.38 222 LYS B N 1
ATOM 6159 C CA . LYS B 1 222 ? 11.234 19.078 -12.312 1 80.38 222 LYS B CA 1
ATOM 6160 C C . LYS B 1 222 ? 12.188 19.016 -13.5 1 80.38 222 LYS B C 1
ATOM 6162 O O . LYS B 1 222 ? 12.703 20.047 -13.938 1 80.38 222 LYS B O 1
ATOM 6167 N N . PRO B 1 223 ? 12.477 17.828 -13.867 1 79.62 223 PRO B N 1
ATOM 6168 C CA . PRO B 1 223 ? 13.391 17.719 -15.008 1 79.62 223 PRO B CA 1
ATOM 6169 C C . PRO B 1 223 ? 12.812 18.312 -16.297 1 79.62 223 PRO B C 1
ATOM 6171 O O . PRO B 1 223 ? 11.602 18.266 -16.5 1 79.62 223 PRO B O 1
ATOM 6174 N N . GLU B 1 224 ? 13.672 18.938 -17.031 1 75.75 224 GLU B N 1
ATOM 6175 C CA . GLU B 1 224 ? 13.273 19.547 -18.297 1 75.75 224 GLU B CA 1
ATOM 6176 C C . GLU B 1 224 ? 13.406 18.562 -19.453 1 75.75 224 GLU B C 1
ATOM 6178 O O . GLU B 1 224 ? 14.305 17.703 -19.453 1 75.75 224 GLU B O 1
ATOM 6183 N N . TRP B 1 225 ? 12.445 18.547 -20.375 1 77.38 225 TRP B N 1
ATOM 6184 C CA . TRP B 1 225 ? 12.516 17.75 -21.594 1 77.38 225 TRP B CA 1
ATOM 6185 C C . TRP B 1 225 ? 13.312 18.469 -22.672 1 77.38 225 TRP B C 1
ATOM 6187 O O . TRP B 1 225 ? 13.188 19.688 -22.828 1 77.38 225 TRP B O 1
ATOM 6197 N N . PRO B 1 226 ? 14.25 17.719 -23.359 1 80.31 226 PRO B N 1
ATOM 6198 C CA . PRO B 1 226 ? 14.5 16.281 -23.438 1 80.31 226 PRO B CA 1
ATOM 6199 C C . PRO B 1 226 ? 15.562 15.812 -22.453 1 80.31 226 PRO B C 1
ATOM 6201 O O . PRO B 1 226 ? 16.422 16.594 -22.047 1 80.31 226 PRO B O 1
ATOM 6204 N N . LEU B 1 227 ? 15.516 14.602 -22.156 1 82.12 227 LEU B N 1
ATOM 6205 C CA . LEU B 1 227 ? 16.484 14 -21.25 1 82.12 227 LEU B CA 1
ATOM 6206 C C . LEU B 1 227 ? 17.859 13.938 -21.891 1 82.12 227 LEU B C 1
ATOM 6208 O O . LEU B 1 227 ? 17.984 13.656 -23.078 1 82.12 227 LEU B O 1
ATOM 6212 N N . LYS B 1 228 ? 18.828 14.43 -21.219 1 87.81 228 LYS B N 1
ATOM 6213 C CA . LYS B 1 228 ? 20.219 14.352 -21.672 1 87.81 228 LYS B CA 1
ATOM 6214 C C . LYS B 1 228 ? 20.984 13.281 -20.922 1 87.81 228 LYS B C 1
ATOM 6216 O O . LYS B 1 228 ? 21.594 13.562 -19.875 1 87.81 228 LYS B O 1
ATOM 6221 N N . PRO B 1 229 ? 20.984 12.016 -21.484 1 90.88 229 PRO B N 1
ATOM 6222 C CA . PRO B 1 229 ? 21.688 10.945 -20.781 1 90.88 229 PRO B CA 1
ATOM 6223 C C . PRO B 1 229 ? 23.203 11.062 -20.891 1 90.88 229 PRO B C 1
ATOM 6225 O O . PRO B 1 229 ? 23.719 11.562 -21.906 1 90.88 229 PRO B O 1
ATOM 6228 N N . ASN B 1 230 ? 23.953 10.758 -19.891 1 90.5 230 ASN B N 1
ATOM 6229 C CA . ASN B 1 230 ? 25.406 10.656 -19.938 1 90.5 230 ASN B CA 1
ATOM 6230 C C . ASN B 1 230 ? 25.859 9.398 -20.688 1 90.5 230 ASN B C 1
ATOM 6232 O O . ASN B 1 230 ? 25.031 8.633 -21.172 1 90.5 230 ASN B O 1
ATOM 6236 N N . ILE B 1 231 ? 27.078 9.164 -20.781 1 91.94 231 ILE B N 1
ATOM 6237 C CA . ILE B 1 231 ? 27.641 8.062 -21.562 1 91.94 231 ILE B CA 1
ATOM 6238 C C . ILE B 1 231 ? 27.266 6.734 -20.922 1 91.94 231 ILE B C 1
ATOM 6240 O O . ILE B 1 231 ? 26.859 5.801 -21.609 1 91.94 231 ILE B O 1
ATOM 6244 N N . ILE B 1 232 ? 27.359 6.676 -19.641 1 90.44 232 ILE B N 1
ATOM 6245 C CA . ILE B 1 232 ? 27.047 5.434 -18.938 1 90.44 232 ILE B CA 1
ATOM 6246 C C . ILE B 1 232 ? 25.562 5.117 -19.078 1 90.44 232 ILE B C 1
ATOM 6248 O O . ILE B 1 232 ? 25.188 3.961 -19.266 1 90.44 232 ILE B O 1
ATOM 6252 N N . GLN B 1 233 ? 24.797 6.086 -19 1 93.06 233 GLN B N 1
ATOM 6253 C CA . GLN B 1 233 ? 23.344 5.918 -19.125 1 93.06 233 GLN B CA 1
ATOM 6254 C C . GLN B 1 233 ? 22.969 5.512 -20.547 1 93.06 233 GLN B C 1
ATOM 6256 O O . GLN B 1 233 ? 22.078 4.691 -20.75 1 93.06 233 GLN B O 1
ATOM 6261 N N . SER B 1 234 ? 23.703 5.969 -21.531 1 95 234 SER B N 1
ATOM 6262 C CA . SER B 1 234 ? 23.453 5.598 -22.922 1 95 234 SER B CA 1
ATOM 6263 C C . SER B 1 234 ? 23.812 4.133 -23.172 1 95 234 SER B C 1
ATOM 6265 O O . SER B 1 234 ? 23.094 3.43 -23.891 1 95 234 SER B O 1
ATOM 6267 N N . ILE B 1 235 ? 24.875 3.766 -22.562 1 93.88 235 ILE B N 1
ATOM 6268 C CA . ILE B 1 235 ? 25.266 2.367 -22.688 1 93.88 235 ILE B CA 1
ATOM 6269 C C . ILE B 1 235 ? 24.219 1.473 -22.031 1 93.88 235 ILE B C 1
ATOM 6271 O O . ILE B 1 235 ? 23.875 0.42 -22.562 1 93.88 235 ILE B O 1
ATOM 6275 N N . ALA B 1 236 ? 23.781 1.938 -20.891 1 94.5 236 ALA B N 1
ATOM 6276 C CA . ALA B 1 236 ? 22.766 1.166 -20.172 1 94.5 236 ALA B CA 1
ATOM 6277 C C . ALA B 1 236 ? 21.484 1.062 -21 1 94.5 236 ALA B C 1
ATOM 6279 O O . ALA B 1 236 ? 20.891 -0.016 -21.109 1 94.5 236 ALA B O 1
ATOM 6280 N N . ILE B 1 237 ? 21.031 2.092 -21.625 1 95.25 237 ILE B N 1
ATOM 6281 C CA . ILE B 1 237 ? 19.812 2.111 -22.438 1 95.25 237 ILE B CA 1
ATOM 6282 C C . ILE B 1 237 ? 19.984 1.186 -23.641 1 95.25 237 ILE B C 1
ATOM 6284 O O . ILE B 1 237 ? 19.094 0.404 -23.969 1 95.25 237 ILE B O 1
ATOM 6288 N N . PHE B 1 238 ? 21.156 1.214 -24.203 1 95.75 238 PHE B N 1
ATOM 6289 C CA . PHE B 1 238 ? 21.438 0.391 -25.375 1 95.75 238 PHE B CA 1
ATOM 6290 C C . PHE B 1 238 ? 21.453 -1.087 -25.016 1 95.75 238 PHE B C 1
ATOM 6292 O O . PHE B 1 238 ? 20.859 -1.916 -25.703 1 95.75 238 PHE B O 1
ATOM 6299 N N . THR B 1 239 ? 22.125 -1.388 -23.938 1 95.25 239 THR B N 1
ATOM 6300 C CA . THR B 1 239 ? 22.266 -2.781 -23.516 1 95.25 239 THR B CA 1
ATOM 6301 C C . THR B 1 239 ? 20.906 -3.365 -23.141 1 95.25 239 THR B C 1
ATOM 6303 O O . THR B 1 239 ? 20.562 -4.465 -23.562 1 95.25 239 THR B O 1
ATOM 6306 N N . ILE B 1 240 ? 20.156 -2.662 -22.375 1 94.88 240 ILE B N 1
ATOM 6307 C CA . ILE B 1 240 ? 18.844 -3.143 -21.953 1 94.88 240 ILE B CA 1
ATOM 6308 C C . ILE B 1 240 ? 17.906 -3.201 -23.156 1 94.88 240 ILE B C 1
ATOM 6310 O O . ILE B 1 240 ? 17.141 -4.152 -23.312 1 94.88 240 ILE B O 1
ATOM 6314 N N . GLY B 1 241 ? 18.016 -2.221 -24.031 1 95.56 241 GLY B N 1
ATOM 6315 C CA . GLY B 1 241 ? 17.219 -2.24 -25.25 1 95.56 241 GLY B CA 1
ATOM 6316 C C . GLY B 1 241 ? 17.531 -3.43 -26.141 1 95.56 241 GLY B C 1
ATOM 6317 O O . GLY B 1 241 ? 16.625 -4.027 -26.719 1 95.56 241 GLY B O 1
ATOM 6318 N N . LEU B 1 242 ? 18.781 -3.76 -26.203 1 95 242 LEU B N 1
ATOM 6319 C CA . LEU B 1 242 ? 19.219 -4.902 -27 1 95 242 LEU B CA 1
ATOM 6320 C C . LEU B 1 242 ? 18.672 -6.203 -26.422 1 95 242 LEU B C 1
ATOM 6322 O O . LEU B 1 242 ? 18.172 -7.059 -27.172 1 95 242 LEU B O 1
ATOM 6326 N N . ILE B 1 243 ? 18.703 -6.336 -25.125 1 93.5 243 ILE B N 1
ATOM 6327 C CA . ILE B 1 243 ? 18.219 -7.547 -24.484 1 93.5 243 ILE B CA 1
ATOM 6328 C C . ILE B 1 243 ? 16.719 -7.672 -24.688 1 93.5 243 ILE B C 1
ATOM 6330 O O . ILE B 1 243 ? 16.203 -8.75 -25 1 93.5 243 ILE B O 1
ATOM 6334 N N . ILE B 1 244 ? 15.977 -6.578 -24.578 1 94.69 244 ILE B N 1
ATOM 6335 C CA . ILE B 1 244 ? 14.531 -6.586 -24.75 1 94.69 244 ILE B CA 1
ATOM 6336 C C . ILE B 1 244 ? 14.195 -6.902 -26.203 1 94.69 244 ILE B C 1
ATOM 6338 O O . ILE B 1 244 ? 13.273 -7.68 -26.484 1 94.69 244 ILE B O 1
ATOM 6342 N N . SER B 1 245 ? 14.984 -6.426 -27.172 1 95.81 245 SER B N 1
ATOM 6343 C CA . SER B 1 245 ? 14.75 -6.664 -28.594 1 95.81 245 SER B CA 1
ATOM 6344 C C . SER B 1 245 ? 15 -8.125 -28.953 1 95.81 245 SER B C 1
ATOM 6346 O O . SER B 1 245 ? 14.203 -8.734 -29.688 1 95.81 245 SER B O 1
ATOM 6348 N N . ILE B 1 246 ? 16.016 -8.672 -28.375 1 94 246 ILE B N 1
ATOM 6349 C CA . ILE B 1 246 ? 16.344 -10.07 -28.641 1 94 246 ILE B CA 1
ATOM 6350 C C . ILE B 1 246 ? 15.234 -10.969 -28.078 1 94 246 ILE B C 1
ATOM 6352 O O . ILE B 1 246 ? 14.82 -11.93 -28.734 1 94 246 ILE B O 1
ATOM 6356 N N . THR B 1 247 ? 14.781 -10.672 -26.875 1 93.94 247 THR B N 1
ATOM 6357 C CA . THR B 1 247 ? 13.719 -11.461 -26.266 1 93.94 247 THR B CA 1
ATOM 6358 C C . THR B 1 247 ? 12.43 -11.344 -27.062 1 93.94 247 THR B C 1
ATOM 6360 O O . THR B 1 247 ? 11.703 -12.328 -27.234 1 93.94 247 THR B O 1
ATOM 6363 N N . PHE B 1 248 ? 12.266 -10.18 -27.625 1 94.62 248 PHE B N 1
ATOM 6364 C CA . PHE B 1 248 ? 11.055 -9.961 -28.422 1 94.62 248 PHE B CA 1
ATOM 6365 C C . PHE B 1 248 ? 11.125 -10.734 -29.734 1 94.62 248 PHE B C 1
ATOM 6367 O O . PHE B 1 248 ? 10.156 -11.398 -30.125 1 94.62 248 PHE B O 1
ATOM 6374 N N . VAL B 1 249 ? 12.227 -10.734 -30.406 1 94.06 249 VAL B N 1
ATOM 6375 C CA . VAL B 1 249 ? 12.406 -11.43 -31.672 1 94.06 249 VAL B CA 1
ATOM 6376 C C . VAL B 1 249 ? 12.336 -12.945 -31.453 1 94.06 249 VAL B C 1
ATOM 6378 O O . VAL B 1 249 ? 11.719 -13.664 -32.219 1 94.06 249 VAL B O 1
ATOM 6381 N N . ALA B 1 250 ? 12.93 -13.344 -30.344 1 93.88 250 ALA B N 1
ATOM 6382 C CA . ALA B 1 250 ? 12.891 -14.766 -30.016 1 93.88 250 ALA B CA 1
ATOM 6383 C C . ALA B 1 250 ? 11.461 -15.219 -29.734 1 93.88 250 ALA B C 1
ATOM 6385 O O . ALA B 1 250 ? 11.055 -16.312 -30.141 1 93.88 250 ALA B O 1
ATOM 6386 N N . GLY B 1 251 ? 10.742 -14.469 -29.016 1 92.75 251 GLY B N 1
ATOM 6387 C CA . GLY B 1 251 ? 9.352 -14.789 -28.734 1 92.75 251 GLY B CA 1
ATOM 6388 C C . GLY B 1 251 ? 8.492 -14.844 -29.969 1 92.75 251 GLY B C 1
ATOM 6389 O O . GLY B 1 251 ? 7.668 -15.758 -30.125 1 92.75 251 GLY B O 1
ATOM 6390 N N . LEU B 1 252 ? 8.703 -13.945 -30.906 1 92.94 252 LEU B N 1
ATOM 6391 C CA . LEU B 1 252 ? 7.949 -13.906 -32.156 1 92.94 252 LEU B CA 1
ATOM 6392 C C . LEU B 1 252 ? 8.289 -15.109 -33.031 1 92.94 252 LEU B C 1
ATOM 6394 O O . LEU B 1 252 ? 7.398 -15.703 -33.625 1 92.94 252 LEU B O 1
ATOM 6398 N N . TYR B 1 253 ? 9.547 -15.445 -33.031 1 90.38 253 TYR B N 1
ATOM 6399 C CA . TYR B 1 253 ? 9.977 -16.609 -33.812 1 90.38 253 TYR B CA 1
ATOM 6400 C C . TYR B 1 253 ? 9.352 -17.891 -33.25 1 90.38 253 TYR B C 1
ATOM 6402 O O . TYR B 1 253 ? 8.883 -18.734 -34 1 90.38 253 TYR B O 1
ATOM 6410 N N . ASP B 1 254 ? 9.422 -17.969 -31.938 1 89.62 254 ASP B N 1
ATOM 6411 C CA . ASP B 1 254 ? 8.859 -19.141 -31.266 1 89.62 254 ASP B CA 1
ATOM 6412 C C . ASP B 1 254 ? 7.363 -19.266 -31.562 1 89.62 254 ASP B C 1
ATOM 6414 O O . ASP B 1 254 ? 6.855 -20.375 -31.75 1 89.62 254 ASP B O 1
ATOM 6418 N N . TYR B 1 255 ? 6.656 -18.172 -31.672 1 87.31 255 TYR B N 1
ATOM 6419 C CA . TYR B 1 255 ? 5.211 -18.172 -31.859 1 87.31 255 TYR B CA 1
ATOM 6420 C C . TYR B 1 255 ? 4.855 -18.422 -33.312 1 87.31 255 TYR B C 1
ATOM 6422 O O . TYR B 1 255 ? 3.916 -19.172 -33.625 1 87.31 255 TYR B O 1
ATOM 6430 N N . LEU B 1 256 ? 5.625 -17.938 -34.25 1 88.44 256 LEU B N 1
ATOM 6431 C CA . LEU B 1 256 ? 5.246 -17.953 -35.656 1 88.44 256 LEU B CA 1
ATOM 6432 C C . LEU B 1 256 ? 5.77 -19.203 -36.344 1 88.44 256 LEU B C 1
ATOM 6434 O O . LEU B 1 256 ? 5.105 -19.75 -37.219 1 88.44 256 LEU B O 1
ATOM 6438 N N . VAL B 1 257 ? 6.988 -19.625 -35.906 1 83.12 257 VAL B N 1
ATOM 6439 C CA . VAL B 1 257 ? 7.59 -20.734 -36.656 1 83.12 257 VAL B CA 1
ATOM 6440 C C . VAL B 1 257 ? 7.207 -22.062 -35.969 1 83.12 257 VAL B C 1
ATOM 6442 O O . VAL B 1 257 ? 7.551 -22.297 -34.812 1 83.12 257 VAL B O 1
ATOM 6445 N N . LYS B 1 258 ? 6.391 -22.906 -36.531 1 75.06 258 LYS B N 1
ATOM 6446 C CA . LYS B 1 258 ? 5.906 -24.188 -36 1 75.06 258 LYS B CA 1
ATOM 6447 C C . LYS B 1 258 ? 6.926 -25.297 -36.219 1 75.06 258 LYS B C 1
ATOM 6449 O O . LYS B 1 258 ? 7.133 -26.141 -35.344 1 75.06 258 LYS B O 1
ATOM 6454 N N . ASP B 1 259 ? 7.605 -25.297 -37.438 1 73.88 259 ASP B N 1
ATOM 6455 C CA . ASP B 1 259 ? 8.562 -26.344 -37.75 1 73.88 259 ASP B CA 1
ATOM 6456 C C . ASP B 1 259 ? 9.977 -25.938 -37.344 1 73.88 259 ASP B C 1
ATOM 6458 O O . ASP B 1 259 ? 10.625 -25.188 -38.062 1 73.88 259 ASP B O 1
ATOM 6462 N N . LYS B 1 260 ? 10.492 -26.219 -36.219 1 74.44 260 LYS B N 1
ATOM 6463 C CA . LYS B 1 260 ? 11.82 -25.844 -35.719 1 74.44 260 LYS B CA 1
ATOM 6464 C C . LYS B 1 260 ? 12.867 -26.859 -36.156 1 74.44 260 LYS B C 1
ATOM 6466 O O . LYS B 1 260 ? 12.711 -28.062 -35.969 1 74.44 260 LYS B O 1
ATOM 6471 N N . ASN B 1 261 ? 13.68 -26.547 -37.156 1 73.75 261 ASN B N 1
ATOM 6472 C CA . ASN B 1 261 ? 14.641 -27.406 -37.844 1 73.75 261 ASN B CA 1
ATOM 6473 C C . ASN B 1 261 ? 15.805 -27.766 -36.938 1 73.75 261 ASN B C 1
ATOM 6475 O O . ASN B 1 261 ? 16.625 -28.641 -37.25 1 73.75 261 ASN B O 1
ATOM 6479 N N . GLY B 1 262 ? 16.031 -27.203 -35.75 1 73.69 262 GLY B N 1
ATOM 6480 C CA . GLY B 1 262 ? 17.047 -27.625 -34.812 1 73.69 262 GLY B CA 1
ATOM 6481 C C . GLY B 1 262 ? 18.406 -26.984 -35.094 1 73.69 262 GLY B C 1
ATOM 6482 O O . GLY B 1 262 ? 19.422 -27.438 -34.562 1 73.69 262 GLY B O 1
ATOM 6483 N N . HIS B 1 263 ? 18.453 -26.016 -36.094 1 82.5 263 HIS B N 1
ATOM 6484 C CA . HIS B 1 263 ? 19.734 -25.359 -36.375 1 82.5 263 HIS B CA 1
ATOM 6485 C C . HIS B 1 263 ? 20.266 -24.656 -35.125 1 82.5 263 HIS B C 1
ATOM 6487 O O . HIS B 1 263 ? 19.5 -24.359 -34.188 1 82.5 263 HIS B O 1
ATOM 6493 N N . SER B 1 264 ? 21.641 -24.484 -35.125 1 84.62 264 SER B N 1
ATOM 6494 C CA . SER B 1 264 ? 22.328 -23.953 -33.969 1 84.62 264 SER B CA 1
ATOM 6495 C C . SER B 1 264 ? 21.828 -22.562 -33.594 1 84.62 264 SER B C 1
ATOM 6497 O O . SER B 1 264 ? 21.594 -22.266 -32.406 1 84.62 264 SER B O 1
ATOM 6499 N N . ILE B 1 265 ? 21.578 -21.719 -34.625 1 86.31 265 ILE B N 1
ATOM 6500 C CA . ILE B 1 265 ? 21.141 -20.359 -34.375 1 86.31 265 ILE B CA 1
ATOM 6501 C C . ILE B 1 265 ? 19.734 -20.375 -33.781 1 86.31 265 ILE B C 1
ATOM 6503 O O . ILE B 1 265 ? 19.406 -19.562 -32.906 1 86.31 265 ILE B O 1
ATOM 6507 N N . GLU B 1 266 ? 19.047 -21.266 -34.25 1 87.56 266 GLU B N 1
ATOM 6508 C CA . GLU B 1 266 ? 17.688 -21.406 -33.75 1 87.56 266 GLU B CA 1
ATOM 6509 C C . GLU B 1 266 ? 17.656 -21.812 -32.281 1 87.56 266 GLU B C 1
ATOM 6511 O O . GLU B 1 266 ? 16.875 -21.297 -31.5 1 87.56 266 GLU B O 1
ATOM 6516 N N . ARG B 1 267 ? 18.562 -22.672 -32 1 87.31 267 ARG B N 1
ATOM 6517 C CA . ARG B 1 267 ? 18.625 -23.156 -30.625 1 87.31 267 ARG B CA 1
ATOM 6518 C C . ARG B 1 267 ? 19.031 -22.031 -29.672 1 87.31 267 ARG B C 1
ATOM 6520 O O . ARG B 1 267 ? 18.484 -21.906 -28.578 1 87.31 267 ARG B O 1
ATOM 6527 N N . ILE B 1 268 ? 19.875 -21.281 -30.141 1 88.38 268 ILE B N 1
ATOM 6528 C CA . ILE B 1 268 ? 20.359 -20.188 -29.297 1 88.38 268 ILE B CA 1
ATOM 6529 C C . ILE B 1 268 ? 19.266 -19.141 -29.141 1 88.38 268 ILE B C 1
ATOM 6531 O O . ILE B 1 268 ? 19.047 -18.609 -28.047 1 88.38 268 ILE B O 1
ATOM 6535 N N . LEU B 1 269 ? 18.578 -18.859 -30.172 1 88.75 269 LEU B N 1
ATOM 6536 C CA . LEU B 1 269 ? 17.516 -17.859 -30.125 1 88.75 269 LEU B CA 1
ATOM 6537 C C . LEU B 1 269 ? 16.391 -18.328 -29.219 1 88.75 269 LEU B C 1
ATOM 6539 O O . LEU B 1 269 ? 15.805 -17.516 -28.484 1 88.75 269 LEU B O 1
ATOM 6543 N N . LEU B 1 270 ? 16.141 -19.547 -29.234 1 88.62 270 LEU B N 1
ATOM 6544 C CA . LEU B 1 270 ? 15.016 -20.094 -28.469 1 88.62 270 LEU B CA 1
ATOM 6545 C C . LEU B 1 270 ? 15.312 -20.078 -26.984 1 88.62 270 LEU B C 1
ATOM 6547 O O . LEU B 1 270 ? 14.398 -20.141 -26.156 1 88.62 270 LEU B O 1
ATOM 6551 N N . CYS B 1 271 ? 16.578 -19.984 -26.703 1 88.56 271 CYS B N 1
ATOM 6552 C CA . CYS B 1 271 ? 16.938 -19.875 -25.281 1 88.56 271 CYS B CA 1
ATOM 6553 C C . CYS B 1 271 ? 16.438 -18.562 -24.703 1 88.56 271 CYS B C 1
ATOM 6555 O O . CYS B 1 271 ? 16.203 -18.469 -23.5 1 88.56 271 CYS B O 1
ATOM 6557 N N . PHE B 1 272 ? 16.156 -17.609 -25.609 1 91.38 272 PHE B N 1
ATOM 6558 C CA . PHE B 1 272 ? 15.75 -16.297 -25.125 1 91.38 272 PHE B CA 1
ATOM 6559 C C . PHE B 1 272 ? 14.25 -16.109 -25.266 1 91.38 272 PHE B C 1
ATOM 6561 O O . PHE B 1 272 ? 13.719 -15.039 -24.969 1 91.38 272 PHE B O 1
ATOM 6568 N N . SER B 1 273 ? 13.547 -17.109 -25.719 1 91.69 273 SER B N 1
ATOM 6569 C CA . SER B 1 273 ? 12.102 -17.016 -25.875 1 91.69 273 SER B CA 1
ATOM 6570 C C . SER B 1 273 ? 11.391 -17.062 -24.531 1 91.69 273 SER B C 1
ATOM 6572 O O . SER B 1 273 ? 11.555 -18.016 -23.766 1 91.69 273 SER B O 1
ATOM 6574 N N . PRO B 1 274 ? 10.625 -16.016 -24.188 1 91 274 PRO B N 1
ATOM 6575 C CA . PRO B 1 274 ? 9.914 -16.016 -22.906 1 91 274 PRO B CA 1
ATOM 6576 C C . PRO B 1 274 ? 8.891 -17.141 -22.797 1 91 274 PRO B C 1
ATOM 6578 O O . PRO B 1 274 ? 8.68 -17.688 -21.719 1 91 274 PRO B O 1
ATOM 6581 N N . MET B 1 275 ? 8.305 -17.578 -23.859 1 86 275 MET B N 1
ATOM 6582 C CA . MET B 1 275 ? 7.297 -18.641 -23.844 1 86 275 MET B CA 1
ATOM 6583 C C . MET B 1 275 ? 7.934 -19.984 -23.547 1 86 275 MET B C 1
ATOM 6585 O O . MET B 1 275 ? 7.422 -20.75 -22.719 1 86 275 MET B O 1
ATOM 6589 N N . ALA B 1 276 ? 9.023 -20.25 -24.25 1 84.06 276 ALA B N 1
ATOM 6590 C CA . ALA B 1 276 ? 9.719 -21.5 -24.016 1 84.06 276 ALA B CA 1
ATOM 6591 C C . ALA B 1 276 ? 10.227 -21.594 -22.578 1 84.06 276 ALA B C 1
ATOM 6593 O O . ALA B 1 276 ? 10.109 -22.641 -21.938 1 84.06 276 ALA B O 1
ATOM 6594 N N . ASN B 1 277 ? 10.688 -20.453 -22.094 1 86.94 277 ASN B N 1
ATOM 6595 C CA . ASN B 1 277 ? 11.203 -20.438 -20.719 1 86.94 277 ASN B CA 1
ATOM 6596 C C . ASN B 1 277 ? 10.086 -20.531 -19.703 1 86.94 277 ASN B C 1
ATOM 6598 O O . ASN B 1 277 ? 10.242 -21.156 -18.656 1 86.94 277 ASN B O 1
ATOM 6602 N N . PHE B 1 278 ? 9 -19.906 -20.062 1 85.25 278 PHE B N 1
ATOM 6603 C CA . PHE B 1 278 ? 7.863 -19.969 -19.141 1 85.25 278 PHE B CA 1
ATOM 6604 C C . PHE B 1 278 ? 7.324 -21.391 -19.062 1 85.25 278 PHE B C 1
ATOM 6606 O O . PHE B 1 278 ? 7.004 -21.875 -17.969 1 85.25 278 PHE B O 1
ATOM 6613 N N . ARG B 1 279 ? 7.203 -22.156 -20.125 1 75.62 279 ARG B N 1
ATOM 6614 C CA . ARG B 1 279 ? 6.746 -23.547 -20.156 1 75.62 279 ARG B CA 1
ATOM 6615 C C . ARG B 1 279 ? 7.676 -24.438 -19.359 1 75.62 279 ARG B C 1
ATOM 6617 O O . ARG B 1 279 ? 7.223 -25.344 -18.641 1 75.62 279 ARG B O 1
ATOM 6624 N N . SER B 1 280 ? 8.875 -24.047 -19.516 1 77.94 280 SER B N 1
ATOM 6625 C CA . SER B 1 280 ? 9.859 -24.844 -18.781 1 77.94 280 SER B CA 1
ATOM 6626 C C . SER B 1 280 ? 9.758 -24.594 -17.281 1 77.94 280 SER B C 1
ATOM 6628 O O . SER B 1 280 ? 9.961 -25.5 -16.484 1 77.94 280 SER B O 1
ATOM 6630 N N . LEU B 1 281 ? 9.359 -23.422 -16.984 1 76.12 281 LEU B N 1
ATOM 6631 C CA . LEU B 1 281 ? 9.273 -23.047 -15.57 1 76.12 281 LEU B CA 1
ATOM 6632 C C . LEU B 1 281 ? 8.062 -23.672 -14.906 1 76.12 281 LEU B C 1
ATOM 6634 O O . LEU B 1 281 ? 8.133 -24.094 -13.742 1 76.12 281 LEU B O 1
ATOM 6638 N N . ILE B 1 282 ? 6.934 -23.828 -15.641 1 68.56 282 ILE B N 1
ATOM 6639 C CA . ILE B 1 282 ? 5.699 -24.312 -15.039 1 68.56 282 ILE B CA 1
ATOM 6640 C C . ILE B 1 282 ? 5.613 -25.828 -15.188 1 68.56 282 ILE B C 1
ATOM 6642 O O . ILE B 1 282 ? 4.84 -26.484 -14.484 1 68.56 282 ILE B O 1
ATOM 6646 N N . ARG B 1 283 ? 6.352 -26.5 -15.984 1 58.75 283 ARG B N 1
ATOM 6647 C CA . ARG B 1 283 ? 6.305 -27.938 -16.188 1 58.75 283 ARG B CA 1
ATOM 6648 C C . ARG B 1 283 ? 6.457 -28.688 -14.859 1 58.75 283 ARG B C 1
ATOM 6650 O O . ARG B 1 283 ? 7.43 -28.469 -14.133 1 58.75 283 ARG B O 1
ATOM 6657 N N . MET B 1 284 ? 5.102 -28.906 -14.344 1 52.56 284 MET B N 1
ATOM 6658 C CA . MET B 1 284 ? 5.082 -29.781 -13.164 1 52.56 284 MET B CA 1
ATOM 6659 C C . MET B 1 284 ? 5.258 -31.234 -13.562 1 52.56 284 MET B C 1
ATOM 6661 O O . MET B 1 284 ? 4.645 -31.703 -14.523 1 52.56 284 MET B O 1
ATOM 6665 N N . LYS B 1 285 ? 6.305 -31.875 -13.555 1 48.84 285 LYS B N 1
ATOM 6666 C CA . LYS B 1 285 ? 6.438 -33.312 -13.836 1 48.84 285 LYS B CA 1
ATOM 6667 C C . LYS B 1 285 ? 5.352 -34.125 -13.125 1 48.84 285 LYS B C 1
ATOM 6669 O O . LYS B 1 285 ? 5.16 -33.969 -11.922 1 48.84 285 LYS B O 1
ATOM 6674 N N . SER B 1 286 ? 4.191 -34.219 -13.789 1 42.72 286 SER B N 1
ATOM 6675 C CA . SER B 1 286 ? 3.178 -35.125 -13.266 1 42.72 286 SER B CA 1
ATOM 6676 C C . SER B 1 286 ? 3.818 -36.344 -12.641 1 42.72 286 SER B C 1
ATOM 6678 O O . SER B 1 286 ? 4.723 -36.938 -13.227 1 42.72 286 SER B O 1
ATOM 6680 N N . ILE B 1 287 ? 3.746 -36.469 -11.344 1 39.62 287 ILE B N 1
ATOM 6681 C CA . ILE B 1 287 ? 4.012 -37.75 -10.703 1 39.62 287 ILE B CA 1
ATOM 6682 C C . ILE B 1 287 ? 3.156 -38.812 -11.359 1 39.62 287 ILE B C 1
ATOM 6684 O O . ILE B 1 287 ? 1.932 -38.844 -11.211 1 39.62 287 ILE B O 1
ATOM 6688 N N . ASN B 1 288 ? 3.061 -39.156 -12.562 1 34.28 288 ASN B N 1
ATOM 6689 C CA . ASN B 1 288 ? 2.398 -40.438 -12.805 1 34.28 288 ASN B CA 1
ATOM 6690 C C . ASN B 1 288 ? 2.615 -41.406 -11.648 1 34.28 288 ASN B C 1
ATOM 6692 O O . ASN B 1 288 ? 3.703 -41.469 -11.078 1 34.28 288 ASN B O 1
ATOM 6696 N N . GLN B 1 289 ? 1.471 -41.812 -10.93 1 34.84 289 GLN B N 1
ATOM 6697 C CA . GLN B 1 289 ? 1.41 -42.844 -9.914 1 34.84 289 GLN B CA 1
ATOM 6698 C C . GLN B 1 289 ? 2.529 -43.875 -10.102 1 34.84 289 GLN B C 1
ATOM 6700 O O . GLN B 1 289 ? 3.084 -44.375 -9.133 1 34.84 289 GLN B O 1
ATOM 6705 N N . THR B 1 290 ? 2.379 -44.75 -11.258 1 31.47 290 THR B N 1
ATOM 6706 C CA . THR B 1 290 ? 3.148 -46 -11.344 1 31.47 290 THR B CA 1
ATOM 6707 C C . THR B 1 290 ? 4.645 -45.688 -11.359 1 31.47 290 THR B C 1
ATOM 6709 O O . THR B 1 290 ? 5.441 -46.469 -10.836 1 31.47 290 THR B O 1
ATOM 6712 N N . THR B 1 291 ? 5.07 -44.938 -12.477 1 29.72 291 THR B N 1
ATOM 6713 C CA . THR B 1 291 ? 6.523 -44.844 -12.492 1 29.72 291 THR B CA 1
ATOM 6714 C C . THR B 1 291 ? 7 -43.781 -11.484 1 29.72 291 THR B C 1
ATOM 6716 O O . THR B 1 291 ? 6.594 -42.625 -11.555 1 29.72 291 THR B O 1
ATOM 6719 N N . THR B 1 292 ? 7.195 -44 -10.234 1 32.06 292 THR B N 1
ATOM 6720 C CA . THR B 1 292 ? 8.273 -43.469 -9.391 1 32.06 292 THR B CA 1
ATOM 6721 C C . THR B 1 292 ? 9.328 -42.781 -10.242 1 32.06 292 THR B C 1
ATOM 6723 O O . THR B 1 292 ? 10.328 -43.375 -10.625 1 32.06 292 THR B O 1
ATOM 6726 N N . ILE B 1 293 ? 8.914 -42.312 -11.359 1 30.28 293 ILE B N 1
ATOM 6727 C CA . ILE B 1 293 ? 10.109 -41.781 -12 1 30.28 293 ILE B CA 1
ATOM 6728 C C . ILE B 1 293 ? 10.805 -40.781 -11.047 1 30.28 293 ILE B C 1
ATOM 6730 O O . ILE B 1 293 ? 10.266 -39.719 -10.742 1 30.28 293 ILE B O 1
ATOM 6734 N N . ILE B 1 294 ? 11.414 -41.125 -10.07 1 33.28 294 ILE B N 1
ATOM 6735 C CA . ILE B 1 294 ? 12.781 -40.719 -9.773 1 33.28 294 ILE B CA 1
ATOM 6736 C C . ILE B 1 294 ? 13.391 -40.062 -11.016 1 33.28 294 ILE B C 1
ATOM 6738 O O . ILE B 1 294 ? 13.43 -40.656 -12.086 1 33.28 294 ILE B O 1
ATOM 6742 N N . ASN B 1 295 ? 13.141 -38.812 -11.547 1 36.22 295 ASN B N 1
ATOM 6743 C CA . ASN B 1 295 ? 14.234 -38.625 -12.492 1 36.22 295 ASN B CA 1
ATOM 6744 C C . ASN B 1 295 ? 15.273 -39.75 -12.383 1 36.22 295 ASN B C 1
ATOM 6746 O O . ASN B 1 295 ? 15.523 -40.25 -11.289 1 36.22 295 ASN B O 1
ATOM 6750 N N . ALA B 1 296 ? 15.336 -40.719 -13.352 1 36.53 296 ALA B N 1
ATOM 6751 C CA . ALA B 1 296 ? 16.422 -41.688 -13.336 1 36.53 296 ALA B CA 1
ATOM 6752 C C . ALA B 1 296 ? 17.547 -41.25 -12.398 1 36.53 296 ALA B C 1
ATOM 6754 O O . ALA B 1 296 ? 18.297 -42.062 -11.867 1 36.53 296 ALA B O 1
ATOM 6755 N N . ASP B 1 297 ? 18.109 -40.062 -12.633 1 42.88 297 ASP B N 1
ATOM 6756 C CA . ASP B 1 297 ? 19.328 -39.938 -11.836 1 42.88 297 ASP B CA 1
ATOM 6757 C C . ASP B 1 297 ? 19 -39.875 -10.344 1 42.88 297 ASP B C 1
ATOM 6759 O O . ASP B 1 297 ? 19.891 -39.656 -9.523 1 42.88 297 ASP B O 1
ATOM 6763 N N . GLY B 1 298 ? 18.125 -40.625 -9.617 1 45.22 298 GLY B N 1
ATOM 6764 C CA . GLY B 1 298 ? 17.891 -40.969 -8.219 1 45.22 298 GLY B CA 1
ATOM 6765 C C . GLY B 1 298 ? 17.625 -39.781 -7.344 1 45.22 298 GLY B C 1
ATOM 6766 O O . GLY B 1 298 ? 17.234 -39.906 -6.18 1 45.22 298 GLY B O 1
ATOM 6767 N N . ASN B 1 299 ? 18.375 -38.625 -7.129 1 51.03 299 ASN B N 1
ATOM 6768 C CA . ASN B 1 299 ? 18.562 -37.719 -6 1 51.03 299 ASN B CA 1
ATOM 6769 C C . ASN B 1 299 ? 17.422 -36.719 -5.902 1 51.03 299 ASN B C 1
ATOM 6771 O O . ASN B 1 299 ? 17.297 -35.844 -6.758 1 51.03 299 ASN B O 1
ATOM 6775 N N . ASP B 1 300 ? 16.234 -37.031 -5.328 1 59.28 300 ASP B N 1
ATOM 6776 C CA . ASP B 1 300 ? 15.047 -36.25 -4.996 1 59.28 300 ASP B CA 1
ATOM 6777 C C . ASP B 1 300 ? 15.406 -35.031 -4.168 1 59.28 300 ASP B C 1
ATOM 6779 O O . ASP B 1 300 ? 15.453 -35.094 -2.938 1 59.28 300 ASP B O 1
ATOM 6783 N N . LEU B 1 301 ? 16.188 -34.188 -4.617 1 75.81 301 LEU B N 1
ATOM 6784 C CA . LEU B 1 301 ? 16.531 -32.969 -3.914 1 75.81 301 LEU B CA 1
ATOM 6785 C C . LEU B 1 301 ? 15.422 -31.938 -4.035 1 75.81 301 LEU B C 1
ATOM 6787 O O . LEU B 1 301 ? 15.68 -30.719 -4.047 1 75.81 301 LEU B O 1
ATOM 6791 N N . SER B 1 302 ? 14.141 -32.438 -4.168 1 78.25 302 SER B N 1
ATOM 6792 C CA . SER B 1 302 ? 13.008 -31.531 -4.285 1 78.25 302 SER B CA 1
ATOM 6793 C C . SER B 1 302 ? 12.805 -30.734 -3 1 78.25 302 SER B C 1
ATOM 6795 O O . SER B 1 302 ? 12.289 -29.609 -3.031 1 78.25 302 SER B O 1
ATOM 6797 N N . PHE B 1 303 ? 13.242 -31.328 -1.969 1 81.94 303 PHE B N 1
ATOM 6798 C CA . PHE B 1 303 ? 13.102 -30.625 -0.698 1 81.94 303 PHE B CA 1
ATOM 6799 C C . PHE B 1 303 ? 13.953 -29.359 -0.672 1 81.94 303 PHE B C 1
ATOM 6801 O O . PHE B 1 303 ? 13.602 -28.375 -0.014 1 81.94 303 PHE B O 1
ATOM 6808 N N . ILE B 1 304 ? 15.031 -29.344 -1.383 1 86 304 ILE B N 1
ATOM 6809 C CA . ILE B 1 304 ? 15.914 -28.188 -1.44 1 86 304 ILE B CA 1
ATOM 6810 C C . ILE B 1 304 ? 15.219 -27.031 -2.17 1 86 304 ILE B C 1
ATOM 6812 O O . ILE B 1 304 ? 15.375 -25.875 -1.802 1 86 304 ILE B O 1
ATOM 6816 N N . ASP B 1 305 ? 14.406 -27.406 -3.088 1 84.69 305 ASP B N 1
ATOM 6817 C CA . ASP B 1 305 ? 13.664 -26.391 -3.824 1 84.69 305 ASP B CA 1
ATOM 6818 C C . ASP B 1 305 ? 12.617 -25.734 -2.934 1 84.69 305 ASP B C 1
ATOM 6820 O O . ASP B 1 305 ? 12.391 -24.516 -3.027 1 84.69 305 ASP B O 1
ATOM 6824 N N . GLY B 1 306 ? 12.016 -26.531 -2.172 1 86.56 306 GLY B N 1
ATOM 6825 C CA . GLY B 1 306 ? 11.062 -25.969 -1.223 1 86.56 306 GLY B CA 1
ATOM 6826 C C . GLY B 1 306 ? 11.711 -25.031 -0.216 1 86.56 306 GLY B C 1
ATOM 6827 O O . GLY B 1 306 ? 11.172 -23.969 0.089 1 86.56 306 GLY B O 1
ATOM 6828 N N . LEU B 1 307 ? 12.898 -25.391 0.203 1 89.94 307 LEU B N 1
ATOM 6829 C CA . LEU B 1 307 ? 13.633 -24.562 1.156 1 89.94 307 LEU B CA 1
ATOM 6830 C C . LEU B 1 307 ? 14.055 -23.234 0.521 1 89.94 307 LEU B C 1
ATOM 6832 O O . LEU B 1 307 ? 13.984 -22.188 1.16 1 89.94 307 LEU B O 1
ATOM 6836 N N . ARG B 1 308 ? 14.414 -23.312 -0.688 1 90.31 308 ARG B N 1
ATOM 6837 C CA . ARG B 1 308 ? 14.805 -22.109 -1.407 1 90.31 308 ARG B CA 1
ATOM 6838 C C . ARG B 1 308 ? 13.625 -21.156 -1.577 1 90.31 308 ARG B C 1
ATOM 6840 O O . ARG B 1 308 ? 13.766 -19.953 -1.431 1 90.31 308 ARG B O 1
ATOM 6847 N N . PHE B 1 309 ? 12.484 -21.797 -1.857 1 88.38 309 PHE B N 1
ATOM 6848 C CA . PHE B 1 309 ? 11.289 -20.984 -2.08 1 88.38 309 PHE B CA 1
ATOM 6849 C C . PHE B 1 309 ? 10.891 -20.25 -0.81 1 88.38 309 PHE B C 1
ATOM 6851 O O . PHE B 1 309 ? 10.703 -19.031 -0.831 1 88.38 309 PHE B O 1
ATOM 6858 N N . TRP B 1 310 ? 10.852 -20.922 0.228 1 89.81 310 TRP B N 1
ATOM 6859 C CA . TRP B 1 310 ? 10.398 -20.312 1.472 1 89.81 310 TRP B CA 1
ATOM 6860 C C . TRP B 1 310 ? 11.422 -19.312 1.999 1 89.81 310 TRP B C 1
ATOM 6862 O O . TRP B 1 310 ? 11.062 -18.281 2.564 1 89.81 310 TRP B O 1
ATOM 6872 N N . SER B 1 311 ? 12.664 -19.594 1.818 1 91.31 311 SER B N 1
ATOM 6873 C CA . SER B 1 311 ? 13.711 -18.672 2.236 1 91.31 311 SER B CA 1
ATOM 6874 C C . SER B 1 311 ? 13.672 -17.391 1.418 1 91.31 311 SER B C 1
ATOM 6876 O O . SER B 1 311 ? 13.852 -16.297 1.96 1 91.31 311 SER B O 1
ATOM 6878 N N . ASN B 1 312 ? 13.367 -17.562 0.201 1 91.88 312 ASN B N 1
ATOM 6879 C CA . ASN B 1 312 ? 13.266 -16.391 -0.664 1 91.88 312 ASN B CA 1
ATOM 6880 C C . ASN B 1 312 ? 12.078 -15.508 -0.285 1 91.88 312 ASN B C 1
ATOM 6882 O O . ASN B 1 312 ? 12.188 -14.281 -0.26 1 91.88 312 ASN B O 1
ATOM 6886 N N . VAL B 1 313 ? 10.992 -16.141 -0.019 1 91.69 313 VAL B N 1
ATOM 6887 C CA . VAL B 1 313 ? 9.797 -15.406 0.377 1 91.69 313 VAL B CA 1
ATOM 6888 C C . VAL B 1 313 ? 10.062 -14.641 1.672 1 91.69 313 VAL B C 1
ATOM 6890 O O . VAL B 1 313 ? 9.695 -13.469 1.794 1 91.69 313 VAL B O 1
ATOM 6893 N N . TRP B 1 314 ? 10.719 -15.312 2.508 1 89.31 314 TRP B N 1
ATOM 6894 C CA . TRP B 1 314 ? 11.047 -14.711 3.795 1 89.31 314 TRP B CA 1
ATOM 6895 C C . TRP B 1 314 ? 11.945 -13.492 3.607 1 89.31 314 TRP B C 1
ATOM 6897 O O . TRP B 1 314 ? 11.648 -12.414 4.141 1 89.31 314 TRP B O 1
ATOM 6907 N N . ILE B 1 315 ? 12.836 -13.555 2.803 1 88.94 315 ILE B N 1
ATOM 6908 C CA . ILE B 1 315 ? 13.797 -12.484 2.574 1 88.94 315 ILE B CA 1
ATOM 6909 C C . ILE B 1 315 ? 13.102 -11.312 1.881 1 88.94 315 ILE B C 1
ATOM 6911 O O . ILE B 1 315 ? 13.312 -10.156 2.246 1 88.94 315 ILE B O 1
ATOM 6915 N N . ILE B 1 316 ? 12.305 -11.641 0.961 1 89.38 316 ILE B N 1
ATOM 6916 C CA . ILE B 1 316 ? 11.633 -10.586 0.207 1 89.38 316 ILE B CA 1
ATOM 6917 C C . ILE B 1 316 ? 10.68 -9.82 1.124 1 89.38 316 ILE B C 1
ATOM 6919 O O . ILE B 1 316 ? 10.664 -8.586 1.119 1 89.38 316 ILE B O 1
ATOM 6923 N N . ILE B 1 317 ? 9.961 -10.477 1.941 1 86.5 317 ILE B N 1
ATOM 6924 C CA . ILE B 1 317 ? 9.016 -9.836 2.852 1 86.5 317 ILE B CA 1
ATOM 6925 C C . ILE B 1 317 ? 9.781 -8.992 3.875 1 86.5 317 ILE B C 1
ATOM 6927 O O . ILE B 1 317 ? 9.406 -7.852 4.152 1 86.5 317 ILE B O 1
ATOM 6931 N N . ALA B 1 318 ? 10.781 -9.523 4.336 1 83 318 ALA B N 1
ATOM 6932 C CA . ALA B 1 318 ? 11.578 -8.82 5.34 1 83 318 ALA B CA 1
ATOM 6933 C C . ALA B 1 318 ? 12.203 -7.555 4.754 1 83 318 ALA B C 1
ATOM 6935 O O . ALA B 1 318 ? 12.164 -6.488 5.375 1 83 318 ALA B O 1
ATOM 6936 N N . HIS B 1 319 ? 12.719 -7.633 3.553 1 82.5 319 HIS B N 1
ATOM 6937 C CA . HIS B 1 319 ? 13.352 -6.477 2.93 1 82.5 319 HIS B CA 1
ATOM 6938 C C . HIS B 1 319 ? 12.32 -5.418 2.553 1 82.5 319 HIS B C 1
ATOM 6940 O O . HIS B 1 319 ? 12.602 -4.219 2.613 1 82.5 319 HIS B O 1
ATOM 6946 N N . THR B 1 320 ? 11.234 -5.887 2.178 1 82.38 320 THR B N 1
ATOM 6947 C CA . THR B 1 320 ? 10.18 -4.938 1.841 1 82.38 320 THR B CA 1
ATOM 6948 C C . THR B 1 320 ? 9.742 -4.152 3.074 1 82.38 320 THR B C 1
ATOM 6950 O O . THR B 1 320 ? 9.438 -2.963 2.982 1 82.38 320 THR B O 1
ATOM 6953 N N . PHE B 1 321 ? 9.844 -4.742 4.145 1 72.88 321 PHE B N 1
ATOM 6954 C CA . PHE B 1 321 ? 9.445 -4.102 5.391 1 72.88 321 PHE B CA 1
ATOM 6955 C C . PHE B 1 321 ? 10.547 -3.188 5.91 1 72.88 321 PHE B C 1
ATOM 6957 O O . PHE B 1 321 ? 10.266 -2.109 6.438 1 72.88 321 PHE B O 1
ATOM 6964 N N . VAL B 1 322 ? 11.781 -3.598 5.695 1 69.25 322 VAL B N 1
ATOM 6965 C CA . VAL B 1 322 ? 12.898 -2.883 6.305 1 69.25 322 VAL B CA 1
ATOM 6966 C C . VAL B 1 322 ? 13.336 -1.734 5.398 1 69.25 322 VAL B C 1
ATOM 6968 O O . VAL B 1 322 ? 13.812 -0.704 5.879 1 69.25 322 VAL B O 1
ATOM 6971 N N . TYR B 1 323 ? 13.266 -1.859 4.055 1 70.06 323 TYR B N 1
ATOM 6972 C CA . TYR B 1 323 ? 13.797 -0.848 3.148 1 70.06 323 TYR B CA 1
ATOM 6973 C C . TYR B 1 323 ? 12.945 0.415 3.18 1 70.06 323 TYR B C 1
ATOM 6975 O O . TYR B 1 323 ? 13.312 1.436 2.596 1 70.06 323 TYR B O 1
ATOM 6983 N N . GLU B 1 324 ? 12.141 0.398 4.16 1 68 324 GLU B N 1
ATOM 6984 C CA . GLU B 1 324 ? 11.375 1.634 4.289 1 68 324 GLU B CA 1
ATOM 6985 C C . GLU B 1 324 ? 12.102 2.641 5.18 1 68 324 GLU B C 1
ATOM 6987 O O . GLU B 1 324 ? 12.812 2.256 6.105 1 68 324 GLU B O 1
ATOM 6992 N N . ASP B 1 325 ? 12.328 3.943 4.695 1 65.75 325 ASP B N 1
ATOM 6993 C CA . ASP B 1 325 ? 12.938 5.055 5.418 1 65.75 325 ASP B CA 1
ATOM 6994 C C . ASP B 1 325 ? 12.242 5.289 6.754 1 65.75 325 ASP B C 1
ATOM 6996 O O . ASP B 1 325 ? 11.008 5.336 6.82 1 65.75 325 ASP B O 1
ATOM 7000 N N . TRP B 1 326 ? 13.156 5.223 7.793 1 69.75 326 TRP B N 1
ATOM 7001 C CA . TRP B 1 326 ? 12.625 5.445 9.133 1 69.75 326 TRP B CA 1
ATOM 7002 C C . TRP B 1 326 ? 11.781 6.711 9.18 1 69.75 326 TRP B C 1
ATOM 7004 O O . TRP B 1 326 ? 10.82 6.797 9.953 1 69.75 326 TRP B O 1
ATOM 7014 N N . ASN B 1 327 ? 12.242 7.598 8.336 1 74.19 327 ASN B N 1
ATOM 7015 C CA . ASN B 1 327 ? 11.523 8.867 8.328 1 74.19 327 ASN B CA 1
ATOM 7016 C C . ASN B 1 327 ? 10.141 8.734 7.707 1 74.19 327 ASN B C 1
ATOM 7018 O O . ASN B 1 327 ? 9.289 9.602 7.879 1 74.19 327 ASN B O 1
ATOM 7022 N N . SER B 1 328 ? 10.016 7.637 7.102 1 74.81 328 SER B N 1
ATOM 7023 C CA . SER B 1 328 ? 8.727 7.449 6.457 1 74.81 328 SER B CA 1
ATOM 7024 C C . SER B 1 328 ? 7.719 6.816 7.41 1 74.81 328 SER B C 1
ATOM 7026 O O . SER B 1 328 ? 6.52 6.785 7.125 1 74.81 328 SER B O 1
ATOM 7028 N N . TYR B 1 329 ? 8.242 6.477 8.633 1 75.06 329 TYR B N 1
ATOM 7029 C CA . TYR B 1 329 ? 7.367 5.797 9.586 1 75.06 329 TYR B CA 1
ATOM 7030 C C . TYR B 1 329 ? 6.645 6.805 10.477 1 75.06 329 TYR B C 1
ATOM 7032 O O . TYR B 1 329 ? 7.23 7.805 10.898 1 75.06 329 TYR B O 1
ATOM 7040 N N . LYS B 1 330 ? 5.457 6.504 10.609 1 82.25 330 LYS B N 1
ATOM 7041 C CA . LYS B 1 330 ? 4.691 7.219 11.625 1 82.25 330 LYS B CA 1
ATOM 7042 C C . LYS B 1 330 ? 4.773 6.516 12.977 1 82.25 330 LYS B C 1
ATOM 7044 O O . LYS B 1 330 ? 4.836 5.289 13.039 1 82.25 330 LYS B O 1
ATOM 7049 N N . ASN B 1 331 ? 4.941 7.223 14.07 1 85.94 331 ASN B N 1
ATOM 7050 C CA . ASN B 1 331 ? 4.965 6.691 15.43 1 85.94 331 ASN B CA 1
ATOM 7051 C C . ASN B 1 331 ? 6.141 5.738 15.633 1 85.94 331 ASN B C 1
ATOM 7053 O O . ASN B 1 331 ? 5.961 4.625 16.125 1 85.94 331 ASN B O 1
ATOM 7057 N N . ILE B 1 332 ? 7.27 6.191 15.344 1 84.06 332 ILE B N 1
ATOM 7058 C CA . ILE B 1 332 ? 8.477 5.371 15.367 1 84.06 332 ILE B CA 1
ATOM 7059 C C . ILE B 1 332 ? 8.812 4.992 16.812 1 84.06 332 ILE B C 1
ATOM 7061 O O . ILE B 1 332 ? 9.477 3.982 17.062 1 84.06 332 ILE B O 1
ATOM 7065 N N . PHE B 1 333 ? 8.375 5.805 17.766 1 82.44 333 PHE B N 1
ATOM 7066 C CA . PHE B 1 333 ? 8.695 5.508 19.156 1 82.44 333 PHE B CA 1
ATOM 7067 C C . PHE B 1 333 ? 7.984 4.242 19.625 1 82.44 333 PHE B C 1
ATOM 7069 O O . PHE B 1 333 ? 8.414 3.602 20.578 1 82.44 333 PHE B O 1
ATOM 7076 N N . GLU B 1 334 ? 6.91 3.893 18.906 1 76.5 334 GLU B N 1
ATOM 7077 C CA . GLU B 1 334 ? 6.195 2.666 19.25 1 76.5 334 GLU B CA 1
ATOM 7078 C C . GLU B 1 334 ? 6.766 1.467 18.5 1 76.5 334 GLU B C 1
ATOM 7080 O O . GLU B 1 334 ? 6.281 0.344 18.641 1 76.5 334 GLU B O 1
ATOM 7085 N N . ALA B 1 335 ? 7.734 1.751 17.734 1 70.88 335 ALA B N 1
ATOM 7086 C CA . ALA B 1 335 ? 8.352 0.692 16.938 1 70.88 335 ALA B CA 1
ATOM 7087 C C . ALA B 1 335 ? 8.93 -0.399 17.828 1 70.88 335 ALA B C 1
ATOM 7089 O O . ALA B 1 335 ? 8.859 -1.585 17.5 1 70.88 335 ALA B O 1
ATOM 7090 N N . ASN B 1 336 ? 9.469 0.016 19.016 1 66.38 336 ASN B N 1
ATOM 7091 C CA . ASN B 1 336 ? 10.039 -0.961 19.938 1 66.38 336 ASN B CA 1
ATOM 7092 C C . ASN B 1 336 ? 8.984 -1.945 20.438 1 66.38 336 ASN B C 1
ATOM 7094 O O . ASN B 1 336 ? 9.266 -3.137 20.578 1 66.38 336 ASN B O 1
ATOM 7098 N N . GLU B 1 337 ? 7.805 -1.333 20.656 1 68.81 337 GLU B N 1
ATOM 7099 C CA . GLU B 1 337 ? 6.73 -2.207 21.125 1 68.81 337 GLU B CA 1
ATOM 7100 C C . GLU B 1 337 ? 6.266 -3.145 20.016 1 68.81 337 GLU B C 1
ATOM 7102 O O . GLU B 1 337 ? 5.965 -4.312 20.266 1 68.81 337 GLU B O 1
ATOM 7107 N N . LYS B 1 338 ? 6.316 -2.666 18.875 1 71.5 338 LYS B N 1
ATOM 7108 C CA . LYS B 1 338 ? 5.898 -3.488 17.734 1 71.5 338 LYS B CA 1
ATOM 7109 C C . LYS B 1 338 ? 6.934 -4.566 17.422 1 71.5 338 LYS B C 1
ATOM 7111 O O . LYS B 1 338 ? 6.586 -5.66 16.984 1 71.5 338 LYS B O 1
ATOM 7116 N N . LEU B 1 339 ? 8.203 -4.285 17.766 1 68.62 339 LEU B N 1
ATOM 7117 C CA . LEU B 1 339 ? 9.297 -5.223 17.516 1 68.62 339 LEU B CA 1
ATOM 7118 C C . LEU B 1 339 ? 9.242 -6.391 18.484 1 68.62 339 LEU B C 1
ATOM 7120 O O . LEU B 1 339 ? 9.828 -7.445 18.234 1 68.62 339 LEU B O 1
ATOM 7124 N N . LYS B 1 340 ? 8.391 -6.199 19.547 1 70.44 340 LYS B N 1
ATOM 7125 C CA . LYS B 1 340 ? 8.273 -7.266 20.547 1 70.44 340 LYS B CA 1
ATOM 7126 C C . LYS B 1 340 ? 7.297 -8.344 20.078 1 70.44 340 LYS B C 1
ATOM 7128 O O . LYS B 1 340 ? 7.293 -9.453 20.609 1 70.44 340 LYS B O 1
ATOM 7133 N N . SER B 1 341 ? 6.602 -8.016 19.078 1 75.44 341 SER B N 1
ATOM 7134 C CA . SER B 1 341 ? 5.684 -9.016 18.531 1 75.44 341 SER B CA 1
ATOM 7135 C C . SER B 1 341 ? 6.441 -10.203 17.953 1 75.44 341 SER B C 1
ATOM 7137 O O . SER B 1 341 ? 7.449 -10.023 17.266 1 75.44 341 SER B O 1
ATOM 7139 N N . PRO B 1 342 ? 6.008 -11.375 18.203 1 77.94 342 PRO B N 1
ATOM 7140 C CA . PRO B 1 342 ? 6.707 -12.562 17.719 1 77.94 342 PRO B CA 1
ATOM 7141 C C . PRO B 1 342 ? 6.73 -12.648 16.188 1 77.94 342 PRO B C 1
ATOM 7143 O O . PRO B 1 342 ? 7.707 -13.125 15.609 1 77.94 342 PRO B O 1
ATOM 7146 N N . ILE B 1 343 ? 5.754 -12.172 15.609 1 76.19 343 ILE B N 1
ATOM 7147 C CA . ILE B 1 343 ? 5.688 -12.211 14.156 1 76.19 343 ILE B CA 1
ATOM 7148 C C . ILE B 1 343 ? 6.738 -11.281 13.562 1 76.19 343 ILE B C 1
ATOM 7150 O O . ILE B 1 343 ? 7.477 -11.664 12.648 1 76.19 343 ILE B O 1
ATOM 7154 N N . ILE B 1 344 ? 6.859 -10.156 14.156 1 76.25 344 ILE B N 1
ATOM 7155 C CA . ILE B 1 344 ? 7.812 -9.18 13.648 1 76.25 344 ILE B CA 1
ATOM 7156 C C . ILE B 1 344 ? 9.234 -9.609 13.992 1 76.25 344 ILE B C 1
ATOM 7158 O O . ILE B 1 344 ? 10.148 -9.461 13.18 1 76.25 344 ILE B O 1
ATOM 7162 N N . GLN B 1 345 ? 9.336 -10.211 15.117 1 75.75 345 GLN B N 1
ATOM 7163 C CA . GLN B 1 345 ? 10.656 -10.703 15.508 1 75.75 345 GLN B CA 1
ATOM 7164 C C . GLN B 1 345 ? 11.141 -11.797 14.562 1 75.75 345 GLN B C 1
ATOM 7166 O O . GLN B 1 345 ? 12.312 -11.82 14.18 1 75.75 345 GLN B O 1
ATOM 7171 N N . SER B 1 346 ? 10.188 -12.617 14.195 1 78.25 346 SER B N 1
ATOM 7172 C CA . SER B 1 346 ? 10.531 -13.688 13.273 1 78.25 346 SER B CA 1
ATOM 7173 C C . SER B 1 346 ? 10.875 -13.148 11.891 1 78.25 346 SER B C 1
ATOM 7175 O O . SER B 1 346 ? 11.797 -13.633 11.234 1 78.25 346 SER B O 1
ATOM 7177 N N . LEU B 1 347 ? 10.234 -12.125 11.602 1 77.62 347 LEU B N 1
ATOM 7178 C CA . LEU B 1 347 ? 10.477 -11.516 10.297 1 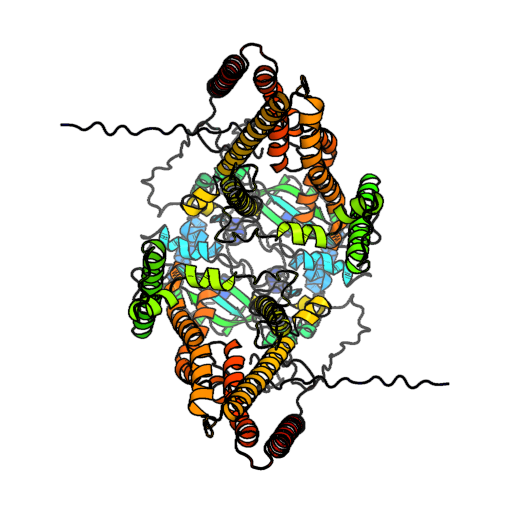77.62 347 LEU B CA 1
ATOM 7179 C C . LEU B 1 347 ? 11.812 -10.781 10.281 1 77.62 347 LEU B C 1
ATOM 7181 O O . LEU B 1 347 ? 12.539 -10.828 9.281 1 77.62 347 LEU B O 1
ATOM 7185 N N . MET B 1 348 ? 12.133 -10.242 11.43 1 74.44 348 MET B N 1
ATOM 7186 C CA . MET B 1 348 ? 13.344 -9.438 11.5 1 74.44 348 MET B CA 1
ATOM 7187 C C . MET B 1 348 ? 14.578 -10.32 11.586 1 74.44 348 MET B C 1
ATOM 7189 O O . MET B 1 348 ? 15.703 -9.844 11.414 1 74.44 348 MET B O 1
ATOM 7193 N N . GLN B 1 349 ? 14.32 -11.555 11.703 1 76.12 349 GLN B N 1
ATOM 7194 C CA . GLN B 1 349 ? 15.43 -12.508 11.672 1 76.12 349 GLN B CA 1
ATOM 7195 C C . GLN B 1 349 ? 15.68 -13.016 10.258 1 76.12 349 GLN B C 1
ATOM 7197 O O . GLN B 1 349 ? 15.859 -14.219 10.039 1 76.12 349 GLN B O 1
ATOM 7202 N N . PHE B 1 350 ? 15.633 -12.094 9.336 1 74.94 350 PHE B N 1
ATOM 7203 C CA . PHE B 1 350 ? 15.719 -12.469 7.934 1 74.94 350 PHE B CA 1
ATOM 7204 C C . PHE B 1 350 ? 17.156 -12.797 7.543 1 74.94 350 PHE B C 1
ATOM 7206 O O . PHE B 1 350 ? 17.438 -13.164 6.402 1 74.94 350 PHE B O 1
ATOM 7213 N N . ILE B 1 351 ? 18.125 -12.75 8.492 1 75.25 351 ILE B N 1
ATOM 7214 C CA . ILE B 1 351 ? 19.5 -13.172 8.25 1 75.25 351 ILE B CA 1
ATOM 7215 C C . ILE B 1 351 ? 19.578 -14.695 8.227 1 75.25 351 ILE B C 1
ATOM 7217 O O . ILE B 1 351 ? 20.438 -15.273 7.551 1 75.25 351 ILE B O 1
ATOM 7221 N N . ASN B 1 352 ? 18.594 -15.297 8.859 1 81.12 352 ASN B N 1
ATOM 7222 C CA . ASN B 1 352 ? 18.594 -16.75 8.961 1 81.12 352 ASN B CA 1
ATOM 7223 C C . ASN B 1 352 ? 18.391 -17.406 7.602 1 81.12 352 ASN B C 1
ATOM 7225 O O . ASN B 1 352 ? 19.125 -18.328 7.238 1 81.12 352 ASN B O 1
ATOM 7229 N N . PRO B 1 353 ? 17.469 -16.844 6.891 1 87.56 353 PRO B N 1
ATOM 7230 C CA . PRO B 1 353 ? 17.312 -17.469 5.574 1 87.56 353 PRO B CA 1
ATOM 7231 C C . PRO B 1 353 ? 18.562 -17.312 4.699 1 87.56 353 PRO B C 1
ATOM 7233 O O . PRO B 1 353 ? 18.812 -18.141 3.816 1 87.56 353 PRO B O 1
ATOM 7236 N N . VAL B 1 354 ? 19.406 -16.375 4.887 1 87.75 354 VAL B N 1
ATOM 7237 C CA . VAL B 1 354 ? 20.641 -16.203 4.133 1 87.75 354 VAL B CA 1
ATOM 7238 C C . VAL B 1 354 ? 21.609 -17.328 4.457 1 87.75 354 VAL B C 1
ATOM 7240 O O . VAL B 1 354 ? 22.281 -17.859 3.562 1 87.75 354 VAL B O 1
ATOM 7243 N N . ASP B 1 355 ? 21.625 -17.75 5.652 1 88.62 355 ASP B N 1
ATOM 7244 C CA . ASP B 1 355 ? 22.453 -18.875 6.055 1 88.62 355 ASP B CA 1
ATOM 7245 C C . ASP B 1 355 ? 22.016 -20.172 5.371 1 88.62 355 ASP B C 1
ATOM 7247 O O . ASP B 1 355 ? 22.844 -21 5.012 1 88.62 355 ASP B O 1
ATOM 7251 N N . VAL B 1 356 ? 20.781 -20.219 5.219 1 91.19 356 VAL B N 1
ATOM 7252 C CA . VAL B 1 356 ? 20.234 -21.406 4.555 1 91.19 356 VAL B CA 1
ATOM 7253 C C . VAL B 1 356 ? 20.688 -21.422 3.098 1 91.19 356 VAL B C 1
ATOM 7255 O O . VAL B 1 356 ? 21.078 -22.484 2.582 1 91.19 356 VAL B O 1
ATOM 7258 N N . PHE B 1 357 ? 20.75 -20.312 2.531 1 91.44 357 PHE B N 1
ATOM 7259 C CA . PHE B 1 357 ? 21.172 -20.25 1.137 1 91.44 357 PHE B CA 1
ATOM 7260 C C . PHE B 1 357 ? 22.641 -20.594 1.003 1 91.44 357 PHE B C 1
ATOM 7262 O O . PHE B 1 357 ? 23.031 -21.297 0.068 1 91.44 357 PHE B O 1
ATOM 7269 N N . ILE B 1 358 ? 23.391 -20.141 1.917 1 91 358 ILE B N 1
ATOM 7270 C CA . ILE B 1 358 ? 24.828 -20.438 1.881 1 91 358 ILE B CA 1
ATOM 7271 C C . ILE B 1 358 ? 25.047 -21.938 2.109 1 91 358 ILE B C 1
ATOM 7273 O O . ILE B 1 358 ? 25.875 -22.547 1.442 1 91 358 ILE B O 1
ATOM 7277 N N . PHE B 1 359 ? 24.25 -22.438 2.953 1 91.75 359 PHE B N 1
ATOM 7278 C CA . PHE B 1 359 ? 24.344 -23.875 3.229 1 91.75 359 PHE B CA 1
ATOM 7279 C C . PHE B 1 359 ? 23.969 -24.688 1.996 1 91.75 359 PHE B C 1
ATOM 7281 O O . PHE B 1 359 ? 24.688 -25.609 1.618 1 91.75 359 PHE B O 1
ATOM 7288 N N . ILE B 1 360 ? 22.938 -24.266 1.381 1 91.5 360 ILE B N 1
ATOM 7289 C CA . ILE B 1 360 ? 22.469 -24.984 0.19 1 91.5 360 ILE B CA 1
ATOM 7290 C C . ILE B 1 360 ? 23.516 -24.844 -0.921 1 91.5 360 ILE B C 1
ATOM 7292 O O . ILE B 1 360 ? 23.781 -25.812 -1.64 1 91.5 360 ILE B O 1
ATOM 7296 N N . GLY B 1 361 ? 24.125 -23.688 -1.064 1 90.25 361 GLY B N 1
ATOM 7297 C CA . GLY B 1 361 ? 25.156 -23.469 -2.057 1 90.25 361 GLY B CA 1
ATOM 7298 C C . GLY B 1 361 ? 26.359 -24.375 -1.871 1 90.25 361 GLY B C 1
ATOM 7299 O O . GLY B 1 361 ? 26.844 -24.969 -2.832 1 90.25 361 GLY B O 1
ATOM 7300 N N . GLY B 1 362 ? 26.781 -24.5 -0.666 1 90.88 362 GLY B N 1
ATOM 7301 C CA . GLY B 1 362 ? 27.891 -25.406 -0.373 1 90.88 362 GLY B CA 1
ATOM 7302 C C . GLY B 1 362 ? 27.547 -26.875 -0.585 1 90.88 362 GLY B C 1
ATOM 7303 O O . GLY B 1 362 ? 28.344 -27.625 -1.134 1 90.88 362 GLY B O 1
ATOM 7304 N N . PHE B 1 363 ? 26.359 -27.188 -0.193 1 91.06 363 PHE B N 1
ATOM 7305 C CA . PHE B 1 363 ? 25.891 -28.562 -0.334 1 91.06 363 PHE B CA 1
ATOM 7306 C C . PHE B 1 363 ? 25.812 -28.969 -1.804 1 91.06 363 PHE B C 1
ATOM 7308 O O . PHE B 1 363 ? 26.297 -30.016 -2.199 1 91.06 363 PHE B O 1
ATOM 7315 N N . MET B 1 364 ? 25.234 -28.062 -2.543 1 88.62 364 MET B N 1
ATOM 7316 C CA . MET B 1 364 ? 25.062 -28.359 -3.963 1 88.62 364 MET B CA 1
ATOM 7317 C C . MET B 1 364 ? 26.422 -28.406 -4.676 1 88.62 364 MET B C 1
ATOM 7319 O O . MET B 1 364 ? 26.625 -29.234 -5.566 1 88.62 364 MET B O 1
ATOM 7323 N N . ALA B 1 365 ? 27.297 -27.578 -4.301 1 89.31 365 ALA B N 1
ATOM 7324 C CA . ALA B 1 365 ? 28.641 -27.562 -4.887 1 89.31 365 ALA B CA 1
ATOM 7325 C C . ALA B 1 365 ? 29.359 -28.875 -4.625 1 89.31 365 ALA B C 1
ATOM 7327 O O . ALA B 1 365 ? 29.969 -29.453 -5.535 1 89.31 365 ALA B O 1
ATOM 7328 N N . SER B 1 366 ? 29.234 -29.359 -3.453 1 89.94 366 SER B N 1
ATOM 7329 C CA . SER B 1 366 ? 29.891 -30.609 -3.086 1 89.94 366 SER B CA 1
ATOM 7330 C C . SER B 1 366 ? 29.203 -31.797 -3.736 1 89.94 366 SER B C 1
ATOM 7332 O O . SER B 1 366 ? 29.859 -32.656 -4.324 1 89.94 366 SER B O 1
ATOM 7334 N N . TYR B 1 367 ? 27.938 -31.719 -3.684 1 87.75 367 TYR B N 1
ATOM 7335 C CA . TYR B 1 367 ? 27.156 -32.844 -4.195 1 87.75 367 TYR B CA 1
ATOM 7336 C C . TYR B 1 367 ? 27.359 -33 -5.695 1 87.75 367 TYR B C 1
ATOM 7338 O O . TYR B 1 367 ? 27.656 -34.094 -6.168 1 87.75 367 TYR B O 1
ATOM 7346 N N . THR B 1 368 ? 27.234 -31.953 -6.445 1 85.81 368 THR B N 1
ATOM 7347 C CA . THR B 1 368 ? 27.344 -32.031 -7.898 1 85.81 368 THR B CA 1
ATOM 7348 C C . THR B 1 368 ? 28.766 -32.375 -8.312 1 85.81 368 THR B C 1
ATOM 7350 O O . THR B 1 368 ? 28.969 -33.188 -9.234 1 85.81 368 THR B O 1
ATOM 7353 N N . THR B 1 369 ? 29.797 -31.844 -7.672 1 86.12 369 THR B N 1
ATOM 7354 C CA . THR B 1 369 ? 31.188 -32.094 -8.016 1 86.12 369 THR B CA 1
ATOM 7355 C C . THR B 1 369 ? 31.562 -33.562 -7.707 1 86.12 369 THR B C 1
ATOM 7357 O O . THR B 1 369 ? 32.188 -34.219 -8.516 1 86.12 369 THR B O 1
ATOM 7360 N N . LEU B 1 370 ? 31.062 -34.031 -6.59 1 84 370 LEU B N 1
ATOM 7361 C CA . LEU B 1 370 ? 31.375 -35.375 -6.199 1 84 370 LEU B CA 1
ATOM 7362 C C . LEU B 1 370 ? 30.609 -36.406 -7.055 1 84 370 LEU B C 1
ATOM 7364 O O . LEU B 1 370 ? 31.172 -37.438 -7.445 1 84 370 LEU B O 1
ATOM 7368 N N . LYS B 1 371 ? 29.438 -36.031 -7.312 1 83.12 371 LYS B N 1
ATOM 7369 C CA . LYS B 1 371 ? 28.641 -36.906 -8.164 1 83.12 371 LYS B CA 1
ATOM 7370 C C . LYS B 1 371 ? 29.25 -37 -9.562 1 83.12 371 LYS B C 1
ATOM 7372 O O . LYS B 1 371 ? 29.328 -38.094 -10.133 1 83.12 371 LYS B O 1
ATOM 7377 N N . ASN B 1 372 ? 29.672 -35.906 -10.117 1 81.25 372 ASN B N 1
ATOM 7378 C CA . ASN B 1 372 ? 30.297 -35.875 -11.438 1 81.25 372 ASN B CA 1
ATOM 7379 C C . ASN B 1 372 ? 31.641 -36.625 -11.43 1 81.25 372 ASN B C 1
ATOM 7381 O O . ASN B 1 372 ? 31.969 -37.312 -12.398 1 81.25 372 ASN B O 1
ATOM 7385 N N . HIS B 1 373 ? 32.406 -36.562 -10.383 1 78.25 373 HIS B N 1
ATOM 7386 C CA . HIS B 1 373 ? 33.688 -37.25 -10.242 1 78.25 373 HIS B CA 1
ATOM 7387 C C . HIS B 1 373 ? 33.469 -38.75 -10.195 1 78.25 373 HIS B C 1
ATOM 7389 O O . HIS B 1 373 ? 34.219 -39.5 -10.852 1 78.25 373 HIS B O 1
ATOM 7395 N N . ILE B 1 374 ? 32.469 -39.125 -9.445 1 75.44 374 ILE B N 1
ATOM 7396 C CA . ILE B 1 374 ? 32.188 -40.562 -9.312 1 75.44 374 ILE B CA 1
ATOM 7397 C C . ILE B 1 374 ? 31.719 -41.125 -10.648 1 75.44 374 ILE B C 1
ATOM 7399 O O . ILE B 1 374 ? 32.156 -42.188 -11.055 1 75.44 374 ILE B O 1
ATOM 7403 N N . ARG B 1 375 ? 30.953 -40.344 -11.281 1 75.62 375 ARG B N 1
ATOM 7404 C CA . ARG B 1 375 ? 30.438 -40.781 -12.578 1 75.62 375 ARG B CA 1
ATOM 7405 C C . ARG B 1 375 ? 31.562 -40.906 -13.602 1 75.62 375 ARG B C 1
ATOM 7407 O O . ARG B 1 375 ? 31.594 -41.844 -14.391 1 75.62 375 ARG B O 1
ATOM 7414 N N . ASN B 1 376 ? 32.5 -40 -13.617 1 74.5 376 ASN B N 1
ATOM 7415 C CA . ASN B 1 376 ? 33.594 -40 -14.555 1 74.5 376 ASN B CA 1
ATOM 7416 C C . ASN B 1 376 ? 34.594 -41.125 -14.266 1 74.5 376 ASN B C 1
ATOM 7418 O O . ASN B 1 376 ? 35.188 -41.688 -15.188 1 74.5 376 ASN B O 1
ATOM 7422 N N . ASN B 1 377 ? 34.812 -41.406 -13.07 1 70.38 377 ASN B N 1
ATOM 7423 C CA . ASN B 1 377 ? 35.688 -42.5 -12.695 1 70.38 377 ASN B CA 1
ATOM 7424 C C . ASN B 1 377 ? 35.094 -43.844 -13.117 1 70.38 377 ASN B C 1
ATOM 7426 O O . ASN B 1 377 ? 35.812 -44.781 -13.492 1 70.38 377 ASN B O 1
ATOM 7430 N N . ASP B 1 378 ? 33.781 -43.906 -13.062 1 64.56 378 ASP B N 1
ATOM 7431 C CA . ASP B 1 378 ? 33.125 -45.156 -13.43 1 64.56 378 ASP B CA 1
ATOM 7432 C C . ASP B 1 378 ? 33.125 -45.375 -14.945 1 64.56 378 ASP B C 1
ATOM 7434 O O . ASP B 1 378 ? 33.188 -46.5 -15.414 1 64.56 378 ASP B O 1
ATOM 7438 N N . ASP B 1 379 ? 32.844 -44.438 -15.695 1 59.59 379 ASP B N 1
ATOM 7439 C CA . ASP B 1 379 ? 32.75 -44.562 -17.141 1 59.59 379 ASP B CA 1
ATOM 7440 C C . ASP B 1 379 ? 34.125 -44.844 -17.766 1 59.59 379 ASP B C 1
ATOM 7442 O O . ASP B 1 379 ? 34.25 -45 -18.984 1 59.59 379 ASP B O 1
ATOM 7446 N N . GLY B 1 380 ? 35.094 -45.312 -17.109 1 56.72 380 GLY B N 1
ATOM 7447 C CA . GLY B 1 380 ? 36.406 -45.719 -17.625 1 56.72 380 GLY B CA 1
ATOM 7448 C C . GLY B 1 380 ? 37.219 -44.562 -18.141 1 56.72 380 GLY B C 1
ATOM 7449 O O . GLY B 1 380 ? 38.312 -44.75 -18.672 1 56.72 380 GLY B O 1
ATOM 7450 N N . ASN B 1 381 ? 36.438 -43.625 -18.562 1 51.44 381 ASN B N 1
ATOM 7451 C CA . ASN B 1 381 ? 37.219 -42.531 -19.141 1 51.44 381 ASN B CA 1
ATOM 7452 C C . ASN B 1 381 ? 38.031 -41.812 -18.062 1 51.44 381 ASN B C 1
ATOM 7454 O O . ASN B 1 381 ? 37.5 -41.188 -17.172 1 51.44 381 ASN B O 1
ATOM 7458 N N . GLY B 1 382 ? 39 -42.344 -17.594 1 48.91 382 GLY B N 1
ATOM 7459 C CA . GLY B 1 382 ? 39.938 -42.031 -16.516 1 48.91 382 GLY B CA 1
ATOM 7460 C C . GLY B 1 382 ? 39.781 -40.625 -15.977 1 48.91 382 GLY B C 1
ATOM 7461 O O . GLY B 1 382 ? 39.281 -40.406 -14.883 1 48.91 382 GLY B O 1
ATOM 7462 N N . GLN B 1 383 ? 40.656 -39.625 -16.328 1 48.41 383 GLN B N 1
ATOM 7463 C CA . GLN B 1 383 ? 41.312 -38.469 -15.734 1 48.41 383 GLN B CA 1
ATOM 7464 C C . GLN B 1 383 ? 40.438 -37.219 -15.883 1 48.41 383 GLN B C 1
ATOM 7466 O O . GLN B 1 383 ? 40.938 -36.094 -16.031 1 48.41 383 GLN B O 1
ATOM 7471 N N . LYS B 1 384 ? 39.219 -37.281 -16.219 1 58.75 384 LYS B N 1
ATOM 7472 C CA . LYS B 1 384 ? 38.688 -35.938 -16.391 1 58.75 384 LYS B CA 1
ATOM 7473 C C . LYS B 1 384 ? 38.719 -35.156 -15.078 1 58.75 384 LYS B C 1
ATOM 7475 O O . LYS B 1 384 ? 38.062 -35.531 -14.117 1 58.75 384 LYS B O 1
ATOM 7480 N N . LYS B 1 385 ? 39.812 -34.344 -14.781 1 65.75 385 LYS B N 1
ATOM 7481 C CA . LYS B 1 385 ? 40.375 -33.562 -13.68 1 65.75 385 LYS B CA 1
ATOM 7482 C C . LYS B 1 385 ? 39.438 -32.406 -13.305 1 65.75 385 LYS B C 1
ATOM 7484 O O . LYS B 1 385 ? 38.781 -31.828 -14.164 1 65.75 385 LYS B O 1
ATOM 7489 N N . PHE B 1 386 ? 38.969 -32.375 -12.102 1 82.94 386 PHE B N 1
ATOM 7490 C CA . PHE B 1 386 ? 38.375 -31.203 -11.508 1 82.94 386 PHE B CA 1
ATOM 7491 C C . PHE B 1 386 ? 39.062 -29.938 -11.992 1 82.94 386 PHE B C 1
ATOM 7493 O O . PHE B 1 386 ? 40.281 -29.766 -11.812 1 82.94 386 PHE B O 1
ATOM 7500 N N . ASN B 1 387 ? 38.375 -29.156 -12.93 1 86.56 387 ASN B N 1
ATOM 7501 C CA . ASN B 1 387 ? 38.875 -27.875 -13.414 1 86.56 387 ASN B CA 1
ATOM 7502 C C . ASN B 1 387 ? 38.281 -26.703 -12.617 1 86.56 387 ASN B C 1
ATOM 7504 O O . ASN B 1 387 ? 37.125 -26.344 -12.789 1 86.56 387 ASN B O 1
ATOM 7508 N N . PRO B 1 388 ? 39.094 -26.125 -11.766 1 90 388 PRO B N 1
ATOM 7509 C CA . PRO B 1 388 ? 38.625 -25.031 -10.922 1 90 388 PRO B CA 1
ATOM 7510 C C . PRO B 1 388 ? 38.125 -23.828 -11.734 1 90 388 PRO B C 1
ATOM 7512 O O . PRO B 1 388 ? 37.25 -23.109 -11.289 1 90 388 PRO B O 1
ATOM 7515 N N . ILE B 1 389 ? 38.625 -23.594 -12.906 1 91.75 389 ILE B N 1
ATOM 7516 C CA . ILE B 1 389 ? 38.25 -22.438 -13.719 1 91.75 389 ILE B CA 1
ATOM 7517 C C . ILE B 1 389 ? 36.812 -22.609 -14.242 1 91.75 389 ILE B C 1
ATOM 7519 O O . ILE B 1 389 ? 36.031 -21.672 -14.203 1 91.75 389 ILE B O 1
ATOM 7523 N N . ILE B 1 390 ? 36.531 -23.75 -14.578 1 88.88 390 ILE B N 1
ATOM 7524 C CA . ILE B 1 390 ? 35.188 -24.031 -15.086 1 88.88 390 ILE B CA 1
ATOM 7525 C C . ILE B 1 390 ? 34.188 -24 -13.93 1 88.88 390 ILE B C 1
ATOM 7527 O O . ILE B 1 390 ? 33.094 -23.516 -14.078 1 88.88 390 ILE B O 1
ATOM 7531 N N . TYR B 1 391 ? 34.719 -24.562 -12.805 1 90.75 391 TYR B N 1
ATOM 7532 C CA . TYR B 1 391 ? 33.906 -24.594 -11.594 1 90.75 391 TYR B CA 1
ATOM 7533 C C . TYR B 1 391 ? 33.469 -23.188 -11.188 1 90.75 391 TYR B C 1
ATOM 7535 O O . TYR B 1 391 ? 32.281 -22.938 -10.961 1 90.75 391 TYR B O 1
ATOM 7543 N N . ILE B 1 392 ? 34.375 -22.266 -11.25 1 93.69 392 ILE B N 1
ATOM 7544 C CA . ILE B 1 392 ? 34.094 -20.891 -10.852 1 93.69 392 ILE B CA 1
ATOM 7545 C C . ILE B 1 392 ? 33.438 -20.141 -12 1 93.69 392 ILE B C 1
ATOM 7547 O O . ILE B 1 392 ? 32.562 -19.281 -11.781 1 93.69 392 ILE B O 1
ATOM 7551 N N . GLY B 1 393 ? 33.812 -20.438 -13.18 1 93.56 393 GLY B N 1
ATOM 7552 C CA . GLY B 1 393 ? 33.281 -19.781 -14.352 1 93.56 393 GLY B CA 1
ATOM 7553 C C . GLY B 1 393 ? 31.797 -19.969 -14.516 1 93.56 393 GLY B C 1
ATOM 7554 O O . GLY B 1 393 ? 31.078 -19.016 -14.828 1 93.56 393 GLY B O 1
ATOM 7555 N N . PHE B 1 394 ? 31.328 -21.125 -14.203 1 89.94 394 PHE B N 1
ATOM 7556 C CA . PHE B 1 394 ? 29.906 -21.391 -14.336 1 89.94 394 PHE B CA 1
ATOM 7557 C C . PHE B 1 394 ? 29.109 -20.625 -13.289 1 89.94 394 PHE B C 1
ATOM 7559 O O . PHE B 1 394 ? 28.016 -20.125 -13.578 1 89.94 394 PHE B O 1
ATOM 7566 N N . ARG B 1 395 ? 29.609 -20.547 -12.195 1 91.75 395 ARG B N 1
ATOM 7567 C CA . ARG B 1 395 ? 28.953 -19.781 -11.148 1 91.75 395 ARG B CA 1
ATOM 7568 C C . ARG B 1 395 ? 28.938 -18.297 -11.477 1 91.75 395 ARG B C 1
ATOM 7570 O O . ARG B 1 395 ? 27.938 -17.609 -11.266 1 91.75 395 ARG B O 1
ATOM 7577 N N . TYR B 1 396 ? 30.078 -17.859 -11.953 1 95.25 396 TYR B N 1
ATOM 7578 C CA . TYR B 1 396 ? 30.172 -16.469 -12.375 1 95.25 396 TYR B CA 1
ATOM 7579 C C . TYR B 1 396 ? 29.156 -16.141 -13.453 1 95.25 396 TYR B C 1
ATOM 7581 O O . TYR B 1 396 ? 28.5 -15.086 -13.398 1 95.25 396 TYR B O 1
ATOM 7589 N N . LEU B 1 397 ? 28.984 -17.078 -14.312 1 93.44 397 LEU B N 1
ATOM 7590 C CA . LEU B 1 397 ? 28.047 -16.875 -15.422 1 93.44 397 LEU B CA 1
ATOM 7591 C C . LEU B 1 397 ? 26.609 -16.922 -14.93 1 93.44 397 LEU B C 1
ATOM 7593 O O . LEU B 1 397 ? 25.719 -16.297 -15.516 1 93.44 397 LEU B O 1
ATOM 7597 N N . ARG B 1 398 ? 26.375 -17.594 -13.898 1 91.44 398 ARG B N 1
ATOM 7598 C CA . ARG B 1 398 ? 25.031 -17.719 -13.352 1 91.44 398 ARG B CA 1
ATOM 7599 C C . ARG B 1 398 ? 24.625 -16.453 -12.602 1 91.44 398 ARG B C 1
ATOM 7601 O O . ARG B 1 398 ? 23.484 -15.984 -12.727 1 91.44 398 ARG B O 1
ATOM 7608 N N . PHE B 1 399 ? 25.547 -15.789 -11.914 1 93.69 399 PHE B N 1
ATOM 7609 C CA . PHE B 1 399 ? 25.25 -14.664 -11.031 1 93.69 399 PHE B CA 1
ATOM 7610 C C . PHE B 1 399 ? 25.391 -13.344 -11.773 1 93.69 399 PHE B C 1
ATOM 7612 O O . PHE B 1 399 ? 24.594 -12.422 -11.57 1 93.69 399 PHE B O 1
ATOM 7619 N N . THR B 1 400 ? 26.266 -13.219 -12.664 1 95.31 400 THR B N 1
ATOM 7620 C CA . THR B 1 400 ? 26.766 -11.953 -13.172 1 95.31 400 THR B CA 1
ATOM 7621 C C . THR B 1 400 ? 25.734 -11.273 -14.07 1 95.31 400 THR B C 1
ATOM 7623 O O . THR B 1 400 ? 25.547 -10.055 -14.008 1 95.31 400 THR B O 1
ATOM 7626 N N . PRO B 1 401 ? 25.031 -12.039 -14.922 1 92.38 401 PRO B N 1
ATOM 7627 C CA . PRO B 1 401 ? 24.062 -11.352 -15.773 1 92.38 401 PRO B CA 1
ATOM 7628 C C . PRO B 1 401 ? 23.016 -10.586 -14.961 1 92.38 401 PRO B C 1
ATOM 7630 O O . PRO B 1 401 ? 22.672 -9.453 -15.305 1 92.38 401 PRO B O 1
ATOM 7633 N N . GLN B 1 402 ? 22.516 -11.172 -13.93 1 93.06 402 GLN B N 1
ATOM 7634 C CA . GLN B 1 402 ? 21.516 -10.5 -13.102 1 93.06 402 GLN B CA 1
ATOM 7635 C C . GLN B 1 402 ? 22.125 -9.305 -12.367 1 93.06 402 GLN B C 1
ATOM 7637 O O . GLN B 1 402 ? 21.484 -8.266 -12.227 1 93.06 402 GLN B O 1
ATOM 7642 N N . LEU B 1 403 ? 23.344 -9.453 -11.961 1 95.31 403 LEU B N 1
ATOM 7643 C CA . LEU B 1 403 ? 24.031 -8.367 -11.281 1 95.31 403 LEU B CA 1
ATOM 7644 C C . LEU B 1 403 ? 24.281 -7.199 -12.227 1 95.31 403 LEU B C 1
ATOM 7646 O O . LEU B 1 403 ? 24.109 -6.039 -11.844 1 95.31 403 LEU B O 1
ATOM 7650 N N . ILE B 1 404 ? 24.641 -7.531 -13.453 1 94.31 404 ILE B N 1
ATOM 7651 C CA . ILE B 1 404 ? 24.906 -6.496 -14.445 1 94.31 404 ILE B CA 1
ATOM 7652 C C . ILE B 1 404 ? 23.609 -5.719 -14.727 1 94.31 404 ILE B C 1
ATOM 7654 O O . ILE B 1 404 ? 23.625 -4.488 -14.812 1 94.31 404 ILE B O 1
ATOM 7658 N N . ILE B 1 405 ? 22.547 -6.387 -14.844 1 93.81 405 ILE B N 1
ATOM 7659 C CA . ILE B 1 405 ? 21.266 -5.73 -15.102 1 93.81 405 ILE B CA 1
ATOM 7660 C C . ILE B 1 405 ? 20.906 -4.82 -13.93 1 93.81 405 ILE B C 1
ATOM 7662 O O . ILE B 1 405 ? 20.406 -3.709 -14.125 1 93.81 405 ILE B O 1
ATOM 7666 N N . TYR B 1 406 ? 21.172 -5.277 -12.734 1 93.62 406 TYR B N 1
ATOM 7667 C CA . TYR B 1 406 ? 20.891 -4.469 -11.547 1 93.62 406 TYR B CA 1
ATOM 7668 C C . TYR B 1 406 ? 21.719 -3.186 -11.562 1 93.62 406 TYR B C 1
ATOM 7670 O O . TYR B 1 406 ? 21.203 -2.102 -11.297 1 93.62 406 TYR B O 1
ATOM 7678 N N . ILE B 1 407 ? 22.953 -3.328 -11.898 1 94.5 407 ILE B N 1
ATOM 7679 C CA . ILE B 1 407 ? 23.859 -2.188 -11.93 1 94.5 407 ILE B CA 1
ATOM 7680 C C . ILE B 1 407 ? 23.422 -1.216 -13.023 1 94.5 407 ILE B C 1
ATOM 7682 O O . ILE B 1 407 ? 23.359 -0.005 -12.805 1 94.5 407 ILE B O 1
ATOM 7686 N N . LEU B 1 408 ? 23.125 -1.74 -14.18 1 94.31 408 LEU B N 1
ATOM 7687 C CA . LEU B 1 408 ? 22.703 -0.893 -15.281 1 94.31 408 LEU B CA 1
ATOM 7688 C C . LEU B 1 408 ? 21.406 -0.166 -14.93 1 94.31 408 LEU B C 1
ATOM 7690 O O . LEU B 1 408 ? 21.25 1.021 -15.234 1 94.31 408 LEU B O 1
ATOM 7694 N N . LEU B 1 409 ? 20.484 -0.842 -14.266 1 93.06 409 LEU B N 1
ATOM 7695 C CA . LEU B 1 409 ? 19.234 -0.227 -13.859 1 93.06 409 LEU B CA 1
ATOM 7696 C C . LEU B 1 409 ? 19.469 0.874 -12.828 1 93.06 409 LEU B C 1
ATOM 7698 O O . LEU B 1 409 ? 18.781 1.896 -12.836 1 93.06 409 LEU B O 1
ATOM 7702 N N . SER B 1 410 ? 20.438 0.67 -11.945 1 92.88 410 SER B N 1
ATOM 7703 C CA . SER B 1 410 ? 20.766 1.669 -10.938 1 92.88 410 SER B CA 1
ATOM 7704 C C . SER B 1 410 ? 21.281 2.955 -11.586 1 92.88 410 SER B C 1
ATOM 7706 O O . SER B 1 410 ? 21.047 4.051 -11.07 1 92.88 410 SER B O 1
ATOM 7708 N N . PHE B 1 411 ? 21.875 2.867 -12.789 1 92.25 411 PHE B N 1
ATOM 7709 C CA . PHE B 1 411 ? 22.375 4.043 -13.492 1 92.25 411 PHE B CA 1
ATOM 7710 C C . PHE B 1 411 ? 21.25 4.719 -14.273 1 92.25 411 PHE B C 1
ATOM 7712 O O . PHE B 1 411 ? 21.344 5.906 -14.594 1 92.25 411 PHE B O 1
ATOM 7719 N N . LEU B 1 412 ? 20.219 3.99 -14.531 1 92.31 412 LEU B N 1
ATOM 7720 C CA . LEU B 1 412 ? 19.141 4.527 -15.344 1 92.31 412 LEU B CA 1
ATOM 7721 C C . LEU B 1 412 ? 18.078 5.195 -14.469 1 92.31 412 LEU B C 1
ATOM 7723 O O . LEU B 1 412 ? 17.281 6.004 -14.961 1 92.31 412 LEU B O 1
ATOM 7727 N N . LEU B 1 413 ? 18.031 4.93 -13.203 1 89.62 413 LEU B N 1
ATOM 7728 C CA . LEU B 1 413 ? 16.984 5.367 -12.297 1 89.62 413 LEU B CA 1
ATOM 7729 C C . LEU B 1 413 ? 16.891 6.887 -12.258 1 89.62 413 LEU B C 1
ATOM 7731 O O . LEU B 1 413 ? 15.789 7.449 -12.289 1 89.62 413 LEU B O 1
ATOM 7735 N N . PRO B 1 414 ? 18.062 7.641 -12.305 1 86.62 414 PRO B N 1
ATOM 7736 C CA . PRO B 1 414 ? 17.969 9.102 -12.266 1 86.62 414 PRO B CA 1
ATOM 7737 C C . PRO B 1 414 ? 17.234 9.68 -13.477 1 86.62 414 PRO B C 1
ATOM 7739 O O . PRO B 1 414 ? 16.672 10.773 -13.391 1 86.62 414 PRO B O 1
ATOM 7742 N N . LEU B 1 415 ? 17.219 8.922 -14.586 1 87.69 415 LEU B N 1
ATOM 7743 C CA . LEU B 1 415 ? 16.547 9.391 -15.797 1 87.69 415 LEU B CA 1
ATOM 7744 C C . LEU B 1 415 ? 15.047 9.148 -15.719 1 87.69 415 LEU B C 1
ATOM 7746 O O . LEU B 1 415 ? 14.281 9.727 -16.484 1 87.69 415 LEU B O 1
ATOM 7750 N N . MET B 1 416 ? 14.641 8.344 -14.789 1 85.31 416 MET B N 1
ATOM 7751 C CA . MET B 1 416 ? 13.234 7.957 -14.711 1 85.31 416 MET B CA 1
ATOM 7752 C C . MET B 1 416 ? 12.461 8.906 -13.797 1 85.31 416 MET B C 1
ATOM 7754 O O . MET B 1 416 ? 11.32 8.633 -13.43 1 85.31 416 MET B O 1
ATOM 7758 N N . GLY B 1 417 ? 13 10.047 -13.523 1 79.25 417 GLY B N 1
ATOM 7759 C CA . GLY B 1 417 ? 12.383 11.016 -12.633 1 79.25 417 GLY B CA 1
ATOM 7760 C C . GLY B 1 417 ? 11.078 11.57 -13.172 1 79.25 417 GLY B C 1
ATOM 7761 O O . GLY B 1 417 ? 10.242 12.062 -12.414 1 79.25 417 GLY B O 1
ATOM 7762 N N . PHE B 1 418 ? 10.922 11.438 -14.508 1 77.06 418 PHE B N 1
ATOM 7763 C CA . PHE B 1 418 ? 9.695 11.922 -15.133 1 77.06 418 PHE B CA 1
ATOM 7764 C C . PHE B 1 418 ? 8.508 11.047 -14.742 1 77.06 418 PHE B C 1
ATOM 7766 O O . PHE B 1 418 ? 7.395 11.547 -14.555 1 77.06 418 PHE B O 1
ATOM 7773 N N . TRP B 1 419 ? 8.867 9.797 -14.531 1 77.25 419 TRP B N 1
ATOM 7774 C CA . TRP B 1 419 ? 7.789 8.859 -14.258 1 77.25 419 TRP B CA 1
ATOM 7775 C C . TRP B 1 419 ? 7.742 8.5 -12.773 1 77.25 419 TRP B C 1
ATOM 7777 O O . TRP B 1 419 ? 6.664 8.289 -12.211 1 77.25 419 TRP B O 1
ATOM 7787 N N . LEU B 1 420 ? 8.898 8.477 -12.266 1 81.81 420 LEU B N 1
ATOM 7788 C CA . LEU B 1 420 ? 9.023 8.117 -10.859 1 81.81 420 LEU B CA 1
ATOM 7789 C C . LEU B 1 420 ? 9.57 9.281 -10.039 1 81.81 420 LEU B C 1
ATOM 7791 O O . LEU B 1 420 ? 10.695 9.734 -10.273 1 81.81 420 LEU B O 1
ATOM 7795 N N . ASN B 1 421 ? 8.656 9.93 -9.344 1 84.5 421 ASN B N 1
ATOM 7796 C CA . ASN B 1 421 ? 9.086 11.039 -8.508 1 84.5 421 ASN B CA 1
ATOM 7797 C C . ASN B 1 421 ? 8.336 11.078 -7.18 1 84.5 421 ASN B C 1
ATOM 7799 O O . ASN B 1 421 ? 7.391 10.312 -6.977 1 84.5 421 ASN B O 1
ATOM 7803 N N . GLY B 1 422 ? 8.945 11.781 -6.277 1 87.56 422 GLY B N 1
ATOM 7804 C CA . GLY B 1 422 ? 8.422 11.93 -4.93 1 87.56 422 GLY B CA 1
ATOM 7805 C C . GLY B 1 422 ? 9.328 12.734 -4.02 1 87.56 422 GLY B C 1
ATOM 7806 O O . GLY B 1 422 ? 10.422 13.141 -4.422 1 87.56 422 GLY B O 1
ATOM 7807 N N . PRO B 1 423 ? 8.836 12.977 -2.924 1 88.69 423 PRO B N 1
ATOM 7808 C CA . PRO B 1 423 ? 9.586 13.844 -2.004 1 88.69 423 PRO B CA 1
ATOM 7809 C C . PRO B 1 423 ? 10.969 13.297 -1.669 1 88.69 423 PRO B C 1
ATOM 7811 O O . PRO B 1 423 ? 11.93 14.062 -1.549 1 88.69 423 PRO B O 1
ATOM 7814 N N . LEU B 1 424 ? 11.078 11.953 -1.585 1 87.5 424 LEU B N 1
ATOM 7815 C CA . LEU B 1 424 ? 12.352 11.359 -1.177 1 87.5 424 LEU B CA 1
ATOM 7816 C C . LEU B 1 424 ? 13.117 10.836 -2.385 1 87.5 424 LEU B C 1
ATOM 7818 O O . LEU B 1 424 ? 14.203 10.266 -2.236 1 87.5 424 LEU B O 1
ATOM 7822 N N . TRP B 1 425 ? 12.625 11.023 -3.512 1 85.06 425 TRP B N 1
ATOM 7823 C CA . TRP B 1 425 ? 13.188 10.445 -4.73 1 85.06 425 TRP B CA 1
ATOM 7824 C C . TRP B 1 425 ? 14.609 10.945 -4.965 1 85.06 425 TRP B C 1
ATOM 7826 O O . TRP B 1 425 ? 15.531 10.148 -5.141 1 85.06 425 TRP B O 1
ATOM 7836 N N . SER B 1 426 ? 14.812 12.305 -4.898 1 81.31 426 SER B N 1
ATOM 7837 C CA . SER B 1 426 ? 16.109 12.883 -5.215 1 81.31 426 SER B CA 1
ATOM 7838 C C . SER B 1 426 ? 17.172 12.406 -4.234 1 81.31 426 SER B C 1
ATOM 7840 O O . SER B 1 426 ? 18.281 12.023 -4.641 1 81.31 426 SER B O 1
ATOM 7842 N N . LYS B 1 427 ? 16.781 12.398 -3.014 1 81 427 LYS B N 1
ATOM 7843 C CA . LYS B 1 427 ? 17.75 11.992 -1.992 1 81 427 LYS B CA 1
ATOM 7844 C C . LYS B 1 427 ? 18.141 10.523 -2.168 1 81 427 LYS B C 1
ATOM 7846 O O . LYS B 1 427 ? 19.328 10.188 -2.104 1 81 427 LYS B O 1
ATOM 7851 N N . ARG B 1 428 ? 17.219 9.695 -2.457 1 82.56 428 ARG B N 1
ATOM 7852 C CA . ARG B 1 428 ? 17.469 8.266 -2.564 1 82.56 428 ARG B CA 1
ATOM 7853 C C . ARG B 1 428 ? 18.234 7.934 -3.84 1 82.56 428 ARG B C 1
ATOM 7855 O O . ARG B 1 428 ? 19.172 7.141 -3.816 1 82.56 428 ARG B O 1
ATOM 7862 N N . ILE B 1 429 ? 17.875 8.539 -4.926 1 85.25 429 ILE B N 1
ATOM 7863 C CA . ILE B 1 429 ? 18.484 8.234 -6.215 1 85.25 429 ILE B CA 1
ATOM 7864 C C . ILE B 1 429 ? 19.922 8.758 -6.242 1 85.25 429 ILE B C 1
ATOM 7866 O O . ILE B 1 429 ? 20.812 8.117 -6.797 1 85.25 429 ILE B O 1
ATOM 7870 N N . GLU B 1 430 ? 20.109 9.938 -5.625 1 83.12 430 GLU B N 1
ATOM 7871 C CA . GLU B 1 430 ? 21.469 10.477 -5.547 1 83.12 430 GLU B CA 1
ATOM 7872 C C . GLU B 1 430 ? 22.391 9.539 -4.777 1 83.12 430 GLU B C 1
ATOM 7874 O O . GLU B 1 430 ? 23.547 9.336 -5.172 1 83.12 430 GLU B O 1
ATOM 7879 N N . GLN B 1 431 ? 21.891 8.969 -3.779 1 84.19 431 GLN B N 1
ATOM 7880 C CA . GLN B 1 431 ? 22.688 8.047 -2.979 1 84.19 431 GLN B CA 1
ATOM 7881 C C . GLN B 1 431 ? 23.016 6.773 -3.758 1 84.19 431 GLN B C 1
ATOM 7883 O O . GLN B 1 431 ? 24.141 6.289 -3.73 1 84.19 431 GLN B O 1
ATOM 7888 N N . ILE B 1 432 ? 22.094 6.266 -4.465 1 87.81 432 ILE B N 1
ATOM 7889 C CA . ILE B 1 432 ? 22.281 5.043 -5.238 1 87.81 432 ILE B CA 1
ATOM 7890 C C . ILE B 1 432 ? 23.297 5.293 -6.359 1 87.81 432 ILE B C 1
ATOM 7892 O O . ILE B 1 432 ? 24.188 4.477 -6.594 1 87.81 432 ILE B O 1
ATOM 7896 N N . GLU B 1 433 ? 23.156 6.43 -7 1 87.5 433 GLU B N 1
ATOM 7897 C CA . GLU B 1 433 ? 24.047 6.762 -8.102 1 87.5 433 GLU B CA 1
ATOM 7898 C C . GLU B 1 433 ? 25.484 6.957 -7.609 1 87.5 433 GLU B C 1
ATOM 7900 O O . GLU B 1 433 ? 26.438 6.477 -8.234 1 87.5 433 GLU B O 1
ATOM 7905 N N . MET B 1 434 ? 25.609 7.625 -6.512 1 88.31 434 MET B N 1
ATOM 7906 C CA . MET B 1 434 ? 26.938 7.863 -5.953 1 88.31 434 MET B CA 1
ATOM 7907 C C . MET B 1 434 ? 27.594 6.547 -5.551 1 88.31 434 MET B C 1
ATOM 7909 O O . MET B 1 434 ? 28.766 6.312 -5.875 1 88.31 434 MET B O 1
ATOM 7913 N N . LYS B 1 435 ? 26.859 5.676 -4.922 1 91.44 435 LYS B N 1
ATOM 7914 C CA . LYS B 1 435 ? 27.406 4.402 -4.461 1 91.44 435 LYS B CA 1
ATOM 7915 C C . LYS B 1 435 ? 27.734 3.49 -5.637 1 91.44 435 LYS B C 1
ATOM 7917 O O . LYS B 1 435 ? 28.812 2.9 -5.68 1 91.44 435 LYS B O 1
ATOM 7922 N N . CYS B 1 436 ? 26.922 3.438 -6.602 1 93 436 CYS B N 1
ATOM 7923 C CA . CYS B 1 436 ? 27.141 2.545 -7.738 1 93 436 CYS B CA 1
ATOM 7924 C C . CYS B 1 436 ? 28.266 3.057 -8.625 1 93 436 CYS B C 1
ATOM 7926 O O . CYS B 1 436 ? 29.016 2.268 -9.203 1 93 436 CYS B O 1
ATOM 7928 N N . SER B 1 437 ? 28.375 4.406 -8.727 1 91.56 437 SER B N 1
ATOM 7929 C CA . SER B 1 437 ? 29.453 4.973 -9.539 1 91.56 437 SER B CA 1
ATOM 7930 C C . SER B 1 437 ? 30.812 4.68 -8.922 1 91.56 437 SER B C 1
ATOM 7932 O O . SER B 1 437 ? 31.797 4.449 -9.641 1 91.56 437 SER B O 1
ATOM 7934 N N . LYS B 1 438 ? 30.828 4.516 -7.664 1 90.62 438 LYS B N 1
ATOM 7935 C CA . LYS B 1 438 ? 32.094 4.305 -6.961 1 90.62 438 LYS B CA 1
ATOM 7936 C C . LYS B 1 438 ? 32.469 2.826 -6.945 1 90.62 438 LYS B C 1
ATOM 7938 O O . LYS B 1 438 ? 33.656 2.482 -7.027 1 90.62 438 LYS B O 1
ATOM 7943 N N . THR B 1 439 ? 31.453 1.919 -6.891 1 92.56 439 THR B N 1
ATOM 7944 C CA . THR B 1 439 ? 31.812 0.542 -6.566 1 92.56 439 THR B CA 1
ATOM 7945 C C . THR B 1 439 ? 31.297 -0.416 -7.637 1 92.56 439 THR B C 1
ATOM 7947 O O . THR B 1 439 ? 31.328 -1.635 -7.457 1 92.56 439 THR B O 1
ATOM 7950 N N . TRP B 1 440 ? 30.844 0.006 -8.781 1 92.31 440 TRP B N 1
ATOM 7951 C CA . TRP B 1 440 ? 30.266 -0.889 -9.781 1 92.31 440 TRP B CA 1
ATOM 7952 C C . TRP B 1 440 ? 31.281 -1.91 -10.258 1 92.31 440 TRP B C 1
ATOM 7954 O O . TRP B 1 440 ? 30.953 -3.08 -10.469 1 92.31 440 TRP B O 1
ATOM 7964 N N . LEU B 1 441 ? 32.594 -1.536 -10.352 1 92.75 441 LEU B N 1
ATOM 7965 C CA . LEU B 1 441 ? 33.656 -2.43 -10.812 1 92.75 441 LEU B CA 1
ATOM 7966 C C . LEU B 1 441 ? 33.969 -3.494 -9.766 1 92.75 441 LEU B C 1
ATOM 7968 O O . LEU B 1 441 ? 34.188 -4.656 -10.109 1 92.75 441 LEU B O 1
ATOM 7972 N N . TYR B 1 442 ? 33.906 -3.104 -8.523 1 94.81 442 TYR B N 1
ATOM 7973 C CA . TYR B 1 442 ? 34.156 -4.043 -7.441 1 94.81 442 TYR B CA 1
ATOM 7974 C C . TYR B 1 442 ? 33.031 -5.066 -7.32 1 94.81 442 TYR B C 1
ATOM 7976 O O . TYR B 1 442 ? 33.281 -6.211 -6.926 1 94.81 442 TYR B O 1
ATOM 7984 N N . SER B 1 443 ? 31.891 -4.613 -7.703 1 95.06 443 SER B N 1
ATOM 7985 C CA . SER B 1 443 ? 30.766 -5.531 -7.664 1 95.06 443 SER B CA 1
ATOM 7986 C C . SER B 1 443 ? 30.875 -6.605 -8.734 1 95.06 443 SER B C 1
ATOM 7988 O O . SER B 1 443 ? 30.516 -7.758 -8.516 1 95.06 443 SER B O 1
ATOM 7990 N N . LEU B 1 444 ? 31.469 -6.285 -9.875 1 94.69 444 LEU B N 1
ATOM 7991 C CA . LEU B 1 444 ? 31.609 -7.234 -10.969 1 94.69 444 LEU B CA 1
ATOM 7992 C C . LEU B 1 444 ? 32.656 -8.289 -10.656 1 94.69 444 LEU B C 1
ATOM 7994 O O . LEU B 1 444 ? 32.594 -9.398 -11.18 1 94.69 444 LEU B O 1
ATOM 7998 N N . ILE B 1 445 ? 33.562 -7.957 -9.758 1 95.12 445 ILE B N 1
ATOM 7999 C CA . ILE B 1 445 ? 34.562 -8.93 -9.367 1 95.12 445 ILE B CA 1
ATOM 8000 C C . ILE B 1 445 ? 34.188 -9.539 -8.016 1 95.12 445 ILE B C 1
ATOM 8002 O O . ILE B 1 445 ? 35 -10.289 -7.43 1 95.12 445 ILE B O 1
ATOM 8006 N N . TYR B 1 446 ? 33.062 -9.227 -7.496 1 95.81 446 TYR B N 1
ATOM 8007 C CA . TYR B 1 446 ? 32.5 -9.773 -6.266 1 95.81 446 TYR B CA 1
ATOM 8008 C C . TYR B 1 446 ? 33.438 -9.531 -5.082 1 95.81 446 TYR B C 1
ATOM 8010 O O . TYR B 1 446 ? 33.688 -10.438 -4.289 1 95.81 446 TYR B O 1
ATOM 8018 N N . ALA B 1 447 ? 33.938 -8.266 -4.941 1 95.19 447 ALA B N 1
ATOM 8019 C CA . ALA B 1 447 ? 34.812 -7.871 -3.854 1 95.19 447 ALA B CA 1
ATOM 8020 C C . ALA B 1 447 ? 34.344 -6.594 -3.182 1 95.19 447 ALA B C 1
ATOM 8022 O O . ALA B 1 447 ? 35.062 -5.953 -2.43 1 95.19 447 ALA B O 1
ATOM 8023 N N . GLN B 1 448 ? 33.125 -6.207 -3.443 1 91.88 448 GLN B N 1
ATOM 8024 C CA . GLN B 1 448 ? 32.594 -4.938 -2.949 1 91.88 448 GLN B CA 1
ATOM 8025 C C . GLN B 1 448 ? 32.469 -4.949 -1.429 1 91.88 448 GLN B C 1
ATOM 8027 O O . GLN B 1 448 ? 32.594 -3.904 -0.784 1 91.88 448 GLN B O 1
ATOM 8032 N N . ASN B 1 449 ? 32.25 -6.137 -0.824 1 90.56 449 ASN B N 1
ATOM 8033 C CA . ASN B 1 449 ? 32.062 -6.227 0.623 1 90.56 449 ASN B CA 1
ATOM 8034 C C . ASN B 1 449 ? 33.406 -6.09 1.349 1 90.56 449 ASN B C 1
ATOM 8036 O O . ASN B 1 449 ? 33.438 -5.738 2.529 1 90.56 449 ASN B O 1
ATOM 8040 N N . LEU B 1 450 ? 34.531 -6.344 0.639 1 91.69 450 LEU B N 1
ATOM 8041 C CA . LEU B 1 450 ? 35.844 -6.293 1.248 1 91.69 450 LEU B CA 1
ATOM 8042 C C . LEU B 1 450 ? 36.5 -4.945 0.982 1 91.69 450 LEU B C 1
ATOM 8044 O O . LEU B 1 450 ? 37.188 -4.398 1.859 1 91.69 450 LEU B O 1
ATOM 8048 N N . ILE B 1 451 ? 36.312 -4.324 -0.128 1 91.62 451 ILE B N 1
ATOM 8049 C CA . ILE B 1 451 ? 37 -3.121 -0.543 1 91.62 451 ILE B CA 1
ATOM 8050 C C . ILE B 1 451 ? 36.281 -1.886 -0.002 1 91.62 451 ILE B C 1
ATOM 8052 O O . ILE B 1 451 ? 36.906 -1.033 0.639 1 91.62 451 ILE B O 1
ATOM 8056 N N . GLU B 1 452 ? 34.969 -1.757 -0.297 1 90.44 452 GLU B N 1
ATOM 8057 C CA . GLU B 1 452 ? 34.188 -0.614 0.16 1 90.44 452 GLU B CA 1
ATOM 8058 C C . GLU B 1 452 ? 32.844 -1.058 0.702 1 90.44 452 GLU B C 1
ATOM 8060 O O . GLU B 1 452 ? 31.812 -0.873 0.045 1 90.44 452 GLU B O 1
ATOM 8065 N N . PRO B 1 453 ? 32.812 -1.517 1.879 1 87.56 453 PRO B N 1
ATOM 8066 C CA . PRO B 1 453 ? 31.578 -2.064 2.426 1 87.56 453 PRO B CA 1
ATOM 8067 C C . PRO B 1 453 ? 30.516 -0.994 2.668 1 87.56 453 PRO B C 1
ATOM 8069 O O . PRO B 1 453 ? 29.328 -1.287 2.635 1 87.56 453 PRO B O 1
ATOM 8072 N N . GLU B 1 454 ? 30.906 0.269 2.807 1 84.06 454 GLU B N 1
ATOM 8073 C CA . GLU B 1 454 ? 29.953 1.324 3.141 1 84.06 454 GLU B CA 1
ATOM 8074 C C . GLU B 1 454 ? 29.297 1.894 1.887 1 84.06 454 GLU B C 1
ATOM 8076 O O . GLU B 1 454 ? 28.188 2.455 1.954 1 84.06 454 GLU B O 1
ATOM 8081 N N . ASN B 1 455 ? 29.922 1.712 0.809 1 87.88 455 ASN B N 1
ATOM 8082 C CA . ASN B 1 455 ? 29.422 2.328 -0.418 1 87.88 455 ASN B CA 1
ATOM 8083 C C . ASN B 1 455 ? 29.125 1.283 -1.49 1 87.88 455 ASN B C 1
ATOM 8085 O O . ASN B 1 455 ? 29.438 1.491 -2.666 1 87.88 455 ASN B O 1
ATOM 8089 N N . MET B 1 456 ? 28.531 0.239 -1.03 1 90.62 456 MET B N 1
ATOM 8090 C CA . MET B 1 456 ? 28.188 -0.781 -2.016 1 90.62 456 MET B CA 1
ATOM 8091 C C . MET B 1 456 ? 27 -0.331 -2.877 1 90.62 456 MET B C 1
ATOM 8093 O O . MET B 1 456 ? 26.078 0.297 -2.379 1 90.62 456 MET B O 1
ATOM 8097 N N . CYS B 1 457 ? 26.969 -0.596 -4.137 1 87.81 457 CYS B N 1
ATOM 8098 C CA . CYS B 1 457 ? 25.906 -0.218 -5.062 1 87.81 457 CYS B CA 1
ATOM 8099 C C . CYS B 1 457 ? 24.562 -0.773 -4.602 1 87.81 457 CYS B C 1
ATOM 8101 O O . CYS B 1 457 ? 23.562 -0.058 -4.602 1 87.81 457 CYS B O 1
ATOM 8103 N N . GLY B 1 458 ? 24.422 -1.947 -4.195 1 85.5 458 GLY B N 1
ATOM 8104 C CA . GLY B 1 458 ? 23.297 -2.598 -3.535 1 85.5 458 GLY B CA 1
ATOM 8105 C C . GLY B 1 458 ? 23.688 -3.297 -2.246 1 85.5 458 GLY B C 1
ATOM 8106 O O . GLY B 1 458 ? 24.5 -4.23 -2.26 1 85.5 458 GLY B O 1
ATOM 8107 N N . GLY B 1 459 ? 23.188 -2.703 -1.195 1 84.06 459 GLY B N 1
ATOM 8108 C CA . GLY B 1 459 ? 23.562 -3.283 0.085 1 84.06 459 GLY B CA 1
ATOM 8109 C C . GLY B 1 459 ? 23.312 -4.781 0.153 1 84.06 459 GLY B C 1
ATOM 8110 O O . GLY B 1 459 ? 24.109 -5.512 0.753 1 84.06 459 GLY B O 1
ATOM 8111 N N . HIS B 1 460 ? 22.328 -5.293 -0.568 1 85.06 460 HIS B N 1
ATOM 8112 C CA . HIS B 1 460 ? 21.969 -6.703 -0.487 1 85.06 460 HIS B CA 1
ATOM 8113 C C . HIS B 1 460 ? 22.906 -7.562 -1.328 1 85.06 460 HIS B C 1
ATOM 8115 O O . HIS B 1 460 ? 22.938 -8.781 -1.179 1 85.06 460 HIS B O 1
ATOM 8121 N N . THR B 1 461 ? 23.781 -6.938 -2.166 1 90.94 461 THR B N 1
ATOM 8122 C CA . THR B 1 461 ? 24.688 -7.691 -3.033 1 90.94 461 THR B CA 1
ATOM 8123 C C . THR B 1 461 ? 25.875 -8.234 -2.238 1 90.94 461 THR B C 1
ATOM 8125 O O . THR B 1 461 ? 26.703 -8.969 -2.777 1 90.94 461 THR B O 1
ATOM 8128 N N . TRP B 1 462 ? 25.953 -7.91 -0.989 1 89.94 462 TRP B N 1
ATOM 8129 C CA . TRP B 1 462 ? 27.016 -8.484 -0.157 1 89.94 462 TRP B CA 1
ATOM 8130 C C . TRP B 1 462 ? 26.938 -10.008 -0.164 1 89.94 462 TRP B C 1
ATOM 8132 O O . TRP B 1 462 ? 27.984 -10.672 -0.138 1 89.94 462 TRP B O 1
ATOM 8142 N N . TYR B 1 463 ? 25.766 -10.555 -0.212 1 90.25 463 TYR B N 1
ATOM 8143 C CA . TYR B 1 463 ? 25.578 -12 -0.22 1 90.25 463 TYR B CA 1
ATOM 8144 C C . TYR B 1 463 ? 26.219 -12.633 -1.446 1 90.25 463 TYR B C 1
ATOM 8146 O O . TYR B 1 463 ? 26.828 -13.703 -1.353 1 90.25 463 TYR B O 1
ATOM 8154 N N . LEU B 1 464 ? 26.078 -12.008 -2.566 1 93.12 464 LEU B N 1
ATOM 8155 C CA . LEU B 1 464 ? 26.656 -12.531 -3.793 1 93.12 464 LEU B CA 1
ATOM 8156 C C . LEU B 1 464 ? 28.188 -12.57 -3.691 1 93.12 464 LEU B C 1
ATOM 8158 O O . LEU B 1 464 ? 28.812 -13.523 -4.16 1 93.12 464 LEU B O 1
ATOM 8162 N N . ALA B 1 465 ? 28.688 -11.523 -3.102 1 94.38 465 ALA B N 1
ATOM 8163 C CA . ALA B 1 465 ? 30.141 -11.469 -2.926 1 94.38 465 ALA B CA 1
ATOM 8164 C C . ALA B 1 465 ? 30.625 -12.594 -2.006 1 94.38 465 ALA B C 1
ATOM 8166 O O . ALA B 1 465 ? 31.578 -13.305 -2.33 1 94.38 465 ALA B O 1
ATOM 8167 N N . VAL B 1 466 ? 29.922 -12.852 -0.964 1 93.5 466 VAL B N 1
ATOM 8168 C CA . VAL B 1 466 ? 30.312 -13.875 -0 1 93.5 466 VAL B CA 1
ATOM 8169 C C . VAL B 1 466 ? 30.141 -15.258 -0.631 1 93.5 466 VAL B C 1
ATOM 8171 O O . VAL B 1 466 ? 31 -16.125 -0.455 1 93.5 466 VAL B O 1
ATOM 8174 N N . ASP B 1 467 ? 29.062 -15.438 -1.321 1 93.94 467 ASP B N 1
ATOM 8175 C CA . ASP B 1 467 ? 28.828 -16.719 -1.982 1 93.94 467 ASP B CA 1
ATOM 8176 C C . ASP B 1 467 ? 29.953 -17.047 -2.957 1 93.94 467 ASP B C 1
ATOM 8178 O O . ASP B 1 467 ? 30.469 -18.172 -2.957 1 93.94 467 ASP B O 1
ATOM 8182 N N . MET B 1 468 ? 30.375 -16.094 -3.771 1 95 468 MET B N 1
ATOM 8183 C CA . MET B 1 468 ? 31.453 -16.312 -4.73 1 95 468 MET B CA 1
ATOM 8184 C C . MET B 1 468 ? 32.781 -16.562 -4.012 1 95 468 MET B C 1
ATOM 8186 O O . MET B 1 468 ? 33.562 -17.422 -4.426 1 95 468 MET B O 1
ATOM 8190 N N . GLN B 1 469 ? 33 -15.883 -2.984 1 94.62 469 GLN B N 1
ATOM 8191 C CA . GLN B 1 469 ? 34.219 -16.047 -2.207 1 94.62 469 GLN B CA 1
ATOM 8192 C C . GLN B 1 469 ? 34.281 -17.422 -1.552 1 94.62 469 GLN B C 1
ATOM 8194 O O . GLN B 1 469 ? 35.312 -18.078 -1.569 1 94.62 469 GLN B O 1
ATOM 8199 N N . LEU B 1 470 ? 33.188 -17.828 -1.018 1 94.06 470 LEU B N 1
ATOM 8200 C CA . LEU B 1 470 ? 33.125 -19.156 -0.401 1 94.06 470 LEU B CA 1
ATOM 8201 C C . LEU B 1 470 ? 33.219 -20.25 -1.455 1 94.06 470 LEU B C 1
ATOM 8203 O O . LEU B 1 470 ? 33.812 -21.312 -1.198 1 94.06 470 LEU B O 1
ATOM 8207 N N . ARG B 1 471 ? 32.688 -19.953 -2.605 1 93.88 471 ARG B N 1
ATOM 8208 C CA . ARG B 1 471 ? 32.844 -20.891 -3.713 1 93.88 471 ARG B CA 1
ATOM 8209 C C . ARG B 1 471 ? 34.312 -21.047 -4.105 1 93.88 471 ARG B C 1
ATOM 8211 O O . ARG B 1 471 ? 34.781 -22.141 -4.391 1 93.88 471 ARG B O 1
ATOM 8218 N N . LEU B 1 472 ? 35 -19.953 -4.105 1 94.19 472 LEU B N 1
ATOM 8219 C CA . LEU B 1 472 ? 36.438 -19.984 -4.398 1 94.19 472 LEU B CA 1
ATOM 8220 C C . LEU B 1 472 ? 37.188 -20.734 -3.324 1 94.19 472 LEU B C 1
ATOM 8222 O O . LEU B 1 472 ? 38.094 -21.531 -3.637 1 94.19 472 LEU B O 1
ATOM 8226 N N . LEU B 1 473 ? 36.781 -20.562 -2.141 1 92.81 473 LEU B N 1
ATOM 8227 C CA . LEU B 1 473 ? 37.469 -21.234 -1.027 1 92.81 473 LEU B CA 1
ATOM 8228 C C . LEU B 1 473 ? 37.156 -22.719 -1.041 1 92.81 473 LEU B C 1
ATOM 8230 O O . LEU B 1 473 ? 37.969 -23.531 -0.587 1 92.81 473 LEU B O 1
ATOM 8234 N N . SER B 1 474 ? 36.031 -23.109 -1.535 1 94.12 474 SER B N 1
ATOM 8235 C CA . SER B 1 474 ? 35.625 -24.5 -1.541 1 94.12 474 SER B CA 1
ATOM 8236 C C . SER B 1 474 ? 36.469 -25.328 -2.508 1 94.12 474 SER B C 1
ATOM 8238 O O . SER B 1 474 ? 36.438 -26.562 -2.455 1 94.12 474 SER B O 1
ATOM 8240 N N . ILE B 1 475 ? 37.25 -24.688 -3.381 1 93 475 ILE B N 1
ATOM 8241 C CA . ILE B 1 475 ? 38.094 -25.391 -4.32 1 93 475 ILE B CA 1
ATOM 8242 C C . ILE B 1 475 ? 39.156 -26.188 -3.559 1 93 475 ILE B C 1
ATOM 8244 O O . ILE B 1 475 ? 39.5 -27.297 -3.969 1 93 475 ILE B O 1
ATOM 8248 N N . ILE B 1 476 ? 39.531 -25.703 -2.434 1 92.12 476 ILE B N 1
ATOM 8249 C CA . ILE B 1 476 ? 40.594 -26.328 -1.663 1 92.12 476 ILE B CA 1
ATOM 8250 C C . ILE B 1 476 ? 40.125 -27.688 -1.17 1 92.12 476 ILE B C 1
ATOM 8252 O O . ILE B 1 476 ? 40.719 -28.719 -1.533 1 92.12 476 ILE B O 1
ATOM 8256 N N . PRO B 1 477 ? 39.062 -27.781 -0.404 1 91.69 477 PRO B N 1
ATOM 8257 C CA . PRO B 1 477 ? 38.656 -29.125 0.033 1 91.69 477 PRO B CA 1
ATOM 8258 C C . PRO B 1 477 ? 38.219 -30.016 -1.125 1 91.69 477 PRO B C 1
ATOM 8260 O O . PRO B 1 477 ? 38.469 -31.219 -1.115 1 91.69 477 PRO B O 1
ATOM 8263 N N . LEU B 1 478 ? 37.562 -29.547 -2.152 1 90.75 478 LEU B N 1
ATOM 8264 C CA . LEU B 1 478 ? 37.062 -30.328 -3.271 1 90.75 478 LEU B CA 1
ATOM 8265 C C . LEU B 1 478 ? 38.219 -30.906 -4.098 1 90.75 478 LEU B C 1
ATOM 8267 O O . LEU B 1 478 ? 38.094 -32.031 -4.609 1 90.75 478 LEU B O 1
ATOM 8271 N N . TRP B 1 479 ? 39.312 -30.047 -4.18 1 88.25 479 TRP B N 1
ATOM 8272 C CA . TRP B 1 479 ? 40.469 -30.531 -4.898 1 88.25 479 TRP B CA 1
ATOM 8273 C C . TRP B 1 479 ? 41.062 -31.766 -4.223 1 88.25 479 TRP B C 1
ATOM 8275 O O . TRP B 1 479 ? 41.406 -32.75 -4.895 1 88.25 479 TRP B O 1
ATOM 8285 N N . PHE B 1 480 ? 41.031 -31.812 -2.936 1 87.62 480 PHE B N 1
ATOM 8286 C CA . PHE B 1 480 ? 41.562 -32.938 -2.186 1 87.62 480 PHE B CA 1
ATOM 8287 C C . PHE B 1 480 ? 40.594 -34.125 -2.191 1 87.62 480 PHE B C 1
ATOM 8289 O O . PHE B 1 480 ? 41.031 -35.281 -2.109 1 87.62 480 PHE B O 1
ATOM 8296 N N . PHE B 1 481 ? 39.344 -33.875 -2.297 1 87.19 481 PHE B N 1
ATOM 8297 C CA . PHE B 1 481 ? 38.344 -34.938 -2.375 1 87.19 481 PHE B CA 1
ATOM 8298 C C . PHE B 1 481 ? 38.469 -35.688 -3.695 1 87.19 481 PHE B C 1
ATOM 8300 O O . PHE B 1 481 ? 38.25 -36.906 -3.746 1 87.19 481 PHE B O 1
ATOM 8307 N N . VAL B 1 482 ? 38.844 -35 -4.723 1 82.88 482 VAL B N 1
ATOM 8308 C CA . VAL B 1 482 ? 38.812 -35.562 -6.059 1 82.88 482 VAL B CA 1
ATOM 8309 C C . VAL B 1 482 ? 40.188 -36.125 -6.43 1 82.88 482 VAL B C 1
ATOM 8311 O O . VAL B 1 482 ? 40.281 -37.188 -7.043 1 82.88 482 VAL B O 1
ATOM 8314 N N . THR B 1 483 ? 41.344 -35.438 -6.137 1 76.75 483 THR B N 1
ATOM 8315 C CA . THR B 1 483 ? 42.656 -35.781 -6.66 1 76.75 483 THR B CA 1
ATOM 8316 C C . THR B 1 483 ? 43.438 -36.625 -5.633 1 76.75 483 THR B C 1
ATOM 8318 O O . THR B 1 483 ? 44.375 -37.312 -5.984 1 76.75 483 THR B O 1
ATOM 8321 N N . GLY B 1 484 ? 43.094 -36.562 -4.371 1 67.5 484 GLY B N 1
ATOM 8322 C CA . GLY B 1 484 ? 43.938 -37.188 -3.359 1 67.5 484 GLY B CA 1
ATOM 8323 C C . GLY B 1 484 ? 43.906 -38.719 -3.424 1 67.5 484 GLY B C 1
ATOM 8324 O O . GLY B 1 484 ? 42.969 -39.312 -3.934 1 67.5 484 GLY B O 1
ATOM 8325 N N . LYS B 1 485 ? 45.031 -39.5 -3.242 1 64.88 485 LYS B N 1
ATOM 8326 C CA . LYS B 1 485 ? 45.156 -40.938 -3.195 1 64.88 485 LYS B CA 1
ATOM 8327 C C . LYS B 1 485 ? 44.125 -41.562 -2.227 1 64.88 485 LYS B C 1
ATOM 8329 O O . LYS B 1 485 ? 43.5 -42.562 -2.531 1 64.88 485 LYS B O 1
ATOM 8334 N N . ASN B 1 486 ? 44.031 -41.062 -0.937 1 73.06 486 ASN B N 1
ATOM 8335 C CA . ASN B 1 486 ? 43 -41.344 0.062 1 73.06 486 ASN B CA 1
ATOM 8336 C C . ASN B 1 486 ? 42 -40.188 0.159 1 73.06 486 ASN B C 1
ATOM 8338 O O . ASN B 1 486 ? 41.844 -39.594 1.216 1 73.06 486 ASN B O 1
ATOM 8342 N N . SER B 1 487 ? 41.281 -39.938 -0.941 1 75.88 487 SER B N 1
ATOM 8343 C CA . SER B 1 487 ? 40.562 -38.719 -1.323 1 75.88 487 SER B CA 1
ATOM 8344 C C . SER B 1 487 ? 39.5 -38.344 -0.311 1 75.88 487 SER B C 1
ATOM 8346 O O . SER B 1 487 ? 39.375 -37.219 0.12 1 75.88 487 SER B O 1
ATOM 8348 N N . SER B 1 488 ? 38.781 -39.344 0.255 1 81.81 488 SER B N 1
ATOM 8349 C CA . SER B 1 488 ? 37.656 -39.062 1.13 1 81.81 488 SER B CA 1
ATOM 8350 C C . SER B 1 488 ? 38.125 -38.562 2.496 1 81.81 488 SER B C 1
ATOM 8352 O O . SER B 1 488 ? 37.594 -37.594 3.041 1 81.81 488 SER B O 1
ATOM 8354 N N . LYS B 1 489 ? 39.25 -39.188 3.014 1 87.88 489 LYS B N 1
ATOM 8355 C CA . LYS B 1 489 ? 39.75 -38.812 4.332 1 87.88 489 LYS B CA 1
ATOM 8356 C C . LYS B 1 489 ? 40.469 -37.469 4.293 1 87.88 489 LYS B C 1
ATOM 8358 O O . LYS B 1 489 ? 40.312 -36.656 5.203 1 87.88 489 LYS B O 1
ATOM 8363 N N . GLN B 1 490 ? 41.188 -37.219 3.287 1 89.25 490 GLN B N 1
ATOM 8364 C CA . GLN B 1 490 ? 41.906 -35.938 3.156 1 89.25 490 GLN B CA 1
ATOM 8365 C C . GLN B 1 490 ? 40.938 -34.781 2.977 1 89.25 490 GLN B C 1
ATOM 8367 O O . GLN B 1 490 ? 41.125 -33.719 3.592 1 89.25 490 GLN B O 1
ATOM 8372 N N . GLY B 1 491 ? 40 -35 2.08 1 88.56 491 GLY B N 1
ATOM 8373 C CA . GLY B 1 491 ? 39 -33.969 1.874 1 88.56 491 GLY B CA 1
ATOM 8374 C C . GLY B 1 491 ? 38.219 -33.625 3.135 1 88.56 491 GLY B C 1
ATOM 8375 O O . GLY B 1 491 ? 38 -32.438 3.42 1 88.56 491 GLY B O 1
ATOM 8376 N N . LEU B 1 492 ? 37.906 -34.562 3.912 1 91.44 492 LEU B N 1
ATOM 8377 C CA . LEU B 1 492 ? 37.156 -34.375 5.148 1 91.44 492 LEU B CA 1
ATOM 8378 C C . LEU B 1 492 ? 38 -33.688 6.199 1 91.44 492 LEU B C 1
ATOM 8380 O O . LEU B 1 492 ? 37.531 -32.844 6.945 1 91.44 492 LEU B O 1
ATOM 8384 N N . THR B 1 493 ? 39.25 -34.094 6.266 1 93 493 THR B N 1
ATOM 8385 C CA . THR B 1 493 ? 40.156 -33.469 7.23 1 93 493 THR B CA 1
ATOM 8386 C C . THR B 1 493 ? 40.375 -32 6.93 1 93 493 THR B C 1
ATOM 8388 O O . THR B 1 493 ? 40.344 -31.172 7.836 1 93 493 THR B O 1
ATOM 8391 N N . ILE B 1 494 ? 40.531 -31.672 5.688 1 92.69 494 ILE B N 1
ATOM 8392 C CA . ILE B 1 494 ? 40.719 -30.281 5.301 1 92.69 494 ILE B CA 1
ATOM 8393 C C . ILE B 1 494 ? 39.438 -29.469 5.605 1 92.69 494 ILE B C 1
ATOM 8395 O O . ILE B 1 494 ? 39.531 -28.328 6.047 1 92.69 494 ILE B O 1
ATOM 8399 N N . THR B 1 495 ? 38.312 -30.078 5.328 1 92.56 495 THR B N 1
ATOM 8400 C CA . THR B 1 495 ? 37.031 -29.406 5.629 1 92.56 495 THR B CA 1
ATOM 8401 C C . THR B 1 495 ? 36.906 -29.125 7.121 1 92.56 495 THR B C 1
ATOM 8403 O O . THR B 1 495 ? 36.5 -28.047 7.523 1 92.56 495 THR B O 1
ATOM 8406 N N . LYS B 1 496 ? 37.312 -30.047 7.965 1 94.25 496 LYS B N 1
ATOM 8407 C CA . LYS B 1 496 ? 37.281 -29.875 9.414 1 94.25 496 LYS B CA 1
ATOM 8408 C C . LYS B 1 496 ? 38.219 -28.781 9.867 1 94.25 496 LYS B C 1
ATOM 8410 O O . LYS B 1 496 ? 37.906 -27.984 10.758 1 94.25 496 LYS B O 1
ATOM 8415 N N . ILE B 1 497 ? 39.344 -28.766 9.266 1 94.81 497 ILE B N 1
ATOM 8416 C CA . ILE B 1 497 ? 40.312 -27.75 9.609 1 94.81 497 ILE B CA 1
ATOM 8417 C C . ILE B 1 497 ? 39.781 -26.375 9.234 1 94.81 497 ILE B C 1
ATOM 8419 O O . ILE B 1 497 ? 39.906 -25.422 10.016 1 94.81 497 ILE B O 1
ATOM 8423 N N . LEU B 1 498 ? 39.188 -26.266 8.07 1 93.62 498 LEU B N 1
ATOM 8424 C CA . LEU B 1 498 ? 38.656 -24.984 7.625 1 93.62 498 LEU B CA 1
ATOM 8425 C C . LEU B 1 498 ? 37.531 -24.531 8.531 1 93.62 498 LEU B C 1
ATOM 8427 O O . LEU B 1 498 ? 37.406 -23.328 8.812 1 93.62 498 LEU B O 1
ATOM 8431 N N . VAL B 1 499 ? 36.688 -25.406 8.961 1 92.44 499 VAL B N 1
ATOM 8432 C CA . VAL B 1 499 ? 35.594 -25.078 9.867 1 92.44 499 VAL B CA 1
ATOM 8433 C C . VAL B 1 499 ? 36.156 -24.594 11.211 1 92.44 499 VAL B C 1
ATOM 8435 O O . VAL B 1 499 ? 35.688 -23.609 11.773 1 92.44 499 VAL B O 1
ATOM 8438 N N . LEU B 1 500 ? 37.188 -25.281 11.672 1 93.94 500 LEU B N 1
ATOM 8439 C CA . LEU B 1 500 ? 37.812 -24.922 12.938 1 93.94 500 LEU B CA 1
ATOM 8440 C C . LEU B 1 500 ? 38.469 -23.547 12.844 1 93.94 500 LEU B C 1
ATOM 8442 O O . LEU B 1 500 ? 38.344 -22.734 13.766 1 93.94 500 LEU B O 1
ATOM 8446 N N . ILE B 1 501 ? 39.062 -23.312 11.766 1 94.19 501 ILE B N 1
ATOM 8447 C CA . ILE B 1 501 ? 39.719 -22.016 11.555 1 94.19 501 ILE B CA 1
ATOM 8448 C C . ILE B 1 501 ? 38.656 -20.922 11.547 1 94.19 501 ILE B C 1
ATOM 8450 O O . ILE B 1 501 ? 38.875 -19.844 12.117 1 94.19 501 ILE B O 1
ATOM 8454 N N . SER B 1 502 ? 37.562 -21.094 10.891 1 91.62 502 SER B N 1
ATOM 8455 C CA . SER B 1 502 ? 36.5 -20.109 10.828 1 91.62 502 SER B CA 1
ATOM 8456 C C . SER B 1 502 ? 35.938 -19.797 12.211 1 91.62 502 SER B C 1
ATOM 8458 O O . SER B 1 502 ? 35.688 -18.641 12.539 1 91.62 502 SER B O 1
ATOM 8460 N N . ILE B 1 503 ? 35.844 -20.828 13.031 1 91.12 503 ILE B N 1
ATOM 8461 C CA . ILE B 1 503 ? 35.312 -20.656 14.383 1 91.12 503 ILE B CA 1
ATOM 8462 C C . ILE B 1 503 ? 36.312 -19.859 15.219 1 91.12 503 ILE B C 1
ATOM 8464 O O . ILE B 1 503 ? 35.938 -18.938 15.945 1 91.12 503 ILE B O 1
ATOM 8468 N N . VAL B 1 504 ? 37.531 -20.188 15.078 1 92.44 504 VAL B N 1
ATOM 8469 C CA . VAL B 1 504 ? 38.562 -19.562 15.875 1 92.44 504 VAL B CA 1
ATOM 8470 C C . VAL B 1 504 ? 38.719 -18.094 15.469 1 92.44 504 VAL B C 1
ATOM 8472 O O . VAL B 1 504 ? 38.781 -17.219 16.328 1 92.44 504 VAL B O 1
ATOM 8475 N N . ILE B 1 505 ? 38.656 -17.828 14.227 1 91.38 505 ILE B N 1
ATOM 8476 C CA . ILE B 1 505 ? 38.844 -16.469 13.734 1 91.38 505 ILE B CA 1
ATOM 8477 C C . ILE B 1 505 ? 37.656 -15.602 14.18 1 91.38 505 ILE B C 1
ATOM 8479 O O . ILE B 1 505 ? 37.844 -14.469 14.625 1 91.38 505 ILE B O 1
ATOM 8483 N N . THR B 1 506 ? 36.5 -16.078 14.078 1 86.75 506 THR B N 1
ATOM 8484 C CA . THR B 1 506 ? 35.312 -15.336 14.469 1 86.75 506 THR B CA 1
ATOM 8485 C C . THR B 1 506 ? 35.312 -15.086 15.977 1 86.75 506 THR B C 1
ATOM 8487 O O . THR B 1 506 ? 35 -13.977 16.422 1 86.75 506 THR B O 1
ATOM 8490 N N . SER B 1 507 ? 35.719 -16.109 16.719 1 87.69 507 SER B N 1
ATOM 8491 C CA . SER B 1 507 ? 35.75 -15.977 18.172 1 87.69 507 SER B CA 1
ATOM 8492 C C . SER B 1 507 ? 36.812 -14.969 18.609 1 87.69 507 SER B C 1
ATOM 8494 O O . SER B 1 507 ? 36.562 -14.156 19.5 1 87.69 507 SER B O 1
ATOM 8496 N N . LEU B 1 508 ? 37.875 -15.016 18 1 89 508 LEU B N 1
ATOM 8497 C CA . LEU B 1 508 ? 38.938 -14.078 18.312 1 89 508 LEU B CA 1
ATOM 8498 C C . LEU B 1 508 ? 38.531 -12.648 17.953 1 89 508 LEU B C 1
ATOM 8500 O O . LEU B 1 508 ? 38.844 -11.719 18.703 1 89 508 LEU B O 1
ATOM 8504 N N . HIS B 1 509 ? 37.875 -12.5 16.859 1 86.5 509 HIS B N 1
ATOM 8505 C CA . HIS B 1 509 ? 37.438 -11.18 16.438 1 86.5 509 HIS B CA 1
ATOM 8506 C C . HIS B 1 509 ? 36.438 -10.594 17.422 1 86.5 509 HIS B C 1
ATOM 8508 O O . HIS B 1 509 ? 36.5 -9.414 17.766 1 86.5 509 HIS B O 1
ATOM 8514 N N . ILE B 1 510 ? 35.562 -11.398 17.906 1 77.81 510 ILE B N 1
ATOM 8515 C CA . ILE B 1 510 ? 34.531 -10.969 18.875 1 77.81 510 ILE B CA 1
ATOM 8516 C C . ILE B 1 510 ? 35.188 -10.625 20.203 1 77.81 510 ILE B C 1
ATOM 8518 O O . ILE B 1 510 ? 34.844 -9.633 20.844 1 77.81 510 ILE B O 1
ATOM 8522 N N . PHE B 1 511 ? 36.188 -11.438 20.594 1 80.5 511 PHE B N 1
ATOM 8523 C CA . PHE B 1 511 ? 36.875 -11.25 21.859 1 80.5 511 PHE B CA 1
ATOM 8524 C C . PHE B 1 511 ? 37.719 -9.984 21.828 1 80.5 511 PHE B C 1
ATOM 8526 O O . PHE B 1 511 ? 37.719 -9.203 22.781 1 80.5 511 PHE B O 1
ATOM 8533 N N . ILE B 1 512 ? 38.281 -9.742 20.75 1 84.81 512 ILE B N 1
ATOM 8534 C CA . ILE B 1 512 ? 39.188 -8.609 20.641 1 84.81 512 ILE B CA 1
ATOM 8535 C C . ILE B 1 512 ? 38.375 -7.316 20.5 1 84.81 512 ILE B C 1
ATOM 8537 O O . ILE B 1 512 ? 38.688 -6.312 21.141 1 84.81 512 ILE B O 1
ATOM 8541 N N . LYS B 1 513 ? 37.344 -7.367 19.734 1 77.31 513 LYS B N 1
ATOM 8542 C CA . LYS B 1 513 ? 36.562 -6.16 19.469 1 77.31 513 LYS B CA 1
ATOM 8543 C C . LYS B 1 513 ? 35.406 -6.023 20.469 1 77.31 513 LYS B C 1
ATOM 8545 O O . LYS B 1 513 ? 34.688 -5.027 20.438 1 77.31 513 LYS B O 1
ATOM 8550 N N . LYS B 1 514 ? 35.219 -6.965 21.359 1 72.88 514 LYS B N 1
ATOM 8551 C CA . LYS B 1 514 ? 34.188 -6.949 22.391 1 72.88 514 LYS B CA 1
ATOM 8552 C C . LYS B 1 514 ? 32.812 -6.699 21.766 1 72.88 514 LYS B C 1
ATOM 8554 O O . LYS B 1 514 ? 32.062 -5.836 22.234 1 72.88 514 LYS B O 1
ATOM 8559 N N . LEU B 1 515 ? 32.469 -7.398 20.75 1 68.12 515 LEU B N 1
ATOM 8560 C CA . LEU B 1 515 ? 31.219 -7.203 20.031 1 68.12 515 LEU B CA 1
ATOM 8561 C C . LEU B 1 515 ? 30.062 -7.855 20.781 1 68.12 515 LEU B C 1
ATOM 8563 O O . LEU B 1 515 ? 30.219 -8.938 21.359 1 68.12 515 LEU B O 1
ATOM 8567 N N . PRO B 1 516 ? 28.75 -7.125 20.984 1 58.62 516 PRO B N 1
ATOM 8568 C CA . PRO B 1 516 ? 27.594 -7.707 21.672 1 58.62 516 PRO B CA 1
ATOM 8569 C C . PRO B 1 516 ? 26.953 -8.852 20.891 1 58.62 516 PRO B C 1
ATOM 8571 O O . PRO B 1 516 ? 27.188 -8.984 19.688 1 58.62 516 PRO B O 1
ATOM 8574 N N . PRO B 1 517 ? 26.094 -9.805 21.688 1 56.84 517 PRO B N 1
ATOM 8575 C CA . PRO B 1 517 ? 25.422 -10.93 21.031 1 56.84 517 PRO B CA 1
ATOM 8576 C C . PRO B 1 517 ? 24.156 -10.508 20.297 1 56.84 517 PRO B C 1
ATOM 8578 O O . PRO B 1 517 ? 23.203 -10.031 20.922 1 56.84 517 PRO B O 1
ATOM 8581 N N . GLY B 1 518 ? 23.875 -9.547 19.469 1 53.28 518 GLY B N 1
ATOM 8582 C CA . GLY B 1 518 ? 22.641 -9.195 18.766 1 53.28 518 GLY B CA 1
ATOM 8583 C C . GLY B 1 518 ? 22.859 -8.906 17.297 1 53.28 518 GLY B C 1
ATOM 8584 O O . GLY B 1 518 ? 24 -8.898 16.812 1 53.28 518 GLY B O 1
ATOM 8585 N N . LEU B 1 519 ? 21.578 -9.086 16.609 1 49.28 519 LEU B N 1
ATOM 8586 C CA . LEU B 1 519 ? 21.609 -8.703 15.195 1 49.28 519 LEU B CA 1
ATOM 8587 C C . LEU B 1 519 ? 22.156 -7.293 15.031 1 49.28 519 LEU B C 1
ATOM 8589 O O . LEU B 1 519 ? 21.766 -6.375 15.75 1 49.28 519 LEU B O 1
ATOM 8593 N N . ILE B 1 520 ? 23.297 -7.188 14.695 1 39.56 520 ILE B N 1
ATOM 8594 C CA . ILE B 1 520 ? 23.844 -5.863 14.438 1 39.56 520 ILE B CA 1
ATOM 8595 C C . ILE B 1 520 ? 22.906 -5.094 13.5 1 39.56 520 ILE B C 1
ATOM 8597 O O . ILE B 1 520 ? 22.875 -5.359 12.297 1 39.56 520 ILE B O 1
ATOM 8601 N N . LEU B 1 521 ? 21.547 -5.039 13.766 1 39.91 521 LEU B N 1
ATOM 8602 C CA . LEU B 1 521 ? 20.766 -4.23 12.844 1 39.91 521 LEU B CA 1
ATOM 8603 C C . LEU B 1 521 ? 21.5 -2.951 12.477 1 39.91 521 LEU B C 1
ATOM 8605 O O . LEU B 1 521 ? 21.172 -2.303 11.484 1 39.91 521 LEU B O 1
ATOM 8609 N N . THR B 1 522 ? 21.875 -2.225 13.438 1 33.41 522 THR B N 1
ATOM 8610 C CA . THR B 1 522 ? 22.172 -0.8 13.352 1 33.41 522 THR B CA 1
ATOM 8611 C C . THR B 1 522 ? 23.438 -0.562 12.539 1 33.41 522 THR B C 1
ATOM 8613 O O . THR B 1 522 ? 24.016 0.526 12.578 1 33.41 522 THR B O 1
ATOM 8616 N N . SER B 1 523 ? 23.922 -1.597 11.875 1 31.97 523 SER B N 1
ATOM 8617 C CA . SER B 1 523 ? 25.188 -1.152 11.273 1 31.97 523 SER B CA 1
ATOM 8618 C C . SER B 1 523 ? 24.938 -0.112 10.188 1 31.97 523 SER B C 1
ATOM 8620 O O . SER B 1 523 ? 25.828 0.158 9.375 1 31.97 523 SER B O 1
ATOM 8622 N N . LEU B 1 524 ? 23.781 0.354 9.836 1 28.97 524 LEU B N 1
ATOM 8623 C CA . LEU B 1 524 ? 23.891 1.241 8.68 1 28.97 524 LEU B CA 1
ATOM 8624 C C . LEU B 1 524 ? 24.984 2.283 8.898 1 28.97 524 LEU B C 1
ATOM 8626 O O . LEU B 1 524 ? 25.219 3.127 8.039 1 28.97 524 LEU B O 1
ATOM 8630 N N . ARG B 1 525 ? 25.484 2.756 9.945 1 26.36 525 ARG B N 1
ATOM 8631 C CA . ARG B 1 525 ? 26.562 3.73 9.844 1 26.36 525 ARG B CA 1
ATOM 8632 C C . ARG B 1 525 ? 27.906 3.039 9.609 1 26.36 525 ARG B C 1
ATOM 8634 O O . ARG B 1 525 ? 28.203 2.035 10.258 1 26.36 525 ARG B O 1
#

Radius of gyration: 35.29 Å; Cα contacts (8 Å, |Δi|>4): 1170; chains: 2; bounding box: 89×90×99 Å

Foldseek 3Di:
DPPDPCPPPPPPPPPCPPDPDDPDDPPDCPVVPVVPDALVVQCLVQAAPCPCVQVVPDDPPLVPFDPVQVVVLVVLVCCCSPVVDPLSSLQRQQWDRYCQDPQVLLPQQEDARHQCSQQCSCVPPVPDPWHKKKKKWWWADLDAQPPAPPLPPCPPVCCPPPVPDPVPDDSVNSCVNLSNCRVQDTRMIMHMGTPSCVVRVCSSAQRADPSIGTHDMDIDHDDDPDDDADPLLVVLCVVVVVLVVLQVVLQVCVVPPPDQPPDPVNVVSVVSHPVSVVCVVPPDPPPPPPPPPPVVVNDPCVVLVVLLVVLVVLLVVLCVVPVDRCNVDRSVSCVVVVCPDPVNVVSPVNVVSLVSVLVSLLVCLLVVLVVVLVVCVVVPVPPPAPDLCVLLVVLLVVPQVVLVNLLSVLSNLVVCCNPDHDSCSVVVSVLLNVLSVVCVVVLSVLCCCPPPQLRHNDNVSVSVSVSSVVSSVLCVLSNQLRPPPPRPVSSVVVVVVVVVVVVVVVVVVCVVVVRHPDDPPPPND/DPPDPCPPPPDPPPPCPPPPDDPDDPPPCVVVPVVPDALVVQCLVQAAPCVCVQQVPDDPVNVQFDPVQVVVLVVLVCCCSPVVDPLSSLQRQQWDRYCQDPQVLLPQQEDARHQCSQQCSCVVPVPDPWHKKKKKWWWADLDAQPPAPPLPPCPPVCCPPPVPDPVPDDSVNSCVNLSNCRVQDTRMIMHMGTPSCVVRVCSSAQRADPSIGTHDMDIDHDDDPDDDADPLLVVLCVVVVVLVVLQVVLQVCVVPPPDQPPDPVNVVSVVSHPVSVVCVVPPDPPPPPPPPPPVVVNDPCVVLVVLLVVLVVLLVVLCVVVVDRCNVDRSVSCVVVVCPDPVNVVSPVNVVSLVSVLVSLLVCLLVVLVVVLVVCCVVVVHPPAPDLCVLLVVLLVVPQVVLVNVLSVLSNLVVCCNPDHDSCSVVVSVLLNVLSVVCVVVLSVLNCCPPPQLRHNDNVSVSVSVSSVVSSVLCVLSNQLRPPPPRPVSSVVVVVVVVVVVVVVVVVVCVVVVRHPDDVVPPND

Secondary structure (DSSP, 8-state):
-------------------------S--THHHHHHT--HHHHHHHHS-TTHHHHHT-S-TT-TTS-HHHHHHHHHHHHHHHHH-BHHHHHHHHTS-S-SSPTTGGGT--EE---HHHHHHHHHH-TT-S--EEEEEEEEEPSS-------S----------TTS-GGG-BHHHHHHHTGGGGGT--EEEEEEEEHHHHTTGGGGTT-EETTEEEEEEEEE-PPPSSP---HHHHHHHHHHHHHHHHHHHHHHHHHH--S----HHHHHHHTT-HHHHHHHHH------SS-----SS----HHHHHHHHHHHHHHHHHHHHHSS-GGG-SSGGGHHHHHTSHHHHHHH-THHHHHHHHHHHHHHHHHHHHHHHHHHHHTS-------HHHHHHHHHHHHHHHHHHHHHHHHHGGGGGGTS--TTHHHHHHHHHHHHHHHHHHHHTT-HHHH-GGG-SSGGGHHHHHHHHHHHHTHHHHHHHHHSTTHHHHHHHHHHHHHHHHHHHHHHHHHHHT--SS---GGG-/----------------------------HHHHHHHT--HHHHHHHHS-TTHHHHHT-S-S---SS-HHHHHHHHHHHHHHHHH-BHHHHHHHHTS-S-SS-TTGGGT--EE---HHHHHHHHHH-TT-S--EEEEEEEEEPSS-------S----------TTS-GGG-BHHHHHHHTGGGGGT--EEEEEEEEHHHHTTGGGGTT-EETTEEEEEEEEE-PPPSSP---HHHHHHHHHHHHHHHHHHHHHHHHHH--S----HHHHHHHTT-HHHHHHHHH------SS-----TT----HHHHHHHHHHHHHHHHHHHHHSS-GGG-SSGGGHHHHHTSHHHHHHH-THHHHHHHHHHHHHHHHHHHHHHHHHHHHTS-TT----HHHHHHHHHHHHHHHHHHHHHHHHHGGGGGGTS--TTHHHHHHHHHHHHHHHHHHHHTT-HHHH-GGG-SSGGGHHHHHHHHHHHHTHHHHHHHHHSTTHHHHHHHHHHHHHHHHHHHHHHHHHHHT--SS---GGG-

pLDDT: mean 77.16, std 20.76, range [18.7, 96.56]